Protein AF-A0A1B7TIF6-F1 (afdb_monomer_lite)

Structure (mmCIF, N/CA/C/O backbone):
data_AF-A0A1B7TIF6-F1
#
_entry.id   AF-A0A1B7TIF6-F1
#
loop_
_atom_site.group_PDB
_atom_site.id
_atom_site.type_symbol
_atom_site.label_atom_id
_atom_site.label_alt_id
_atom_site.label_comp_id
_atom_site.label_asym_id
_atom_site.label_entity_id
_atom_site.label_seq_id
_atom_site.pdbx_PDB_ins_code
_atom_site.Cartn_x
_atom_site.Cartn_y
_atom_site.Cartn_z
_atom_site.occupancy
_atom_site.B_iso_or_equiv
_atom_site.auth_seq_id
_atom_site.auth_comp_id
_atom_site.auth_asym_id
_atom_site.auth_atom_id
_atom_site.pdbx_PDB_model_num
ATOM 1 N N . MET A 1 1 ? 22.368 -17.080 -23.556 1.00 58.56 1 MET A N 1
ATOM 2 C CA . MET A 1 1 ? 21.216 -16.485 -24.271 1.00 58.56 1 MET A CA 1
ATOM 3 C C . MET A 1 1 ? 21.665 -15.863 -25.589 1.00 58.56 1 MET A C 1
ATOM 5 O O . MET A 1 1 ? 21.620 -16.592 -26.568 1.00 58.56 1 MET A O 1
ATOM 9 N N . GLY A 1 2 ? 22.179 -14.622 -25.626 1.00 70.06 2 GLY A N 1
ATOM 10 C CA . GLY A 1 2 ? 22.511 -13.892 -26.870 1.00 70.06 2 GLY A CA 1
ATOM 11 C C . GLY A 1 2 ? 23.266 -14.700 -27.936 1.00 70.06 2 GLY A C 1
ATOM 12 O O . GLY A 1 2 ? 22.730 -14.923 -29.016 1.00 70.06 2 GLY A O 1
ATOM 13 N N . THR A 1 3 ? 24.446 -15.241 -27.612 1.00 73.94 3 THR A N 1
ATOM 14 C CA . THR A 1 3 ? 25.251 -16.058 -28.545 1.00 73.94 3 THR A CA 1
ATOM 15 C C . THR A 1 3 ? 24.499 -17.283 -29.075 1.00 73.94 3 THR A C 1
ATOM 17 O O . THR A 1 3 ? 24.550 -17.571 -30.264 1.00 73.94 3 THR A O 1
ATOM 20 N N . GLY A 1 4 ? 23.763 -17.994 -28.213 1.00 78.44 4 GLY A N 1
ATOM 21 C CA . GLY A 1 4 ? 22.977 -19.164 -28.619 1.00 78.44 4 GLY A CA 1
ATOM 22 C C . GLY A 1 4 ? 21.823 -18.785 -29.548 1.00 78.44 4 GLY A C 1
ATOM 23 O O . GLY A 1 4 ? 21.647 -19.403 -30.591 1.00 78.44 4 GLY A O 1
ATOM 24 N N . ALA A 1 5 ? 21.089 -17.723 -29.210 1.00 81.19 5 ALA A N 1
ATOM 25 C CA . ALA A 1 5 ? 20.003 -17.198 -30.030 1.00 81.19 5 ALA A CA 1
ATOM 26 C C . ALA A 1 5 ? 20.489 -16.722 -31.410 1.00 81.19 5 ALA A C 1
ATOM 28 O O . ALA A 1 5 ? 19.873 -17.061 -32.417 1.00 81.19 5 ALA A O 1
ATOM 29 N N . GLY A 1 6 ? 21.611 -15.996 -31.460 1.00 83.88 6 GLY A N 1
ATOM 30 C CA . GLY A 1 6 ? 22.227 -15.532 -32.705 1.00 83.88 6 GLY A CA 1
ATOM 31 C C . GLY A 1 6 ? 22.710 -16.677 -33.595 1.00 83.88 6 GLY A C 1
ATOM 32 O O . GLY A 1 6 ? 22.390 -16.699 -34.780 1.00 83.88 6 GLY A O 1
ATOM 33 N N . LEU A 1 7 ? 23.400 -17.673 -33.025 1.00 84.12 7 LEU A N 1
ATOM 34 C CA . LEU A 1 7 ? 23.853 -18.855 -33.768 1.00 84.12 7 LEU A CA 1
ATOM 35 C C . LEU A 1 7 ? 22.682 -19.685 -34.315 1.00 84.12 7 LEU A C 1
ATOM 37 O O . LEU A 1 7 ? 22.737 -20.127 -35.460 1.00 84.12 7 LEU A O 1
ATOM 41 N N . ILE A 1 8 ? 21.612 -19.867 -33.532 1.00 84.88 8 ILE A N 1
ATOM 42 C CA . ILE A 1 8 ? 20.402 -20.565 -33.992 1.00 84.88 8 ILE A CA 1
ATOM 43 C C . ILE A 1 8 ? 19.709 -19.758 -35.097 1.00 84.88 8 ILE A C 1
ATOM 45 O O . ILE A 1 8 ? 19.348 -20.335 -36.117 1.00 84.88 8 ILE A O 1
ATOM 49 N N . CYS A 1 9 ? 19.569 -18.436 -34.947 1.00 87.38 9 CYS A N 1
ATOM 50 C CA . CYS A 1 9 ? 18.993 -17.580 -35.988 1.00 87.38 9 CYS A CA 1
ATOM 51 C C . CYS A 1 9 ? 19.786 -17.682 -37.302 1.00 87.38 9 CYS A C 1
ATOM 53 O O . CYS A 1 9 ? 19.205 -17.951 -38.350 1.00 87.38 9 CYS A O 1
ATOM 55 N N . LYS A 1 10 ? 21.122 -17.584 -37.234 1.00 85.12 10 LYS A N 1
ATOM 56 C CA . LYS A 1 10 ? 21.999 -17.676 -38.411 1.00 85.12 10 LYS A CA 1
ATOM 57 C C . LYS A 1 10 ? 21.962 -19.056 -39.076 1.00 85.12 10 LYS A C 1
ATOM 59 O O . LYS A 1 10 ? 22.028 -19.147 -40.295 1.00 85.12 10 LYS A O 1
ATOM 64 N N . ALA A 1 11 ? 21.807 -20.130 -38.300 1.00 85.44 11 ALA A N 1
ATOM 65 C CA . ALA A 1 11 ? 21.615 -21.478 -38.838 1.00 85.44 11 ALA A CA 1
ATOM 66 C C . ALA A 1 11 ? 20.237 -21.677 -39.503 1.00 85.44 11 ALA A C 1
ATOM 68 O O . ALA A 1 11 ? 20.097 -22.529 -40.379 1.00 85.44 11 ALA A O 1
ATOM 69 N N . LEU A 1 12 ? 19.223 -20.910 -39.091 1.00 88.06 12 LEU A N 1
ATOM 70 C CA . LEU A 1 12 ? 17.855 -20.978 -39.613 1.00 88.06 12 LEU A CA 1
ATOM 71 C C . LEU A 1 12 ? 17.596 -20.047 -40.805 1.00 88.06 12 LEU A C 1
ATOM 73 O O . LEU A 1 12 ? 16.597 -20.246 -41.487 1.00 88.06 12 LEU A O 1
ATOM 77 N N . GLU A 1 13 ? 18.473 -19.083 -41.080 1.00 86.19 13 GLU A N 1
ATOM 78 C CA . GLU A 1 13 ? 18.340 -18.094 -42.166 1.00 86.19 13 GLU A CA 1
ATOM 79 C C . GLU A 1 13 ? 18.183 -18.741 -43.559 1.00 86.19 13 GLU A C 1
ATOM 81 O O . GLU A 1 13 ? 17.439 -18.251 -44.401 1.00 86.19 13 GLU A O 1
ATOM 86 N N . LEU A 1 14 ? 18.800 -19.910 -43.774 1.00 84.69 14 LEU A N 1
ATOM 87 C CA . LEU A 1 14 ? 18.690 -20.703 -45.010 1.00 84.69 14 LEU A CA 1
ATOM 88 C C . LEU A 1 14 ? 17.392 -21.536 -45.112 1.00 84.69 14 LEU A C 1
ATOM 90 O O . LEU A 1 14 ? 17.211 -22.286 -46.072 1.00 84.69 14 LEU A O 1
ATOM 94 N N . SER A 1 15 ? 16.504 -21.466 -44.118 1.00 85.75 15 SER A N 1
ATOM 95 C CA . SER A 1 15 ? 15.250 -22.224 -44.086 1.00 85.75 15 SER A CA 1
ATOM 96 C C . SER A 1 15 ? 14.148 -21.519 -44.884 1.00 85.75 15 SER A C 1
ATOM 98 O O . SER A 1 15 ? 13.875 -20.353 -44.607 1.00 85.75 15 SER A O 1
ATOM 100 N N . PRO A 1 16 ? 13.373 -22.224 -45.732 1.00 86.25 16 PRO A N 1
ATOM 101 C CA . PRO A 1 16 ? 12.181 -21.662 -46.383 1.00 86.25 16 PRO A CA 1
ATOM 102 C C . PRO A 1 16 ? 11.078 -21.175 -45.424 1.00 86.25 16 PRO A C 1
ATOM 104 O O . PRO A 1 16 ? 10.087 -20.600 -45.862 1.00 86.25 16 PRO A O 1
ATOM 107 N N . LYS A 1 17 ? 11.205 -21.447 -44.115 1.00 85.56 17 LYS A N 1
ATOM 108 C CA . LYS A 1 17 ? 10.308 -20.940 -43.061 1.00 85.56 17 LYS A CA 1
ATOM 109 C C . LYS A 1 17 ? 10.802 -19.639 -42.411 1.00 85.56 17 LYS A C 1
ATOM 111 O O . LYS A 1 17 ? 10.124 -19.134 -41.516 1.00 85.56 17 LYS A O 1
ATOM 116 N N . PHE A 1 18 ? 11.981 -19.146 -42.788 1.00 89.75 18 PHE A N 1
ATOM 117 C CA . PHE A 1 18 ? 12.581 -17.952 -42.202 1.00 89.75 18 PHE A CA 1
ATOM 118 C C . PHE A 1 18 ? 11.888 -16.677 -42.725 1.00 89.75 18 PHE A C 1
ATOM 120 O O . PHE A 1 18 ? 11.559 -16.632 -43.911 1.00 89.75 18 PHE A O 1
ATOM 127 N N . PRO A 1 19 ? 11.647 -15.637 -41.896 1.00 85.19 19 PRO A N 1
ATOM 128 C CA . PRO A 1 19 ? 10.779 -14.515 -42.276 1.00 85.19 19 PRO A CA 1
ATOM 129 C C . PRO A 1 19 ? 11.227 -13.700 -43.495 1.00 85.19 19 PRO A C 1
ATOM 131 O O . PRO A 1 19 ? 10.376 -13.105 -44.149 1.00 85.19 19 PRO A O 1
ATOM 134 N N . THR A 1 20 ? 12.530 -13.661 -43.786 1.00 86.12 20 THR A N 1
ATOM 135 C CA . THR A 1 20 ? 13.114 -12.907 -44.910 1.00 86.12 20 THR A CA 1
ATOM 136 C C . THR A 1 20 ? 13.558 -13.791 -46.079 1.00 86.12 20 THR A C 1
ATOM 138 O O . THR A 1 20 ? 14.074 -13.261 -47.053 1.00 86.12 20 THR A O 1
ATOM 141 N N . TYR A 1 21 ? 13.371 -15.117 -46.014 1.00 84.94 21 TYR A N 1
ATOM 142 C CA . TYR A 1 21 ? 13.895 -16.049 -47.021 1.00 84.94 21 TYR A CA 1
ATOM 143 C C . TYR A 1 21 ? 13.431 -15.684 -48.451 1.00 84.94 21 TYR A C 1
ATOM 145 O O . TYR A 1 21 ? 12.226 -15.508 -48.656 1.00 84.94 21 TYR A O 1
ATOM 153 N N . PRO A 1 22 ? 14.332 -15.633 -49.455 1.00 81.50 22 PRO A N 1
ATOM 154 C CA . PRO A 1 22 ? 15.725 -16.104 -49.441 1.00 81.50 22 PRO A CA 1
ATOM 155 C C . PRO A 1 22 ? 16.765 -15.081 -48.951 1.00 81.50 22 PRO A C 1
ATOM 157 O O . PRO A 1 22 ? 17.945 -15.423 -48.873 1.00 81.50 22 PRO A O 1
ATOM 160 N N . ASP A 1 23 ? 16.359 -13.852 -48.639 1.00 85.06 23 ASP A N 1
ATOM 161 C CA . ASP A 1 23 ? 17.272 -12.761 -48.311 1.00 85.06 23 ASP A CA 1
ATOM 162 C C . ASP A 1 23 ? 17.782 -12.842 -46.857 1.00 85.06 23 ASP A C 1
ATOM 164 O O . ASP A 1 23 ? 17.019 -13.168 -45.934 1.00 85.06 23 ASP A O 1
ATOM 168 N N . PRO A 1 24 ? 19.071 -12.536 -46.611 1.00 83.25 24 PRO A N 1
ATOM 169 C CA . PRO A 1 24 ? 19.623 -12.472 -45.262 1.00 83.25 24 PRO A CA 1
ATOM 170 C C . PRO A 1 24 ? 19.057 -11.281 -44.476 1.00 83.25 24 PRO A C 1
ATOM 172 O O . PRO A 1 24 ? 18.583 -10.300 -45.051 1.00 83.25 24 PRO A O 1
ATOM 175 N N . MET A 1 25 ? 19.151 -11.334 -43.144 1.00 85.38 25 MET A N 1
ATOM 176 C CA . MET A 1 25 ? 18.743 -10.203 -42.299 1.00 85.38 25 MET A CA 1
ATOM 177 C C . MET A 1 25 ? 19.566 -8.945 -42.610 1.00 85.38 25 MET A C 1
ATOM 179 O O . MET A 1 25 ? 20.796 -9.000 -42.670 1.00 85.38 25 MET A O 1
ATOM 183 N N . THR A 1 26 ? 18.900 -7.792 -42.732 1.00 86.19 26 THR A N 1
ATOM 184 C CA . THR A 1 26 ? 19.595 -6.508 -42.919 1.00 86.19 26 THR A CA 1
ATOM 185 C C . THR A 1 26 ? 20.261 -6.041 -41.622 1.00 86.19 26 THR A C 1
ATOM 187 O O . THR A 1 26 ? 19.816 -6.379 -40.520 1.00 86.19 26 THR A O 1
ATOM 190 N N . SER A 1 27 ? 21.306 -5.215 -41.737 1.00 78.19 27 SER A N 1
ATOM 191 C CA . SER A 1 27 ? 22.000 -4.619 -40.585 1.00 78.19 27 SER A CA 1
ATOM 192 C C . SER A 1 27 ? 21.036 -3.897 -39.636 1.00 78.19 27 SER A C 1
ATOM 194 O O . SER A 1 27 ? 21.139 -4.053 -38.422 1.00 78.19 27 SER A O 1
ATOM 196 N N . ASP A 1 28 ? 20.036 -3.197 -40.177 1.00 79.06 28 ASP A N 1
ATOM 197 C CA . ASP A 1 28 ? 19.024 -2.485 -39.389 1.00 79.06 28 ASP A CA 1
ATOM 198 C C . ASP A 1 28 ? 18.146 -3.446 -38.573 1.00 79.06 28 ASP A C 1
ATOM 200 O O . ASP A 1 28 ? 17.879 -3.202 -37.398 1.00 79.06 28 ASP A O 1
ATOM 204 N N . GLN A 1 29 ? 17.739 -4.582 -39.155 1.00 82.69 29 GLN A N 1
ATOM 205 C CA . GLN A 1 29 ? 16.954 -5.612 -38.459 1.00 82.69 29 GLN A CA 1
ATOM 206 C C . GLN A 1 29 ? 17.761 -6.303 -37.349 1.00 82.69 29 GLN A C 1
ATOM 208 O O . GLN A 1 29 ? 17.206 -6.675 -36.310 1.00 82.69 29 GLN A O 1
ATOM 213 N N . ILE A 1 30 ? 19.073 -6.468 -37.551 1.00 81.62 30 ILE A N 1
ATOM 214 C CA . ILE A 1 30 ? 19.997 -6.978 -36.531 1.00 81.62 30 ILE A CA 1
ATOM 215 C C . ILE A 1 30 ? 20.104 -5.964 -35.381 1.00 81.62 30 ILE A C 1
ATOM 217 O O . ILE A 1 30 ? 19.861 -6.328 -34.229 1.00 81.62 30 ILE A O 1
ATOM 221 N N . SER A 1 31 ? 20.370 -4.691 -35.690 1.00 74.69 31 SER A N 1
ATOM 222 C CA . SER A 1 31 ? 20.500 -3.590 -34.719 1.00 74.69 31 SER A CA 1
ATOM 223 C C . SER A 1 31 ? 19.202 -3.268 -33.963 1.00 74.69 31 SER A C 1
ATOM 225 O O . SER A 1 31 ? 19.248 -2.858 -32.801 1.00 74.69 31 SER A O 1
ATOM 227 N N . ALA A 1 32 ? 18.042 -3.513 -34.582 1.00 76.56 32 ALA A N 1
ATOM 228 C CA . ALA A 1 32 ? 16.718 -3.447 -33.957 1.00 76.56 32 ALA A CA 1
ATOM 229 C C . ALA A 1 32 ? 16.392 -4.663 -33.059 1.00 76.56 32 ALA A C 1
ATOM 231 O O . ALA A 1 32 ? 15.355 -4.685 -32.395 1.00 76.56 32 ALA A O 1
ATOM 232 N N . GLY A 1 33 ? 17.255 -5.686 -33.018 1.00 80.31 33 GLY A N 1
ATOM 233 C CA . GLY A 1 33 ? 17.106 -6.851 -32.143 1.00 80.31 33 GLY A CA 1
ATOM 234 C C . GLY A 1 33 ? 16.151 -7.939 -32.652 1.00 80.31 33 GLY A C 1
ATOM 235 O O . GLY A 1 33 ? 15.754 -8.813 -31.876 1.00 80.31 33 GLY A O 1
ATOM 236 N N . TYR A 1 34 ? 15.793 -7.952 -33.942 1.00 85.25 34 TYR A N 1
ATOM 237 C CA . TYR A 1 34 ? 14.812 -8.903 -34.501 1.00 85.25 34 TYR A CA 1
ATOM 238 C C . TYR A 1 34 ? 15.301 -10.362 -34.565 1.00 85.25 34 TYR A C 1
ATOM 240 O O . TYR A 1 34 ? 14.506 -11.272 -34.803 1.00 85.25 34 TYR A O 1
ATOM 248 N N . VAL A 1 35 ? 16.577 -10.605 -34.251 1.00 86.69 35 VAL A N 1
ATOM 249 C CA . VAL A 1 35 ? 17.221 -11.929 -34.178 1.00 86.69 35 VAL A CA 1
ATOM 250 C C . VAL A 1 35 ? 16.418 -12.928 -33.329 1.00 86.69 35 VAL A C 1
ATOM 252 O O . VAL A 1 35 ? 16.209 -14.067 -33.744 1.00 86.69 35 VAL A O 1
ATOM 255 N N . VAL A 1 36 ? 15.941 -12.524 -32.144 1.00 87.81 36 VAL A N 1
ATOM 256 C CA . VAL A 1 36 ? 15.177 -13.421 -31.252 1.00 87.81 36 VAL A CA 1
ATOM 257 C C . VAL A 1 36 ? 13.745 -13.662 -31.766 1.00 87.81 36 VAL A C 1
ATOM 259 O O . VAL A 1 36 ? 13.365 -14.832 -31.868 1.00 87.81 36 VAL A O 1
ATOM 262 N N . PRO A 1 37 ? 12.958 -12.629 -32.146 1.00 88.88 37 PRO A N 1
ATOM 263 C CA . PRO A 1 37 ? 11.673 -12.810 -32.825 1.00 88.88 37 PRO A CA 1
ATOM 264 C C . PRO A 1 37 ? 11.720 -13.715 -34.065 1.00 88.88 37 PRO A C 1
ATOM 266 O O . PRO A 1 37 ? 10.903 -14.629 -34.165 1.00 88.88 37 PRO A O 1
ATOM 269 N N . PHE A 1 38 ? 12.668 -13.512 -34.989 1.00 89.25 38 PHE A N 1
ATOM 270 C CA . PHE A 1 38 ? 12.741 -14.277 -36.244 1.00 89.25 38 PHE A CA 1
ATOM 271 C C . PHE A 1 38 ? 13.121 -15.744 -36.004 1.00 89.25 38 PHE A C 1
ATOM 273 O O . PHE A 1 38 ? 12.524 -16.654 -36.587 1.00 89.25 38 PHE A O 1
ATOM 280 N N . MET A 1 39 ? 14.045 -15.999 -35.075 1.00 89.88 39 MET A N 1
ATOM 281 C CA . MET A 1 39 ? 14.389 -17.350 -34.626 1.00 89.88 39 MET A CA 1
ATOM 282 C C . MET A 1 39 ? 13.186 -18.066 -33.990 1.00 89.88 39 MET A C 1
ATOM 284 O O . MET A 1 39 ? 12.868 -19.195 -34.370 1.00 89.88 39 MET A O 1
ATOM 288 N N . ALA A 1 40 ? 12.455 -17.398 -33.090 1.00 90.62 40 ALA A N 1
ATOM 289 C CA . ALA A 1 40 ? 11.258 -17.960 -32.464 1.00 90.62 40 ALA A CA 1
ATOM 290 C C . ALA A 1 40 ? 10.124 -18.212 -33.475 1.00 90.62 40 ALA A C 1
ATOM 292 O O . ALA A 1 40 ? 9.465 -19.250 -33.403 1.00 90.62 40 ALA A O 1
ATOM 293 N N . GLN A 1 41 ? 9.930 -17.311 -34.443 1.00 90.06 41 GLN A N 1
ATOM 294 C CA . GLN A 1 41 ? 8.970 -17.477 -35.538 1.00 90.06 41 GLN A CA 1
ATOM 295 C C . GLN A 1 41 ? 9.300 -18.695 -36.408 1.00 90.06 41 GLN A C 1
ATOM 297 O O . GLN A 1 41 ? 8.406 -19.464 -36.758 1.00 90.06 41 GLN A O 1
ATOM 302 N N . THR A 1 42 ? 10.578 -18.902 -36.726 1.00 90.00 42 THR A N 1
ATOM 303 C CA . THR A 1 42 ? 11.016 -20.008 -37.591 1.00 90.00 42 THR A CA 1
ATOM 304 C C . THR A 1 42 ? 10.893 -21.369 -36.894 1.00 90.00 42 THR A C 1
ATOM 306 O O . THR A 1 42 ? 10.569 -22.366 -37.541 1.00 90.00 42 THR A O 1
ATOM 309 N N . LEU A 1 43 ? 11.111 -21.419 -35.573 1.00 89.69 43 LEU A N 1
ATOM 310 C CA . LEU A 1 43 ? 11.028 -22.646 -34.768 1.00 89.69 43 LEU A CA 1
ATOM 311 C C . LEU A 1 43 ? 9.602 -23.007 -34.324 1.00 89.69 43 LEU A C 1
ATOM 313 O O . LEU A 1 43 ? 9.221 -24.174 -34.379 1.00 89.69 43 LEU A O 1
ATOM 317 N N . LEU A 1 44 ? 8.827 -22.026 -33.854 1.00 90.12 44 LEU A N 1
ATOM 318 C CA . LEU A 1 44 ? 7.541 -22.230 -33.167 1.00 90.12 44 LEU A CA 1
ATOM 319 C C . LEU A 1 44 ? 6.351 -21.590 -33.908 1.00 90.12 44 LEU A C 1
ATOM 321 O O . LEU A 1 44 ? 5.228 -21.570 -33.395 1.00 90.12 44 LEU A O 1
ATOM 325 N N . GLY A 1 45 ? 6.573 -21.044 -35.107 1.00 89.06 45 GLY A N 1
ATOM 326 C CA . GLY A 1 45 ? 5.555 -20.333 -35.877 1.00 89.06 45 GLY A CA 1
ATOM 327 C C . GLY A 1 45 ? 5.052 -19.075 -35.164 1.00 89.06 45 GLY A C 1
ATOM 328 O O . GLY A 1 45 ? 5.731 -18.488 -34.321 1.00 89.06 45 GLY A O 1
ATOM 329 N N . LYS A 1 46 ? 3.805 -18.684 -35.458 1.00 88.62 46 LYS A N 1
ATOM 330 C CA . LYS A 1 46 ? 3.145 -17.513 -34.843 1.00 88.62 46 LYS A CA 1
ATOM 331 C C . LYS A 1 46 ? 3.119 -17.578 -33.307 1.00 88.62 46 LYS A C 1
ATOM 333 O O . LYS A 1 46 ? 3.230 -16.549 -32.648 1.00 88.62 46 LYS A O 1
ATOM 338 N N . ASN A 1 47 ? 3.044 -18.782 -32.736 1.00 89.44 47 ASN A N 1
ATOM 339 C CA . ASN A 1 47 ? 3.062 -18.993 -31.286 1.00 89.44 47 ASN A CA 1
ATOM 340 C C . ASN A 1 47 ? 4.407 -18.587 -30.660 1.00 89.44 47 ASN A C 1
ATOM 342 O O . ASN A 1 47 ? 4.423 -18.060 -29.550 1.00 89.44 47 ASN A O 1
ATOM 346 N N . GLY A 1 48 ? 5.518 -18.750 -31.389 1.00 88.88 48 GLY A N 1
ATOM 347 C CA . GLY A 1 48 ? 6.830 -18.234 -30.991 1.00 88.88 48 GLY A CA 1
ATOM 348 C C . GLY A 1 48 ? 6.859 -16.711 -30.901 1.00 88.88 48 GLY A C 1
ATOM 349 O O . GLY A 1 48 ? 7.355 -16.168 -29.917 1.00 88.88 48 GLY A O 1
ATOM 350 N N . CYS A 1 49 ? 6.260 -16.019 -31.875 1.00 87.12 49 CYS A N 1
ATOM 351 C CA . CYS A 1 49 ? 6.137 -14.558 -31.864 1.00 87.12 49 CYS A CA 1
ATOM 352 C C . CYS A 1 49 ? 5.345 -14.072 -30.641 1.00 87.12 49 CYS A C 1
ATOM 354 O O . CYS A 1 49 ? 5.801 -13.176 -29.933 1.00 87.12 49 CYS A O 1
ATOM 356 N N . TYR A 1 50 ? 4.193 -14.692 -30.349 1.00 90.44 50 TYR A N 1
ATOM 357 C CA . TYR A 1 50 ? 3.393 -14.351 -29.168 1.00 90.44 50 TYR A CA 1
ATOM 358 C C . TYR A 1 50 ? 4.141 -14.633 -27.857 1.00 90.44 50 TYR A C 1
ATOM 360 O O . TYR A 1 50 ? 4.097 -13.807 -26.948 1.00 90.44 50 TYR A O 1
ATOM 368 N N . ALA A 1 51 ? 4.877 -15.746 -27.764 1.00 89.56 51 ALA A N 1
ATOM 369 C CA . ALA A 1 51 ? 5.690 -16.065 -26.591 1.00 89.56 51 ALA A CA 1
ATOM 370 C C . ALA A 1 51 ? 6.821 -15.045 -26.367 1.00 89.56 51 ALA A C 1
ATOM 372 O O . ALA A 1 51 ? 7.008 -14.585 -25.241 1.00 89.56 51 ALA A O 1
ATOM 373 N N . VAL A 1 52 ? 7.530 -14.632 -27.426 1.00 89.56 52 VAL A N 1
ATOM 374 C CA . VAL A 1 52 ? 8.554 -13.573 -27.350 1.00 89.56 52 VAL A CA 1
ATOM 375 C C . VAL A 1 52 ? 7.930 -12.226 -26.976 1.00 89.56 52 VAL A C 1
ATOM 377 O O . VAL A 1 52 ? 8.492 -11.515 -26.148 1.00 89.56 52 VAL A O 1
ATOM 380 N N . MET A 1 53 ? 6.751 -11.888 -27.507 1.00 88.94 53 MET A N 1
ATOM 381 C CA . MET A 1 53 ? 6.041 -10.655 -27.149 1.00 88.94 53 MET A CA 1
ATOM 382 C C . MET A 1 53 ? 5.643 -10.631 -25.665 1.00 88.94 53 MET A C 1
ATOM 384 O O . MET A 1 53 ? 5.886 -9.637 -24.986 1.00 88.94 53 MET A O 1
ATOM 388 N N . ILE A 1 54 ? 5.090 -11.731 -25.139 1.00 90.44 54 ILE A N 1
ATOM 389 C CA . ILE A 1 54 ? 4.755 -11.865 -23.712 1.00 90.44 54 ILE A CA 1
ATOM 390 C C . ILE A 1 54 ? 6.024 -11.776 -22.855 1.00 90.44 54 ILE A C 1
ATOM 392 O O . ILE A 1 54 ? 6.054 -11.007 -21.899 1.00 90.44 54 ILE A O 1
ATOM 396 N N . MET A 1 55 ? 7.088 -12.497 -23.226 1.00 88.00 55 MET A N 1
ATOM 397 C CA . MET A 1 55 ? 8.383 -12.452 -22.539 1.00 88.00 55 MET A CA 1
ATOM 398 C C . MET A 1 55 ? 8.940 -11.023 -22.467 1.00 88.00 55 MET A C 1
ATOM 400 O O . MET A 1 55 ? 9.385 -10.605 -21.400 1.00 88.00 55 MET A O 1
ATOM 404 N N . LEU A 1 56 ? 8.887 -10.263 -23.567 1.00 85.81 56 LEU A N 1
ATOM 405 C CA . LEU A 1 56 ? 9.322 -8.865 -23.602 1.00 85.81 56 LEU A CA 1
ATOM 406 C C . LEU A 1 56 ? 8.453 -7.984 -22.696 1.00 85.81 56 LEU A C 1
ATOM 408 O O . LEU A 1 56 ? 8.999 -7.278 -21.856 1.00 85.81 56 LEU A O 1
ATOM 412 N N . ILE A 1 57 ? 7.121 -8.064 -22.794 1.00 88.81 57 ILE A N 1
ATOM 413 C CA . ILE A 1 57 ? 6.202 -7.278 -21.948 1.00 88.81 57 ILE A CA 1
ATOM 414 C C . ILE A 1 57 ? 6.430 -7.577 -20.458 1.00 88.81 57 ILE A C 1
ATOM 416 O O . ILE A 1 57 ? 6.538 -6.650 -19.654 1.00 88.81 57 ILE A O 1
ATOM 420 N N . SER A 1 58 ? 6.554 -8.851 -20.077 1.00 87.38 58 SER A N 1
ATOM 421 C CA . SER A 1 58 ? 6.844 -9.251 -18.696 1.00 87.38 58 SER A CA 1
ATOM 422 C C . SER A 1 58 ? 8.226 -8.784 -18.232 1.00 87.38 58 SER A C 1
ATOM 424 O O . SER A 1 58 ? 8.355 -8.314 -17.103 1.00 87.38 58 SER A O 1
ATOM 426 N N . CYS A 1 59 ? 9.246 -8.860 -19.093 1.00 84.94 59 CYS A N 1
ATOM 427 C CA . CYS A 1 59 ? 10.597 -8.391 -18.789 1.00 84.94 59 CYS A CA 1
ATOM 428 C C . CYS A 1 59 ? 10.632 -6.871 -18.570 1.00 84.94 59 CYS A C 1
ATOM 430 O O . CYS A 1 59 ? 11.102 -6.426 -17.524 1.00 84.94 59 CYS A O 1
ATOM 432 N N . PHE A 1 60 ? 10.064 -6.083 -19.490 1.00 85.50 60 PHE A N 1
ATOM 433 C CA . PHE A 1 60 ? 9.997 -4.625 -19.365 1.00 85.50 60 PHE A CA 1
ATOM 434 C C . PHE A 1 60 ? 9.161 -4.182 -18.163 1.00 85.50 60 PHE A C 1
ATOM 436 O O . PHE A 1 60 ? 9.600 -3.311 -17.420 1.00 85.50 60 PHE A O 1
ATOM 443 N N . SER A 1 61 ? 7.999 -4.800 -17.925 1.00 86.69 61 SER A N 1
ATOM 444 C CA . SER A 1 61 ? 7.159 -4.489 -16.760 1.00 86.69 61 SER A CA 1
ATOM 445 C C . SER A 1 61 ? 7.890 -4.779 -15.443 1.00 86.69 61 SER A C 1
ATOM 447 O O . SER A 1 61 ? 7.906 -3.940 -14.541 1.00 86.69 61 SER A O 1
ATOM 449 N N . SER A 1 62 ? 8.582 -5.922 -15.353 1.00 88.94 62 SER A N 1
ATOM 450 C CA . SER A 1 62 ? 9.374 -6.270 -14.171 1.00 88.94 62 SER A CA 1
ATOM 451 C C . SER A 1 62 ? 10.550 -5.313 -13.966 1.00 88.94 62 SER A C 1
ATOM 453 O O . SER A 1 62 ? 10.732 -4.827 -12.851 1.00 88.94 62 SER A O 1
ATOM 455 N N . ALA A 1 63 ? 11.322 -5.010 -15.014 1.00 86.56 63 ALA A N 1
ATOM 456 C CA . ALA A 1 63 ? 12.467 -4.104 -14.931 1.00 86.56 63 ALA A CA 1
ATOM 457 C C . ALA A 1 63 ? 12.037 -2.680 -14.546 1.00 86.56 63 ALA A C 1
ATOM 459 O O . ALA A 1 63 ? 12.558 -2.121 -13.585 1.00 86.56 63 ALA A O 1
ATOM 460 N N . LEU A 1 64 ? 11.018 -2.133 -15.220 1.00 86.62 64 LEU A N 1
ATOM 461 C CA . LEU A 1 64 ? 10.469 -0.808 -14.925 1.00 86.62 64 LEU A CA 1
ATOM 462 C C . LEU A 1 64 ? 9.937 -0.719 -13.488 1.00 86.62 64 LEU A C 1
ATOM 464 O O . LEU A 1 64 ? 10.163 0.286 -12.822 1.00 86.62 64 LEU A O 1
ATOM 468 N N . SER A 1 65 ? 9.274 -1.769 -12.986 1.00 86.19 65 SER A N 1
ATOM 469 C CA . SER A 1 65 ? 8.811 -1.800 -11.592 1.00 86.19 65 SER A CA 1
ATOM 470 C C . SER A 1 65 ? 9.968 -1.794 -10.584 1.00 86.19 65 SER A C 1
ATOM 472 O O . SER A 1 65 ? 9.887 -1.088 -9.580 1.00 86.19 65 SER A O 1
ATOM 474 N N . GLY A 1 66 ? 11.061 -2.512 -10.870 1.00 87.31 66 GLY A N 1
ATOM 475 C CA . GLY A 1 66 ? 12.259 -2.536 -10.029 1.00 87.31 66 GLY A CA 1
ATOM 476 C C . GLY A 1 66 ? 12.960 -1.180 -9.979 1.00 87.31 66 GLY A C 1
ATOM 477 O O . GLY A 1 66 ? 13.213 -0.666 -8.892 1.00 87.31 66 GLY A O 1
ATOM 478 N N . GLU A 1 67 ? 13.198 -0.567 -11.141 1.00 88.19 67 GLU A N 1
ATOM 479 C CA . GLU A 1 67 ? 13.830 0.755 -11.245 1.00 88.19 67 GLU A CA 1
ATOM 480 C C . GLU A 1 67 ? 12.974 1.861 -10.609 1.00 88.19 67 GLU A C 1
ATOM 482 O O . GLU A 1 67 ? 13.495 2.704 -9.882 1.00 88.19 67 GLU A O 1
ATOM 487 N N . LEU A 1 68 ? 11.647 1.841 -10.798 1.00 88.19 68 LEU A N 1
ATOM 488 C CA . LEU A 1 68 ? 10.749 2.804 -10.150 1.00 88.19 68 LEU A CA 1
ATOM 489 C C . LEU A 1 68 ? 10.784 2.691 -8.624 1.00 88.19 68 LEU A C 1
ATOM 491 O O . LEU A 1 68 ? 10.851 3.716 -7.944 1.00 88.19 68 LEU A O 1
ATOM 495 N N . VAL A 1 69 ? 10.767 1.474 -8.072 1.00 86.38 69 VAL A N 1
ATOM 496 C CA . VAL A 1 69 ? 10.891 1.254 -6.621 1.00 86.38 69 VAL A CA 1
ATOM 497 C C . VAL A 1 69 ? 12.270 1.697 -6.124 1.00 86.38 69 VAL A C 1
ATOM 499 O O . VAL A 1 69 ? 12.349 2.390 -5.112 1.00 86.38 69 VAL A O 1
ATOM 502 N N . ALA A 1 70 ? 13.345 1.383 -6.852 1.00 88.12 70 ALA A N 1
ATOM 503 C CA . ALA A 1 70 ? 14.698 1.803 -6.497 1.00 88.12 70 ALA A CA 1
ATOM 504 C C . ALA A 1 70 ? 14.829 3.335 -6.470 1.00 88.12 70 ALA A C 1
ATOM 506 O O . ALA A 1 70 ? 15.098 3.903 -5.412 1.00 88.12 70 ALA A O 1
ATOM 507 N N . VAL A 1 71 ? 14.556 4.023 -7.583 1.00 91.06 71 VAL A N 1
ATOM 508 C CA . VAL A 1 71 ? 14.697 5.486 -7.690 1.00 91.06 71 VAL A CA 1
ATOM 509 C C . VAL A 1 71 ? 13.791 6.224 -6.706 1.00 91.06 71 VAL A C 1
ATOM 511 O O . VAL A 1 71 ? 14.234 7.167 -6.052 1.00 91.06 71 VAL A O 1
ATOM 514 N N . SER A 1 72 ? 12.537 5.792 -6.543 1.00 90.62 72 SER A N 1
ATOM 515 C CA . SER A 1 72 ? 11.623 6.441 -5.598 1.00 90.62 72 SER A CA 1
ATOM 516 C C . SER A 1 72 ? 12.035 6.231 -4.138 1.00 90.62 72 SER A C 1
ATOM 518 O O . SER A 1 72 ? 11.925 7.170 -3.348 1.00 90.62 72 SER A O 1
ATOM 520 N N . SER A 1 73 ? 12.587 5.060 -3.792 1.00 86.19 73 SER A N 1
ATOM 521 C CA . SER A 1 73 ? 13.149 4.805 -2.460 1.00 86.19 73 SER A CA 1
ATOM 522 C C . SER A 1 73 ? 14.389 5.666 -2.180 1.00 86.19 73 SER A C 1
ATOM 524 O O . SER A 1 73 ? 14.429 6.329 -1.148 1.00 86.19 73 SER A O 1
ATOM 526 N N . VAL A 1 74 ? 15.329 5.788 -3.125 1.00 89.38 74 VAL A N 1
ATOM 527 C CA . VAL A 1 74 ? 16.494 6.686 -3.001 1.00 89.38 74 VAL A CA 1
ATOM 528 C C . VAL A 1 74 ? 16.049 8.144 -2.847 1.00 89.38 74 VAL A C 1
ATOM 530 O O . VAL A 1 74 ? 16.497 8.845 -1.940 1.00 89.38 74 VAL A O 1
ATOM 533 N N . CYS A 1 75 ? 15.114 8.625 -3.672 1.00 90.62 75 CYS A N 1
ATOM 534 C CA . CYS A 1 75 ? 14.618 9.995 -3.547 1.00 90.62 75 CYS A CA 1
ATOM 535 C C . CYS A 1 75 ? 13.904 10.262 -2.213 1.00 90.62 75 CYS A C 1
ATOM 537 O O . CYS A 1 75 ? 14.084 11.337 -1.641 1.00 90.62 75 CYS A O 1
ATOM 539 N N . ALA A 1 76 ? 13.100 9.322 -1.712 1.00 87.56 76 ALA A N 1
ATOM 540 C CA . ALA A 1 76 ? 12.342 9.504 -0.479 1.00 87.56 76 ALA A CA 1
ATOM 541 C C . ALA A 1 76 ? 13.206 9.301 0.780 1.00 87.56 76 ALA A C 1
ATOM 543 O O . ALA A 1 76 ? 13.275 10.189 1.630 1.00 87.56 76 ALA A O 1
ATOM 544 N N . TYR A 1 77 ? 13.880 8.159 0.902 1.00 81.94 77 TYR A N 1
ATOM 545 C CA . TYR A 1 77 ? 14.597 7.752 2.111 1.00 81.94 77 TYR A CA 1
ATOM 546 C C . TYR A 1 77 ? 16.028 8.302 2.142 1.00 81.94 77 TYR A C 1
ATOM 548 O O . TYR A 1 77 ? 16.409 8.893 3.149 1.00 81.94 77 TYR A O 1
ATOM 556 N N . ASP A 1 78 ? 16.792 8.204 1.051 1.00 85.94 78 ASP A N 1
ATOM 557 C CA . ASP A 1 78 ? 18.211 8.599 1.060 1.00 85.94 78 ASP A CA 1
ATOM 558 C C . ASP A 1 78 ? 18.415 10.101 0.817 1.00 85.94 78 ASP A C 1
ATOM 560 O O . ASP A 1 78 ? 19.329 10.698 1.379 1.00 85.94 78 ASP A O 1
ATOM 564 N N . ILE A 1 79 ? 17.562 10.739 0.005 1.00 88.50 79 ILE A N 1
ATOM 565 C CA . ILE A 1 79 ? 17.660 12.175 -0.304 1.00 88.50 79 ILE A CA 1
ATOM 566 C C . ILE A 1 79 ? 16.719 12.994 0.586 1.00 88.50 79 ILE A C 1
ATOM 568 O O . ILE A 1 79 ? 17.174 13.817 1.384 1.00 88.50 79 ILE A O 1
ATOM 572 N N . TYR A 1 80 ? 15.402 12.795 0.467 1.00 88.06 80 TYR A N 1
ATOM 573 C CA . TYR A 1 80 ? 14.424 13.665 1.120 1.00 88.06 80 TYR A CA 1
ATOM 574 C C . TYR A 1 80 ? 14.450 13.528 2.646 1.00 88.06 80 TYR A C 1
ATOM 576 O O . TYR A 1 80 ? 14.536 14.540 3.341 1.00 88.06 80 TYR A O 1
ATOM 584 N N . LYS A 1 81 ? 14.440 12.306 3.190 1.00 83.06 81 LYS A N 1
ATOM 585 C CA . LYS A 1 81 ? 14.484 12.090 4.643 1.00 83.06 81 LYS A CA 1
ATOM 586 C C . LYS A 1 81 ? 15.827 12.513 5.247 1.00 83.06 81 LYS A C 1
ATOM 588 O O . LYS A 1 81 ? 15.821 13.199 6.259 1.00 83.06 81 LYS A O 1
ATOM 593 N N . VAL A 1 82 ? 16.969 12.169 4.644 1.00 82.62 82 VAL A N 1
ATOM 594 C CA . VAL A 1 82 ? 18.288 12.510 5.222 1.00 82.62 82 VAL A CA 1
ATOM 595 C C . VAL A 1 82 ? 18.610 14.004 5.115 1.00 82.62 82 VAL A C 1
ATOM 597 O O . VAL A 1 82 ? 19.048 14.595 6.102 1.00 82.62 82 VAL A O 1
ATOM 600 N N . TYR A 1 83 ? 18.401 14.626 3.948 1.00 85.62 83 TYR A N 1
ATOM 601 C CA . TYR A 1 83 ? 18.929 15.969 3.662 1.00 85.62 83 TYR A CA 1
ATOM 602 C C . TYR A 1 83 ? 17.874 17.083 3.620 1.00 85.62 83 TYR A C 1
ATOM 604 O O . TYR A 1 83 ? 18.220 18.235 3.873 1.00 85.62 83 TYR A O 1
ATOM 612 N N . VAL A 1 84 ? 16.605 16.780 3.315 1.00 90.12 84 VAL A N 1
ATOM 613 C CA . VAL A 1 84 ? 15.550 17.805 3.150 1.00 90.12 84 VAL A CA 1
ATOM 614 C C . VAL A 1 84 ? 14.671 17.930 4.396 1.00 90.12 84 VAL A C 1
ATOM 616 O O . VAL A 1 84 ? 14.408 19.038 4.860 1.00 90.12 84 VAL A O 1
ATOM 619 N N . ASN A 1 85 ? 14.213 16.810 4.961 1.00 85.00 85 ASN A N 1
ATOM 620 C CA . ASN A 1 85 ? 13.379 16.781 6.160 1.00 85.00 85 ASN A CA 1
ATOM 621 C C . ASN A 1 85 ? 13.636 15.523 7.027 1.00 85.00 85 ASN A C 1
ATOM 623 O O . ASN A 1 85 ? 12.896 14.540 6.925 1.00 85.00 85 ASN A O 1
ATOM 627 N N . PRO A 1 86 ? 14.595 15.586 7.974 1.00 82.69 86 PRO A N 1
ATOM 628 C CA . PRO A 1 86 ? 14.888 14.513 8.939 1.00 82.69 86 PRO A CA 1
ATOM 629 C C . PRO A 1 86 ? 13.741 14.100 9.869 1.00 82.69 86 PRO A C 1
ATOM 631 O O . PRO A 1 86 ? 13.868 13.117 10.596 1.00 82.69 86 PRO A O 1
ATOM 634 N N . LYS A 1 87 ? 12.626 14.841 9.878 1.00 79.69 87 LYS A N 1
ATOM 635 C CA . LYS A 1 87 ? 11.413 14.534 10.653 1.00 79.69 87 LYS A CA 1
ATOM 636 C C . LYS A 1 87 ? 10.218 14.192 9.752 1.00 79.69 87 LYS A C 1
ATOM 638 O O . LYS A 1 87 ? 9.074 14.306 10.189 1.00 79.69 87 LYS A O 1
ATOM 643 N N . ALA A 1 88 ? 10.465 13.807 8.497 1.00 74.69 88 ALA A N 1
ATOM 644 C CA . ALA A 1 88 ? 9.419 13.406 7.564 1.00 74.69 88 ALA A CA 1
ATOM 645 C C . ALA A 1 88 ? 8.596 12.229 8.114 1.00 74.69 88 ALA A C 1
ATOM 647 O O . ALA A 1 88 ? 9.130 11.184 8.485 1.00 74.69 88 ALA A O 1
ATOM 648 N N . THR A 1 89 ? 7.278 12.406 8.139 1.00 77.56 89 THR A N 1
ATOM 649 C CA . THR A 1 89 ? 6.318 11.355 8.509 1.00 77.56 89 THR A CA 1
ATOM 650 C C . THR A 1 89 ? 6.146 10.351 7.366 1.00 77.56 89 THR A C 1
ATOM 652 O O . THR A 1 89 ? 6.289 10.719 6.199 1.00 77.56 89 THR A O 1
ATOM 655 N N . GLY A 1 90 ? 5.764 9.102 7.662 1.00 71.00 90 GLY A N 1
ATOM 656 C CA . GLY A 1 90 ? 5.578 8.060 6.636 1.00 71.00 90 GLY A CA 1
ATOM 657 C C . GLY A 1 90 ? 4.650 8.482 5.485 1.00 71.00 90 GLY A C 1
ATOM 658 O O . GLY A 1 90 ? 4.952 8.241 4.321 1.00 71.00 90 GLY A O 1
ATOM 659 N N . LYS A 1 91 ? 3.584 9.242 5.778 1.00 76.00 91 LYS A N 1
ATOM 660 C CA . LYS A 1 91 ? 2.673 9.798 4.760 1.00 76.00 91 LYS A CA 1
ATOM 661 C C . LYS A 1 91 ? 3.345 10.823 3.833 1.00 76.00 91 LYS A C 1
ATOM 663 O O . LYS A 1 91 ? 3.045 10.857 2.644 1.00 76.00 91 LYS A O 1
ATOM 668 N N . GLN A 1 92 ? 4.252 11.656 4.349 1.00 75.38 92 GLN A N 1
ATOM 669 C CA . GLN A 1 92 ? 5.048 12.569 3.516 1.00 75.38 92 GLN A CA 1
ATOM 670 C C . GLN A 1 92 ? 6.055 11.793 2.665 1.00 75.38 92 GLN A C 1
ATOM 672 O O . GLN A 1 92 ? 6.241 12.119 1.497 1.00 75.38 92 GLN A O 1
ATOM 677 N N . LEU A 1 93 ? 6.649 10.745 3.235 1.00 80.81 93 LEU A N 1
ATOM 678 C CA . LEU A 1 93 ? 7.618 9.884 2.568 1.00 80.81 93 LEU A CA 1
ATOM 679 C C . LEU A 1 93 ? 6.981 9.160 1.370 1.00 80.81 93 LEU A C 1
ATOM 681 O O . LEU A 1 93 ? 7.491 9.269 0.263 1.00 80.81 93 LEU A O 1
ATOM 685 N N . ILE A 1 94 ? 5.796 8.566 1.556 1.00 82.94 94 ILE A N 1
ATOM 686 C CA . ILE A 1 94 ? 4.981 7.956 0.488 1.00 82.94 94 ILE A CA 1
ATOM 687 C C . ILE A 1 94 ? 4.620 8.973 -0.609 1.00 82.94 94 ILE A C 1
ATOM 689 O O . ILE A 1 94 ? 4.716 8.662 -1.797 1.00 82.94 94 ILE A O 1
ATOM 693 N N . ASN A 1 95 ? 4.248 10.206 -0.245 1.00 84.06 95 ASN A N 1
ATOM 694 C CA . ASN A 1 95 ? 3.954 11.252 -1.231 1.00 84.06 95 ASN A CA 1
ATOM 695 C C . ASN A 1 95 ? 5.185 11.614 -2.082 1.00 84.06 95 ASN A C 1
ATOM 697 O O . ASN A 1 95 ? 5.050 11.811 -3.290 1.00 84.06 95 ASN A O 1
ATOM 701 N N . VAL A 1 96 ? 6.376 11.681 -1.475 1.00 90.12 96 VAL A N 1
ATOM 702 C CA . VAL A 1 96 ? 7.638 11.906 -2.201 1.00 90.12 96 VAL A CA 1
ATOM 703 C C . VAL A 1 96 ? 7.968 10.710 -3.092 1.00 90.12 96 VAL A C 1
ATOM 705 O O . VAL A 1 96 ? 8.269 10.917 -4.263 1.00 90.12 96 VAL A O 1
ATOM 708 N N . THR A 1 97 ? 7.811 9.475 -2.604 1.00 88.50 97 THR A N 1
ATOM 709 C CA . THR A 1 97 ? 7.964 8.244 -3.399 1.00 88.50 97 THR A CA 1
ATOM 710 C C . THR A 1 97 ? 7.101 8.292 -4.667 1.00 88.50 97 THR A C 1
ATOM 712 O O . THR A 1 97 ? 7.608 8.103 -5.773 1.00 88.50 97 THR A O 1
ATOM 715 N N . HIS A 1 98 ? 5.810 8.623 -4.544 1.00 89.31 98 HIS A N 1
ATOM 716 C CA . HIS A 1 98 ? 4.912 8.751 -5.697 1.00 89.31 98 HIS A CA 1
ATOM 717 C C . HIS A 1 98 ? 5.315 9.880 -6.656 1.00 89.31 98 HIS A C 1
ATOM 719 O O . HIS A 1 98 ? 5.291 9.677 -7.871 1.00 89.31 98 HIS A O 1
ATOM 725 N N . LEU A 1 99 ? 5.709 11.049 -6.139 1.00 92.56 99 LEU A N 1
ATOM 726 C CA . LEU A 1 99 ? 6.166 12.168 -6.967 1.00 92.56 99 LEU A CA 1
ATOM 727 C C . LEU A 1 99 ? 7.436 11.804 -7.755 1.00 92.56 99 LEU A C 1
ATOM 729 O O . LEU A 1 99 ? 7.510 12.070 -8.955 1.00 92.56 99 LEU A O 1
ATOM 733 N N . SER A 1 100 ? 8.395 11.135 -7.114 1.00 91.69 100 SER A N 1
ATOM 734 C CA . SER A 1 100 ? 9.619 10.647 -7.752 1.00 91.69 100 SER A CA 1
ATOM 735 C C . SER A 1 100 ? 9.343 9.603 -8.832 1.00 91.69 100 SER A C 1
ATOM 737 O O . SER A 1 100 ? 9.935 9.700 -9.905 1.00 91.69 100 SER A O 1
ATOM 739 N N . CYS A 1 101 ? 8.404 8.672 -8.620 1.00 91.75 101 CYS A N 1
ATOM 740 C CA . CYS A 1 101 ? 7.957 7.752 -9.673 1.00 91.75 101 CYS A CA 1
ATOM 741 C C . CYS A 1 101 ? 7.425 8.500 -10.905 1.00 91.75 101 CYS A C 1
ATOM 743 O O . CYS A 1 101 ? 7.786 8.165 -12.031 1.00 91.75 101 CYS A O 1
ATOM 745 N N . VAL A 1 102 ? 6.584 9.523 -10.708 1.00 92.81 102 VAL A N 1
ATOM 746 C CA . VAL A 1 102 ? 6.014 10.311 -11.815 1.00 92.81 102 VAL A CA 1
ATOM 747 C C . VAL A 1 102 ? 7.110 11.058 -12.577 1.00 92.81 102 VAL A C 1
ATOM 749 O O . VAL A 1 102 ? 7.167 10.961 -13.802 1.00 92.81 102 VAL A O 1
ATOM 752 N N . ILE A 1 103 ? 8.004 11.756 -11.869 1.00 93.25 103 ILE A N 1
ATOM 753 C CA . ILE A 1 103 ? 9.116 12.498 -12.481 1.00 93.25 103 ILE A CA 1
ATOM 754 C C . ILE A 1 103 ? 10.028 11.546 -13.266 1.00 93.25 103 ILE A C 1
ATOM 756 O O . ILE A 1 103 ? 10.322 11.815 -14.429 1.00 93.25 103 ILE A O 1
ATOM 760 N N . PHE A 1 104 ? 10.411 10.407 -12.681 1.00 92.38 104 PHE A N 1
ATOM 761 C CA . PHE A 1 104 ? 11.288 9.435 -13.334 1.00 92.38 104 PHE A CA 1
ATOM 762 C C . PHE A 1 104 ? 10.644 8.803 -14.578 1.00 92.38 104 PHE A C 1
ATOM 764 O O . PHE A 1 104 ? 11.300 8.708 -15.614 1.00 92.38 104 PHE A O 1
ATOM 771 N N . CYS A 1 105 ? 9.347 8.467 -14.536 1.00 90.62 105 CYS A N 1
ATOM 772 C CA . CYS A 1 105 ? 8.598 8.033 -15.721 1.00 90.62 105 CYS A CA 1
ATOM 773 C C . CYS A 1 105 ? 8.648 9.070 -16.853 1.00 90.62 105 CYS A C 1
ATOM 775 O O . CYS A 1 105 ? 8.942 8.711 -17.993 1.00 90.62 105 CYS A O 1
ATOM 777 N N . PHE A 1 106 ? 8.405 10.354 -16.559 1.00 93.06 106 PHE A N 1
ATOM 778 C CA . PHE A 1 106 ? 8.515 11.411 -17.571 1.00 93.06 106 PHE A CA 1
ATOM 779 C C . PHE A 1 106 ? 9.944 11.544 -18.111 1.00 93.06 106 PHE A C 1
ATOM 781 O O . PHE A 1 106 ? 10.121 11.660 -19.322 1.00 93.06 106 PHE A O 1
ATOM 788 N N . THR A 1 107 ? 10.967 11.467 -17.253 1.00 90.94 107 THR A N 1
ATOM 789 C CA . THR A 1 107 ? 12.374 11.502 -17.679 1.00 90.94 107 THR A CA 1
ATOM 790 C C . THR A 1 107 ? 12.719 10.338 -18.610 1.00 90.94 107 THR A C 1
ATOM 792 O O . THR A 1 107 ? 13.307 10.575 -19.664 1.00 90.94 107 THR A O 1
ATOM 795 N N . LEU A 1 108 ? 12.310 9.107 -18.280 1.00 89.88 108 LEU A N 1
ATOM 796 C CA . LEU A 1 108 ? 12.522 7.926 -19.125 1.00 89.88 108 LEU A CA 1
ATOM 797 C C . LEU A 1 108 ? 11.831 8.056 -20.489 1.00 89.88 108 LEU A C 1
ATOM 799 O O . LEU A 1 108 ? 12.443 7.748 -21.511 1.00 89.88 108 LEU A O 1
ATOM 803 N N . ILE A 1 109 ? 10.586 8.545 -20.523 1.00 90.12 109 ILE A N 1
ATOM 804 C CA . ILE A 1 109 ? 9.839 8.758 -21.773 1.00 90.12 109 ILE A CA 1
ATOM 805 C C . ILE A 1 109 ? 10.541 9.808 -22.645 1.00 90.12 109 ILE A C 1
ATOM 807 O O . ILE A 1 109 ? 10.805 9.551 -23.818 1.00 90.12 109 ILE A O 1
ATOM 811 N N . CYS A 1 110 ? 10.901 10.963 -22.078 1.00 92.38 110 CYS A N 1
ATOM 812 C CA . CYS A 1 110 ? 11.602 12.022 -22.806 1.00 92.38 110 CYS A CA 1
ATOM 813 C C . CYS A 1 110 ? 12.970 11.559 -23.334 1.00 92.38 110 CYS A C 1
ATOM 815 O O . CYS A 1 110 ? 13.313 11.843 -24.482 1.00 92.38 110 CYS A O 1
ATOM 817 N N . PHE A 1 111 ? 13.735 10.815 -22.529 1.00 89.12 111 PHE A N 1
ATOM 818 C CA . PHE A 1 111 ? 15.039 10.284 -22.925 1.00 89.12 111 PHE A CA 1
ATOM 819 C C . PHE A 1 111 ? 14.920 9.227 -24.036 1.00 89.12 111 PHE A C 1
ATOM 821 O O . PHE A 1 111 ? 15.639 9.300 -25.031 1.00 89.12 111 PHE A O 1
ATOM 828 N N . GLY A 1 112 ? 13.960 8.301 -23.924 1.00 87.38 112 GLY A N 1
ATOM 829 C CA . GLY A 1 112 ? 13.687 7.291 -24.952 1.00 87.38 112 GLY A CA 1
ATOM 830 C C . GLY A 1 112 ? 13.248 7.895 -26.291 1.00 87.38 112 GLY A C 1
ATOM 831 O O . GLY A 1 112 ? 13.730 7.473 -27.341 1.00 87.38 112 GLY A O 1
ATOM 832 N N . ILE A 1 113 ? 12.402 8.934 -26.266 1.00 89.44 113 ILE A N 1
ATOM 833 C CA . ILE A 1 113 ? 12.025 9.693 -27.471 1.00 89.44 113 ILE A CA 1
ATOM 834 C C . ILE A 1 113 ? 13.258 10.371 -28.090 1.00 89.44 113 ILE A C 1
ATOM 836 O O . ILE A 1 113 ? 13.438 10.312 -29.306 1.00 89.44 113 ILE A O 1
ATOM 840 N N . GLY A 1 114 ? 14.130 10.970 -27.272 1.00 87.75 114 GLY A N 1
ATOM 841 C CA . GLY A 1 114 ? 15.375 11.588 -27.736 1.00 87.75 114 GLY A CA 1
ATOM 842 C C . GLY A 1 114 ? 16.302 10.605 -28.459 1.00 87.75 114 GLY A C 1
ATOM 843 O O . GLY A 1 114 ? 16.775 10.903 -29.554 1.00 87.75 114 GLY A O 1
ATOM 844 N N . LEU A 1 115 ? 16.506 9.408 -27.896 1.00 84.69 115 LEU A N 1
ATOM 845 C CA . LEU A 1 115 ? 17.313 8.353 -28.523 1.00 84.69 115 LEU A CA 1
ATOM 846 C C . LEU A 1 115 ? 16.698 7.832 -29.832 1.00 84.69 115 LEU A C 1
ATOM 848 O O . LEU A 1 115 ? 17.427 7.610 -30.798 1.00 84.69 115 LEU A O 1
ATOM 852 N N . HIS A 1 116 ? 15.368 7.699 -29.892 1.00 82.88 116 HIS A N 1
ATOM 853 C CA . HIS A 1 116 ? 14.660 7.289 -31.107 1.00 82.88 116 HIS A CA 1
ATOM 854 C C . HIS A 1 116 ? 14.860 8.293 -32.255 1.00 82.88 116 HIS A C 1
ATOM 856 O O . HIS A 1 116 ? 15.201 7.894 -33.364 1.00 82.88 116 HIS A O 1
ATOM 862 N N . TYR A 1 117 ? 14.708 9.599 -32.001 1.00 85.88 117 TYR A N 1
ATOM 863 C CA . TYR A 1 117 ? 14.987 10.632 -33.013 1.00 85.88 117 TYR A CA 1
ATOM 864 C C . TYR A 1 117 ? 16.476 10.743 -33.382 1.00 85.88 117 TYR A C 1
ATOM 866 O O . TYR A 1 117 ? 16.796 11.224 -34.466 1.00 85.88 117 TYR A O 1
ATOM 874 N N . GLY A 1 118 ? 17.380 10.277 -32.517 1.00 81.00 118 GLY A N 1
ATOM 875 C CA . GLY A 1 118 ? 18.809 10.161 -32.808 1.00 81.00 118 GLY A CA 1
ATOM 876 C C . GLY A 1 118 ? 19.200 8.955 -33.674 1.00 81.00 118 GLY A C 1
ATOM 877 O O . GLY A 1 118 ? 20.391 8.772 -33.906 1.00 81.00 118 GLY A O 1
ATOM 878 N N . ASN A 1 119 ? 18.242 8.126 -34.120 1.00 77.31 119 ASN A N 1
ATOM 879 C CA . ASN A 1 119 ? 18.478 6.847 -34.811 1.00 77.31 119 ASN A CA 1
ATOM 880 C C . ASN A 1 119 ? 19.423 5.894 -34.046 1.00 77.31 119 ASN A C 1
ATOM 882 O O . ASN A 1 119 ? 20.146 5.096 -34.643 1.00 77.31 119 ASN A O 1
ATOM 886 N N . VAL A 1 120 ? 19.426 5.961 -32.711 1.00 79.81 120 VAL A N 1
ATOM 887 C CA . VAL A 1 120 ? 20.328 5.162 -31.877 1.00 79.81 120 VAL A CA 1
ATOM 888 C C . VAL A 1 120 ? 19.761 3.751 -31.686 1.00 79.81 120 VAL A C 1
ATOM 890 O O . VAL A 1 120 ? 18.742 3.560 -31.021 1.00 79.81 120 VAL A O 1
ATOM 893 N N . GLY A 1 121 ? 20.430 2.747 -32.260 1.00 77.00 121 GLY A N 1
ATOM 894 C CA . GLY A 1 121 ? 20.043 1.337 -32.139 1.00 77.00 121 GLY A CA 1
ATOM 895 C C . GLY A 1 121 ? 20.290 0.738 -30.746 1.00 77.00 121 GLY A C 1
ATOM 896 O O . GLY A 1 121 ? 21.108 1.230 -29.969 1.00 77.00 121 GLY A O 1
ATOM 897 N N . MET A 1 122 ? 19.632 -0.387 -30.441 1.00 76.56 122 MET A N 1
ATOM 898 C CA . MET A 1 122 ? 19.751 -1.049 -29.130 1.00 76.56 122 MET A CA 1
ATOM 899 C C . MET A 1 122 ? 21.187 -1.492 -28.815 1.00 76.56 122 MET A C 1
ATOM 901 O O . MET A 1 122 ? 21.630 -1.352 -27.678 1.00 76.56 122 MET A O 1
ATOM 905 N N . GLY A 1 123 ? 21.928 -1.992 -29.814 1.00 77.19 123 GLY A N 1
ATOM 906 C CA . GLY A 1 123 ? 23.336 -2.385 -29.653 1.00 77.19 123 GLY A CA 1
ATOM 907 C C . GLY A 1 123 ? 24.224 -1.222 -29.198 1.00 77.19 123 GLY A C 1
ATOM 908 O O . GLY A 1 123 ? 24.968 -1.359 -28.229 1.00 77.19 123 GLY A O 1
ATOM 909 N N . TRP A 1 124 ? 24.049 -0.051 -29.816 1.00 84.62 124 TRP A N 1
ATOM 910 C CA . TRP A 1 124 ? 24.771 1.175 -29.468 1.00 84.62 124 TRP A CA 1
ATOM 911 C C . TRP A 1 124 ? 24.562 1.569 -28.004 1.00 84.62 124 TRP A C 1
ATOM 913 O O . TRP A 1 124 ? 25.519 1.865 -27.294 1.00 84.62 124 TRP A O 1
ATOM 923 N N . ILE A 1 125 ? 23.312 1.516 -27.526 1.00 84.75 125 ILE A N 1
ATOM 924 C CA . ILE A 1 125 ? 22.958 1.855 -26.138 1.00 84.75 125 ILE A CA 1
ATOM 925 C C . ILE A 1 125 ? 23.638 0.898 -25.150 1.00 84.75 125 ILE A C 1
ATOM 927 O O . ILE A 1 125 ? 24.157 1.350 -24.128 1.00 84.75 125 ILE A O 1
ATOM 931 N N . TYR A 1 126 ? 23.664 -0.407 -25.446 1.00 81.50 126 TYR A N 1
ATOM 932 C CA . TYR A 1 126 ? 24.291 -1.399 -24.568 1.00 81.50 126 TYR A CA 1
ATOM 933 C C . TYR A 1 126 ? 25.802 -1.193 -24.412 1.00 81.50 126 TYR A C 1
ATOM 935 O O . TYR A 1 126 ? 26.317 -1.362 -23.306 1.00 81.50 126 TYR A O 1
ATOM 943 N N . GLU A 1 127 ? 26.508 -0.801 -25.473 1.00 83.31 127 GLU A N 1
ATOM 944 C CA . GLU A 1 127 ? 27.951 -0.540 -25.406 1.00 83.31 127 GLU A CA 1
ATOM 945 C C . GLU A 1 127 ? 28.271 0.829 -24.797 1.00 83.31 127 GLU A C 1
ATOM 947 O O . GLU A 1 127 ? 29.139 0.931 -23.926 1.00 83.31 127 GLU A O 1
ATOM 952 N N . PHE A 1 128 ? 27.508 1.865 -25.160 1.00 88.25 128 PHE A N 1
ATOM 953 C CA . PHE A 1 128 ? 27.636 3.206 -24.586 1.00 88.25 128 PHE A CA 1
ATOM 954 C C . PHE A 1 128 ? 27.388 3.230 -23.067 1.00 88.25 128 PHE A C 1
ATOM 956 O O . PHE A 1 128 ? 28.049 3.974 -22.339 1.00 88.25 128 PHE A O 1
ATOM 963 N N . MET A 1 129 ? 26.492 2.374 -22.557 1.00 89.94 129 MET A N 1
ATOM 964 C CA . MET A 1 129 ? 26.245 2.221 -21.118 1.00 89.94 129 MET A CA 1
ATOM 965 C C . MET A 1 129 ? 27.540 1.942 -20.335 1.00 89.94 129 MET A C 1
ATOM 967 O O . MET A 1 129 ? 27.731 2.483 -19.243 1.00 89.94 129 MET A O 1
ATOM 971 N N . GLY A 1 130 ? 28.450 1.133 -20.885 1.00 87.69 130 GLY A N 1
ATOM 972 C CA . GLY A 1 130 ? 29.726 0.839 -20.236 1.00 87.69 130 GLY A CA 1
ATOM 973 C C . GLY A 1 130 ? 30.655 2.059 -20.171 1.00 87.69 130 GLY A C 1
ATOM 974 O O . GLY A 1 130 ? 31.281 2.287 -19.131 1.00 87.69 130 GLY A O 1
ATOM 975 N N . VAL A 1 131 ? 30.671 2.896 -21.217 1.00 90.94 131 VAL A N 1
ATOM 976 C CA . VAL A 1 131 ? 31.484 4.125 -21.301 1.00 90.94 131 VAL A CA 1
ATOM 977 C C . VAL A 1 131 ? 31.052 5.145 -20.242 1.00 90.94 131 VAL A C 1
ATOM 979 O O . VAL A 1 131 ? 31.888 5.877 -19.715 1.00 90.94 131 VAL A O 1
ATOM 982 N N . VAL A 1 132 ? 29.766 5.167 -19.879 1.00 90.94 132 VAL A N 1
ATOM 983 C CA . VAL A 1 132 ? 29.216 6.110 -18.890 1.00 90.94 132 VAL A CA 1
ATOM 984 C C . VAL A 1 132 ? 29.278 5.574 -17.452 1.00 90.94 132 VAL A C 1
ATOM 986 O O . VAL A 1 132 ? 29.637 6.325 -16.543 1.00 90.94 132 VAL A O 1
ATOM 989 N N . ILE A 1 133 ? 28.928 4.301 -17.224 1.00 90.06 133 ILE A N 1
ATOM 990 C CA . ILE A 1 133 ? 28.568 3.792 -15.881 1.00 90.06 133 ILE A CA 1
ATOM 991 C C . ILE A 1 133 ? 29.669 2.935 -15.225 1.00 90.06 133 ILE A C 1
ATOM 993 O O . ILE A 1 133 ? 29.721 2.831 -13.996 1.00 90.06 133 ILE A O 1
ATOM 997 N N . SER A 1 134 ? 30.566 2.310 -15.999 1.00 89.94 134 SER A N 1
ATOM 998 C CA . SER A 1 134 ? 31.465 1.267 -15.461 1.00 89.94 134 SER A CA 1
ATOM 999 C C . SER A 1 134 ? 32.471 1.757 -14.408 1.00 89.94 134 SER A C 1
ATOM 1001 O O . SER A 1 134 ? 32.902 0.968 -13.562 1.00 89.94 134 SER A O 1
ATOM 1003 N N . SER A 1 135 ? 32.769 3.057 -14.368 1.00 92.44 135 SER A N 1
ATOM 1004 C CA . SER A 1 135 ? 33.658 3.667 -13.370 1.00 92.44 135 SER A CA 1
ATOM 1005 C C . SER A 1 135 ? 33.158 3.557 -11.921 1.00 92.44 135 SER A C 1
ATOM 1007 O O . SER A 1 135 ? 33.963 3.581 -10.991 1.00 92.44 135 SER A O 1
ATOM 1009 N N . CYS A 1 136 ? 31.853 3.388 -11.694 1.00 89.75 136 CYS A N 1
ATOM 1010 C CA . CYS A 1 136 ? 31.282 3.239 -10.352 1.00 89.75 136 CYS A CA 1
ATOM 1011 C C . CYS A 1 136 ? 31.542 1.856 -9.730 1.00 89.75 136 CYS A C 1
ATOM 1013 O O . CYS A 1 136 ? 31.528 1.719 -8.506 1.00 89.75 136 CYS A O 1
ATOM 1015 N N . VAL A 1 137 ? 31.825 0.830 -10.544 1.00 87.56 137 VAL A N 1
ATOM 1016 C CA . VAL A 1 137 ? 31.900 -0.573 -10.096 1.00 87.56 137 VAL A CA 1
ATOM 1017 C C . VAL A 1 137 ? 32.989 -0.777 -9.037 1.00 87.56 137 VAL A C 1
ATOM 1019 O O . VAL A 1 137 ? 32.719 -1.323 -7.965 1.00 87.56 137 VAL A O 1
ATOM 1022 N N . LEU A 1 138 ? 34.216 -0.317 -9.304 1.00 86.50 138 LEU A N 1
ATOM 1023 C CA . LEU A 1 138 ? 35.339 -0.498 -8.380 1.00 86.50 138 LEU A CA 1
ATOM 1024 C C . LEU A 1 138 ? 35.185 0.325 -7.076 1.00 86.50 138 LEU A C 1
ATOM 1026 O O . LEU A 1 138 ? 35.351 -0.268 -6.006 1.00 86.50 138 LEU A O 1
ATOM 1030 N N . PRO A 1 139 ? 34.817 1.627 -7.102 1.00 89.81 139 PRO A N 1
ATOM 1031 C CA . PRO A 1 139 ? 34.457 2.385 -5.903 1.00 89.81 139 PRO A CA 1
ATOM 1032 C C . PRO A 1 139 ? 33.383 1.708 -5.043 1.00 89.81 139 PRO A C 1
ATOM 1034 O O . PRO A 1 139 ? 33.600 1.548 -3.844 1.00 89.81 139 PRO A O 1
ATOM 1037 N N . CYS A 1 140 ? 32.265 1.258 -5.629 1.00 87.25 140 CYS A N 1
ATOM 1038 C CA . CYS A 1 140 ? 31.171 0.627 -4.881 1.00 87.25 140 CYS A CA 1
ATOM 1039 C C . CYS A 1 140 ? 31.616 -0.652 -4.156 1.00 87.25 140 CYS A C 1
ATOM 1041 O O . CYS A 1 140 ? 31.308 -0.834 -2.978 1.00 87.25 140 CYS A O 1
ATOM 1043 N N . VAL A 1 141 ? 32.391 -1.518 -4.820 1.00 84.19 141 VAL A N 1
ATOM 1044 C CA . VAL A 1 141 ? 32.952 -2.726 -4.191 1.00 84.19 141 VAL A CA 1
ATOM 1045 C C . VAL A 1 141 ? 33.923 -2.354 -3.064 1.00 84.19 141 VAL A C 1
ATOM 1047 O O . VAL A 1 141 ? 33.863 -2.926 -1.975 1.00 84.19 141 VAL A O 1
ATOM 1050 N N . LEU A 1 142 ? 34.806 -1.378 -3.284 1.00 85.38 142 LEU A N 1
ATOM 1051 C CA . LEU A 1 142 ? 35.808 -0.995 -2.289 1.00 85.38 142 LEU A CA 1
ATOM 1052 C C . LEU A 1 142 ? 35.206 -0.293 -1.065 1.00 85.38 142 LEU A C 1
ATOM 1054 O O . LEU A 1 142 ? 35.661 -0.566 0.041 1.00 85.38 142 LEU A O 1
ATOM 1058 N N . VAL A 1 143 ? 34.155 0.519 -1.206 1.00 85.62 143 VAL A N 1
ATOM 1059 C CA . VAL A 1 143 ? 33.445 1.117 -0.055 1.00 85.62 143 VAL A CA 1
ATOM 1060 C C . VAL A 1 143 ? 32.850 0.042 0.870 1.00 85.62 143 VAL A C 1
ATOM 1062 O O . VAL A 1 143 ? 32.852 0.213 2.087 1.00 85.62 143 VAL A O 1
ATOM 1065 N N . LEU A 1 144 ? 32.400 -1.094 0.325 1.00 79.50 144 LEU A N 1
ATOM 1066 C CA . LEU A 1 144 ? 31.824 -2.191 1.114 1.00 79.50 144 LEU A CA 1
ATOM 1067 C C . LEU A 1 144 ? 32.870 -3.085 1.800 1.00 79.50 144 LEU A C 1
ATOM 1069 O O . LEU A 1 144 ? 32.591 -3.638 2.864 1.00 79.50 144 LEU A O 1
ATOM 1073 N N . PHE A 1 145 ? 34.062 -3.250 1.213 1.00 78.69 145 PHE A N 1
ATOM 1074 C CA . PHE A 1 145 ? 35.066 -4.212 1.698 1.00 78.69 145 PHE A CA 1
ATOM 1075 C C . PHE A 1 145 ? 36.362 -3.590 2.244 1.00 78.69 145 PHE A C 1
ATOM 1077 O O . PHE A 1 145 ? 37.125 -4.287 2.919 1.00 78.69 145 PHE A O 1
ATOM 1084 N N . TRP A 1 146 ? 36.638 -2.305 1.997 1.00 82.88 146 TRP A N 1
ATOM 1085 C CA . TRP A 1 146 ? 37.911 -1.665 2.340 1.00 82.88 146 TRP A CA 1
ATOM 1086 C C . TRP A 1 146 ? 37.747 -0.480 3.299 1.00 82.88 146 TRP A C 1
ATOM 1088 O O . TRP A 1 146 ? 37.468 0.648 2.906 1.00 82.88 146 TRP A O 1
ATOM 1098 N N . LYS A 1 147 ? 38.036 -0.728 4.581 1.00 82.06 147 LYS A N 1
ATOM 1099 C CA . LYS A 1 147 ? 37.950 0.273 5.663 1.00 82.06 147 LYS A CA 1
ATOM 1100 C C . LYS A 1 147 ? 38.779 1.547 5.451 1.00 82.06 147 LYS A C 1
ATOM 1102 O O . LYS A 1 147 ? 38.482 2.565 6.060 1.00 82.06 147 LYS A O 1
ATOM 1107 N N . ASP A 1 148 ? 39.856 1.518 4.667 1.00 84.12 148 ASP A N 1
ATOM 1108 C CA . ASP A 1 148 ? 40.729 2.693 4.561 1.00 84.12 148 ASP A CA 1
ATOM 1109 C C . ASP A 1 148 ? 40.157 3.746 3.588 1.00 84.12 148 ASP A C 1
ATOM 1111 O O . ASP A 1 148 ? 40.585 4.900 3.662 1.00 84.12 148 ASP A O 1
ATOM 1115 N N . MET A 1 149 ? 39.221 3.358 2.707 1.00 86.56 149 MET A N 1
ATOM 1116 C CA . MET A 1 149 ? 38.669 4.145 1.593 1.00 86.56 149 MET A CA 1
ATOM 1117 C C . MET A 1 149 ? 38.211 5.549 2.021 1.00 86.56 149 MET A C 1
ATOM 1119 O O . MET A 1 149 ? 37.458 5.701 2.980 1.00 86.56 149 MET A O 1
ATOM 1123 N N . ASN A 1 150 ? 38.666 6.576 1.301 1.00 88.06 150 ASN A N 1
ATOM 1124 C CA . ASN A 1 150 ? 38.330 7.976 1.563 1.00 88.06 150 ASN A CA 1
ATOM 1125 C C . ASN A 1 150 ? 37.081 8.418 0.770 1.00 88.06 150 ASN A C 1
ATOM 1127 O O . ASN A 1 150 ? 36.946 8.059 -0.400 1.00 88.06 150 ASN A O 1
ATOM 1131 N N . VAL A 1 151 ? 36.200 9.240 1.357 1.00 87.50 151 VAL A N 1
ATOM 1132 C CA . VAL A 1 151 ? 35.021 9.827 0.678 1.00 87.50 151 VAL A CA 1
ATOM 1133 C C . VAL A 1 151 ? 35.400 10.541 -0.626 1.00 87.50 151 VAL A C 1
ATOM 1135 O O . VAL A 1 151 ? 34.710 10.371 -1.632 1.00 87.50 151 VAL A O 1
ATOM 1138 N N . TYR A 1 152 ? 36.508 11.292 -0.656 1.00 89.00 152 TYR A N 1
ATOM 1139 C CA . TYR A 1 152 ? 36.964 11.965 -1.881 1.00 89.00 152 TYR A CA 1
ATOM 1140 C C . TYR A 1 152 ? 37.380 10.960 -2.964 1.00 89.00 152 TYR A C 1
ATOM 1142 O O . TYR A 1 152 ? 37.048 11.134 -4.134 1.00 89.00 152 TYR A O 1
ATOM 1150 N N . ALA A 1 153 ? 38.048 9.869 -2.573 1.00 90.19 153 ALA A N 1
ATOM 1151 C CA . ALA A 1 153 ? 38.433 8.799 -3.490 1.00 90.19 153 ALA A CA 1
ATOM 1152 C C . ALA A 1 153 ? 37.214 8.009 -3.998 1.00 90.19 153 ALA A C 1
ATOM 1154 O O . ALA A 1 153 ? 37.196 7.601 -5.155 1.00 90.19 153 ALA A O 1
ATOM 1155 N N . ALA A 1 154 ? 36.186 7.824 -3.167 1.00 89.00 154 ALA A N 1
ATOM 1156 C CA . ALA A 1 154 ? 34.953 7.137 -3.542 1.00 89.00 154 ALA A CA 1
ATOM 1157 C C . ALA A 1 154 ? 34.055 7.963 -4.483 1.00 89.00 154 ALA A C 1
ATOM 1159 O O . ALA A 1 154 ? 33.394 7.381 -5.338 1.00 89.00 154 ALA A O 1
ATOM 1160 N N . THR A 1 155 ? 34.036 9.296 -4.349 1.00 90.12 155 THR A N 1
ATOM 1161 C CA . THR A 1 155 ? 33.129 10.180 -5.110 1.00 90.12 155 THR A CA 1
ATOM 1162 C C . THR A 1 155 ? 33.765 10.804 -6.354 1.00 90.12 155 THR A C 1
ATOM 1164 O O . THR A 1 155 ? 33.164 10.766 -7.424 1.00 90.12 155 THR A O 1
ATOM 1167 N N . LEU A 1 156 ? 34.986 11.345 -6.264 1.00 92.56 156 LEU A N 1
ATOM 1168 C CA . LEU A 1 156 ? 35.623 12.053 -7.387 1.00 92.56 156 LEU A CA 1
ATOM 1169 C C . LEU A 1 156 ? 36.198 11.101 -8.442 1.00 92.56 156 LEU A C 1
ATOM 1171 O O . LEU A 1 156 ? 36.222 11.433 -9.626 1.00 92.56 156 LEU A O 1
ATOM 1175 N N . SER A 1 157 ? 36.643 9.913 -8.024 1.00 93.31 157 SER A N 1
ATOM 1176 C CA . SER A 1 157 ? 37.215 8.897 -8.913 1.00 93.31 157 SER A CA 1
ATOM 1177 C C . SER A 1 157 ? 36.274 8.466 -10.050 1.00 93.31 157 SER A C 1
ATOM 1179 O O . SER A 1 157 ? 36.696 8.576 -11.206 1.00 93.31 157 SER A O 1
ATOM 1181 N N . PRO A 1 158 ? 35.016 8.036 -9.798 1.00 93.69 158 PRO A N 1
ATOM 1182 C CA . PRO A 1 158 ? 34.106 7.678 -10.883 1.00 93.69 158 PRO A CA 1
ATOM 1183 C C . PRO A 1 158 ? 33.788 8.866 -11.801 1.00 93.69 158 PRO A C 1
ATOM 1185 O O . PRO A 1 158 ? 33.866 8.715 -13.016 1.00 93.69 158 PRO A O 1
ATOM 1188 N N . ILE A 1 159 ? 33.550 10.066 -11.253 1.00 94.31 159 ILE A N 1
ATOM 1189 C CA . ILE A 1 159 ? 33.257 11.275 -12.047 1.00 94.31 159 ILE A CA 1
ATOM 1190 C C . ILE A 1 159 ? 34.401 11.580 -13.026 1.00 94.31 159 ILE A C 1
ATOM 1192 O O . ILE A 1 159 ? 34.179 11.728 -14.227 1.00 94.31 159 ILE A O 1
ATOM 1196 N N . ILE A 1 160 ? 35.640 11.638 -12.529 1.00 94.50 160 ILE A N 1
ATOM 1197 C CA . ILE A 1 160 ? 36.818 11.963 -13.347 1.00 94.50 160 ILE A CA 1
ATOM 1198 C C . ILE A 1 160 ? 37.103 10.853 -14.365 1.00 94.50 160 ILE A C 1
ATOM 1200 O O . ILE A 1 160 ? 37.411 11.152 -15.519 1.00 94.50 160 ILE A O 1
ATOM 1204 N N . SER A 1 161 ? 36.934 9.586 -13.977 1.00 95.31 161 SER A N 1
ATOM 1205 C CA . SER A 1 161 ? 37.099 8.439 -14.879 1.00 95.31 161 SER A CA 1
ATOM 1206 C C . SER A 1 161 ? 36.074 8.449 -16.016 1.00 95.31 161 SER A C 1
ATOM 1208 O O . SER A 1 161 ? 36.455 8.233 -17.162 1.00 95.31 161 SER A O 1
ATOM 1210 N N . THR A 1 162 ? 34.805 8.766 -15.738 1.00 94.56 162 THR A N 1
ATOM 1211 C CA . THR A 1 162 ? 33.757 8.884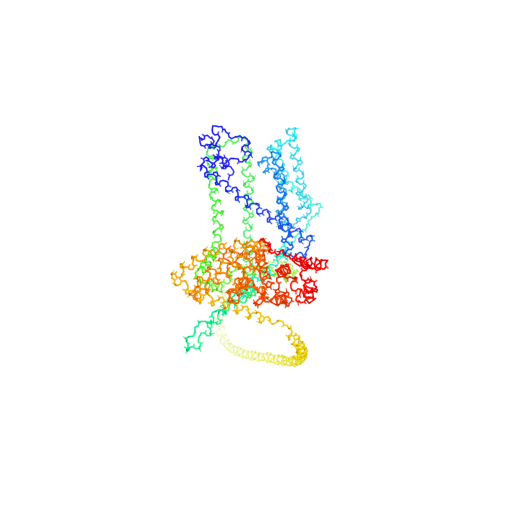 -16.766 1.00 94.56 162 THR A CA 1
ATOM 1212 C C . THR A 1 162 ? 34.016 10.065 -17.706 1.00 94.56 162 THR A C 1
ATOM 1214 O O . THR A 1 162 ? 33.906 9.914 -18.922 1.00 94.56 162 THR A O 1
ATOM 1217 N N . CYS A 1 163 ? 34.436 11.228 -17.193 1.00 95.62 163 CYS A N 1
ATOM 1218 C CA . CYS A 1 163 ? 34.821 12.362 -18.044 1.00 95.62 163 CYS A CA 1
ATOM 1219 C C . CYS A 1 163 ? 36.003 12.017 -18.967 1.00 95.62 163 CYS A C 1
ATOM 1221 O O . CYS A 1 163 ? 35.989 12.360 -20.150 1.00 95.62 163 CYS A O 1
ATOM 1223 N N . LEU A 1 164 ? 37.014 11.310 -18.450 1.00 95.25 164 LEU A N 1
ATOM 1224 C CA . LEU A 1 164 ? 38.151 10.833 -19.242 1.00 95.25 164 LEU A CA 1
ATOM 1225 C C . LEU A 1 164 ? 37.754 9.749 -20.246 1.00 95.25 164 LEU A C 1
ATOM 1227 O O . LEU A 1 164 ? 38.278 9.753 -21.355 1.00 95.25 164 LEU A O 1
ATOM 1231 N N . ALA A 1 165 ? 36.810 8.872 -19.905 1.00 95.56 165 ALA A N 1
ATOM 1232 C CA . ALA A 1 165 ? 36.273 7.867 -20.815 1.00 95.56 165 ALA A CA 1
ATOM 1233 C C . ALA A 1 165 ? 35.533 8.496 -21.999 1.00 95.56 165 ALA A C 1
ATOM 1235 O O . ALA A 1 165 ? 35.818 8.146 -23.141 1.00 95.56 165 ALA A O 1
ATOM 1236 N N . LEU A 1 166 ? 34.653 9.471 -21.747 1.00 95.06 166 LEU A N 1
ATOM 1237 C CA . LEU A 1 166 ? 33.956 10.218 -22.799 1.00 95.06 166 LEU A CA 1
ATOM 1238 C C . LEU A 1 166 ? 34.942 10.974 -23.701 1.00 95.06 166 LEU A C 1
ATOM 1240 O O . LEU A 1 166 ? 34.830 10.907 -24.925 1.00 95.06 166 LEU A O 1
ATOM 1244 N N . MET A 1 167 ? 35.955 11.628 -23.117 1.00 94.62 167 MET A N 1
ATOM 1245 C CA . MET A 1 167 ? 37.016 12.277 -23.893 1.00 94.62 167 MET A CA 1
ATOM 1246 C C . MET A 1 167 ? 37.829 11.272 -24.721 1.00 94.62 167 MET A C 1
ATOM 1248 O O . MET A 1 167 ? 38.072 11.528 -25.896 1.00 94.62 167 MET A O 1
ATOM 1252 N N . ALA A 1 168 ? 38.223 10.128 -24.156 1.00 93.88 168 ALA A N 1
ATOM 1253 C CA . ALA A 1 168 ? 38.998 9.101 -24.855 1.00 93.88 168 ALA A CA 1
ATOM 1254 C C . ALA A 1 168 ? 38.193 8.410 -25.970 1.00 93.88 168 ALA A C 1
ATOM 1256 O O . ALA A 1 168 ? 38.732 8.157 -27.046 1.00 93.88 168 ALA A O 1
ATOM 1257 N N . TRP A 1 169 ? 36.902 8.158 -25.753 1.00 94.62 169 TRP A N 1
ATOM 1258 C CA . TRP A 1 169 ? 35.966 7.617 -26.742 1.00 94.62 169 TRP A CA 1
ATOM 1259 C C . TRP A 1 169 ? 35.794 8.571 -27.934 1.00 94.62 169 TRP A C 1
ATOM 1261 O O . TRP A 1 169 ? 36.062 8.197 -29.074 1.00 94.62 169 TRP A O 1
ATOM 1271 N N . MET A 1 170 ? 35.481 9.847 -27.682 1.00 92.88 170 MET A N 1
ATOM 1272 C CA . MET A 1 170 ? 35.353 10.848 -28.751 1.00 92.88 170 MET A CA 1
ATOM 1273 C C . MET A 1 170 ? 36.687 11.136 -29.461 1.00 92.88 170 MET A C 1
ATOM 1275 O O . MET A 1 170 ? 36.717 11.318 -30.680 1.00 92.88 170 MET A O 1
ATOM 1279 N N . ALA A 1 171 ? 37.803 11.171 -28.723 1.00 93.38 171 ALA A N 1
ATOM 1280 C CA . ALA A 1 171 ? 39.128 11.404 -29.294 1.00 93.38 171 ALA A CA 1
ATOM 1281 C C . ALA A 1 171 ? 39.627 10.216 -30.128 1.00 93.38 171 ALA A C 1
ATOM 1283 O O . ALA A 1 171 ? 40.265 10.436 -31.156 1.00 93.38 171 ALA A O 1
ATOM 1284 N N . SER A 1 172 ? 39.325 8.975 -29.732 1.00 92.06 172 SER A N 1
ATOM 1285 C CA . SER A 1 172 ? 39.682 7.780 -30.507 1.00 92.06 172 SER A CA 1
ATOM 1286 C C . SER A 1 172 ? 38.829 7.631 -31.766 1.00 92.06 172 SER A C 1
ATOM 1288 O O . SER A 1 172 ? 39.399 7.361 -32.819 1.00 92.06 172 SER A O 1
ATOM 1290 N N . ALA A 1 173 ? 37.522 7.920 -31.716 1.00 92.12 173 ALA A N 1
ATOM 1291 C CA . ALA A 1 173 ? 36.686 8.011 -32.919 1.00 92.12 173 ALA A CA 1
ATOM 1292 C C . ALA A 1 173 ? 37.258 9.036 -33.918 1.00 92.12 173 ALA A C 1
ATOM 1294 O O . ALA A 1 173 ? 37.555 8.697 -35.065 1.00 92.12 173 ALA A O 1
ATOM 1295 N N . LYS A 1 174 ? 37.555 10.259 -33.452 1.00 91.38 174 LYS A N 1
ATOM 1296 C CA . LYS A 1 174 ? 38.179 11.297 -34.287 1.00 91.38 174 LYS A CA 1
ATOM 1297 C C . LYS A 1 174 ? 39.576 10.912 -34.792 1.00 91.38 174 LYS A C 1
ATOM 1299 O O . LYS A 1 174 ? 39.924 11.250 -35.917 1.00 91.38 174 LYS A O 1
ATOM 1304 N N . GLY A 1 175 ? 40.387 10.247 -33.970 1.00 90.62 175 GLY A N 1
ATOM 1305 C CA . GLY A 1 175 ? 41.769 9.885 -34.297 1.00 90.62 175 GLY A CA 1
ATOM 1306 C C . GLY A 1 175 ? 41.899 8.707 -35.265 1.00 90.62 175 GLY A C 1
ATOM 1307 O O . GLY A 1 175 ? 42.820 8.695 -36.074 1.00 90.62 175 GLY A O 1
ATOM 1308 N N . LEU A 1 176 ? 40.981 7.738 -35.200 1.00 89.19 176 LEU A N 1
ATOM 1309 C CA . LEU A 1 176 ? 40.984 6.541 -36.047 1.00 89.19 176 LEU A CA 1
ATOM 1310 C C . LEU A 1 176 ? 40.155 6.723 -37.330 1.00 89.19 176 LEU A C 1
ATOM 1312 O O . LEU A 1 176 ? 40.554 6.227 -38.379 1.00 89.19 176 LEU A O 1
ATOM 1316 N N . TYR A 1 177 ? 39.041 7.465 -37.268 1.00 88.69 177 TYR A N 1
ATOM 1317 C CA . TYR A 1 177 ? 38.059 7.581 -38.359 1.00 88.69 177 TYR A CA 1
ATOM 1318 C C . TYR A 1 177 ? 37.852 9.025 -38.857 1.00 88.69 177 TYR A C 1
ATOM 1320 O O . TYR A 1 177 ? 36.958 9.291 -39.659 1.00 88.69 177 TYR A O 1
ATOM 1328 N N . SER A 1 178 ? 38.684 9.977 -38.409 1.00 85.00 178 SER A N 1
ATOM 1329 C CA . SER A 1 178 ? 38.742 11.388 -38.856 1.00 85.00 178 SER A CA 1
ATOM 1330 C C . SER A 1 178 ? 37.476 12.245 -38.656 1.00 85.00 178 SER A C 1
ATOM 1332 O O . SER A 1 178 ? 37.520 13.460 -38.854 1.00 85.00 178 SER A O 1
ATOM 1334 N N . SER A 1 179 ? 36.363 11.664 -38.210 1.00 87.75 179 SER A N 1
ATOM 1335 C CA . SER A 1 179 ? 35.091 12.340 -37.933 1.00 87.75 179 SER A CA 1
ATOM 1336 C C . SER A 1 179 ? 34.458 11.802 -36.645 1.00 87.75 179 SER A C 1
ATOM 1338 O O . SER A 1 179 ? 34.922 10.809 -36.089 1.00 87.75 179 SER A O 1
ATOM 1340 N N . VAL A 1 180 ? 33.448 12.507 -36.126 1.00 86.81 180 VAL A N 1
ATOM 1341 C CA . VAL A 1 180 ? 32.687 12.096 -34.936 1.00 86.81 180 VAL A CA 1
ATOM 1342 C C . VAL A 1 180 ? 31.208 12.077 -35.310 1.00 86.81 180 VAL A C 1
ATOM 1344 O O . VAL A 1 180 ? 30.531 13.104 -35.299 1.00 86.81 180 VAL A O 1
ATOM 1347 N N . THR A 1 181 ? 30.739 10.895 -35.687 1.00 87.44 181 THR A N 1
ATOM 1348 C CA . THR A 1 181 ? 29.354 10.546 -36.036 1.00 87.44 181 THR A CA 1
ATOM 1349 C C . THR A 1 181 ? 28.899 9.340 -35.210 1.00 87.44 181 THR A C 1
ATOM 1351 O O . THR A 1 181 ? 29.735 8.646 -34.628 1.00 87.44 181 THR A O 1
ATOM 1354 N N . VAL A 1 182 ? 27.590 9.063 -35.173 1.00 83.88 182 VAL A N 1
ATOM 1355 C CA . VAL A 1 182 ? 27.020 7.911 -34.441 1.00 83.88 182 VAL A CA 1
ATOM 1356 C C . VAL A 1 182 ? 27.697 6.597 -34.849 1.00 83.88 182 VAL A C 1
ATOM 1358 O O . VAL A 1 182 ? 28.059 5.819 -33.968 1.00 83.88 182 VAL A O 1
ATOM 1361 N N . ASP A 1 183 ? 27.953 6.410 -36.147 1.00 82.69 183 ASP A N 1
ATOM 1362 C CA . ASP A 1 183 ? 28.593 5.213 -36.704 1.00 82.69 183 ASP A CA 1
ATOM 1363 C C . ASP A 1 183 ? 30.060 5.092 -36.261 1.00 82.69 183 ASP A C 1
ATOM 1365 O O . ASP A 1 183 ? 30.451 4.091 -35.673 1.00 82.69 183 ASP A O 1
ATOM 1369 N N . THR A 1 184 ? 30.868 6.149 -36.432 1.00 88.25 184 THR A N 1
ATOM 1370 C CA . THR A 1 184 ? 32.286 6.144 -35.997 1.00 88.25 184 THR A CA 1
ATOM 1371 C C . THR A 1 184 ? 32.468 6.009 -34.483 1.00 88.25 184 THR A C 1
ATOM 1373 O O . THR A 1 184 ? 33.535 5.612 -34.024 1.00 88.25 184 THR A O 1
ATOM 1376 N N . LEU A 1 185 ? 31.443 6.356 -33.699 1.00 88.19 185 LEU A N 1
ATOM 1377 C CA . LEU A 1 185 ? 31.416 6.173 -32.250 1.00 88.19 185 LEU A CA 1
ATOM 1378 C C . LEU A 1 185 ? 30.991 4.753 -31.842 1.00 88.19 185 LEU A C 1
ATOM 1380 O O . LEU A 1 185 ? 31.267 4.364 -30.709 1.00 88.19 185 LEU A O 1
ATOM 1384 N N . PHE A 1 186 ? 30.333 4.008 -32.738 1.00 87.56 186 PHE A N 1
ATOM 1385 C CA . PHE A 1 186 ? 29.894 2.622 -32.542 1.00 87.56 186 PHE A CA 1
ATOM 1386 C C . PHE A 1 186 ? 30.949 1.580 -32.927 1.00 87.56 186 PHE A C 1
ATOM 1388 O O . PHE A 1 186 ? 30.813 0.413 -32.586 1.00 87.56 186 PHE A O 1
ATOM 1395 N N . GLU A 1 187 ? 32.001 1.993 -33.627 1.00 88.06 187 GLU A N 1
ATOM 1396 C CA . GLU A 1 187 ? 33.119 1.127 -33.991 1.00 88.06 187 GLU A CA 1
ATOM 1397 C C . GLU A 1 187 ? 33.791 0.476 -32.764 1.00 88.06 187 GLU A C 1
ATOM 1399 O O . GLU A 1 187 ? 34.027 1.128 -31.737 1.00 88.06 187 GLU A O 1
ATOM 1404 N N . ASP A 1 188 ? 34.184 -0.797 -32.916 1.00 85.12 188 ASP A N 1
ATOM 1405 C CA . ASP A 1 188 ? 34.759 -1.640 -31.856 1.00 85.12 188 ASP A CA 1
ATOM 1406 C C . ASP A 1 188 ? 35.913 -0.954 -31.105 1.00 85.12 188 ASP A C 1
ATOM 1408 O O . ASP A 1 188 ? 36.023 -1.047 -29.882 1.00 85.12 188 ASP A O 1
ATOM 1412 N N . ASN A 1 189 ? 36.807 -0.266 -31.829 1.00 87.75 189 ASN A N 1
ATOM 1413 C CA . ASN A 1 189 ? 38.022 0.310 -31.248 1.00 87.75 189 ASN A CA 1
ATOM 1414 C C . ASN A 1 189 ? 37.720 1.517 -30.328 1.00 87.75 189 ASN A C 1
ATOM 1416 O O . ASN A 1 189 ? 38.162 1.490 -29.175 1.00 87.75 189 ASN A O 1
ATOM 1420 N N . PRO A 1 190 ? 36.966 2.552 -30.759 1.00 91.12 190 PRO A N 1
ATOM 1421 C CA . PRO A 1 190 ? 36.480 3.604 -29.871 1.00 91.12 190 PRO A CA 1
ATOM 1422 C C . PRO A 1 190 ? 35.694 3.071 -28.675 1.00 91.12 190 PRO A C 1
ATOM 1424 O O . PRO A 1 190 ? 36.009 3.449 -27.542 1.00 91.12 190 PRO A O 1
ATOM 1427 N N . MET A 1 191 ? 34.717 2.181 -28.894 1.00 89.81 191 MET A N 1
ATOM 1428 C CA . MET A 1 191 ? 33.911 1.613 -27.806 1.00 89.81 191 MET A CA 1
ATOM 1429 C C . MET A 1 191 ? 34.785 0.863 -26.792 1.00 89.81 191 MET A C 1
ATOM 1431 O O . MET A 1 191 ? 34.652 1.085 -25.586 1.00 89.81 191 MET A O 1
ATOM 1435 N N . LEU A 1 192 ? 35.742 0.048 -27.247 1.00 87.94 192 LEU A N 1
ATOM 1436 C CA . LEU A 1 192 ? 36.703 -0.638 -26.381 1.00 87.94 192 LEU A CA 1
ATOM 1437 C C . LEU A 1 192 ? 37.558 0.347 -25.570 1.00 87.94 192 LEU A C 1
ATOM 1439 O O . LEU A 1 192 ? 37.723 0.156 -24.365 1.00 87.94 192 LEU A O 1
ATOM 1443 N N . ILE A 1 193 ? 38.082 1.406 -26.197 1.00 90.69 193 ILE A N 1
ATOM 1444 C CA . ILE A 1 193 ? 38.916 2.417 -25.526 1.00 90.69 193 ILE A CA 1
ATOM 1445 C C . ILE A 1 193 ? 38.110 3.162 -24.454 1.00 90.69 193 ILE A C 1
ATOM 1447 O O . ILE A 1 193 ? 38.571 3.271 -23.317 1.00 90.69 193 ILE A O 1
ATOM 1451 N N . GLY A 1 194 ? 36.901 3.629 -24.781 1.00 92.81 194 GLY A N 1
ATOM 1452 C CA . GLY A 1 194 ? 36.014 4.308 -23.833 1.00 92.81 194 GLY A CA 1
ATOM 1453 C C . GLY A 1 194 ? 35.665 3.426 -22.633 1.00 92.81 194 GLY A C 1
ATOM 1454 O O . GLY A 1 194 ? 35.841 3.833 -21.483 1.00 92.81 194 GLY A O 1
ATOM 1455 N N . ASN A 1 195 ? 35.251 2.184 -22.896 1.00 90.50 195 ASN A N 1
ATOM 1456 C CA . ASN A 1 195 ? 34.917 1.200 -21.867 1.00 90.50 195 ASN A CA 1
ATOM 1457 C C . ASN A 1 195 ? 36.114 0.863 -20.964 1.00 90.50 195 ASN A C 1
ATOM 1459 O O . ASN A 1 195 ? 35.977 0.823 -19.740 1.00 90.50 195 ASN A O 1
ATOM 1463 N N . LEU A 1 196 ? 37.301 0.664 -21.545 1.00 89.38 196 LEU A N 1
ATOM 1464 C CA . LEU A 1 196 ? 38.515 0.329 -20.799 1.00 89.38 196 LEU A CA 1
ATOM 1465 C C . LEU A 1 196 ? 38.977 1.486 -19.902 1.00 89.38 196 LEU A C 1
ATOM 1467 O O . LEU A 1 196 ? 39.330 1.258 -18.744 1.00 89.38 196 LEU A O 1
ATOM 1471 N N . VAL A 1 197 ? 38.941 2.726 -20.406 1.00 93.12 197 VAL A N 1
ATOM 1472 C CA . VAL A 1 197 ? 39.288 3.928 -19.628 1.00 93.12 197 VAL A CA 1
ATOM 1473 C C . VAL A 1 197 ? 38.286 4.157 -18.494 1.00 93.12 197 VAL A C 1
ATOM 1475 O O . VAL A 1 197 ? 38.704 4.469 -17.379 1.00 93.12 197 VAL A O 1
ATOM 1478 N N . CYS A 1 198 ? 36.988 3.946 -18.733 1.00 93.88 198 CYS A N 1
ATOM 1479 C CA . CYS A 1 198 ? 35.958 4.092 -17.701 1.00 93.88 198 CYS A CA 1
ATOM 1480 C C . CYS A 1 198 ? 36.124 3.056 -16.577 1.00 93.88 198 CYS A C 1
ATOM 1482 O O . CYS A 1 198 ? 36.173 3.419 -15.401 1.00 93.88 198 CYS A O 1
ATOM 1484 N N . LEU A 1 199 ? 36.297 1.780 -16.937 1.00 89.62 199 LEU A N 1
ATOM 1485 C CA . LEU A 1 199 ? 36.416 0.669 -15.991 1.00 89.62 199 LEU A CA 1
ATOM 1486 C C . LEU A 1 199 ? 37.728 0.696 -15.188 1.00 89.62 199 LEU A C 1
ATOM 1488 O O . LEU A 1 199 ? 37.725 0.391 -13.994 1.00 89.62 199 LEU A O 1
ATOM 1492 N N . LEU A 1 200 ? 38.856 1.029 -15.830 1.00 90.44 200 LEU A N 1
ATOM 1493 C CA . LEU A 1 200 ? 40.181 1.005 -15.194 1.00 90.44 200 LEU A CA 1
ATOM 1494 C C . LEU A 1 200 ? 40.612 2.349 -14.598 1.00 90.44 200 LEU A C 1
ATOM 1496 O O . LEU A 1 200 ? 41.476 2.355 -13.722 1.00 90.44 200 LEU A O 1
ATOM 1500 N N . GLY A 1 201 ? 40.009 3.472 -14.998 1.00 92.00 201 GLY A N 1
ATOM 1501 C CA . GLY A 1 201 ? 40.284 4.795 -14.425 1.00 92.00 201 GLY A CA 1
ATOM 1502 C C . GLY A 1 201 ? 40.291 4.806 -12.887 1.00 92.00 201 GLY A C 1
ATOM 1503 O O . GLY A 1 201 ? 41.280 5.251 -12.292 1.00 92.00 201 GLY A O 1
ATOM 1504 N N . PRO A 1 202 ? 39.287 4.218 -12.206 1.00 92.81 202 PRO A N 1
ATOM 1505 C CA . PRO A 1 202 ? 39.252 4.191 -10.751 1.00 92.81 202 PRO A CA 1
ATOM 1506 C C . PRO A 1 202 ? 40.412 3.431 -10.103 1.00 92.81 202 PRO A C 1
ATOM 1508 O O . PRO A 1 202 ? 40.815 3.786 -8.995 1.00 92.81 202 PRO A O 1
ATOM 1511 N N . LEU A 1 203 ? 40.994 2.435 -10.784 1.00 90.69 203 LEU A N 1
ATOM 1512 C CA . LEU A 1 203 ? 42.165 1.695 -10.297 1.00 90.69 203 LEU A CA 1
ATOM 1513 C C . LEU A 1 203 ? 43.394 2.608 -10.142 1.00 90.69 203 LEU A C 1
ATOM 1515 O O . LEU A 1 203 ? 44.252 2.342 -9.304 1.00 90.69 203 LEU A O 1
ATOM 1519 N N . ILE A 1 204 ? 43.454 3.692 -10.921 1.00 92.62 204 ILE A N 1
ATOM 1520 C CA . ILE A 1 204 ? 44.511 4.708 -10.889 1.00 92.62 204 ILE A CA 1
ATOM 1521 C C . ILE A 1 204 ? 44.125 5.850 -9.936 1.00 92.62 204 ILE A C 1
ATOM 1523 O O . ILE A 1 204 ? 44.910 6.229 -9.064 1.00 92.62 204 ILE A O 1
ATOM 1527 N N . PHE A 1 205 ? 42.904 6.382 -10.054 1.00 92.69 205 PHE A N 1
ATOM 1528 C CA . PHE A 1 205 ? 42.478 7.554 -9.281 1.00 92.69 205 PHE A CA 1
ATOM 1529 C C . PHE A 1 205 ? 42.245 7.275 -7.795 1.00 92.69 205 PHE A C 1
ATOM 1531 O O . PHE A 1 205 ? 42.533 8.148 -6.977 1.00 92.69 205 PHE A O 1
ATOM 1538 N N . ILE A 1 206 ? 41.790 6.076 -7.410 1.00 92.19 206 ILE A N 1
ATOM 1539 C CA . ILE A 1 206 ? 41.596 5.741 -5.990 1.00 92.19 206 ILE A CA 1
ATOM 1540 C C . ILE A 1 206 ? 42.934 5.798 -5.225 1.00 92.19 206 ILE A C 1
ATOM 1542 O O . ILE A 1 206 ? 42.995 6.549 -4.252 1.00 92.19 206 ILE A O 1
ATOM 1546 N N . PRO A 1 207 ? 44.026 5.118 -5.644 1.00 90.56 207 PRO A N 1
ATOM 1547 C CA . PRO A 1 207 ? 45.341 5.285 -5.020 1.00 90.56 207 PRO A CA 1
ATOM 1548 C C . PRO A 1 207 ? 45.846 6.732 -4.988 1.00 90.56 207 PRO A C 1
ATOM 1550 O O . PRO A 1 207 ? 46.366 7.161 -3.960 1.00 90.56 207 PRO A O 1
ATOM 1553 N N . ILE A 1 208 ? 45.668 7.501 -6.070 1.00 92.06 208 ILE A N 1
ATOM 1554 C CA . ILE A 1 208 ? 46.107 8.905 -6.139 1.00 92.06 208 ILE A CA 1
ATOM 1555 C C . ILE A 1 208 ? 45.377 9.759 -5.094 1.00 92.06 208 ILE A C 1
ATOM 1557 O O . ILE A 1 208 ? 46.021 10.441 -4.297 1.00 92.06 208 ILE A O 1
ATOM 1561 N N . PHE A 1 209 ? 44.046 9.687 -5.026 1.00 91.75 209 PHE A N 1
ATOM 1562 C CA . PHE A 1 209 ? 43.279 10.435 -4.028 1.00 91.75 209 PHE A CA 1
ATOM 1563 C C . PHE A 1 209 ? 43.530 9.942 -2.601 1.00 91.75 209 PHE A C 1
ATOM 1565 O O . PHE A 1 209 ? 43.538 10.750 -1.675 1.00 91.75 209 PHE A O 1
ATOM 1572 N N . GLN A 1 210 ? 43.833 8.657 -2.416 1.00 87.94 210 GLN A N 1
ATOM 1573 C CA . GLN A 1 210 ? 44.238 8.109 -1.123 1.00 87.94 210 GLN A CA 1
ATOM 1574 C C . GLN A 1 210 ? 45.605 8.642 -0.649 1.00 87.94 210 GLN A C 1
ATOM 1576 O O . GLN A 1 210 ? 45.815 8.798 0.555 1.00 87.94 210 GLN A O 1
ATOM 1581 N N . LEU A 1 211 ? 46.530 8.926 -1.575 1.00 88.88 211 LEU A N 1
ATOM 1582 C CA . LEU A 1 211 ? 47.825 9.553 -1.283 1.00 88.88 211 LEU A CA 1
ATOM 1583 C C . LEU A 1 211 ? 47.690 11.056 -0.995 1.00 88.88 211 LEU A C 1
ATOM 1585 O O . LEU A 1 211 ? 48.360 11.554 -0.096 1.00 88.88 211 LEU A O 1
ATOM 1589 N N . ILE A 1 212 ? 46.817 11.763 -1.722 1.00 91.81 212 ILE A N 1
ATOM 1590 C CA . ILE A 1 212 ? 46.610 13.216 -1.574 1.00 91.81 212 ILE A CA 1
ATOM 1591 C C . ILE A 1 212 ? 45.789 13.554 -0.319 1.00 91.81 212 ILE A C 1
ATOM 1593 O O . ILE A 1 212 ? 46.170 14.434 0.448 1.00 91.81 212 ILE A O 1
ATOM 1597 N N . PHE A 1 213 ? 44.666 12.863 -0.098 1.00 88.81 213 PHE A N 1
ATOM 1598 C CA . PHE A 1 213 ? 43.698 13.184 0.961 1.00 88.81 213 PHE A CA 1
ATOM 1599 C C . PHE A 1 213 ? 43.785 12.259 2.188 1.00 88.81 213 PHE A C 1
ATOM 1601 O O . PHE A 1 213 ? 43.034 12.432 3.148 1.00 88.81 213 PHE A O 1
ATOM 1608 N N . GLY A 1 214 ? 44.692 11.278 2.178 1.00 84.88 214 GLY A N 1
ATOM 1609 C CA . GLY A 1 214 ? 44.924 10.356 3.290 1.00 84.88 214 GLY A CA 1
ATOM 1610 C C . GLY A 1 214 ? 43.875 9.244 3.443 1.00 84.88 214 GLY A C 1
ATOM 1611 O O . GLY A 1 214 ? 42.926 9.119 2.667 1.00 84.88 214 GLY A O 1
ATOM 1612 N N . LYS A 1 215 ? 44.070 8.402 4.468 1.00 86.56 215 LYS A N 1
ATOM 1613 C CA . LYS A 1 215 ? 43.218 7.241 4.787 1.00 86.56 215 LYS A CA 1
ATOM 1614 C C . LYS A 1 215 ? 42.172 7.578 5.847 1.00 86.56 215 LYS A C 1
ATOM 1616 O O . LYS A 1 215 ? 42.525 8.150 6.875 1.00 86.56 215 LYS A O 1
ATOM 1621 N N . GLN A 1 216 ? 40.933 7.122 5.664 1.00 79.25 216 GLN A N 1
ATOM 1622 C CA . GLN A 1 216 ? 39.818 7.497 6.545 1.00 79.25 216 GLN A CA 1
ATOM 1623 C C . GLN A 1 216 ? 39.531 6.499 7.688 1.00 79.25 216 GLN A C 1
ATOM 1625 O O . GLN A 1 216 ? 38.914 6.889 8.672 1.00 79.25 216 GLN A O 1
ATOM 1630 N N . ASN A 1 217 ? 40.017 5.248 7.608 1.00 80.69 217 ASN A N 1
ATOM 1631 C CA . ASN A 1 217 ? 39.821 4.190 8.625 1.00 80.69 217 ASN A CA 1
ATOM 1632 C C . ASN A 1 217 ? 38.358 4.073 9.119 1.00 80.69 217 ASN A C 1
ATOM 1634 O O . ASN A 1 217 ? 38.087 4.116 10.319 1.00 80.69 217 ASN A O 1
ATOM 1638 N N . PHE A 1 218 ? 37.421 3.920 8.185 1.00 78.06 218 PHE A N 1
ATOM 1639 C CA . PHE A 1 218 ? 35.995 3.768 8.448 1.00 78.06 218 PHE A CA 1
ATOM 1640 C C . PHE A 1 218 ? 35.696 2.578 9.373 1.00 78.06 218 PHE A C 1
ATOM 1642 O O . PHE A 1 218 ? 36.153 1.454 9.134 1.00 78.06 218 PHE A O 1
ATOM 1649 N N . ASP A 1 219 ? 34.893 2.816 10.413 1.00 77.56 219 ASP A N 1
ATOM 1650 C CA . ASP A 1 219 ? 34.439 1.757 11.308 1.00 77.56 219 ASP A CA 1
ATOM 1651 C C . ASP A 1 219 ? 33.142 1.113 10.793 1.00 77.56 219 ASP A C 1
ATOM 1653 O O . ASP A 1 219 ? 32.034 1.599 11.022 1.00 77.56 219 ASP A O 1
ATOM 1657 N N . PHE A 1 220 ? 33.280 -0.056 10.165 1.00 71.19 220 PHE A N 1
ATOM 1658 C CA . PHE A 1 220 ? 32.161 -0.903 9.738 1.00 71.19 220 PHE A CA 1
ATOM 1659 C C . PHE A 1 220 ? 31.194 -1.298 10.871 1.00 71.19 220 PHE A C 1
ATOM 1661 O O . PHE A 1 220 ? 30.101 -1.797 10.598 1.00 71.19 220 PHE A O 1
ATOM 1668 N N . ASN A 1 221 ? 31.539 -1.069 12.144 1.00 68.31 221 ASN A N 1
ATOM 1669 C CA . ASN A 1 221 ? 30.594 -1.218 13.244 1.00 68.31 221 ASN A CA 1
ATOM 1670 C C . ASN A 1 221 ? 29.369 -0.299 13.133 1.00 68.31 221 ASN A C 1
ATOM 1672 O O . ASN A 1 221 ? 28.331 -0.704 13.664 1.00 68.31 221 ASN A O 1
ATOM 1676 N N . ILE A 1 222 ? 29.485 0.852 12.453 1.00 67.31 222 ILE A N 1
ATOM 1677 C CA . ILE A 1 222 ? 28.422 1.855 12.255 1.00 67.31 222 ILE A CA 1
ATOM 1678 C C . ILE A 1 222 ? 27.212 1.250 11.531 1.00 67.31 222 ILE A C 1
ATOM 1680 O O . ILE A 1 222 ? 26.072 1.452 11.944 1.00 67.31 222 ILE A O 1
ATOM 1684 N N . PHE A 1 223 ? 27.441 0.389 10.531 1.00 63.16 223 PHE A N 1
ATOM 1685 C CA . PHE A 1 223 ? 26.369 -0.329 9.825 1.00 63.16 223 PHE A CA 1
ATOM 1686 C C . PHE A 1 223 ? 25.564 -1.292 10.720 1.00 63.16 223 PHE A C 1
ATOM 1688 O O . PHE A 1 223 ? 24.527 -1.796 10.307 1.00 63.16 223 PHE A O 1
ATOM 1695 N N . VAL A 1 224 ? 26.021 -1.549 11.952 1.00 58.34 224 VAL A N 1
ATOM 1696 C CA . VAL A 1 224 ? 25.320 -2.367 12.957 1.00 58.34 224 VAL A CA 1
ATOM 1697 C C . VAL A 1 224 ? 24.716 -1.508 14.083 1.00 58.34 224 VAL A C 1
ATOM 1699 O O . VAL A 1 224 ? 23.951 -2.032 14.888 1.00 58.34 224 VAL A O 1
ATOM 1702 N N . THR A 1 225 ? 25.072 -0.222 14.197 1.00 52.94 225 THR A N 1
ATOM 1703 C CA . THR A 1 225 ? 24.568 0.675 15.259 1.00 52.94 225 THR A CA 1
ATOM 1704 C C . THR A 1 225 ? 23.556 1.698 14.759 1.00 52.94 225 THR A C 1
ATOM 1706 O O . THR A 1 225 ? 22.602 1.985 15.484 1.00 52.94 225 THR A O 1
ATOM 1709 N N . ASP A 1 226 ? 23.751 2.219 13.544 1.00 53.97 226 ASP A N 1
ATOM 1710 C CA . ASP A 1 226 ? 23.059 3.425 13.073 1.00 53.97 226 ASP A CA 1
ATOM 1711 C C . ASP A 1 226 ? 22.065 3.141 11.938 1.00 53.97 226 ASP A C 1
ATOM 1713 O O . ASP A 1 226 ? 21.105 3.895 11.774 1.00 53.97 226 ASP A O 1
ATOM 1717 N N . ILE A 1 227 ? 22.220 2.020 11.216 1.00 57.72 227 ILE A N 1
ATOM 1718 C CA . ILE A 1 227 ? 21.172 1.505 10.321 1.00 57.72 227 ILE A CA 1
ATOM 1719 C C . ILE A 1 227 ? 20.039 0.956 11.190 1.00 57.72 227 ILE A C 1
ATOM 1721 O O . ILE A 1 227 ? 20.027 -0.208 11.594 1.00 57.72 227 ILE A O 1
ATOM 1725 N N . LYS A 1 228 ? 19.071 1.821 11.482 1.00 50.38 228 LYS A N 1
ATOM 1726 C CA . LYS A 1 228 ? 17.764 1.407 11.977 1.00 50.38 228 LYS A CA 1
ATOM 1727 C C . LYS A 1 228 ? 16.924 0.977 10.784 1.00 50.38 228 LYS A C 1
ATOM 1729 O O . LYS A 1 228 ? 16.895 1.665 9.767 1.00 50.38 228 LYS A O 1
ATOM 1734 N N . ARG A 1 229 ? 16.213 -0.139 10.927 1.00 50.78 229 ARG A N 1
ATOM 1735 C CA . ARG A 1 229 ? 15.023 -0.373 10.109 1.00 50.78 229 ARG A CA 1
ATOM 1736 C C . ARG A 1 229 ? 14.021 0.721 10.477 1.00 50.78 229 ARG A C 1
ATOM 1738 O O . ARG A 1 229 ? 13.913 1.030 11.662 1.00 50.78 229 ARG A O 1
ATOM 1745 N N . ASP A 1 230 ? 13.349 1.313 9.495 1.00 52.84 230 ASP A N 1
ATOM 1746 C CA . ASP A 1 230 ? 12.295 2.284 9.792 1.00 52.84 230 ASP A CA 1
ATOM 1747 C C . ASP A 1 230 ? 11.229 1.634 10.686 1.00 52.84 230 ASP A C 1
ATOM 1749 O O . ASP A 1 230 ? 10.949 0.438 10.566 1.00 52.84 230 ASP A O 1
ATOM 1753 N N . ASP A 1 231 ? 10.724 2.406 11.651 1.00 48.16 231 ASP A N 1
ATOM 1754 C CA . ASP A 1 231 ? 9.936 1.885 12.767 1.00 48.16 231 ASP A CA 1
ATOM 1755 C C . ASP A 1 231 ? 8.502 1.527 12.323 1.00 48.16 231 ASP A C 1
ATOM 1757 O O . ASP A 1 231 ? 7.530 2.204 12.658 1.00 48.16 231 ASP A O 1
ATOM 1761 N N . ASP A 1 232 ? 8.375 0.393 11.624 1.00 49.56 232 ASP A N 1
ATOM 1762 C CA . ASP A 1 232 ? 7.114 -0.288 11.287 1.00 49.56 232 ASP A CA 1
ATOM 1763 C C . ASP A 1 232 ? 6.298 -0.663 12.556 1.00 49.56 232 ASP A C 1
ATOM 1765 O O . ASP A 1 232 ? 5.172 -1.146 12.450 1.00 49.56 232 ASP A O 1
ATOM 1769 N N . GLU A 1 233 ? 6.844 -0.471 13.770 1.00 47.97 233 GLU A N 1
ATOM 1770 C CA . GLU A 1 233 ? 6.210 -0.814 15.053 1.00 47.97 233 GLU A CA 1
ATOM 1771 C C . GLU A 1 233 ? 4.810 -0.209 15.201 1.00 47.97 233 GLU A C 1
ATOM 1773 O O . GLU A 1 233 ? 3.913 -0.898 15.675 1.00 47.97 233 GLU A O 1
ATOM 1778 N N . GLU A 1 234 ? 4.575 1.030 14.756 1.00 46.44 234 GLU A N 1
ATOM 1779 C CA . GLU A 1 234 ? 3.231 1.620 14.808 1.00 46.44 234 GLU A CA 1
ATOM 1780 C C . GLU A 1 234 ? 2.224 0.942 13.867 1.00 46.44 234 GLU A C 1
ATOM 1782 O O . GLU A 1 234 ? 1.036 0.903 14.187 1.00 46.44 234 GLU A O 1
ATOM 1787 N N . GLU A 1 235 ? 2.652 0.439 12.707 1.00 49.44 235 GLU A N 1
ATOM 1788 C CA . GLU A 1 235 ? 1.769 -0.268 11.769 1.00 49.44 235 GLU A CA 1
ATOM 1789 C C . GLU A 1 235 ? 1.546 -1.720 12.205 1.00 49.44 235 GLU A C 1
ATOM 1791 O O . GLU A 1 235 ? 0.414 -2.203 12.173 1.00 49.44 235 GLU A O 1
ATOM 1796 N N . ILE A 1 236 ? 2.590 -2.382 12.715 1.00 49.19 236 ILE A N 1
ATOM 1797 C CA . ILE A 1 236 ? 2.510 -3.732 13.284 1.00 49.19 236 ILE A CA 1
ATOM 1798 C C . ILE A 1 236 ? 1.625 -3.731 14.537 1.00 49.19 236 ILE A C 1
ATOM 1800 O O . ILE A 1 236 ? 0.729 -4.563 14.633 1.00 49.19 236 ILE A O 1
ATOM 1804 N N . LEU A 1 237 ? 1.785 -2.767 15.453 1.00 48.06 237 LEU A N 1
ATOM 1805 C CA . LEU A 1 237 ? 0.918 -2.632 16.631 1.00 48.06 237 LEU A CA 1
ATOM 1806 C C . LEU A 1 237 ? -0.538 -2.343 16.247 1.00 48.06 237 LEU A C 1
ATOM 1808 O O . LEU A 1 237 ? -1.442 -2.861 16.899 1.00 48.06 237 LEU A O 1
ATOM 1812 N N . LYS A 1 238 ? -0.794 -1.556 15.191 1.00 46.12 238 LYS A N 1
ATOM 1813 C CA . LYS A 1 238 ? -2.158 -1.351 14.664 1.00 46.12 238 LYS A CA 1
ATOM 1814 C C . LYS A 1 238 ? -2.737 -2.662 14.119 1.00 46.12 238 LYS A C 1
ATOM 1816 O O . LYS A 1 238 ? -3.852 -3.016 14.493 1.00 46.12 238 LYS A O 1
ATOM 1821 N N . ALA A 1 239 ? -1.968 -3.421 13.336 1.00 48.28 239 ALA A N 1
ATOM 1822 C CA . ALA A 1 239 ? -2.385 -4.726 12.823 1.00 48.28 239 ALA A CA 1
ATOM 1823 C C . ALA A 1 239 ? -2.633 -5.760 13.944 1.00 48.28 239 ALA A C 1
ATOM 1825 O O . ALA A 1 239 ? -3.660 -6.437 13.933 1.00 48.28 239 ALA A O 1
ATOM 1826 N N . GLU A 1 240 ? -1.754 -5.847 14.951 1.00 44.41 240 GLU A N 1
ATOM 1827 C CA . GLU A 1 240 ? -1.943 -6.699 16.136 1.00 44.41 240 GLU A CA 1
ATOM 1828 C C . GLU A 1 240 ? -3.195 -6.285 16.933 1.00 44.41 240 GLU A C 1
ATOM 1830 O O . GLU A 1 240 ? -4.009 -7.137 17.298 1.00 44.41 240 GLU A O 1
ATOM 1835 N N . LEU A 1 241 ? -3.404 -4.981 17.159 1.00 45.44 241 LEU A N 1
ATOM 1836 C CA . LEU A 1 241 ? -4.597 -4.453 17.834 1.00 45.44 241 LEU A CA 1
ATOM 1837 C C . LEU A 1 241 ? -5.891 -4.783 17.080 1.00 45.44 241 LEU A C 1
ATOM 1839 O O . LEU A 1 241 ? -6.917 -5.015 17.720 1.00 45.44 241 LEU A O 1
ATOM 1843 N N . ASP A 1 242 ? -5.865 -4.806 15.750 1.00 43.88 242 ASP A N 1
ATOM 1844 C CA . ASP A 1 242 ? -7.034 -5.129 14.931 1.00 43.88 242 ASP A CA 1
ATOM 1845 C C . ASP A 1 242 ? -7.321 -6.642 14.889 1.00 43.88 242 ASP A C 1
ATOM 1847 O O . ASP A 1 242 ? -8.486 -7.041 14.968 1.00 43.88 242 ASP A O 1
ATOM 1851 N N . ILE A 1 243 ? -6.292 -7.498 14.921 1.00 45.19 243 ILE A N 1
ATOM 1852 C CA . ILE A 1 243 ? -6.448 -8.956 15.104 1.00 45.19 243 ILE A CA 1
ATOM 1853 C C . ILE A 1 243 ? -7.037 -9.277 16.489 1.00 45.19 243 ILE A C 1
ATOM 1855 O O . ILE A 1 243 ? -7.984 -10.059 16.598 1.00 45.19 243 ILE A O 1
ATOM 1859 N N . VAL A 1 244 ? -6.546 -8.632 17.555 1.00 44.44 244 VAL A N 1
ATOM 1860 C CA . VAL A 1 244 ? -7.072 -8.820 18.921 1.00 44.44 244 VAL A CA 1
ATOM 1861 C C . VAL A 1 244 ? -8.536 -8.375 19.027 1.00 44.44 244 VAL A C 1
ATOM 1863 O O . VAL A 1 244 ? -9.331 -9.053 19.682 1.00 44.44 244 VAL A O 1
ATOM 1866 N N . LYS A 1 245 ? -8.934 -7.285 18.353 1.00 41.31 245 LYS A N 1
ATOM 1867 C CA . LYS A 1 245 ? -10.350 -6.880 18.252 1.00 41.31 245 LYS A CA 1
ATOM 1868 C C . LYS A 1 245 ? -11.189 -7.925 17.509 1.00 41.31 245 LYS A C 1
ATOM 1870 O O . LYS A 1 245 ? -12.304 -8.205 17.945 1.00 41.31 245 LYS A O 1
ATOM 1875 N N . SER A 1 246 ? -10.659 -8.530 16.442 1.00 35.41 246 SER A N 1
ATOM 1876 C CA . SER A 1 246 ? -11.362 -9.566 15.673 1.00 35.41 246 SER A CA 1
ATOM 1877 C C . SER A 1 246 ? -11.648 -10.806 16.529 1.00 35.41 246 SER A C 1
ATOM 1879 O O . SER A 1 246 ? -12.808 -11.172 16.712 1.00 35.41 246 SER A O 1
ATOM 1881 N N . ASN A 1 247 ? -10.623 -11.386 17.163 1.00 35.97 247 ASN A N 1
ATOM 1882 C CA . ASN A 1 247 ? -10.777 -12.612 17.962 1.00 35.97 247 ASN A CA 1
ATOM 1883 C C . ASN A 1 247 ? -11.682 -12.410 19.189 1.00 35.97 247 ASN A C 1
ATOM 1885 O O . ASN A 1 247 ? -12.476 -13.282 19.538 1.00 35.97 247 ASN A O 1
ATOM 1889 N N . LYS A 1 248 ? -11.624 -11.231 19.824 1.00 35.28 248 LYS A N 1
ATOM 1890 C CA . LYS A 1 248 ? -12.514 -10.891 20.946 1.00 35.28 248 LYS A CA 1
ATOM 1891 C C . LYS A 1 248 ? -13.981 -10.755 20.519 1.00 35.28 248 LYS A C 1
ATOM 1893 O O . LYS A 1 248 ? -14.862 -10.868 21.364 1.00 35.28 248 LYS A O 1
ATOM 1898 N N . THR A 1 249 ? -14.242 -10.541 19.229 1.00 33.34 249 THR A N 1
ATOM 1899 C CA . THR A 1 249 ? -15.597 -10.484 18.668 1.00 33.34 249 THR A CA 1
ATOM 1900 C C . THR A 1 249 ? -16.158 -11.887 18.404 1.00 33.34 249 THR A C 1
ATOM 1902 O O . THR A 1 249 ? -17.332 -12.115 18.675 1.00 33.34 249 THR A O 1
ATOM 1905 N N . GLU A 1 250 ? -15.341 -12.854 17.971 1.00 30.88 250 GLU A N 1
ATOM 1906 C CA . GLU A 1 250 ? -15.794 -14.244 17.761 1.00 30.88 250 GLU A CA 1
ATOM 1907 C C . GLU A 1 250 ? -16.138 -14.974 19.069 1.00 30.88 250 GLU A C 1
ATOM 1909 O O . GLU A 1 250 ? -17.140 -15.684 19.129 1.00 30.88 250 GLU A O 1
ATOM 1914 N N . ILE A 1 251 ? -15.375 -14.748 20.146 1.00 34.69 251 ILE A N 1
ATOM 1915 C CA . ILE A 1 251 ? -15.643 -15.358 21.465 1.00 34.69 251 ILE A CA 1
ATOM 1916 C C . ILE A 1 251 ? -17.008 -14.921 22.029 1.00 34.69 251 ILE A C 1
ATOM 1918 O O . ILE A 1 251 ? -17.661 -15.690 22.728 1.00 34.69 251 ILE A O 1
ATOM 1922 N N . ILE A 1 252 ? -17.468 -13.707 21.705 1.00 37.62 252 ILE A N 1
ATOM 1923 C CA . ILE A 1 252 ? -18.764 -13.180 22.164 1.00 37.62 252 ILE A CA 1
ATOM 1924 C C . ILE A 1 252 ? -19.935 -13.753 21.342 1.00 37.62 252 ILE A C 1
ATOM 1926 O O . ILE A 1 252 ? -21.048 -13.822 21.849 1.00 37.62 252 ILE A O 1
ATOM 1930 N N . VAL A 1 253 ? -19.700 -14.202 20.104 1.00 34.28 253 VAL A N 1
ATOM 1931 C CA . VAL A 1 253 ? -20.748 -14.722 19.200 1.00 34.28 253 VAL A CA 1
ATOM 1932 C C . VAL A 1 253 ? -21.108 -16.191 19.474 1.00 34.28 253 VAL A C 1
ATOM 1934 O O . VAL A 1 253 ? -22.208 -16.615 19.135 1.00 34.28 253 VAL A O 1
ATOM 1937 N N . ASN A 1 254 ? -20.229 -16.967 20.115 1.00 28.48 254 ASN A N 1
ATOM 1938 C CA . ASN A 1 254 ? -20.424 -18.411 20.323 1.00 28.48 254 ASN A CA 1
ATOM 1939 C C . ASN A 1 254 ? -21.171 -18.794 21.622 1.00 28.48 254 ASN A C 1
ATOM 1941 O O . ASN A 1 254 ? -21.227 -19.976 21.946 1.00 28.48 254 ASN A O 1
ATOM 1945 N N . ASN A 1 255 ? -21.728 -17.834 22.370 1.00 30.30 255 ASN A N 1
ATOM 1946 C CA . ASN A 1 255 ? -22.394 -18.083 23.662 1.00 30.30 255 ASN A CA 1
ATOM 1947 C C . ASN A 1 255 ? -23.939 -18.07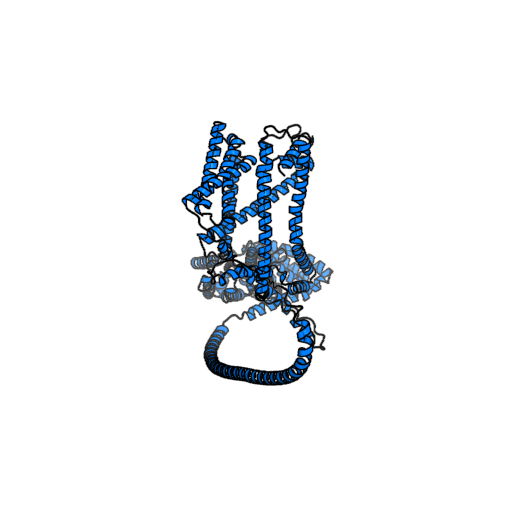0 23.615 1.00 30.30 255 ASN A C 1
ATOM 1949 O O . ASN A 1 255 ? -24.559 -18.199 24.668 1.00 30.30 255 ASN A O 1
ATOM 1953 N N . ASP A 1 256 ? -24.560 -17.915 22.439 1.00 32.75 256 ASP A N 1
ATOM 1954 C CA . ASP A 1 256 ? -26.001 -17.611 22.325 1.00 32.75 256 ASP A CA 1
ATOM 1955 C C . ASP A 1 256 ? -26.923 -18.796 21.935 1.00 32.75 256 ASP A C 1
ATOM 1957 O O . ASP A 1 256 ? -28.136 -18.606 21.906 1.00 32.75 256 ASP A O 1
ATOM 1961 N N . ASP A 1 257 ? -26.412 -20.012 21.683 1.00 32.47 257 ASP A N 1
ATOM 1962 C CA . ASP A 1 257 ? -27.236 -21.187 21.314 1.00 32.47 257 ASP A CA 1
ATOM 1963 C C . ASP A 1 257 ? -26.717 -22.505 21.955 1.00 32.47 257 ASP A C 1
ATOM 1965 O O . ASP A 1 257 ? -25.870 -23.170 21.366 1.00 32.47 257 ASP A O 1
ATOM 1969 N N . ASP A 1 258 ? -27.216 -22.881 23.150 1.00 30.31 258 ASP A N 1
ATOM 1970 C CA . ASP A 1 258 ? -27.550 -24.279 23.547 1.00 30.31 258 ASP A CA 1
ATOM 1971 C C . ASP A 1 258 ? -28.053 -24.387 25.016 1.00 30.31 258 ASP A C 1
ATOM 1973 O O . ASP A 1 258 ? -27.316 -24.705 25.955 1.00 30.31 258 ASP A O 1
ATOM 1977 N N . GLU A 1 259 ? -29.361 -24.203 25.239 1.00 31.52 259 GLU A N 1
ATOM 1978 C CA . GLU A 1 259 ? -30.021 -24.689 26.464 1.00 31.52 259 GLU A CA 1
ATOM 1979 C C . GLU A 1 259 ? -30.353 -26.187 26.327 1.00 31.52 259 GLU A C 1
ATOM 1981 O O . GLU A 1 259 ? -31.428 -26.521 25.833 1.00 31.52 259 GLU A O 1
ATOM 1986 N N . ASN A 1 260 ? -29.454 -27.089 26.764 1.00 32.88 260 ASN A N 1
ATOM 1987 C CA . ASN A 1 260 ? -29.792 -28.394 27.389 1.00 32.88 260 ASN A CA 1
ATOM 1988 C C . ASN A 1 260 ? -28.554 -29.257 27.755 1.00 32.88 260 ASN A C 1
ATOM 1990 O O . ASN A 1 260 ? -28.273 -30.268 27.116 1.00 32.88 260 ASN A O 1
ATOM 1994 N N . SER A 1 261 ? -27.839 -28.932 28.842 1.00 25.17 261 SER A N 1
ATOM 1995 C CA . SER A 1 261 ? -27.033 -29.935 29.582 1.00 25.17 261 SER A CA 1
ATOM 1996 C C . SER A 1 261 ? -26.690 -29.509 31.019 1.00 25.17 261 SER A C 1
ATOM 1998 O O . SER A 1 261 ? -25.544 -29.264 31.389 1.00 25.17 261 SER A O 1
ATOM 2000 N N . PHE A 1 262 ? -27.699 -29.457 31.890 1.00 32.97 262 PHE A N 1
ATOM 2001 C CA . PHE A 1 262 ? -27.498 -29.159 33.312 1.00 32.97 262 PHE A CA 1
ATOM 2002 C C . PHE A 1 262 ? -27.044 -30.409 34.098 1.00 32.97 262 PHE A C 1
ATOM 2004 O O . PHE A 1 262 ? -27.848 -30.978 34.827 1.00 32.97 262 PHE A O 1
ATOM 2011 N N . GLN A 1 263 ? -25.783 -30.851 33.936 1.00 31.53 263 GLN A N 1
ATOM 2012 C CA . GLN A 1 263 ? -25.025 -31.713 34.883 1.00 31.53 263 GLN A CA 1
ATOM 2013 C C . GLN A 1 263 ? -23.633 -32.110 34.334 1.00 31.53 263 GLN A C 1
ATOM 2015 O O . GLN A 1 263 ? -23.514 -33.105 33.624 1.00 31.53 263 GLN A O 1
ATOM 2020 N N . ASN A 1 264 ? -22.584 -31.343 34.679 1.00 27.67 264 ASN A N 1
ATOM 2021 C CA . ASN A 1 264 ? -21.206 -31.799 35.004 1.00 27.67 264 ASN A CA 1
ATOM 2022 C C . ASN A 1 264 ? -20.226 -30.608 35.070 1.00 27.67 264 ASN A C 1
ATOM 2024 O O . ASN A 1 264 ? -19.282 -30.477 34.288 1.00 27.67 264 ASN A O 1
ATOM 2028 N N . SER A 1 265 ? -20.449 -29.718 36.037 1.00 32.06 265 SER A N 1
ATOM 2029 C CA . SER A 1 265 ? -19.630 -28.518 36.244 1.00 32.06 265 SER A CA 1
ATOM 2030 C C . SER A 1 265 ? -18.404 -28.822 37.114 1.00 32.06 265 SER A C 1
ATOM 2032 O O . SER A 1 265 ? -18.413 -28.575 38.317 1.00 32.06 265 SER A O 1
ATOM 2034 N N . GLY A 1 266 ? -17.356 -29.368 36.491 1.00 30.39 266 GLY A N 1
ATOM 2035 C CA . GLY A 1 266 ? -16.047 -29.620 37.110 1.00 30.39 266 GLY A CA 1
ATOM 2036 C C . GLY A 1 266 ? -14.911 -29.496 36.091 1.00 30.39 266 GLY A C 1
ATOM 2037 O O . GLY A 1 266 ? -14.238 -28.470 36.027 1.00 30.39 266 GLY A O 1
ATOM 2038 N N . ASP A 1 267 ? -14.765 -30.497 35.221 1.00 30.95 267 ASP A N 1
ATOM 2039 C CA . ASP A 1 267 ? -13.570 -30.664 34.372 1.00 30.95 267 ASP A CA 1
ATOM 2040 C C . ASP A 1 267 ? -13.510 -29.770 33.114 1.00 30.95 267 ASP A C 1
ATOM 2042 O O . ASP A 1 267 ? -12.459 -29.642 32.481 1.00 30.95 267 ASP A O 1
ATOM 2046 N N . GLN A 1 268 ? -14.616 -29.138 32.702 1.00 29.45 268 GLN A N 1
ATOM 2047 C CA . GLN A 1 268 ? -14.626 -28.273 31.506 1.00 29.45 268 GLN A CA 1
ATOM 2048 C C . GLN A 1 268 ? -14.076 -26.858 31.765 1.00 29.45 268 GLN A C 1
ATOM 2050 O O . GLN A 1 268 ? -13.598 -26.204 30.835 1.00 29.45 268 GLN A O 1
ATOM 2055 N N . LEU A 1 269 ? -14.081 -26.397 33.021 1.00 34.25 269 LEU A N 1
ATOM 2056 C CA . LEU A 1 269 ? -13.590 -25.065 33.402 1.00 34.25 269 LEU A CA 1
ATOM 2057 C C . LEU A 1 269 ? -12.059 -24.934 33.334 1.00 34.25 269 LEU A C 1
ATOM 2059 O O . LEU A 1 269 ? -11.558 -23.817 33.195 1.00 34.25 269 LEU A O 1
ATOM 2063 N N . GLU A 1 270 ? -11.317 -26.045 33.372 1.00 32.09 270 GLU A N 1
ATOM 2064 C CA . GLU A 1 270 ? -9.863 -26.034 33.158 1.00 32.09 270 GLU A CA 1
ATOM 2065 C C . GLU A 1 270 ? -9.489 -26.031 31.667 1.00 32.09 270 GLU A C 1
ATOM 2067 O O . GLU A 1 270 ? -8.585 -25.299 31.266 1.00 32.09 270 GLU A O 1
ATOM 2072 N N . LYS A 1 271 ? -10.219 -26.764 30.811 1.00 34.00 271 LYS A N 1
ATOM 2073 C CA . LYS A 1 271 ? -9.933 -26.812 29.362 1.00 34.00 271 LYS A CA 1
ATOM 2074 C C . LYS A 1 271 ? -10.208 -25.490 28.646 1.00 34.00 271 LYS A C 1
ATOM 2076 O O . LYS A 1 271 ? -9.412 -25.083 27.804 1.00 34.00 271 LYS A O 1
ATOM 2081 N N . ASN A 1 272 ? -11.273 -24.779 29.013 1.00 33.28 272 ASN A N 1
ATOM 2082 C CA . ASN A 1 272 ? -11.622 -23.509 28.365 1.00 33.28 272 ASN A CA 1
ATOM 2083 C C . ASN A 1 272 ? -10.737 -22.322 28.797 1.00 33.28 272 ASN A C 1
ATOM 2085 O O . ASN A 1 272 ? -10.827 -21.252 28.201 1.00 33.28 272 ASN A O 1
ATOM 2089 N N . ARG A 1 273 ? -9.836 -22.503 29.777 1.00 30.50 273 ARG A N 1
ATOM 2090 C CA . ARG A 1 273 ? -8.800 -21.512 30.125 1.00 30.50 273 ARG A CA 1
ATOM 2091 C C . ARG A 1 273 ? -7.546 -21.617 29.237 1.00 30.50 273 ARG A C 1
ATOM 2093 O O . ARG A 1 273 ? -6.690 -20.744 29.293 1.00 30.50 273 ARG A O 1
ATOM 2100 N N . ALA A 1 274 ? -7.431 -22.657 28.406 1.00 32.84 274 ALA A N 1
ATOM 2101 C CA . ALA A 1 274 ? -6.249 -22.921 27.579 1.00 32.84 274 ALA A CA 1
ATOM 2102 C C . ALA A 1 274 ? -6.283 -22.286 26.169 1.00 32.84 274 ALA A C 1
ATOM 2104 O O . ALA A 1 274 ? -5.378 -22.530 25.377 1.00 32.84 274 ALA A O 1
ATOM 2105 N N . LEU A 1 275 ? -7.314 -21.495 25.839 1.00 36.25 275 LEU A N 1
ATOM 2106 C CA . LEU A 1 275 ? -7.544 -20.931 24.497 1.00 36.25 275 LEU A CA 1
ATOM 2107 C C . LEU A 1 275 ? -7.601 -19.391 24.480 1.00 36.25 275 LEU A C 1
ATOM 2109 O O . LEU A 1 275 ? -8.344 -18.790 23.704 1.00 36.25 275 LEU A O 1
ATOM 2113 N N . GLU A 1 276 ? -6.787 -18.731 25.307 1.00 27.44 276 GLU A N 1
ATOM 2114 C CA . GLU A 1 276 ? -6.462 -17.320 25.075 1.00 27.44 276 GLU A CA 1
ATOM 2115 C C . GLU A 1 276 ? -5.444 -17.215 23.921 1.00 27.44 276 GLU A C 1
ATOM 2117 O O . GLU A 1 276 ? -4.348 -17.773 24.030 1.00 27.44 276 GLU A O 1
ATOM 2122 N N . PRO A 1 277 ? -5.743 -16.509 22.810 1.00 34.59 277 PRO A N 1
ATOM 2123 C CA . PRO A 1 277 ? -4.731 -16.222 21.801 1.00 34.59 277 PRO A CA 1
ATOM 2124 C C . PRO A 1 277 ? -3.644 -15.343 22.430 1.00 34.59 277 PRO A C 1
ATOM 2126 O O . PRO A 1 277 ? -3.953 -14.293 22.998 1.00 34.59 277 PRO A O 1
ATOM 2129 N N . ILE A 1 278 ? -2.386 -15.792 22.329 1.00 36.03 278 ILE A N 1
ATOM 2130 C CA . ILE A 1 278 ? -1.228 -15.234 23.046 1.00 36.03 278 ILE A CA 1
ATOM 2131 C C . ILE A 1 278 ? -1.233 -13.705 23.029 1.00 36.03 278 ILE A C 1
ATOM 2133 O O . ILE A 1 278 ? -1.194 -13.064 21.974 1.00 36.03 278 ILE A O 1
ATOM 2137 N N . THR A 1 279 ? -1.183 -13.122 24.227 1.00 39.28 279 THR A N 1
ATOM 2138 C CA . THR A 1 279 ? -0.853 -11.714 24.426 1.00 39.28 279 THR A CA 1
ATOM 2139 C C . THR A 1 279 ? 0.574 -11.454 23.942 1.00 39.28 279 THR A C 1
ATOM 2141 O O . THR A 1 279 ? 1.556 -11.587 24.666 1.00 39.28 279 THR A O 1
ATOM 2144 N N . SER A 1 280 ? 0.648 -11.028 22.682 1.00 45.72 280 SER A N 1
ATOM 2145 C CA . SER A 1 280 ? 1.824 -10.664 21.893 1.00 45.72 280 SER A CA 1
ATOM 2146 C C . SER A 1 280 ? 2.778 -11.801 21.496 1.00 45.72 280 SER A C 1
ATOM 2148 O O . SER A 1 280 ? 3.616 -12.278 22.248 1.00 45.72 280 SER A O 1
ATOM 2150 N N . VAL A 1 281 ? 2.790 -12.078 20.195 1.00 47.59 281 VAL A N 1
ATOM 2151 C CA . VAL A 1 281 ? 3.914 -12.682 19.457 1.00 47.59 281 VAL A CA 1
ATOM 2152 C C . VAL A 1 281 ? 5.244 -11.958 19.791 1.00 47.59 281 VAL A C 1
ATOM 2154 O O . VAL A 1 281 ? 6.318 -12.555 19.883 1.00 47.59 281 VAL A O 1
ATOM 2157 N N . THR A 1 282 ? 5.135 -10.661 20.089 1.00 45.34 282 THR A N 1
ATOM 2158 C CA . THR A 1 282 ? 6.190 -9.754 20.554 1.00 45.34 282 THR A CA 1
ATOM 2159 C C . THR A 1 282 ? 6.620 -9.945 22.033 1.00 45.34 282 THR A C 1
ATOM 2161 O O . THR A 1 282 ? 7.691 -9.451 22.399 1.00 45.34 282 THR A O 1
ATOM 2164 N N . SER A 1 283 ? 5.871 -10.650 22.903 1.00 49.50 283 SER A N 1
ATOM 2165 C CA . SER A 1 283 ? 6.344 -11.077 24.244 1.00 49.50 283 SER A CA 1
ATOM 2166 C C . SER A 1 283 ? 7.104 -12.392 24.197 1.00 49.50 283 SER A C 1
ATOM 2168 O O . SER A 1 283 ? 8.139 -12.477 24.841 1.00 49.50 283 SER A O 1
ATOM 2170 N N . TYR A 1 284 ? 6.737 -13.342 23.333 1.00 52.72 284 TYR A N 1
ATOM 2171 C CA . TYR A 1 284 ? 7.556 -14.544 23.141 1.00 52.72 284 TYR A CA 1
ATOM 2172 C C . TYR A 1 284 ? 9.008 -14.172 22.774 1.00 52.72 284 TYR A C 1
ATOM 2174 O O . TYR A 1 284 ? 9.963 -14.662 23.370 1.00 52.72 284 TYR A O 1
ATOM 2182 N N . ALA A 1 285 ? 9.201 -13.171 21.905 1.00 51.88 285 ALA A N 1
ATOM 2183 C CA . ALA A 1 285 ? 10.526 -12.605 21.624 1.00 51.88 285 ALA A CA 1
ATOM 2184 C C . ALA A 1 285 ? 11.173 -11.837 22.812 1.00 51.88 285 ALA A C 1
ATOM 2186 O O . ALA A 1 285 ? 12.393 -11.643 22.831 1.00 51.88 285 ALA A O 1
ATOM 2187 N N . LYS A 1 286 ? 10.393 -11.374 23.802 1.00 54.66 286 LYS A N 1
ATOM 2188 C CA . LYS A 1 286 ? 10.872 -10.827 25.095 1.00 54.66 286 LYS A CA 1
ATOM 2189 C C . LYS A 1 286 ? 11.324 -11.912 26.066 1.00 54.66 286 LYS A C 1
ATOM 2191 O O . LYS A 1 286 ? 12.275 -11.650 26.802 1.00 54.66 286 LYS A O 1
ATOM 2196 N N . ASP A 1 287 ? 10.719 -13.090 25.996 1.00 57.06 287 ASP A N 1
ATOM 2197 C CA . ASP A 1 287 ? 10.873 -14.146 26.995 1.00 57.06 287 ASP A CA 1
ATOM 2198 C C . ASP A 1 287 ? 11.971 -15.171 26.639 1.00 57.06 287 ASP A C 1
ATOM 2200 O O . ASP A 1 287 ? 12.452 -15.884 27.521 1.00 57.06 287 ASP A O 1
ATOM 2204 N N . ILE A 1 288 ? 12.451 -15.197 25.385 1.00 63.06 288 ILE A N 1
ATOM 2205 C CA . ILE A 1 288 ? 13.603 -16.025 24.971 1.00 63.06 288 ILE A CA 1
ATOM 2206 C C . ILE A 1 288 ? 14.858 -15.684 25.812 1.00 63.06 288 ILE A C 1
ATOM 2208 O O . ILE A 1 288 ? 15.293 -14.522 25.837 1.00 63.06 288 ILE A O 1
ATOM 2212 N N . PRO A 1 289 ? 15.513 -16.680 26.446 1.00 67.62 289 PRO A N 1
ATOM 2213 C CA . PRO A 1 289 ? 16.719 -16.472 27.242 1.00 67.62 289 PRO A CA 1
ATOM 2214 C C . PRO A 1 289 ? 17.873 -15.820 26.467 1.00 67.62 289 PRO A C 1
ATOM 2216 O O . PRO A 1 289 ? 18.160 -16.129 25.309 1.00 67.62 289 PRO A O 1
ATOM 2219 N N . ARG A 1 290 ? 18.618 -14.941 27.151 1.00 59.03 290 ARG A N 1
ATOM 2220 C CA . ARG A 1 290 ? 19.723 -14.166 26.550 1.00 59.03 290 ARG A CA 1
ATOM 2221 C C . ARG A 1 290 ? 20.832 -15.043 25.954 1.00 59.03 290 ARG A C 1
ATOM 2223 O O . ARG A 1 290 ? 21.412 -14.664 24.940 1.00 59.03 290 ARG A O 1
ATOM 2230 N N . GLU A 1 291 ? 21.101 -16.194 26.566 1.00 69.19 291 GLU A N 1
ATOM 2231 C CA . GLU A 1 291 ? 22.122 -17.151 26.119 1.00 69.19 291 GLU A CA 1
ATOM 2232 C C . GLU A 1 291 ? 21.753 -17.806 24.779 1.00 69.19 291 GLU A C 1
ATOM 2234 O O . GLU A 1 291 ? 22.611 -17.990 23.915 1.00 69.19 291 GLU A O 1
ATOM 2239 N N . GLU A 1 292 ? 20.466 -18.086 24.557 1.00 68.94 292 GLU A N 1
ATOM 2240 C CA . GLU A 1 292 ? 19.978 -18.679 23.311 1.00 68.94 292 GLU A CA 1
ATOM 2241 C C . GLU A 1 292 ? 20.093 -17.695 22.137 1.00 68.94 292 GLU A C 1
ATOM 2243 O O . GLU A 1 292 ? 20.543 -18.066 21.048 1.00 68.94 292 GLU A O 1
ATOM 2248 N N . LEU A 1 293 ? 19.779 -16.415 22.373 1.00 64.31 293 LEU A N 1
ATOM 2249 C CA . LEU A 1 293 ? 19.958 -15.337 21.394 1.00 64.31 293 LEU A CA 1
ATOM 2250 C C . LEU A 1 293 ? 21.431 -15.164 20.989 1.00 64.31 293 LEU A C 1
ATOM 2252 O O . LEU A 1 293 ? 21.729 -15.027 19.799 1.00 64.31 293 LEU A O 1
ATOM 2256 N N . ASP A 1 294 ? 22.360 -15.200 21.949 1.00 68.69 294 ASP A N 1
ATOM 2257 C CA . ASP A 1 294 ? 23.799 -15.102 21.672 1.00 68.69 294 ASP A CA 1
ATOM 2258 C C . ASP A 1 294 ? 24.314 -16.322 20.884 1.00 68.69 294 ASP A C 1
ATOM 2260 O O . ASP A 1 294 ? 25.053 -16.167 19.908 1.00 68.69 294 ASP A O 1
ATOM 2264 N N . LEU A 1 295 ? 23.864 -17.531 21.231 1.00 74.25 295 LEU A N 1
ATOM 2265 C CA . LEU A 1 295 ? 24.252 -18.771 20.551 1.00 74.25 295 LEU A CA 1
ATOM 2266 C C . LEU A 1 295 ? 23.675 -18.860 19.123 1.00 74.25 295 LEU A C 1
ATOM 2268 O O . LEU A 1 295 ? 24.352 -19.318 18.195 1.00 74.25 295 LEU A O 1
ATOM 2272 N N . LYS A 1 296 ? 22.448 -18.364 18.905 1.00 71.06 296 LYS A N 1
ATOM 2273 C CA . LYS A 1 296 ? 21.833 -18.214 17.572 1.00 71.06 296 LYS A CA 1
ATOM 2274 C C . LYS A 1 296 ? 22.593 -17.179 16.730 1.00 71.06 296 LYS A C 1
ATOM 2276 O O . LYS A 1 296 ? 22.893 -17.437 15.561 1.00 71.06 296 LYS A O 1
ATOM 2281 N N . LYS A 1 297 ? 23.004 -16.058 17.336 1.00 69.62 297 LYS A N 1
ATOM 2282 C CA . LYS A 1 297 ? 23.840 -15.020 16.707 1.00 69.62 297 LYS A CA 1
ATOM 2283 C C . LYS A 1 297 ? 25.210 -15.546 16.277 1.00 69.62 297 LYS A C 1
ATOM 2285 O O . LYS A 1 297 ? 25.638 -15.263 15.157 1.00 69.62 297 LYS A O 1
ATOM 2290 N N . GLU A 1 298 ? 25.892 -16.317 17.123 1.00 73.75 298 GLU A N 1
ATOM 2291 C CA . GLU A 1 298 ? 27.201 -16.890 16.792 1.00 73.75 298 GLU A CA 1
ATOM 2292 C C . GLU A 1 298 ? 27.105 -17.872 15.615 1.00 73.75 298 GLU A C 1
ATOM 2294 O O . GLU A 1 298 ? 27.852 -17.738 14.640 1.00 73.75 298 GLU A O 1
ATOM 2299 N N . LYS A 1 299 ? 26.122 -18.786 15.638 1.00 76.19 299 LYS A N 1
ATOM 2300 C CA . LYS A 1 299 ? 25.833 -19.704 14.521 1.00 76.19 299 LYS A CA 1
ATOM 2301 C C . LYS A 1 299 ? 25.549 -18.951 13.216 1.00 76.19 299 LYS A C 1
ATOM 2303 O O . LYS A 1 299 ? 26.119 -19.295 12.176 1.00 76.19 299 LYS A O 1
ATOM 2308 N N . ASN A 1 300 ? 24.727 -17.900 13.265 1.00 73.38 300 ASN A N 1
ATOM 2309 C CA . ASN A 1 300 ? 24.411 -17.074 12.098 1.00 73.38 300 ASN A CA 1
ATOM 2310 C C . ASN A 1 300 ? 25.663 -16.365 11.551 1.00 73.38 300 ASN A C 1
ATOM 2312 O O . ASN A 1 300 ? 25.948 -16.465 10.356 1.00 73.38 300 ASN A O 1
ATOM 2316 N N . MET A 1 301 ? 26.477 -15.735 12.406 1.00 72.50 301 MET A N 1
ATOM 2317 C CA . MET A 1 301 ? 27.730 -15.098 11.977 1.00 72.50 301 MET A CA 1
ATOM 2318 C C . MET A 1 301 ? 28.758 -16.096 11.425 1.00 72.50 301 MET A C 1
ATOM 2320 O O . MET A 1 301 ? 29.450 -15.782 10.455 1.00 72.50 301 MET A O 1
ATOM 2324 N N . ALA A 1 302 ? 28.858 -17.302 11.990 1.00 79.81 302 ALA A N 1
ATOM 2325 C CA . ALA A 1 302 ? 29.732 -18.354 11.471 1.00 79.81 302 ALA A CA 1
ATOM 2326 C C . ALA A 1 302 ? 29.296 -18.816 10.067 1.00 79.81 302 ALA A C 1
ATOM 2328 O O . ALA A 1 302 ? 30.131 -18.928 9.163 1.00 79.81 302 ALA A O 1
ATOM 2329 N N . LYS A 1 303 ? 27.984 -19.006 9.852 1.00 77.31 303 LYS A N 1
ATOM 2330 C CA . LYS A 1 303 ? 27.407 -19.343 8.540 1.00 77.31 303 LYS A CA 1
ATOM 2331 C C . LYS A 1 303 ? 27.662 -18.233 7.514 1.00 77.31 303 LYS A C 1
ATOM 2333 O O . LYS A 1 303 ? 28.162 -18.527 6.430 1.00 77.31 303 LYS A O 1
ATOM 2338 N N . LEU A 1 304 ? 27.408 -16.971 7.871 1.00 73.00 304 LEU A N 1
ATOM 2339 C CA . LEU A 1 304 ? 27.653 -15.810 7.005 1.00 73.00 304 LEU A CA 1
ATOM 2340 C C . LEU A 1 304 ? 29.134 -15.677 6.618 1.00 73.00 304 LEU A C 1
ATOM 2342 O O . LEU A 1 304 ? 29.441 -15.506 5.441 1.00 73.00 304 LEU A O 1
ATOM 2346 N N . LYS A 1 305 ? 30.071 -15.851 7.562 1.00 78.50 305 LYS A N 1
ATOM 2347 C CA . LYS A 1 305 ? 31.518 -15.847 7.267 1.00 78.50 305 LYS A CA 1
ATOM 2348 C C . LYS A 1 305 ? 31.933 -16.975 6.315 1.00 78.50 305 LYS A C 1
ATOM 2350 O O . LYS A 1 305 ? 32.806 -16.763 5.474 1.00 78.50 305 LYS A O 1
ATOM 2355 N N . LYS A 1 306 ? 31.327 -18.165 6.421 1.00 83.31 306 LYS A N 1
ATOM 2356 C CA . LYS A 1 306 ? 31.575 -19.278 5.486 1.00 83.31 306 LYS A CA 1
ATOM 2357 C C . LYS A 1 306 ? 31.043 -18.956 4.086 1.00 83.31 306 LYS A C 1
ATOM 2359 O O . LYS A 1 306 ? 31.775 -19.131 3.117 1.00 83.31 306 LYS A O 1
ATOM 2364 N N . LEU A 1 307 ? 29.813 -18.450 3.989 1.00 78.12 307 LEU A N 1
ATOM 2365 C CA . LEU A 1 307 ? 29.183 -18.081 2.717 1.00 78.12 307 LEU A CA 1
ATOM 2366 C C . LEU A 1 307 ? 29.910 -16.921 2.026 1.00 78.12 307 LEU A C 1
ATOM 2368 O O . LEU A 1 307 ? 30.195 -17.024 0.840 1.00 78.12 307 LEU A O 1
ATOM 2372 N N . SER A 1 308 ? 30.307 -15.878 2.761 1.00 77.00 308 SER A N 1
ATOM 2373 C CA . SER A 1 308 ? 31.091 -14.755 2.223 1.00 77.00 308 SER A CA 1
ATOM 2374 C C . SER A 1 308 ? 32.431 -15.206 1.628 1.00 77.00 308 SER A C 1
ATOM 2376 O O . SER A 1 308 ? 32.791 -14.768 0.540 1.00 77.00 308 SER A O 1
ATOM 2378 N N . LYS A 1 309 ? 33.148 -16.144 2.268 1.00 81.50 309 LYS A N 1
ATOM 2379 C CA . LYS A 1 309 ? 34.379 -16.715 1.689 1.00 81.50 309 LYS A CA 1
ATOM 2380 C C . LYS A 1 309 ? 34.125 -17.460 0.376 1.00 81.50 309 LYS A C 1
ATOM 2382 O O . LYS A 1 309 ? 34.934 -17.339 -0.538 1.00 81.50 309 LYS A O 1
ATOM 2387 N N . ILE A 1 310 ? 33.029 -18.219 0.294 1.00 86.31 310 ILE A N 1
ATOM 2388 C CA . ILE A 1 310 ? 32.633 -18.944 -0.924 1.00 86.31 310 ILE A CA 1
ATOM 2389 C C . ILE A 1 310 ? 32.253 -17.947 -2.024 1.00 86.31 310 ILE A C 1
ATOM 2391 O O . ILE A 1 310 ? 32.752 -18.071 -3.136 1.00 86.31 310 ILE A O 1
ATOM 2395 N N . ALA A 1 311 ? 31.443 -16.934 -1.704 1.00 78.25 311 ALA A N 1
ATOM 2396 C CA . ALA A 1 311 ? 31.040 -15.887 -2.637 1.00 78.25 311 ALA A CA 1
ATOM 2397 C C . ALA A 1 311 ? 32.251 -15.118 -3.186 1.00 78.25 311 ALA A C 1
ATOM 2399 O O . ALA A 1 311 ? 32.381 -14.989 -4.395 1.00 78.25 311 ALA A O 1
ATOM 2400 N N . ASN A 1 312 ? 33.188 -14.694 -2.332 1.00 78.06 312 ASN A N 1
ATOM 2401 C CA . ASN A 1 312 ? 34.387 -13.976 -2.771 1.00 78.06 312 ASN A CA 1
ATOM 2402 C C . ASN A 1 312 ? 35.263 -14.829 -3.707 1.00 78.06 312 ASN A C 1
ATOM 2404 O O . ASN A 1 312 ? 35.740 -14.323 -4.721 1.00 78.06 312 ASN A O 1
ATOM 2408 N N . TRP A 1 313 ? 35.449 -16.120 -3.404 1.00 85.31 313 TRP A N 1
ATOM 2409 C CA . TRP A 1 313 ? 36.184 -17.037 -4.284 1.00 85.31 313 TRP A CA 1
ATOM 2410 C C . TRP A 1 313 ? 35.449 -17.315 -5.597 1.00 85.31 313 TRP A C 1
ATOM 2412 O O . TRP A 1 313 ? 36.090 -17.347 -6.644 1.00 85.31 313 TRP A O 1
ATOM 2422 N N . ALA A 1 314 ? 34.125 -17.480 -5.562 1.00 85.31 314 ALA A N 1
ATOM 2423 C CA . ALA A 1 314 ? 33.309 -17.678 -6.754 1.00 85.31 314 ALA A CA 1
ATOM 2424 C C . ALA A 1 314 ? 33.326 -16.434 -7.656 1.00 85.31 314 ALA A C 1
ATOM 2426 O O . ALA A 1 314 ? 33.580 -16.560 -8.848 1.00 85.31 314 ALA A O 1
ATOM 2427 N N . SER A 1 315 ? 33.139 -15.236 -7.097 1.00 79.62 315 SER A N 1
ATOM 2428 C CA . SER A 1 315 ? 33.206 -13.973 -7.840 1.00 79.62 315 SER A CA 1
ATOM 2429 C C . SER A 1 315 ? 34.589 -13.734 -8.443 1.00 79.62 315 SER A C 1
ATOM 2431 O O . SER A 1 315 ? 34.676 -13.352 -9.606 1.00 79.62 315 SER A O 1
ATOM 2433 N N . LEU A 1 316 ? 35.672 -14.009 -7.703 1.00 82.81 316 LEU A N 1
ATOM 2434 C CA . LEU A 1 316 ? 37.032 -13.919 -8.241 1.00 82.81 316 LEU A CA 1
ATOM 2435 C C . LEU A 1 316 ? 37.262 -14.943 -9.362 1.00 82.81 316 LEU A C 1
ATOM 2437 O O . LEU A 1 316 ? 37.799 -14.589 -10.407 1.00 82.81 316 LEU A O 1
ATOM 2441 N N . PHE A 1 317 ? 36.820 -16.190 -9.174 1.00 88.69 317 PHE A N 1
ATOM 2442 C CA . PHE A 1 317 ? 36.900 -17.228 -10.200 1.00 88.69 317 PHE A CA 1
ATOM 2443 C C . PHE A 1 317 ? 36.130 -16.833 -11.463 1.00 88.69 317 PHE A C 1
ATOM 2445 O O . PHE A 1 317 ? 36.701 -16.891 -12.545 1.00 88.69 317 PHE A O 1
ATOM 2452 N N . PHE A 1 318 ? 34.875 -16.387 -11.351 1.00 83.31 318 PHE A N 1
ATOM 2453 C CA . PHE A 1 318 ? 34.076 -15.982 -12.507 1.00 83.31 318 PHE A CA 1
ATOM 2454 C C . PHE A 1 318 ? 34.610 -14.714 -13.176 1.00 83.31 318 PHE A C 1
ATOM 2456 O O . PHE A 1 318 ? 34.628 -14.668 -14.401 1.00 83.31 318 PHE A O 1
ATOM 2463 N N . ALA A 1 319 ? 35.109 -13.727 -12.427 1.00 81.56 319 ALA A N 1
ATOM 2464 C CA . ALA A 1 319 ? 35.746 -12.546 -13.009 1.00 81.56 319 ALA A CA 1
ATOM 2465 C C . ALA A 1 319 ? 37.010 -12.920 -13.802 1.00 81.56 319 ALA A C 1
ATOM 2467 O O . ALA A 1 319 ? 37.161 -12.526 -14.956 1.00 81.56 319 ALA A O 1
ATOM 2468 N N . LEU A 1 320 ? 37.896 -13.742 -13.229 1.00 83.94 320 LEU A N 1
ATOM 2469 C CA . LEU A 1 320 ? 39.089 -14.219 -13.932 1.00 83.94 320 LEU A CA 1
ATOM 2470 C C . LEU A 1 320 ? 38.725 -15.120 -15.121 1.00 83.94 320 LEU A C 1
ATOM 2472 O O . LEU A 1 320 ? 39.302 -14.969 -16.193 1.00 83.94 320 LEU A O 1
ATOM 2476 N N . ALA A 1 321 ? 37.760 -16.027 -14.967 1.00 84.44 321 ALA A N 1
ATOM 2477 C CA . ALA A 1 321 ? 37.361 -16.957 -16.017 1.00 84.44 321 ALA A CA 1
ATOM 2478 C C . ALA A 1 321 ? 36.670 -16.249 -17.194 1.00 84.44 321 ALA A C 1
ATOM 2480 O O . ALA A 1 321 ? 37.051 -16.455 -18.343 1.00 84.44 321 ALA A O 1
ATOM 2481 N N . LEU A 1 322 ? 35.670 -15.409 -16.913 1.00 80.00 322 LEU A N 1
ATOM 2482 C CA . LEU A 1 322 ? 34.789 -14.820 -17.924 1.00 80.00 322 LEU A CA 1
ATOM 2483 C C . LEU A 1 322 ? 35.307 -13.499 -18.497 1.00 80.00 322 LEU A C 1
ATOM 2485 O O . LEU A 1 322 ? 34.978 -13.206 -19.640 1.00 80.00 322 LEU A O 1
ATOM 2489 N N . CYS A 1 323 ? 36.118 -12.727 -17.763 1.00 72.56 323 CYS A N 1
ATOM 2490 C CA . CYS A 1 323 ? 36.684 -11.470 -18.273 1.00 72.56 323 CYS A CA 1
ATOM 2491 C C . CYS A 1 323 ? 38.112 -11.627 -18.817 1.00 72.56 323 CYS A C 1
ATOM 2493 O O . CYS A 1 323 ? 38.517 -10.839 -19.665 1.00 72.56 323 CYS A O 1
ATOM 2495 N N . ILE A 1 324 ? 38.882 -12.624 -18.352 1.00 77.19 324 ILE A N 1
ATOM 2496 C CA . ILE A 1 324 ? 40.289 -12.805 -18.752 1.00 77.19 324 ILE A CA 1
ATOM 2497 C C . ILE A 1 324 ? 40.503 -14.133 -19.487 1.00 77.19 324 ILE A C 1
ATOM 2499 O O . ILE A 1 324 ? 40.862 -14.125 -20.662 1.00 77.19 324 ILE A O 1
ATOM 2503 N N . LEU A 1 325 ? 40.278 -15.269 -18.823 1.00 80.06 325 LEU A N 1
ATOM 2504 C CA . LEU A 1 325 ? 40.666 -16.596 -19.316 1.00 80.06 325 LEU A CA 1
ATOM 2505 C C . LEU A 1 325 ? 39.940 -17.005 -20.604 1.00 80.06 325 LEU A C 1
ATOM 2507 O O . LEU A 1 325 ? 40.530 -17.705 -21.418 1.00 80.06 325 LEU A O 1
ATOM 2511 N N . TRP A 1 326 ? 38.684 -16.592 -20.790 1.00 75.81 326 TRP A N 1
ATOM 2512 C CA . TRP A 1 326 ? 37.926 -16.865 -22.015 1.00 75.81 326 TRP A CA 1
ATOM 2513 C C . TRP A 1 326 ? 38.123 -15.797 -23.105 1.00 75.81 326 TRP A C 1
ATOM 2515 O O . TRP A 1 326 ? 38.446 -16.170 -24.235 1.00 75.81 326 TRP A O 1
ATOM 2525 N N . PRO A 1 327 ? 37.985 -14.484 -22.814 1.00 73.94 327 PRO A N 1
ATOM 2526 C CA . PRO A 1 327 ? 38.093 -13.457 -23.847 1.00 73.94 327 PRO A CA 1
ATOM 2527 C C . PRO A 1 327 ? 39.516 -13.251 -24.366 1.00 73.94 327 PRO A C 1
ATOM 2529 O O . PRO A 1 327 ? 39.679 -13.089 -25.571 1.00 73.94 327 PRO A O 1
ATOM 2532 N N . MET A 1 328 ? 40.559 -13.291 -23.519 1.00 73.25 328 MET A N 1
ATOM 2533 C CA . MET A 1 328 ? 41.927 -13.035 -24.001 1.00 73.25 328 MET A CA 1
ATOM 2534 C C . MET A 1 328 ? 42.415 -14.072 -25.023 1.00 73.25 328 MET A C 1
ATOM 2536 O O . MET A 1 328 ? 42.969 -13.646 -26.032 1.00 73.25 328 MET A O 1
ATOM 2540 N N . PRO A 1 329 ? 42.202 -15.393 -24.864 1.00 73.56 329 PRO A N 1
ATOM 2541 C CA . PRO A 1 329 ? 42.541 -16.351 -25.916 1.00 73.56 329 PRO A CA 1
ATOM 2542 C C . PRO A 1 329 ? 41.670 -16.212 -27.170 1.00 73.56 329 PRO A C 1
ATOM 2544 O O . PRO A 1 329 ? 42.182 -16.365 -28.275 1.00 73.56 329 PRO A O 1
ATOM 2547 N N . MET A 1 330 ? 40.378 -15.887 -27.027 1.00 71.25 330 MET A N 1
ATOM 2548 C CA . MET A 1 330 ? 39.484 -15.692 -28.179 1.00 71.25 330 MET A CA 1
ATOM 2549 C C . MET A 1 330 ? 39.802 -14.425 -28.987 1.00 71.25 330 MET A C 1
ATOM 2551 O O . MET A 1 330 ? 39.644 -14.437 -30.203 1.00 71.25 330 MET A O 1
ATOM 2555 N N . TYR A 1 331 ? 40.265 -13.356 -28.335 1.00 66.44 331 TYR A N 1
ATOM 2556 C CA . TYR A 1 331 ? 40.632 -12.088 -28.976 1.00 66.44 331 TYR A CA 1
ATOM 2557 C C . TYR A 1 331 ? 42.105 -12.048 -29.419 1.00 66.44 331 TYR A C 1
ATOM 2559 O O . TYR A 1 331 ? 42.433 -11.565 -30.501 1.00 66.44 331 TYR A O 1
ATOM 2567 N N . GLY A 1 332 ? 43.009 -12.576 -28.589 1.00 62.66 332 GLY A N 1
ATOM 2568 C CA . GLY A 1 332 ? 44.457 -12.533 -28.800 1.00 62.66 332 GLY A CA 1
ATOM 2569 C C . GLY A 1 332 ? 44.951 -13.426 -29.939 1.00 62.66 332 GLY A C 1
ATOM 2570 O O . GLY A 1 332 ? 45.968 -13.115 -30.558 1.00 62.66 332 GLY A O 1
ATOM 2571 N N . ILE A 1 333 ? 44.224 -14.498 -30.273 1.00 64.38 333 ILE A N 1
ATOM 2572 C CA . ILE A 1 333 ? 44.503 -15.313 -31.461 1.00 64.38 333 ILE A CA 1
ATOM 2573 C C . ILE A 1 333 ? 43.741 -14.713 -32.653 1.00 64.38 333 ILE A C 1
ATOM 2575 O O . ILE A 1 333 ? 42.673 -15.192 -33.042 1.00 64.38 333 ILE A O 1
ATOM 2579 N N . LYS A 1 334 ? 44.301 -13.642 -33.239 1.00 53.50 334 LYS A N 1
ATOM 2580 C CA . LYS A 1 334 ? 43.761 -13.001 -34.452 1.00 53.50 334 LYS A CA 1
ATOM 2581 C C . LYS A 1 334 ? 43.449 -14.049 -35.527 1.00 53.50 334 LYS A C 1
ATOM 2583 O O . LYS A 1 334 ? 44.341 -14.757 -35.985 1.00 53.50 334 LYS A O 1
ATOM 2588 N N . GLY A 1 335 ? 42.187 -14.105 -35.955 1.00 62.16 335 GLY A N 1
ATOM 2589 C CA . GLY A 1 335 ? 41.741 -14.993 -37.031 1.00 62.16 335 GLY A CA 1
ATOM 2590 C C . GLY A 1 335 ? 41.517 -16.457 -36.634 1.00 62.16 335 GLY A C 1
ATOM 2591 O O . GLY A 1 335 ? 41.468 -17.304 -37.524 1.00 62.16 335 GLY A O 1
ATOM 2592 N N . TYR A 1 336 ? 41.366 -16.790 -35.343 1.00 69.00 336 TYR A N 1
ATOM 2593 C CA . TYR A 1 336 ? 41.009 -18.155 -34.935 1.00 69.00 336 TYR A CA 1
ATOM 2594 C C . TYR A 1 336 ? 39.595 -18.549 -35.399 1.00 69.00 336 TYR A C 1
ATOM 2596 O O . TYR A 1 336 ? 38.596 -18.311 -34.719 1.00 69.00 336 TYR A O 1
ATOM 2604 N N . ILE A 1 337 ? 39.516 -19.201 -36.560 1.00 73.06 337 ILE A N 1
ATOM 2605 C CA . ILE A 1 337 ? 38.302 -19.864 -37.039 1.00 73.06 337 ILE A CA 1
ATOM 2606 C C . ILE A 1 337 ? 38.084 -21.117 -36.189 1.00 73.06 337 ILE A C 1
ATOM 2608 O O . ILE A 1 337 ? 38.937 -22.004 -36.122 1.00 73.06 337 ILE A O 1
ATOM 2612 N N . TRP A 1 338 ? 36.930 -21.199 -35.530 1.00 78.38 338 TRP A N 1
ATOM 2613 C CA . TRP A 1 338 ? 36.630 -22.301 -34.623 1.00 78.38 338 TRP A CA 1
ATOM 2614 C C . TRP A 1 338 ? 36.523 -23.624 -35.384 1.00 78.38 338 TRP A C 1
ATOM 2616 O O . TRP A 1 338 ? 35.741 -23.757 -36.327 1.00 78.38 338 TRP A O 1
ATOM 2626 N N . SER A 1 339 ? 37.268 -24.637 -34.939 1.00 84.62 339 SER A N 1
ATOM 2627 C CA . SER A 1 339 ? 37.133 -25.983 -35.496 1.00 84.62 339 SER A CA 1
ATOM 2628 C C . SER A 1 339 ? 35.728 -26.536 -35.227 1.00 84.62 339 SER A C 1
ATOM 2630 O O . SER A 1 339 ? 35.113 -26.229 -34.202 1.00 84.62 339 SER A O 1
ATOM 2632 N N . LYS A 1 340 ? 35.224 -27.407 -36.115 1.00 83.38 340 LYS A N 1
ATOM 2633 C CA . LYS A 1 340 ? 33.894 -28.027 -35.960 1.00 83.38 340 LYS A CA 1
ATOM 2634 C C . LYS A 1 340 ? 33.718 -28.670 -34.577 1.00 83.38 340 LYS A C 1
ATOM 2636 O O . LYS A 1 340 ? 32.679 -28.487 -33.958 1.00 83.38 340 LYS A O 1
ATOM 2641 N N . GLY A 1 341 ? 34.745 -29.359 -34.070 1.00 86.31 341 GLY A N 1
ATOM 2642 C CA . GLY A 1 341 ? 34.727 -29.963 -32.733 1.00 86.31 341 GLY A CA 1
ATOM 2643 C C . GLY A 1 341 ? 34.633 -28.933 -31.602 1.00 86.31 341 GLY A C 1
ATOM 2644 O O . GLY A 1 341 ? 33.811 -29.097 -30.703 1.00 86.31 341 GLY A O 1
ATOM 2645 N N . PHE A 1 342 ? 35.413 -27.848 -31.671 1.00 83.31 342 PHE A N 1
ATOM 2646 C CA . PHE A 1 342 ? 35.367 -26.765 -30.682 1.00 83.31 342 PHE A CA 1
ATOM 2647 C C . PHE A 1 342 ? 34.005 -26.054 -30.683 1.00 83.31 342 PHE A C 1
ATOM 2649 O O . PHE A 1 342 ? 33.398 -25.880 -29.628 1.00 83.31 342 PHE A O 1
ATOM 2656 N N . PHE A 1 343 ? 33.473 -25.732 -31.867 1.00 83.25 343 PHE A N 1
ATOM 2657 C CA . PHE A 1 343 ? 32.144 -25.135 -32.023 1.00 83.25 343 PHE A CA 1
ATOM 2658 C C . PHE A 1 343 ? 31.027 -26.052 -31.499 1.00 83.25 343 PHE A C 1
ATOM 2660 O O . PHE A 1 343 ? 30.164 -25.599 -30.749 1.00 83.25 343 PHE A O 1
ATOM 2667 N N . THR A 1 344 ? 31.055 -27.352 -31.820 1.00 85.19 344 THR A N 1
ATOM 2668 C CA . THR A 1 344 ? 30.084 -28.321 -31.286 1.00 85.19 344 THR A CA 1
ATOM 2669 C C . THR A 1 344 ? 30.157 -28.409 -29.758 1.00 85.19 344 THR A C 1
ATOM 2671 O O . THR A 1 344 ? 29.117 -28.358 -29.103 1.00 85.19 344 THR A O 1
ATOM 2674 N N . GLY A 1 345 ? 31.361 -28.470 -29.178 1.00 86.62 345 GLY A N 1
ATOM 2675 C CA . GLY A 1 345 ? 31.549 -28.454 -27.724 1.00 86.62 345 GLY A CA 1
ATOM 2676 C C . GLY A 1 345 ? 30.995 -27.184 -27.069 1.00 86.62 345 GLY A C 1
ATOM 2677 O O . GLY A 1 345 ? 30.276 -27.265 -26.074 1.00 86.62 345 GLY A O 1
ATOM 2678 N N . TRP A 1 346 ? 31.249 -26.017 -27.664 1.00 82.81 346 TRP A N 1
ATOM 2679 C CA . TRP A 1 346 ? 30.729 -24.732 -27.191 1.00 82.81 346 TRP A CA 1
ATOM 2680 C C . TRP A 1 346 ? 29.197 -24.666 -27.198 1.00 82.81 346 TRP A C 1
ATOM 2682 O O . TRP A 1 346 ? 28.590 -24.257 -26.208 1.00 82.81 346 TRP A O 1
ATOM 2692 N N . VAL A 1 347 ? 28.555 -25.121 -28.280 1.00 83.00 347 VAL A N 1
ATOM 2693 C CA . VAL A 1 347 ? 27.087 -25.170 -28.378 1.00 83.00 347 VAL A CA 1
ATOM 2694 C C . VAL A 1 347 ? 26.495 -26.114 -27.326 1.00 83.00 347 VAL A C 1
ATOM 2696 O O . VAL A 1 347 ? 25.520 -25.749 -26.669 1.00 83.00 347 VAL A O 1
ATOM 2699 N N . ILE A 1 348 ? 27.105 -27.284 -27.097 1.00 87.44 348 ILE A N 1
ATOM 2700 C CA . ILE A 1 348 ? 26.682 -28.222 -26.042 1.00 87.44 348 ILE A CA 1
ATOM 2701 C C . ILE A 1 348 ? 26.783 -27.568 -24.655 1.00 87.44 348 ILE A C 1
ATOM 2703 O O . ILE A 1 348 ? 25.824 -27.629 -23.886 1.00 87.44 348 ILE A O 1
ATOM 2707 N N . ILE A 1 349 ? 27.897 -26.893 -24.349 1.00 86.19 349 ILE A N 1
ATOM 2708 C CA . ILE A 1 349 ? 28.090 -26.178 -23.076 1.00 86.19 349 ILE A CA 1
ATOM 2709 C C . ILE A 1 349 ? 27.031 -25.081 -22.899 1.00 86.19 349 ILE A C 1
ATOM 2711 O O . ILE A 1 349 ? 26.427 -24.994 -21.830 1.00 86.19 349 ILE A O 1
ATOM 2715 N N . ILE A 1 350 ? 26.743 -24.289 -23.939 1.00 83.75 350 ILE A N 1
ATOM 2716 C CA . ILE A 1 350 ? 25.683 -23.268 -23.898 1.00 83.75 350 ILE A CA 1
ATOM 2717 C C . ILE A 1 350 ? 24.316 -23.900 -23.610 1.00 83.75 350 ILE A C 1
ATOM 2719 O O . ILE A 1 350 ? 23.586 -23.385 -22.765 1.00 83.75 350 ILE A O 1
ATOM 2723 N N . ILE A 1 351 ? 23.959 -25.006 -24.270 1.00 84.06 351 ILE A N 1
ATOM 2724 C CA . ILE A 1 351 ? 22.669 -25.683 -24.060 1.00 84.06 351 ILE A CA 1
ATOM 2725 C C . ILE A 1 351 ? 22.560 -26.214 -22.625 1.00 84.06 351 ILE A C 1
ATOM 2727 O O . ILE A 1 351 ? 21.576 -25.923 -21.945 1.00 84.06 351 ILE A O 1
ATOM 2731 N N . ILE A 1 352 ? 23.585 -26.918 -22.134 1.00 89.00 352 ILE A N 1
ATOM 2732 C CA . ILE A 1 352 ? 23.637 -27.421 -20.753 1.00 89.00 352 ILE A CA 1
ATOM 2733 C C . ILE A 1 352 ? 23.492 -26.263 -19.757 1.00 89.00 352 ILE A C 1
ATOM 2735 O O . ILE A 1 352 ? 22.684 -26.342 -18.832 1.00 89.00 352 ILE A O 1
ATOM 2739 N N . TRP A 1 353 ? 24.217 -25.162 -19.964 1.00 85.81 353 TRP A N 1
ATOM 2740 C CA . TRP A 1 353 ? 24.169 -24.010 -19.066 1.00 85.81 353 TRP A CA 1
ATOM 2741 C C . TRP A 1 353 ? 22.812 -23.291 -19.111 1.00 85.81 353 TRP A C 1
ATOM 2743 O O . TRP A 1 353 ? 22.323 -22.870 -18.065 1.00 85.81 353 TRP A O 1
ATOM 2753 N N . MET A 1 354 ? 22.151 -23.210 -20.272 1.00 82.88 354 MET A N 1
ATOM 2754 C CA . MET A 1 354 ? 20.783 -22.681 -20.368 1.00 82.88 354 MET A CA 1
ATOM 2755 C C . MET A 1 354 ? 19.786 -23.531 -19.573 1.00 82.88 354 MET A C 1
ATOM 2757 O O . MET A 1 354 ? 19.003 -22.963 -18.816 1.00 82.88 354 MET A O 1
ATOM 2761 N N . PHE A 1 355 ? 19.845 -24.865 -19.669 1.00 86.56 355 PHE A N 1
ATOM 2762 C CA . PHE A 1 355 ? 18.981 -25.742 -18.869 1.00 86.56 355 PHE A CA 1
ATOM 2763 C C . PHE A 1 355 ? 19.282 -25.652 -17.369 1.00 86.56 355 PHE A C 1
ATOM 2765 O O . PHE A 1 355 ? 18.358 -25.475 -16.580 1.00 86.56 355 PHE A O 1
ATOM 2772 N N . ILE A 1 356 ? 20.555 -25.713 -16.962 1.00 89.81 356 ILE A N 1
ATOM 2773 C CA . ILE A 1 356 ? 20.951 -25.580 -15.549 1.00 89.81 356 ILE A CA 1
ATOM 2774 C C . ILE A 1 356 ? 20.503 -24.225 -14.987 1.00 89.81 356 ILE A C 1
ATOM 2776 O O . ILE A 1 356 ? 19.923 -24.176 -13.905 1.00 89.81 356 ILE A O 1
ATOM 2780 N N . SER A 1 357 ? 20.715 -23.134 -15.729 1.00 85.38 357 SER A N 1
ATOM 2781 C CA . SER A 1 357 ? 20.281 -21.792 -15.330 1.00 85.38 357 SER A CA 1
ATOM 2782 C C . SER A 1 357 ? 18.758 -21.706 -15.208 1.00 85.38 357 SER A C 1
ATOM 2784 O O . SER A 1 357 ? 18.258 -21.250 -14.183 1.00 85.38 357 SER A O 1
ATOM 2786 N N . ALA A 1 358 ? 18.007 -22.232 -16.183 1.00 84.00 358 ALA A N 1
ATOM 2787 C CA . ALA A 1 358 ? 16.548 -22.276 -16.122 1.00 84.00 358 ALA A CA 1
ATOM 2788 C C . ALA A 1 358 ? 16.043 -23.076 -14.908 1.00 84.00 358 ALA A C 1
ATOM 2790 O O . ALA A 1 358 ? 15.168 -22.599 -14.189 1.00 84.00 358 ALA A O 1
ATOM 2791 N N . PHE A 1 359 ? 16.619 -24.247 -14.618 1.00 88.56 359 PHE A N 1
ATOM 2792 C CA . PHE A 1 359 ? 16.245 -25.026 -13.435 1.00 88.56 359 PHE A CA 1
ATOM 2793 C C . PHE A 1 359 ? 16.594 -24.312 -12.124 1.00 88.56 359 PHE A C 1
ATOM 2795 O O . PHE A 1 359 ? 15.764 -24.289 -11.219 1.00 88.56 359 PHE A O 1
ATOM 2802 N N . ILE A 1 360 ? 17.772 -23.691 -12.011 1.00 89.12 360 ILE A N 1
ATOM 2803 C CA . ILE A 1 360 ? 18.161 -22.948 -10.802 1.00 89.12 360 ILE A CA 1
ATOM 2804 C C . ILE A 1 360 ? 17.264 -21.719 -10.601 1.00 89.12 360 ILE A C 1
ATOM 2806 O O . ILE A 1 360 ? 16.798 -21.495 -9.490 1.00 89.12 360 ILE A O 1
ATOM 2810 N N . VAL A 1 361 ? 16.973 -20.948 -11.651 1.00 84.50 361 VAL A N 1
ATOM 2811 C CA . VAL A 1 361 ? 16.173 -19.713 -11.548 1.00 84.50 361 VAL A CA 1
ATOM 2812 C C . VAL A 1 361 ? 14.680 -20.000 -11.353 1.00 84.50 361 VAL A C 1
ATOM 2814 O O . VAL A 1 361 ? 14.026 -19.282 -10.604 1.00 84.50 361 VAL A O 1
ATOM 2817 N N . VAL A 1 362 ? 14.129 -21.047 -11.980 1.00 84.31 362 VAL A N 1
ATOM 2818 C CA . VAL A 1 362 ? 12.696 -21.381 -11.872 1.00 84.31 362 VAL A CA 1
ATOM 2819 C C . VAL A 1 362 ? 12.405 -22.278 -10.667 1.00 84.31 362 VAL A C 1
ATOM 2821 O O . VAL A 1 362 ? 11.479 -21.998 -9.910 1.00 84.31 362 VAL A O 1
ATOM 2824 N N . LEU A 1 363 ? 13.175 -23.353 -10.456 1.00 89.06 363 LEU A N 1
ATOM 2825 C CA . LEU A 1 363 ? 12.921 -24.305 -9.365 1.00 89.06 363 LEU A CA 1
ATOM 2826 C C . LEU A 1 363 ? 13.654 -23.952 -8.068 1.00 89.06 363 LEU A C 1
ATOM 2828 O O . LEU A 1 363 ? 13.170 -24.331 -7.005 1.00 89.06 363 LEU A O 1
ATOM 2832 N N . GLY A 1 364 ? 14.780 -23.234 -8.118 1.00 88.81 364 GLY A N 1
ATOM 2833 C CA . GLY A 1 364 ? 15.543 -22.847 -6.924 1.00 88.81 364 GLY A CA 1
ATOM 2834 C C . GLY A 1 364 ? 14.706 -22.053 -5.915 1.00 88.81 364 GLY A C 1
ATOM 2835 O O . GLY A 1 364 ? 14.531 -22.535 -4.795 1.00 88.81 364 GLY A O 1
ATOM 2836 N N . PRO A 1 365 ? 14.094 -20.914 -6.299 1.00 87.69 365 PRO A N 1
ATOM 2837 C CA . PRO A 1 365 ? 13.231 -20.136 -5.407 1.00 87.69 365 PRO A CA 1
ATOM 2838 C C . PRO A 1 365 ? 12.029 -20.932 -4.878 1.00 87.69 365 PRO A C 1
ATOM 2840 O O . PRO A 1 365 ? 11.679 -20.817 -3.704 1.00 87.69 365 PRO A O 1
ATOM 2843 N N . LEU A 1 366 ? 11.424 -21.791 -5.709 1.00 86.38 366 LEU A N 1
ATOM 2844 C CA . LEU A 1 366 ? 10.319 -22.668 -5.298 1.00 86.38 366 LEU A CA 1
ATOM 2845 C C . LEU A 1 366 ? 10.769 -23.725 -4.276 1.00 86.38 366 LEU A C 1
ATOM 2847 O O . LEU A 1 366 ? 10.035 -24.038 -3.339 1.00 86.38 366 LEU A O 1
ATOM 2851 N N . TRP A 1 367 ? 11.978 -24.267 -4.432 1.00 89.06 367 TRP A N 1
ATOM 2852 C CA . TRP A 1 367 ? 12.556 -25.267 -3.536 1.00 89.06 367 TRP A CA 1
ATOM 2853 C C . TRP A 1 367 ? 13.018 -24.666 -2.207 1.00 89.06 367 TRP A C 1
ATOM 2855 O O . TRP A 1 367 ? 12.778 -25.260 -1.156 1.00 89.06 367 TRP A O 1
ATOM 2865 N N . GLU A 1 368 ? 13.638 -23.485 -2.225 1.00 84.12 368 GLU A N 1
ATOM 2866 C CA . GLU A 1 368 ? 14.006 -22.751 -1.010 1.00 84.12 368 GLU A CA 1
ATOM 2867 C C . GLU A 1 368 ? 12.755 -22.290 -0.248 1.00 84.12 368 GLU A C 1
ATOM 2869 O O . GLU A 1 368 ? 12.633 -22.532 0.955 1.00 84.12 368 GLU A O 1
ATOM 2874 N N . GLY A 1 369 ? 11.771 -21.733 -0.961 1.00 81.38 369 GLY A N 1
ATOM 2875 C CA . GLY A 1 369 ? 10.496 -21.280 -0.405 1.00 81.38 369 GLY A CA 1
ATOM 2876 C C . GLY A 1 369 ? 9.526 -22.394 0.003 1.00 81.38 369 GLY A C 1
ATOM 2877 O O . GLY A 1 369 ? 8.513 -22.099 0.636 1.00 81.38 369 GLY A O 1
ATOM 2878 N N . ARG A 1 370 ? 9.803 -23.671 -0.307 1.00 89.00 370 ARG A N 1
ATOM 2879 C CA . ARG A 1 370 ? 8.835 -24.785 -0.182 1.00 89.00 370 ARG A CA 1
ATOM 2880 C C . ARG A 1 370 ? 8.169 -24.912 1.190 1.00 89.00 370 ARG A C 1
ATOM 2882 O O . ARG A 1 370 ? 7.001 -25.276 1.258 1.00 89.00 370 ARG A O 1
ATOM 2889 N N . LYS A 1 371 ? 8.897 -24.621 2.278 1.00 81.75 371 LYS A N 1
ATOM 2890 C CA . LYS A 1 371 ? 8.356 -24.678 3.646 1.00 81.75 371 LYS A CA 1
ATOM 2891 C C . LYS A 1 371 ? 7.329 -23.571 3.876 1.00 81.75 371 LYS A C 1
ATOM 2893 O O . LYS A 1 371 ? 6.226 -23.857 4.324 1.00 81.75 371 LYS A O 1
ATOM 2898 N N . SER A 1 372 ? 7.670 -22.339 3.504 1.00 74.62 372 SER A N 1
ATOM 2899 C CA . SER A 1 372 ? 6.785 -21.175 3.601 1.00 74.62 372 SER A CA 1
ATOM 2900 C C . SER A 1 372 ? 5.571 -21.314 2.679 1.00 74.62 372 SER A C 1
ATOM 2902 O O . SER A 1 372 ? 4.451 -21.051 3.100 1.00 74.62 372 SER A O 1
ATOM 2904 N N . ILE A 1 373 ? 5.773 -21.807 1.451 1.00 83.06 373 ILE A N 1
ATOM 2905 C CA . ILE A 1 373 ? 4.691 -22.113 0.503 1.00 83.06 373 ILE A CA 1
ATOM 2906 C C . ILE A 1 373 ? 3.748 -23.165 1.098 1.00 83.06 373 ILE A C 1
ATOM 2908 O O . ILE A 1 373 ? 2.536 -22.969 1.090 1.00 83.06 373 ILE A O 1
ATOM 2912 N N . TRP A 1 374 ? 4.278 -24.256 1.663 1.00 84.62 374 TRP A N 1
ATOM 2913 C CA . TRP A 1 374 ? 3.457 -25.289 2.296 1.00 84.62 374 TRP A CA 1
ATOM 2914 C C . TRP A 1 374 ? 2.706 -24.772 3.528 1.00 84.62 374 TRP A C 1
ATOM 2916 O O . TRP A 1 374 ? 1.521 -25.054 3.660 1.00 84.62 374 TRP A O 1
ATOM 2926 N N . PHE A 1 375 ? 3.346 -23.970 4.385 1.00 78.75 375 PHE A N 1
ATOM 2927 C CA . PHE A 1 375 ? 2.700 -23.322 5.533 1.00 78.75 375 PHE A CA 1
ATOM 2928 C C . PHE A 1 375 ? 1.520 -22.437 5.098 1.00 78.75 375 PHE A C 1
ATOM 2930 O O . PHE A 1 375 ? 0.417 -22.585 5.621 1.00 78.75 375 PHE A O 1
ATOM 2937 N N . VAL A 1 376 ? 1.715 -21.584 4.085 1.00 80.38 376 VAL A N 1
ATOM 2938 C CA . VAL A 1 376 ? 0.655 -20.717 3.542 1.00 80.38 376 VAL A CA 1
ATOM 2939 C C . VAL A 1 376 ? -0.467 -21.536 2.896 1.00 80.38 376 VAL A C 1
ATOM 2941 O O . VAL A 1 376 ? -1.635 -21.292 3.183 1.00 80.38 376 VAL A O 1
ATOM 2944 N N . LEU A 1 377 ? -0.148 -22.550 2.083 1.00 83.44 377 LEU A N 1
ATOM 2945 C CA . LEU A 1 377 ? -1.153 -23.430 1.469 1.00 83.44 377 LEU A CA 1
ATOM 2946 C C . LEU A 1 377 ? -1.956 -24.222 2.513 1.00 83.44 377 LEU A C 1
ATOM 2948 O O . LEU A 1 377 ? -3.161 -24.399 2.349 1.00 83.44 377 LEU A O 1
ATOM 2952 N N . LYS A 1 378 ? -1.310 -24.671 3.593 1.00 82.81 378 LYS A N 1
ATOM 2953 C CA . LYS A 1 378 ? -1.943 -25.363 4.725 1.00 82.81 378 LYS A CA 1
ATOM 2954 C C . LYS A 1 378 ? -2.885 -24.432 5.497 1.00 82.81 378 LYS A C 1
ATOM 2956 O O . LYS A 1 378 ? -3.987 -24.851 5.835 1.00 82.81 378 LYS A O 1
ATOM 2961 N N . GLY A 1 379 ? -2.485 -23.174 5.710 1.00 77.50 379 GLY A N 1
ATOM 2962 C CA . GLY A 1 379 ? -3.341 -22.131 6.284 1.00 77.50 379 GLY A CA 1
ATOM 2963 C C . GLY A 1 379 ? -4.569 -21.852 5.418 1.00 77.50 379 GLY A C 1
ATOM 2964 O O . GLY A 1 379 ? -5.690 -22.025 5.883 1.00 77.50 379 GLY A O 1
ATOM 2965 N N . ILE A 1 380 ? -4.364 -21.567 4.126 1.00 80.31 380 ILE A N 1
ATOM 2966 C CA . ILE A 1 380 ? -5.446 -21.357 3.147 1.00 80.31 380 ILE A CA 1
ATOM 2967 C C . ILE A 1 380 ? -6.397 -22.564 3.101 1.00 80.31 380 ILE A C 1
ATOM 2969 O O . ILE A 1 380 ? -7.611 -22.389 3.049 1.00 80.31 380 ILE A O 1
ATOM 2973 N N . TYR A 1 381 ? -5.874 -23.793 3.145 1.00 85.31 381 TYR A N 1
ATOM 2974 C CA . TYR A 1 381 ? -6.694 -25.004 3.199 1.00 85.31 381 TYR A CA 1
ATOM 2975 C C . TYR A 1 381 ? -7.552 -25.074 4.472 1.00 85.31 381 TYR A C 1
ATOM 2977 O O . TYR A 1 381 ? -8.737 -25.405 4.393 1.00 85.31 381 TYR A O 1
ATOM 2985 N N . TRP A 1 382 ? -6.991 -24.755 5.640 1.00 81.69 382 TRP A N 1
ATOM 2986 C CA . TRP A 1 382 ? -7.739 -24.745 6.897 1.00 81.69 382 TRP A CA 1
ATOM 2987 C C . TRP A 1 382 ? -8.787 -23.629 6.957 1.00 81.69 382 TRP A C 1
ATOM 2989 O O . TRP A 1 382 ? -9.894 -23.896 7.417 1.00 81.69 382 TRP A O 1
ATOM 2999 N N . ASP A 1 383 ? -8.518 -22.450 6.398 1.00 75.62 383 ASP A N 1
ATOM 3000 C CA . ASP A 1 383 ? -9.513 -21.375 6.305 1.00 75.62 383 ASP A CA 1
ATOM 3001 C C . ASP A 1 383 ? -10.640 -21.714 5.313 1.00 75.62 383 ASP A C 1
ATOM 3003 O O . ASP A 1 383 ? -11.820 -21.567 5.630 1.00 75.62 383 ASP A O 1
ATOM 3007 N N . LEU A 1 384 ? -10.311 -22.267 4.137 1.00 74.25 384 LEU A N 1
ATOM 3008 C CA . LEU A 1 384 ? -11.308 -22.704 3.146 1.00 74.25 384 LEU A CA 1
ATOM 3009 C C . LEU A 1 384 ? -12.171 -23.884 3.623 1.00 74.25 384 LEU A C 1
ATOM 3011 O O . LEU A 1 384 ? -13.290 -24.052 3.139 1.00 74.25 384 LEU A O 1
ATOM 3015 N N . THR A 1 385 ? -11.671 -24.701 4.555 1.00 79.00 385 THR A N 1
ATOM 3016 C CA . THR A 1 385 ? -12.416 -25.825 5.152 1.00 79.00 385 THR A CA 1
ATOM 3017 C C . THR A 1 385 ? -13.112 -25.470 6.470 1.00 79.00 385 THR A C 1
ATOM 3019 O O . THR A 1 385 ? -13.723 -26.347 7.080 1.00 79.00 385 THR A O 1
ATOM 3022 N N . GLY A 1 386 ? -13.049 -24.209 6.918 1.00 69.50 386 GLY A N 1
ATOM 3023 C CA . GLY A 1 386 ? -13.649 -23.760 8.180 1.00 69.50 386 GLY A CA 1
ATOM 3024 C C . GLY A 1 386 ? -12.969 -24.326 9.435 1.00 69.50 386 GLY A C 1
ATOM 3025 O O . GLY A 1 386 ? -13.565 -24.343 10.507 1.00 69.50 386 GLY A O 1
ATOM 3026 N N . GLN A 1 387 ? -11.729 -24.808 9.314 1.00 75.38 387 GLN A N 1
ATOM 3027 C CA . GLN A 1 387 ? -10.925 -25.387 10.394 1.00 75.38 387 GLN A CA 1
ATOM 3028 C C . GLN A 1 387 ? -9.894 -24.396 10.962 1.00 75.38 387 GLN A C 1
ATOM 3030 O O . GLN A 1 387 ? -8.857 -24.825 11.469 1.00 75.38 387 GLN A O 1
ATOM 3035 N N . SER A 1 388 ? -10.153 -23.085 10.918 1.00 64.81 388 SER A N 1
ATOM 3036 C CA . SER A 1 388 ? -9.209 -22.042 11.362 1.00 64.81 388 SER A CA 1
ATOM 3037 C C . SER A 1 388 ? -8.736 -22.207 12.820 1.00 64.81 388 SER A C 1
ATOM 3039 O O . SER A 1 388 ? -7.612 -21.835 13.142 1.00 64.81 388 SER A O 1
ATOM 3041 N N . GLN A 1 389 ? -9.497 -22.891 13.685 1.00 62.09 389 GLN A N 1
ATOM 3042 C CA . GLN A 1 389 ? -9.033 -23.299 15.024 1.00 62.09 389 GLN A CA 1
ATOM 3043 C C . GLN A 1 389 ? -7.753 -24.162 14.995 1.00 62.09 389 GLN A C 1
ATOM 3045 O O . GLN A 1 389 ? -6.896 -24.023 15.863 1.00 62.09 389 GLN A O 1
ATOM 3050 N N . ARG A 1 390 ? -7.572 -25.024 13.981 1.00 67.62 390 ARG A N 1
ATOM 3051 C CA . ARG A 1 390 ? -6.344 -25.826 13.799 1.00 67.62 390 ARG A CA 1
ATOM 3052 C C . ARG A 1 390 ? -5.162 -24.993 13.312 1.00 67.62 390 ARG A C 1
ATOM 3054 O O . ARG A 1 390 ? -4.026 -25.329 13.636 1.00 67.62 390 ARG A O 1
ATOM 3061 N N . LEU A 1 391 ? -5.423 -23.920 12.561 1.00 67.12 391 LEU A N 1
ATOM 3062 C CA . LEU A 1 391 ? -4.399 -22.947 12.190 1.00 67.12 391 LEU A CA 1
ATOM 3063 C C . LEU A 1 391 ? -3.908 -22.201 13.435 1.00 67.12 391 LEU A C 1
ATOM 3065 O O . LEU A 1 391 ? -2.702 -22.161 13.661 1.00 67.12 391 LEU A O 1
ATOM 3069 N N . VAL A 1 392 ? -4.829 -21.712 14.272 1.00 62.31 392 VAL A N 1
ATOM 3070 C CA . VAL A 1 392 ? -4.499 -21.078 15.559 1.00 62.31 392 VAL A CA 1
ATOM 3071 C C . VAL A 1 392 ? -3.707 -22.041 16.446 1.00 62.31 392 VAL A C 1
ATOM 3073 O O . VAL A 1 392 ? -2.616 -21.686 16.875 1.00 62.31 392 VAL A O 1
ATOM 3076 N N . GLN A 1 393 ? -4.169 -23.283 16.641 1.00 67.19 393 GLN A N 1
ATOM 3077 C CA . GLN A 1 393 ? -3.428 -24.274 17.432 1.00 67.19 393 GLN A CA 1
ATOM 3078 C C . GLN A 1 393 ? -2.011 -24.512 16.883 1.00 67.19 393 GLN A C 1
ATOM 3080 O O . GLN A 1 393 ? -1.051 -24.462 17.640 1.00 67.19 393 GLN A O 1
ATOM 3085 N N . TYR A 1 394 ? -1.843 -24.679 15.566 1.00 69.25 394 TYR A N 1
ATOM 3086 C CA . TYR A 1 394 ? -0.513 -24.863 14.970 1.00 69.25 394 TYR A CA 1
ATOM 3087 C C . TYR A 1 394 ? 0.412 -23.651 15.194 1.00 69.25 394 TYR A C 1
ATOM 3089 O O . TYR A 1 394 ? 1.608 -23.835 15.412 1.00 69.25 394 TYR A O 1
ATOM 3097 N N . GLN A 1 395 ? -0.127 -22.427 15.156 1.00 64.81 395 GLN A N 1
ATOM 3098 C CA . GLN A 1 395 ? 0.616 -21.190 15.436 1.00 64.81 395 GLN A CA 1
ATOM 3099 C C . GLN A 1 395 ? 0.991 -21.044 16.921 1.00 64.81 395 GLN A C 1
ATOM 3101 O O . GLN A 1 395 ? 2.046 -20.488 17.218 1.00 64.81 395 GLN A O 1
ATOM 3106 N N . LEU A 1 396 ? 0.150 -21.545 17.834 1.00 59.22 396 LEU A N 1
ATOM 3107 C CA . LEU A 1 396 ? 0.430 -21.621 19.274 1.00 59.22 396 LEU A CA 1
ATOM 3108 C C . LEU A 1 396 ? 1.480 -22.696 19.600 1.00 59.22 396 LEU A C 1
ATOM 3110 O O . LEU A 1 396 ? 2.317 -22.479 20.471 1.00 59.22 396 LEU A O 1
ATOM 3114 N N . ASP A 1 397 ? 1.451 -23.826 18.887 1.00 67.50 397 ASP A N 1
ATOM 3115 C CA . ASP A 1 397 ? 2.370 -24.954 19.077 1.00 67.50 397 ASP A CA 1
ATOM 3116 C C . ASP A 1 397 ? 3.775 -24.695 18.486 1.00 67.50 397 ASP A C 1
ATOM 3118 O O . ASP A 1 397 ? 4.743 -25.293 18.948 1.00 67.50 397 ASP A O 1
ATOM 3122 N N . HIS A 1 398 ? 3.890 -23.837 17.457 1.00 63.47 398 HIS A N 1
ATOM 3123 C CA . HIS A 1 398 ? 5.141 -23.549 16.723 1.00 63.47 398 HIS A CA 1
ATOM 3124 C C . HIS A 1 398 ? 5.402 -22.030 16.558 1.00 63.47 398 HIS A C 1
ATOM 3126 O O . HIS A 1 398 ? 5.558 -21.540 15.429 1.00 63.47 398 HIS A O 1
ATOM 3132 N N . PRO A 1 399 ? 5.441 -21.234 17.646 1.00 61.03 399 PRO A N 1
ATOM 3133 C CA . PRO A 1 399 ? 5.584 -19.779 17.563 1.00 61.03 399 PRO A CA 1
ATOM 3134 C C . PRO A 1 399 ? 6.907 -19.350 16.907 1.00 61.03 399 PRO A C 1
ATOM 3136 O O . PRO A 1 399 ? 6.964 -18.326 16.228 1.00 61.03 399 PRO A O 1
ATOM 3139 N N . GLU A 1 400 ? 7.977 -20.136 17.032 1.00 62.16 400 GLU A N 1
ATOM 3140 C CA . GLU A 1 400 ? 9.272 -19.879 16.396 1.00 62.16 400 GLU A CA 1
ATOM 3141 C C . GLU A 1 400 ? 9.279 -20.017 14.863 1.00 62.16 400 GLU A C 1
ATOM 3143 O O . GLU A 1 400 ? 10.201 -19.503 14.218 1.00 62.16 400 GLU A O 1
ATOM 3148 N N . GLU A 1 401 ? 8.272 -20.661 14.258 1.00 66.38 401 GLU A N 1
ATOM 3149 C CA . GLU A 1 401 ? 8.099 -20.702 12.797 1.00 66.38 401 GLU A CA 1
ATOM 3150 C C . GLU A 1 401 ? 7.447 -19.419 12.240 1.00 66.38 401 GLU A C 1
ATOM 3152 O O . GLU A 1 401 ? 7.541 -19.158 11.038 1.00 66.38 401 GLU A O 1
ATOM 3157 N N . LEU A 1 402 ? 6.843 -18.577 13.091 1.00 64.50 402 LEU A N 1
ATOM 3158 C CA . LEU A 1 402 ? 6.203 -17.326 12.679 1.00 64.50 402 LEU A CA 1
ATOM 3159 C C . LEU A 1 402 ? 7.238 -16.285 12.227 1.00 64.50 402 LEU A C 1
ATOM 3161 O O . LEU A 1 402 ? 8.147 -15.902 12.967 1.00 64.50 402 LEU A O 1
ATOM 3165 N N . THR A 1 403 ? 7.041 -15.738 11.027 1.00 62.84 403 THR A N 1
ATOM 3166 C CA . THR A 1 403 ? 7.903 -14.697 10.437 1.00 62.84 403 THR A CA 1
ATOM 3167 C C . THR A 1 403 ? 8.003 -13.442 11.307 1.00 62.84 403 THR A C 1
ATOM 3169 O O . THR A 1 403 ? 9.071 -12.835 11.382 1.00 62.84 403 THR A O 1
ATOM 3172 N N . VAL A 1 404 ? 6.927 -13.082 12.015 1.00 58.88 404 VAL A N 1
ATOM 3173 C CA . VAL A 1 404 ? 6.902 -11.953 12.958 1.00 58.88 404 VAL A CA 1
ATOM 3174 C C . VAL A 1 404 ? 7.845 -12.208 14.142 1.00 58.88 404 VAL A C 1
ATOM 3176 O O . VAL A 1 404 ? 8.720 -11.377 14.391 1.00 58.88 404 VAL A O 1
ATOM 3179 N N . VAL A 1 405 ? 7.772 -13.382 14.795 1.00 63.84 405 VAL A N 1
ATOM 3180 C CA . VAL A 1 405 ? 8.711 -13.772 15.873 1.00 63.84 405 VAL A CA 1
ATOM 3181 C C . VAL A 1 405 ? 10.146 -13.751 15.374 1.00 63.84 405 VAL A C 1
ATOM 3183 O O . VAL A 1 405 ? 11.017 -13.187 16.032 1.00 63.84 405 VAL A O 1
ATOM 3186 N N . GLN A 1 406 ? 10.404 -14.342 14.205 1.00 64.44 406 GLN A N 1
ATOM 3187 C CA . GLN A 1 406 ? 11.745 -14.379 13.622 1.00 64.44 406 GLN A CA 1
ATOM 3188 C C . GLN A 1 406 ? 12.291 -12.961 13.399 1.00 64.44 406 GLN A C 1
ATOM 3190 O O . GLN A 1 406 ? 13.424 -12.683 13.791 1.00 64.44 406 GLN A O 1
ATOM 3195 N N . SER A 1 407 ? 11.466 -12.041 12.886 1.00 62.84 407 SER A N 1
ATOM 3196 C CA . SER A 1 407 ? 11.858 -10.642 12.685 1.00 62.84 407 SER A CA 1
ATOM 3197 C C . SER A 1 407 ? 12.154 -9.898 13.997 1.00 62.84 407 SER A C 1
ATOM 3199 O O . SER A 1 407 ? 13.151 -9.180 14.078 1.00 62.84 407 SER A O 1
ATOM 3201 N N . GLU A 1 408 ? 11.362 -10.114 15.053 1.00 64.38 408 GLU A N 1
ATOM 3202 C CA . GLU A 1 408 ? 11.587 -9.522 16.380 1.00 64.38 408 GLU A CA 1
ATOM 3203 C C . GLU A 1 408 ? 12.830 -10.091 17.077 1.00 64.38 408 GLU A C 1
ATOM 3205 O O . GLU A 1 408 ? 13.607 -9.360 17.700 1.00 64.38 408 GLU A O 1
ATOM 3210 N N . VAL A 1 409 ? 13.067 -11.395 16.937 1.00 66.31 409 VAL A N 1
ATOM 3211 C CA . VAL A 1 409 ? 14.283 -12.064 17.413 1.00 66.31 409 VAL A CA 1
ATOM 3212 C C . VAL A 1 409 ? 15.523 -11.501 16.714 1.00 66.31 409 VAL A C 1
ATOM 3214 O O . VAL A 1 409 ? 16.504 -11.171 17.386 1.00 66.31 409 VAL A O 1
ATOM 3217 N N . ASP A 1 410 ? 15.474 -11.306 15.396 1.00 65.06 410 ASP A N 1
ATOM 3218 C CA . ASP A 1 410 ? 16.585 -10.728 14.638 1.00 65.06 410 ASP A CA 1
ATOM 3219 C C . ASP A 1 410 ? 16.830 -9.248 14.998 1.00 65.06 410 ASP A C 1
ATOM 3221 O O . ASP A 1 410 ? 17.985 -8.860 15.208 1.00 65.06 410 ASP A O 1
ATOM 3225 N N . LYS A 1 411 ? 15.776 -8.435 15.207 1.00 64.12 411 LYS A N 1
ATOM 3226 C CA . LYS A 1 411 ? 15.903 -7.069 15.767 1.00 64.12 411 LYS A CA 1
ATOM 3227 C C . LYS A 1 411 ? 16.673 -7.080 17.097 1.00 64.12 411 LYS A C 1
ATOM 3229 O O . LYS A 1 411 ? 17.627 -6.321 17.279 1.00 64.12 411 LYS A O 1
ATOM 3234 N N . ARG A 1 412 ? 16.321 -7.972 18.031 1.00 62.97 412 ARG A N 1
ATOM 3235 C CA . ARG A 1 412 ? 16.964 -8.084 19.363 1.00 62.97 412 ARG A CA 1
ATOM 3236 C C . ARG A 1 412 ? 18.430 -8.486 19.288 1.00 62.97 412 ARG A C 1
ATOM 3238 O O . ARG A 1 412 ? 19.264 -7.938 20.017 1.00 62.97 412 ARG A O 1
ATOM 3245 N N . ILE A 1 413 ? 18.748 -9.411 18.384 1.00 64.00 413 ILE A N 1
ATOM 3246 C CA . ILE A 1 413 ? 20.115 -9.851 18.087 1.00 64.00 413 ILE A CA 1
ATOM 3247 C C . ILE A 1 413 ? 20.993 -8.665 17.646 1.00 64.00 413 ILE A C 1
ATOM 3249 O O . ILE A 1 413 ? 22.186 -8.636 17.977 1.00 64.00 413 ILE A O 1
ATOM 3253 N N . ILE A 1 414 ? 20.423 -7.663 16.968 1.00 57.72 414 ILE A N 1
ATOM 3254 C CA . ILE A 1 414 ? 21.112 -6.436 16.537 1.00 57.72 414 ILE A CA 1
ATOM 3255 C C . ILE A 1 414 ? 21.237 -5.425 17.698 1.00 57.72 414 ILE A C 1
ATOM 3257 O O . ILE A 1 414 ? 22.355 -5.024 18.042 1.00 57.72 414 ILE A O 1
ATOM 3261 N N . THR A 1 415 ? 20.133 -5.083 18.376 1.00 52.44 415 THR A N 1
ATOM 3262 C CA . THR A 1 415 ? 20.053 -3.990 19.377 1.00 52.44 415 THR A CA 1
ATOM 3263 C C . THR A 1 415 ? 21.043 -4.103 20.549 1.00 52.44 415 THR A C 1
ATOM 3265 O O . THR A 1 415 ? 21.487 -3.085 21.087 1.00 52.44 415 THR A O 1
ATOM 3268 N N . LYS A 1 416 ? 21.470 -5.318 20.934 1.00 48.22 416 LYS A N 1
ATOM 3269 C CA . LYS A 1 416 ? 22.397 -5.554 22.067 1.00 48.22 416 LYS A CA 1
ATOM 3270 C C . LYS A 1 416 ? 23.734 -4.793 21.974 1.00 48.22 416 LYS A C 1
ATOM 3272 O O . LYS A 1 416 ? 24.373 -4.566 23.003 1.00 48.22 416 LYS A O 1
ATOM 3277 N N . LYS A 1 417 ? 24.161 -4.351 20.783 1.00 45.09 417 LYS A N 1
ATOM 3278 C CA . LYS A 1 417 ? 25.425 -3.605 20.612 1.00 45.09 417 LYS A CA 1
ATOM 3279 C C . LYS A 1 417 ? 25.443 -2.259 21.361 1.00 45.09 417 LYS A C 1
ATOM 3281 O O . LYS A 1 417 ? 26.512 -1.809 21.753 1.00 45.09 417 LYS A O 1
ATOM 3286 N N . LYS A 1 418 ? 24.276 -1.667 21.650 1.00 38.09 418 LYS A N 1
ATOM 3287 C CA . LYS A 1 418 ? 24.157 -0.347 22.299 1.00 38.09 418 LYS A CA 1
ATOM 3288 C C . LYS A 1 418 ? 24.628 -0.296 23.762 1.00 38.09 418 LYS A C 1
ATOM 3290 O O . LYS A 1 418 ? 25.081 0.752 24.204 1.00 38.09 418 LYS A O 1
ATOM 3295 N N . ASN A 1 419 ? 24.565 -1.415 24.494 1.00 34.28 419 ASN A N 1
ATOM 3296 C CA . ASN A 1 419 ? 24.852 -1.452 25.940 1.00 34.28 419 ASN A CA 1
ATOM 3297 C C . ASN A 1 419 ? 26.168 -2.160 26.312 1.00 34.28 419 ASN A C 1
ATOM 3299 O O . ASN A 1 419 ? 26.533 -2.169 27.482 1.00 34.28 419 ASN A O 1
ATOM 3303 N N . SER A 1 420 ? 26.883 -2.756 25.350 1.00 35.00 420 SER A N 1
ATOM 3304 C CA . SER A 1 420 ? 28.098 -3.549 25.621 1.00 35.00 420 SER A CA 1
ATOM 3305 C C . SER A 1 420 ? 29.398 -2.907 25.116 1.00 35.00 420 SER A C 1
ATOM 3307 O O . SER A 1 420 ? 30.449 -3.536 25.202 1.00 35.00 420 SER A O 1
ATOM 3309 N N . SER A 1 421 ? 29.341 -1.679 24.588 1.00 31.03 421 SER A N 1
ATOM 3310 C CA . SER A 1 421 ? 30.501 -0.971 24.014 1.00 31.03 421 SER A CA 1
ATOM 3311 C C . SER A 1 421 ? 31.160 0.054 24.949 1.00 31.03 421 SER A C 1
ATOM 3313 O O . SER A 1 421 ? 32.184 0.619 24.581 1.00 31.03 421 SER A O 1
ATOM 3315 N N . ASN A 1 422 ? 30.648 0.240 26.171 1.00 32.78 422 ASN A N 1
ATOM 3316 C CA . ASN A 1 422 ? 31.308 1.017 27.228 1.00 32.78 422 ASN A CA 1
ATOM 3317 C C . ASN A 1 422 ? 31.904 0.083 28.290 1.00 32.78 422 ASN A C 1
ATOM 3319 O O . ASN A 1 422 ? 31.398 -0.029 29.405 1.00 32.78 422 ASN A O 1
ATOM 3323 N N . GLY A 1 423 ? 32.992 -0.602 27.935 1.00 34.00 423 GLY A N 1
ATOM 3324 C CA . GLY A 1 423 ? 33.741 -1.433 28.874 1.00 34.00 423 GLY A CA 1
ATOM 3325 C C . GLY A 1 423 ? 34.872 -2.219 28.214 1.00 34.00 423 GLY A C 1
ATOM 3326 O O . GLY A 1 423 ? 34.636 -2.984 27.290 1.00 34.00 423 GLY A O 1
ATOM 3327 N N . ILE A 1 424 ? 36.079 -2.083 28.776 1.00 30.81 424 ILE A N 1
ATOM 3328 C CA . ILE A 1 424 ? 37.284 -2.890 28.500 1.00 30.81 424 ILE A CA 1
ATOM 3329 C C . ILE A 1 424 ? 38.017 -2.560 27.181 1.00 30.81 424 ILE A C 1
ATOM 3331 O O . ILE A 1 424 ? 37.864 -3.209 26.149 1.00 30.81 424 ILE A O 1
ATOM 3335 N N . VAL A 1 425 ? 38.968 -1.623 27.286 1.00 27.25 425 VAL A N 1
ATOM 3336 C CA . VAL A 1 425 ? 40.174 -1.562 26.437 1.00 27.25 425 VAL A CA 1
ATOM 3337 C C . VAL A 1 425 ? 41.405 -1.531 27.357 1.00 27.25 425 VAL A C 1
ATOM 3339 O O . VAL A 1 425 ? 41.382 -0.843 28.376 1.00 27.25 425 VAL A O 1
ATOM 3342 N N . LYS A 1 426 ? 42.493 -2.215 26.947 1.00 27.08 426 LYS A N 1
ATOM 3343 C CA . LYS A 1 426 ? 43.750 -2.518 27.691 1.00 27.08 426 LYS A CA 1
ATOM 3344 C C . LYS A 1 426 ? 43.577 -3.690 28.685 1.00 27.08 426 LYS A C 1
ATOM 3346 O O . LYS A 1 426 ? 42.631 -3.708 29.455 1.00 27.08 426 LYS A O 1
ATOM 3351 N N . LYS A 1 427 ? 44.447 -4.713 28.724 1.00 26.70 427 LYS A N 1
ATOM 3352 C CA . LYS A 1 427 ? 45.890 -4.790 28.388 1.00 26.70 427 LYS A CA 1
ATOM 3353 C C . LYS A 1 427 ? 46.266 -5.944 27.435 1.00 26.70 427 LYS A C 1
ATOM 3355 O O . LYS A 1 427 ? 45.558 -6.934 27.319 1.00 26.70 427 LYS A O 1
ATOM 3360 N N . SER A 1 428 ? 47.431 -5.813 26.798 1.00 24.81 428 SER A N 1
ATOM 3361 C CA . SER A 1 428 ? 47.989 -6.720 25.783 1.00 24.81 428 SER A CA 1
ATOM 3362 C C . SER A 1 428 ? 49.039 -7.725 26.302 1.00 24.81 428 SER A C 1
ATOM 3364 O O . SER A 1 428 ? 49.947 -7.331 27.027 1.00 24.81 428 SER A O 1
ATOM 3366 N N . LEU A 1 429 ? 48.958 -8.968 25.806 1.00 26.86 429 LEU A N 1
ATOM 3367 C CA . LEU A 1 429 ? 50.033 -9.877 25.332 1.00 26.86 429 LEU A CA 1
ATOM 3368 C C . LEU A 1 429 ? 51.477 -9.796 25.906 1.00 26.86 429 LEU A C 1
ATOM 3370 O O . LEU A 1 429 ? 52.170 -8.805 25.669 1.00 26.86 429 LEU A O 1
ATOM 3374 N N . LYS A 1 430 ? 51.973 -10.933 26.455 1.00 26.08 430 LYS A N 1
ATOM 3375 C CA . LYS A 1 430 ? 53.304 -11.598 26.241 1.00 26.08 430 LYS A CA 1
ATOM 3376 C C . LYS A 1 430 ? 53.443 -12.883 27.121 1.00 26.08 430 LYS A C 1
ATOM 3378 O O . LYS A 1 430 ? 52.658 -13.010 28.051 1.00 26.08 430 LYS A O 1
ATOM 3383 N N . THR A 1 431 ? 54.427 -13.805 27.014 1.00 23.17 431 THR A N 1
ATOM 3384 C CA . THR A 1 431 ? 54.964 -14.612 25.872 1.00 23.17 431 THR A CA 1
ATOM 3385 C C . THR A 1 431 ? 56.013 -15.657 26.370 1.00 23.17 431 THR A C 1
ATOM 3387 O O . THR A 1 431 ? 57.020 -15.219 26.912 1.00 23.17 431 THR A O 1
ATOM 3390 N N . LYS A 1 432 ? 55.858 -16.975 26.059 1.00 23.36 432 LYS A N 1
ATOM 3391 C CA . LYS A 1 432 ? 56.873 -18.098 26.155 1.00 23.36 432 LYS A CA 1
ATOM 3392 C C . LYS A 1 432 ? 57.399 -18.476 27.580 1.00 23.36 432 LYS A C 1
ATOM 3394 O O . LYS A 1 432 ? 57.235 -17.675 28.483 1.00 23.36 432 LYS A O 1
ATOM 3399 N N . GLN A 1 433 ? 58.044 -19.625 27.905 1.00 24.06 433 GLN A N 1
ATOM 3400 C CA . GLN A 1 433 ? 58.246 -21.006 27.357 1.00 24.06 433 GLN A CA 1
ATOM 3401 C C . GLN A 1 433 ? 58.838 -21.929 28.478 1.00 24.06 433 GLN A C 1
ATOM 3403 O O . GLN A 1 433 ? 59.570 -21.388 29.288 1.00 24.06 433 GLN A O 1
ATOM 3408 N N . GLN A 1 434 ? 58.593 -23.265 28.448 1.00 24.14 434 GLN A N 1
ATOM 3409 C CA . GLN A 1 434 ? 59.453 -24.450 28.830 1.00 24.14 434 GLN A CA 1
ATOM 3410 C C . GLN A 1 434 ? 60.348 -24.436 30.132 1.00 24.14 434 GLN A C 1
ATOM 3412 O O . GLN A 1 434 ? 60.764 -23.392 30.590 1.00 24.14 434 GLN A O 1
ATOM 3417 N N . ASN A 1 435 ? 60.751 -25.538 30.809 1.00 23.88 435 ASN A N 1
ATOM 3418 C CA . ASN A 1 435 ? 61.128 -26.899 30.361 1.00 23.88 435 ASN A CA 1
ATOM 3419 C C . ASN A 1 435 ? 61.201 -27.981 31.506 1.00 23.88 435 ASN A C 1
ATOM 3421 O O . ASN A 1 435 ? 60.860 -27.703 32.650 1.00 23.88 435 ASN A O 1
ATOM 3425 N N . LYS A 1 436 ? 61.643 -29.214 31.166 1.00 28.25 436 LYS A N 1
ATOM 3426 C CA . LYS A 1 436 ? 61.676 -30.500 31.940 1.00 28.25 436 LYS A CA 1
ATOM 3427 C C . LYS A 1 436 ? 62.747 -30.669 33.056 1.00 28.25 436 LYS A C 1
ATOM 3429 O O . LYS A 1 436 ? 63.755 -29.973 33.044 1.00 28.25 436 LYS A O 1
ATOM 3434 N N . THR A 1 437 ? 62.633 -31.749 33.857 1.00 24.94 437 THR A N 1
ATOM 3435 C CA . THR A 1 437 ? 63.741 -32.443 34.579 1.00 24.94 437 THR A CA 1
ATOM 3436 C C . THR A 1 437 ? 63.594 -33.987 34.579 1.00 24.94 437 THR A C 1
ATOM 3438 O O . THR A 1 437 ? 62.474 -34.492 34.521 1.00 24.94 437 THR A O 1
ATOM 3441 N N . THR A 1 438 ? 64.712 -34.737 34.675 1.00 27.48 438 THR A N 1
ATOM 3442 C CA . THR A 1 438 ? 64.763 -36.216 34.868 1.00 27.48 438 THR A CA 1
ATOM 3443 C C . THR A 1 438 ? 66.035 -36.634 35.653 1.00 27.48 438 THR A C 1
ATOM 3445 O O . THR A 1 438 ? 67.017 -35.898 35.654 1.00 27.48 438 THR A O 1
ATOM 3448 N N . LYS A 1 439 ? 66.012 -37.792 36.343 1.00 36.62 439 LYS A N 1
ATOM 3449 C CA . LYS A 1 439 ? 67.033 -38.313 37.297 1.00 36.62 439 LYS A CA 1
ATOM 3450 C C . LYS A 1 439 ? 68.233 -39.055 36.665 1.00 36.62 439 LYS A C 1
ATOM 3452 O O . LYS A 1 439 ? 68.089 -39.618 35.586 1.00 36.62 439 LYS A O 1
ATOM 3457 N N . SER A 1 440 ? 69.310 -39.243 37.448 1.00 25.53 440 SER A N 1
ATOM 3458 C CA . SER A 1 440 ? 70.080 -40.511 37.531 1.00 25.53 440 SER A CA 1
ATOM 3459 C C . SER A 1 440 ? 70.878 -40.628 38.855 1.00 25.53 440 SER A C 1
ATOM 3461 O O . SER A 1 440 ? 71.174 -39.606 39.469 1.00 25.53 440 SER A O 1
ATOM 3463 N N . TYR A 1 441 ? 71.206 -41.852 39.298 1.00 30.89 441 TYR A N 1
ATOM 3464 C CA . TYR A 1 441 ? 72.073 -42.196 40.449 1.00 30.89 441 TYR A CA 1
ATOM 3465 C C . TYR A 1 441 ? 72.826 -43.513 40.154 1.00 30.89 441 TYR A C 1
ATOM 3467 O O . TYR A 1 441 ? 72.277 -44.383 39.481 1.00 30.89 441 TYR A O 1
ATOM 3475 N N . ASN A 1 442 ? 74.051 -43.675 40.675 1.00 32.16 442 ASN A N 1
ATOM 3476 C CA . ASN A 1 442 ? 74.933 -44.825 40.395 1.00 32.16 442 ASN A CA 1
ATOM 3477 C C . ASN A 1 442 ? 74.932 -45.915 41.486 1.00 32.16 442 ASN A C 1
ATOM 3479 O O . ASN A 1 442 ? 74.567 -45.673 42.635 1.00 32.16 442 ASN A O 1
ATOM 3483 N N . HIS A 1 443 ? 75.356 -47.126 41.105 1.00 38.28 443 HIS A N 1
ATOM 3484 C CA . HIS A 1 443 ? 75.076 -48.378 41.816 1.00 38.28 443 HIS A CA 1
ATOM 3485 C C . HIS A 1 443 ? 76.355 -49.210 42.058 1.00 38.28 443 HIS A C 1
ATOM 3487 O O . HIS A 1 443 ? 76.770 -49.970 41.189 1.00 38.28 443 HIS A O 1
ATOM 3493 N N . SER A 1 444 ? 76.994 -49.070 43.229 1.00 40.81 444 SER A N 1
ATOM 3494 C CA . SER A 1 444 ? 78.179 -49.882 43.603 1.00 40.81 444 SER A CA 1
ATOM 3495 C C . SER A 1 444 ? 78.409 -50.096 45.113 1.00 40.81 444 SER A C 1
ATOM 3497 O O . SER A 1 444 ? 79.379 -50.742 45.493 1.00 40.81 444 SER A O 1
ATOM 3499 N N . LEU A 1 445 ? 77.513 -49.622 45.990 1.00 46.22 445 LEU A N 1
ATOM 3500 C CA . LEU A 1 445 ? 77.614 -49.793 47.456 1.00 46.22 445 LEU A CA 1
ATOM 3501 C C . LEU A 1 445 ? 76.712 -50.923 48.006 1.00 46.22 445 LEU A C 1
ATOM 3503 O O . LEU A 1 445 ? 76.485 -51.015 49.212 1.00 46.22 445 LEU A O 1
ATOM 3507 N N . LEU A 1 446 ? 76.117 -51.739 47.128 1.00 44.88 446 LEU A N 1
ATOM 3508 C CA . LEU A 1 446 ? 74.977 -52.589 47.494 1.00 44.88 446 LEU A CA 1
ATOM 3509 C C . LEU A 1 446 ? 75.371 -53.917 48.162 1.00 44.88 446 LEU A C 1
ATOM 3511 O O . LEU A 1 446 ? 74.657 -54.371 49.048 1.00 44.88 446 LEU A O 1
ATOM 3515 N N . LEU A 1 447 ? 76.479 -54.540 47.750 1.00 50.09 447 LEU A N 1
ATOM 3516 C CA . LEU A 1 447 ? 76.763 -55.943 48.090 1.00 50.09 447 LEU A CA 1
ATOM 3517 C C . LEU A 1 447 ? 77.387 -56.124 49.486 1.00 50.09 447 LEU A C 1
ATOM 3519 O O . LEU A 1 447 ? 76.894 -56.932 50.267 1.00 50.09 447 LEU A O 1
ATOM 3523 N N . ASN A 1 448 ? 78.367 -55.301 49.872 1.00 53.22 448 ASN A N 1
ATOM 3524 C CA . ASN A 1 448 ? 79.081 -55.472 51.152 1.00 53.22 448 ASN A CA 1
ATOM 3525 C C . ASN A 1 448 ? 78.285 -55.022 52.397 1.00 53.22 448 ASN A C 1
ATOM 3527 O O . ASN A 1 448 ? 78.760 -55.175 53.518 1.00 53.22 448 ASN A O 1
ATOM 3531 N N . GLN A 1 449 ? 77.085 -54.449 52.236 1.00 50.94 449 GLN A N 1
ATOM 3532 C CA . GLN A 1 449 ? 76.225 -54.069 53.367 1.00 50.94 449 GLN A CA 1
ATOM 3533 C C . GLN A 1 449 ? 75.155 -55.113 53.714 1.00 50.94 449 GLN A C 1
ATOM 3535 O O . GLN A 1 449 ? 74.483 -54.955 54.733 1.00 50.94 449 GLN A O 1
ATOM 3540 N N . ILE A 1 450 ? 74.940 -56.136 52.881 1.00 52.62 450 ILE A N 1
ATOM 3541 C CA . ILE A 1 450 ? 73.819 -57.074 53.057 1.00 52.62 450 ILE A CA 1
ATOM 3542 C C . ILE A 1 450 ? 74.095 -58.053 54.208 1.00 52.62 450 ILE A C 1
ATOM 3544 O O . ILE A 1 450 ? 73.226 -58.255 55.055 1.00 52.62 450 ILE A O 1
ATOM 3548 N N . GLU A 1 451 ? 75.317 -58.577 54.313 1.00 50.03 451 GLU A N 1
ATOM 3549 C CA . GLU A 1 451 ? 75.670 -59.591 55.319 1.00 50.03 451 GLU A CA 1
ATOM 3550 C C . GLU A 1 451 ? 75.704 -59.027 56.753 1.00 50.03 451 GLU A C 1
ATOM 3552 O O . GLU A 1 451 ? 75.173 -59.644 57.675 1.00 50.03 451 GLU A O 1
ATOM 3557 N N . ALA A 1 452 ? 76.202 -57.799 56.949 1.00 53.28 452 ALA A N 1
ATOM 3558 C CA . ALA A 1 452 ? 76.196 -57.137 58.262 1.00 53.28 452 ALA A CA 1
ATOM 3559 C C . ALA A 1 452 ? 74.792 -56.674 58.721 1.00 53.28 452 ALA A C 1
ATOM 3561 O O . ALA A 1 452 ? 74.541 -56.486 59.917 1.00 53.28 452 ALA A O 1
ATOM 3562 N N . LYS A 1 453 ? 73.849 -56.481 57.786 1.00 50.34 453 LYS A N 1
ATOM 3563 C CA . LYS A 1 453 ? 72.493 -56.008 58.110 1.00 50.34 453 LYS A CA 1
ATOM 3564 C C . LYS A 1 453 ? 71.593 -57.099 58.678 1.00 50.34 453 LYS A C 1
ATOM 3566 O O . LYS A 1 453 ? 70.729 -56.762 59.481 1.00 50.34 453 LYS A O 1
ATOM 3571 N N . LEU A 1 454 ? 71.780 -58.372 58.319 1.00 50.03 454 LEU A N 1
ATOM 3572 C CA . LEU A 1 454 ? 70.817 -59.418 58.687 1.00 50.03 454 LEU A CA 1
ATOM 3573 C C . LEU A 1 454 ? 70.747 -59.649 60.207 1.00 50.03 454 LEU A C 1
ATOM 3575 O O . LEU A 1 454 ? 69.663 -59.586 60.784 1.00 50.03 454 LEU A O 1
ATOM 3579 N N . ILE A 1 455 ? 71.896 -59.820 60.868 1.00 54.06 455 ILE A N 1
ATOM 3580 C CA . ILE A 1 455 ? 71.968 -60.078 62.320 1.00 54.06 455 ILE A CA 1
ATOM 3581 C C . ILE A 1 455 ? 71.471 -58.858 63.116 1.00 54.06 455 ILE A C 1
ATOM 3583 O O . ILE A 1 455 ? 70.655 -58.995 64.025 1.00 54.06 455 ILE A O 1
ATOM 3587 N N . THR A 1 456 ? 71.873 -57.652 62.705 1.00 53.66 456 THR A N 1
ATOM 3588 C CA . THR A 1 456 ? 71.429 -56.390 63.321 1.00 53.66 456 THR A CA 1
ATOM 3589 C C . THR A 1 456 ? 69.923 -56.142 63.134 1.00 53.66 456 THR A C 1
ATOM 3591 O O . THR A 1 456 ? 69.269 -55.564 64.003 1.00 53.66 456 THR A O 1
ATOM 3594 N N . SER A 1 457 ? 69.341 -56.588 62.012 1.00 49.84 457 SER A N 1
ATOM 3595 C CA . SER A 1 457 ? 67.935 -56.325 61.682 1.00 49.84 457 SER A CA 1
ATOM 3596 C C . SER A 1 457 ? 66.942 -57.007 62.624 1.00 49.84 457 SER A C 1
ATOM 3598 O O . SER A 1 457 ? 65.924 -56.403 62.945 1.00 49.84 457 SER A O 1
ATOM 3600 N N . LEU A 1 458 ? 67.237 -58.208 63.132 1.00 53.44 458 LEU A N 1
ATOM 3601 C CA . LEU A 1 458 ? 66.298 -58.955 63.981 1.00 53.44 458 LEU A CA 1
ATOM 3602 C C . LEU A 1 458 ? 66.105 -58.314 65.365 1.00 53.44 458 LEU A C 1
ATOM 3604 O O . LEU A 1 458 ? 64.976 -58.243 65.849 1.00 53.44 458 LEU A O 1
ATOM 3608 N N . GLN A 1 459 ? 67.166 -57.770 65.971 1.00 53.00 459 GLN A N 1
ATOM 3609 C CA . GLN A 1 459 ? 67.043 -56.966 67.198 1.00 53.00 459 GLN A CA 1
ATOM 3610 C C . GLN A 1 459 ? 66.394 -55.602 66.926 1.00 53.00 459 GLN A C 1
ATOM 3612 O O . GLN A 1 459 ? 65.625 -55.102 67.742 1.00 53.00 459 GLN A O 1
ATOM 3617 N N . LEU A 1 460 ? 66.661 -54.999 65.764 1.00 56.19 460 LEU A N 1
ATOM 3618 C CA . LEU A 1 460 ? 66.074 -53.709 65.408 1.00 56.19 460 LEU A CA 1
ATOM 3619 C C . LEU A 1 460 ? 64.564 -53.819 65.114 1.00 56.19 460 LEU A C 1
ATOM 3621 O O . LEU A 1 460 ? 63.828 -52.878 65.401 1.00 56.19 460 LEU A O 1
ATOM 3625 N N . ILE A 1 461 ? 64.080 -54.965 64.618 1.00 55.59 461 ILE A N 1
ATOM 3626 C CA . ILE A 1 461 ? 62.651 -55.248 64.385 1.00 55.59 461 ILE A CA 1
ATOM 3627 C C . ILE A 1 461 ? 61.843 -55.257 65.693 1.00 55.59 461 ILE A C 1
ATOM 3629 O O . ILE A 1 461 ? 60.754 -54.683 65.720 1.00 55.59 461 ILE A O 1
ATOM 3633 N N . SER A 1 462 ? 62.355 -55.830 66.791 1.00 54.78 462 SER A N 1
ATOM 3634 C CA . SER A 1 462 ? 61.618 -55.819 68.067 1.00 54.78 462 SER A CA 1
ATOM 3635 C C . SER A 1 462 ? 61.456 -54.391 68.602 1.00 54.78 462 SER A C 1
ATOM 3637 O O . SER A 1 462 ? 60.331 -53.944 68.830 1.00 54.78 462 SER A O 1
ATOM 3639 N N . ILE A 1 463 ? 62.553 -53.632 68.672 1.00 60.09 463 ILE A N 1
ATOM 3640 C CA . ILE A 1 463 ? 62.572 -52.241 69.157 1.00 60.09 463 ILE A CA 1
ATOM 3641 C C . ILE A 1 463 ? 61.763 -51.307 68.239 1.00 60.09 463 ILE A C 1
ATOM 3643 O O . ILE A 1 463 ? 61.060 -50.413 68.715 1.00 60.09 463 ILE A O 1
ATOM 3647 N N . THR A 1 464 ? 61.815 -51.496 66.915 1.00 54.16 464 THR A N 1
ATOM 3648 C CA . THR A 1 464 ? 60.985 -50.695 65.999 1.00 54.16 464 THR A CA 1
ATOM 3649 C C . THR A 1 464 ? 59.504 -51.039 66.092 1.00 54.16 464 THR A C 1
ATOM 3651 O O . THR A 1 464 ? 58.704 -50.125 65.925 1.00 54.16 464 THR A O 1
ATOM 3654 N N . SER A 1 465 ? 59.117 -52.279 66.420 1.00 57.91 465 SER A N 1
ATOM 3655 C CA . SER A 1 465 ? 57.704 -52.651 66.596 1.00 57.91 465 SER A CA 1
ATOM 3656 C C . SER A 1 465 ? 57.037 -51.937 67.784 1.00 57.91 465 SER A C 1
ATOM 3658 O O . SER A 1 465 ? 55.939 -51.398 67.628 1.00 57.91 465 SER A O 1
ATOM 3660 N N . GLU A 1 466 ? 57.720 -51.822 68.931 1.00 61.53 466 GLU A N 1
ATOM 3661 C CA . GLU A 1 466 ? 57.232 -51.048 70.086 1.00 61.53 466 GLU A CA 1
ATOM 3662 C C . GLU A 1 466 ? 57.175 -49.545 69.792 1.00 61.53 466 GLU A C 1
ATOM 3664 O O . GLU A 1 466 ? 56.183 -48.881 70.107 1.00 61.53 466 GLU A O 1
ATOM 3669 N N . ASN A 1 467 ? 58.204 -49.000 69.137 1.00 63.75 467 ASN A N 1
ATOM 3670 C CA . ASN A 1 467 ? 58.212 -47.589 68.753 1.00 63.75 467 ASN A CA 1
ATOM 3671 C C . ASN A 1 467 ? 57.093 -47.266 67.746 1.00 63.75 467 ASN A C 1
ATOM 3673 O O . ASN A 1 467 ? 56.384 -46.278 67.931 1.00 63.75 467 ASN A O 1
ATOM 3677 N N . TYR A 1 468 ? 56.837 -48.136 66.760 1.00 55.09 468 TYR A N 1
ATOM 3678 C CA . TYR A 1 468 ? 55.713 -47.976 65.829 1.00 55.09 468 TYR A CA 1
ATOM 3679 C C . TYR A 1 468 ? 54.356 -48.005 66.539 1.00 55.09 468 TYR A C 1
ATOM 3681 O O . TYR A 1 468 ? 53.476 -47.213 66.205 1.00 55.09 468 TYR A O 1
ATOM 3689 N N . ALA A 1 469 ? 54.174 -48.884 67.530 1.00 62.69 469 ALA A N 1
ATOM 3690 C CA . ALA A 1 469 ? 52.944 -48.944 68.317 1.00 62.69 469 ALA A CA 1
ATOM 3691 C C . ALA A 1 469 ? 52.719 -47.654 69.132 1.00 62.69 469 ALA A C 1
ATOM 3693 O O . ALA A 1 469 ? 51.596 -47.143 69.195 1.00 62.69 469 ALA A O 1
ATOM 3694 N N . ASN A 1 470 ? 53.785 -47.091 69.708 1.00 68.19 470 ASN A N 1
ATOM 3695 C CA . ASN A 1 470 ? 53.735 -45.833 70.453 1.00 68.19 470 ASN A CA 1
ATOM 3696 C C . ASN A 1 470 ? 53.487 -44.614 69.548 1.00 68.19 470 ASN A C 1
ATOM 3698 O O . ASN A 1 470 ? 52.670 -43.753 69.894 1.00 68.19 470 ASN A O 1
ATOM 3702 N N . ASP A 1 471 ? 54.112 -44.556 68.372 1.00 63.09 471 ASP A N 1
ATOM 3703 C CA . ASP A 1 471 ? 53.901 -43.469 67.411 1.00 63.09 471 ASP A CA 1
ATOM 3704 C C . ASP A 1 471 ? 52.525 -43.547 66.735 1.00 63.09 471 ASP A C 1
ATOM 3706 O O . ASP A 1 471 ? 51.880 -42.513 66.556 1.00 63.09 471 ASP A O 1
ATOM 3710 N N . LEU A 1 472 ? 51.993 -44.748 66.471 1.00 61.84 472 LEU A N 1
ATOM 3711 C CA . LEU A 1 472 ? 50.594 -44.933 66.060 1.00 61.84 472 LEU A CA 1
ATOM 3712 C C . LEU A 1 472 ? 49.616 -44.393 67.115 1.00 61.84 472 LEU A C 1
ATOM 3714 O O . LEU A 1 472 ? 48.643 -43.729 66.754 1.00 61.84 472 LEU A O 1
ATOM 3718 N N . LYS A 1 473 ? 49.896 -44.608 68.408 1.00 68.75 473 LYS A N 1
ATOM 3719 C CA . LYS A 1 473 ? 49.107 -44.059 69.527 1.00 68.75 473 LYS A CA 1
ATOM 3720 C C . LYS A 1 473 ? 49.178 -42.529 69.590 1.00 68.75 473 LYS A C 1
ATOM 3722 O O . LYS A 1 473 ? 48.147 -41.865 69.713 1.00 68.75 473 LYS A O 1
ATOM 3727 N N . LYS A 1 474 ? 50.374 -41.942 69.461 1.00 70.19 474 LYS A N 1
ATOM 3728 C CA . LYS A 1 474 ? 50.540 -40.477 69.368 1.00 70.19 474 LYS A CA 1
ATOM 3729 C C . LYS A 1 474 ? 49.790 -39.906 68.166 1.00 70.19 474 LYS A C 1
ATOM 3731 O O . LYS A 1 474 ? 49.065 -38.925 68.314 1.00 70.19 474 LYS A O 1
ATOM 3736 N N . TYR A 1 475 ? 49.913 -40.538 67.001 1.00 62.81 475 TYR A N 1
ATOM 3737 C CA . TYR A 1 475 ? 49.246 -40.107 65.777 1.00 62.81 475 TYR A CA 1
ATOM 3738 C C . TYR A 1 475 ? 47.718 -40.214 65.885 1.00 62.81 475 TYR A C 1
ATOM 3740 O O . TYR A 1 475 ? 47.016 -39.294 65.464 1.00 62.81 475 TYR A O 1
ATOM 3748 N N . SER A 1 476 ? 47.175 -41.274 66.502 1.00 57.66 476 SER A N 1
ATOM 3749 C CA . SER A 1 476 ? 45.728 -41.387 66.735 1.00 57.66 476 SER A CA 1
ATOM 3750 C C . SER A 1 476 ? 45.206 -40.291 67.663 1.00 57.66 476 SER A C 1
ATOM 3752 O O . SER A 1 476 ? 44.156 -39.713 67.382 1.00 57.66 476 SER A O 1
ATOM 3754 N N . ASN A 1 477 ? 45.953 -39.959 68.719 1.00 71.81 477 ASN A N 1
ATOM 3755 C CA . ASN A 1 477 ? 45.577 -38.910 69.667 1.00 71.81 477 ASN A CA 1
ATOM 3756 C C . ASN A 1 477 ? 45.627 -37.523 69.008 1.00 71.81 477 ASN A C 1
ATOM 3758 O O . ASN A 1 477 ? 44.626 -36.809 69.022 1.00 71.81 477 ASN A O 1
ATOM 3762 N N . ALA A 1 478 ? 46.727 -37.188 68.324 1.00 69.81 478 ALA A N 1
ATOM 3763 C CA . ALA A 1 478 ? 46.861 -35.931 67.586 1.00 69.81 478 ALA A CA 1
ATOM 3764 C C . ALA A 1 478 ? 45.786 -35.781 66.491 1.00 69.81 478 ALA A C 1
ATOM 3766 O O . ALA A 1 478 ? 45.234 -34.698 66.291 1.00 69.81 478 ALA A O 1
ATOM 3767 N N . LYS A 1 479 ? 45.417 -36.878 65.813 1.00 63.38 479 LYS A N 1
ATOM 3768 C CA . LYS A 1 479 ? 44.322 -36.897 64.831 1.00 63.38 479 LYS A CA 1
ATOM 3769 C C . LYS A 1 479 ? 42.954 -36.656 65.479 1.00 63.38 479 LYS A C 1
ATOM 3771 O O . LYS A 1 479 ? 42.137 -35.949 64.891 1.00 63.38 479 LYS A O 1
ATOM 3776 N N . GLN A 1 480 ? 42.695 -37.195 66.674 1.00 64.75 480 GLN A N 1
ATOM 3777 C CA . GLN A 1 480 ? 41.462 -36.918 67.422 1.00 64.75 480 GLN A CA 1
ATOM 3778 C C . GLN A 1 480 ? 41.402 -35.474 67.939 1.00 64.75 480 GLN A C 1
ATOM 3780 O O . GLN A 1 480 ? 40.344 -34.850 67.859 1.00 64.75 480 GLN A O 1
ATOM 3785 N N . GLU A 1 481 ? 42.513 -34.916 68.422 1.00 72.50 481 GLU A N 1
ATOM 3786 C CA . GLU A 1 481 ? 42.593 -33.507 68.828 1.00 72.50 481 GLU A CA 1
ATOM 3787 C C . GLU A 1 481 ? 42.393 -32.563 67.641 1.00 72.50 481 GLU A C 1
ATOM 3789 O O . GLU A 1 481 ? 41.599 -31.629 67.736 1.00 72.50 481 GLU A O 1
ATOM 3794 N N . TYR A 1 482 ? 43.012 -32.856 66.493 1.00 66.69 482 TYR A N 1
ATOM 3795 C CA . TYR A 1 482 ? 42.795 -32.113 65.253 1.00 66.69 482 TYR A CA 1
ATOM 3796 C C . TYR A 1 482 ? 41.340 -32.209 64.766 1.00 66.69 482 TYR A C 1
ATOM 3798 O O . TYR A 1 482 ? 40.744 -31.207 64.384 1.00 66.69 482 TYR A O 1
ATOM 3806 N N . GLN A 1 483 ? 40.707 -33.385 64.834 1.00 59.34 483 GLN A N 1
ATOM 3807 C CA . GLN A 1 483 ? 39.285 -33.524 64.491 1.00 59.34 483 GLN A CA 1
ATOM 3808 C C . GLN A 1 483 ? 38.357 -32.788 65.472 1.00 59.34 483 GLN A C 1
ATOM 3810 O O . GLN A 1 483 ? 37.333 -32.246 65.046 1.00 59.34 483 GLN A O 1
ATOM 3815 N N . LYS A 1 484 ? 38.704 -32.729 66.766 1.00 71.69 484 LYS A N 1
ATOM 3816 C CA . LYS A 1 484 ? 37.988 -31.909 67.754 1.00 71.69 484 LYS A CA 1
ATOM 3817 C C . LYS A 1 484 ? 38.156 -30.419 67.463 1.00 71.69 484 LYS A C 1
ATOM 3819 O O . LYS A 1 484 ? 37.150 -29.720 67.398 1.00 71.69 484 LYS A O 1
ATOM 3824 N N . SER A 1 485 ? 39.377 -29.932 67.236 1.00 68.75 485 SER A N 1
ATOM 3825 C CA . SER A 1 485 ? 39.618 -28.512 66.953 1.00 68.75 485 SER A CA 1
ATOM 3826 C C . SER A 1 485 ? 38.965 -28.068 65.642 1.00 68.75 485 SER A C 1
ATOM 3828 O O . SER A 1 485 ? 38.350 -27.003 65.616 1.00 68.75 485 SER A O 1
ATOM 3830 N N . LEU A 1 486 ? 38.971 -28.913 64.602 1.00 68.06 486 LEU A N 1
ATOM 3831 C CA . LEU A 1 486 ? 38.257 -28.658 63.347 1.00 68.06 486 LEU A CA 1
ATOM 3832 C C . LEU A 1 486 ? 36.735 -28.576 63.557 1.00 68.06 486 LEU A C 1
ATOM 3834 O O . LEU A 1 486 ? 36.093 -27.683 63.008 1.00 68.06 486 LEU A O 1
ATOM 3838 N N . LYS A 1 487 ? 36.144 -29.456 64.384 1.00 69.25 487 LYS A N 1
ATOM 3839 C CA . LYS A 1 487 ? 34.720 -29.363 64.760 1.00 69.25 487 LYS A CA 1
ATOM 3840 C C . LYS A 1 487 ? 34.412 -28.067 65.510 1.00 69.25 487 LYS A C 1
ATOM 3842 O O . LYS A 1 487 ? 33.476 -27.373 65.126 1.00 69.25 487 LYS A O 1
ATOM 3847 N N . THR A 1 488 ? 35.207 -27.713 66.520 1.00 69.81 488 THR A N 1
ATOM 3848 C CA . THR A 1 488 ? 35.016 -26.484 67.308 1.00 69.81 488 THR A CA 1
ATOM 3849 C C . THR A 1 488 ? 35.179 -25.223 66.452 1.00 69.81 488 THR A C 1
ATOM 3851 O O . THR A 1 488 ? 34.425 -24.268 66.614 1.00 69.81 488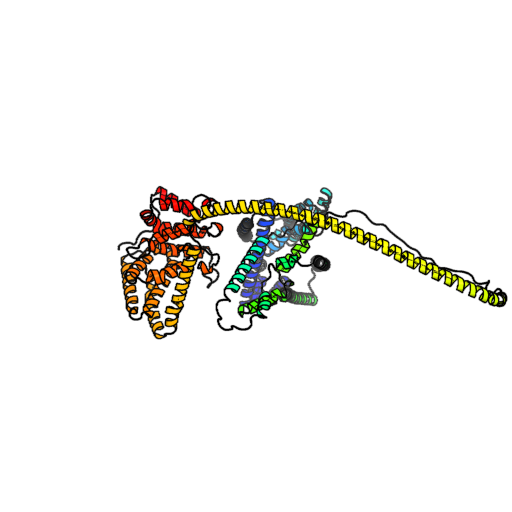 THR A O 1
ATOM 3854 N N . TYR A 1 489 ? 36.130 -25.215 65.514 1.00 70.88 489 TYR A N 1
ATOM 3855 C CA . TYR A 1 489 ? 36.330 -24.119 64.562 1.00 70.88 489 TYR A CA 1
ATOM 3856 C C . TYR A 1 489 ? 35.149 -23.987 63.590 1.00 70.88 489 TYR A C 1
ATOM 3858 O O . TYR A 1 489 ? 34.597 -22.899 63.433 1.00 70.88 489 TYR A O 1
ATOM 3866 N N . ASN A 1 490 ? 34.692 -25.104 63.017 1.00 63.19 490 ASN A N 1
ATOM 3867 C CA . ASN A 1 490 ? 33.530 -25.119 62.131 1.00 63.19 490 ASN A CA 1
ATOM 3868 C C . ASN A 1 490 ? 32.240 -24.705 62.859 1.00 63.19 490 ASN A C 1
ATOM 3870 O O . ASN A 1 490 ? 31.440 -23.980 62.278 1.00 63.19 490 ASN A O 1
ATOM 3874 N N . GLN A 1 491 ? 32.048 -25.094 64.127 1.00 70.69 491 GLN A N 1
ATOM 3875 C CA . GLN A 1 491 ? 30.933 -24.601 64.948 1.00 70.69 491 GLN A CA 1
ATOM 3876 C C . GLN A 1 491 ? 31.005 -23.087 65.164 1.00 70.69 491 GLN A C 1
ATOM 3878 O O . GLN A 1 491 ? 30.004 -22.415 64.956 1.00 70.69 491 GLN A O 1
ATOM 3883 N N . LYS A 1 492 ? 32.178 -22.528 65.494 1.00 75.25 492 LYS A N 1
ATOM 3884 C CA . LYS A 1 492 ? 32.336 -21.070 65.645 1.00 75.25 492 LYS A CA 1
ATOM 3885 C C . LYS A 1 492 ? 32.012 -20.305 64.360 1.00 75.25 492 LYS A C 1
ATOM 3887 O O . LYS A 1 492 ? 31.303 -19.308 64.425 1.00 75.25 492 LYS A O 1
ATOM 3892 N N . ILE A 1 493 ? 32.457 -20.795 63.200 1.00 72.62 493 ILE A N 1
ATOM 3893 C CA . ILE A 1 493 ? 32.116 -20.182 61.905 1.00 72.62 493 ILE A CA 1
ATOM 3894 C C . ILE A 1 493 ? 30.614 -20.288 61.610 1.00 72.62 493 ILE A C 1
ATOM 3896 O O . ILE A 1 493 ? 30.023 -19.320 61.137 1.00 72.62 493 ILE A O 1
ATOM 3900 N N . GLN A 1 494 ? 29.971 -21.425 61.899 1.00 60.38 494 GLN A N 1
ATOM 3901 C CA . GLN A 1 494 ? 28.518 -21.550 61.736 1.00 60.38 494 GLN A CA 1
ATOM 3902 C C . GLN A 1 494 ? 27.765 -20.590 62.669 1.00 60.38 494 GLN A C 1
ATOM 3904 O O . GLN A 1 494 ? 26.868 -19.898 62.200 1.00 60.38 494 GLN A O 1
ATOM 3909 N N . ASP A 1 495 ? 28.174 -20.461 63.934 1.00 72.12 495 ASP A N 1
ATOM 3910 C CA . ASP A 1 495 ? 27.588 -19.517 64.894 1.00 72.12 495 ASP A CA 1
ATOM 3911 C C . ASP A 1 495 ? 27.775 -18.048 64.476 1.00 72.12 495 ASP A C 1
ATOM 3913 O O . ASP A 1 495 ? 26.860 -17.242 64.646 1.00 72.12 495 ASP A O 1
ATOM 3917 N N . GLU A 1 496 ? 28.931 -17.670 63.924 1.00 71.88 496 GLU A N 1
ATOM 3918 C CA . GLU A 1 496 ? 29.168 -16.317 63.396 1.00 71.88 496 GLU A CA 1
ATOM 3919 C C . GLU A 1 496 ? 28.318 -16.037 62.149 1.00 71.88 496 GLU A C 1
ATOM 3921 O O . GLU A 1 496 ? 27.709 -14.970 62.041 1.00 71.88 496 GLU A O 1
ATOM 3926 N N . ILE A 1 497 ? 28.194 -17.010 61.239 1.00 66.38 497 ILE A N 1
ATOM 3927 C CA . ILE A 1 497 ? 27.295 -16.924 60.079 1.00 66.38 497 ILE A CA 1
ATOM 3928 C C . ILE A 1 497 ? 25.830 -16.832 60.532 1.00 66.38 497 ILE A C 1
ATOM 3930 O O . ILE A 1 497 ? 25.067 -16.055 59.957 1.00 66.38 497 ILE A O 1
ATOM 3934 N N . GLN A 1 498 ? 25.431 -17.585 61.560 1.00 64.88 498 GLN A N 1
ATOM 3935 C CA . GLN A 1 498 ? 24.084 -17.568 62.134 1.00 64.88 498 GLN A CA 1
ATOM 3936 C C . GLN A 1 498 ? 23.768 -16.190 62.733 1.00 64.88 498 GLN A C 1
ATOM 3938 O O . GLN A 1 498 ? 22.784 -15.566 62.343 1.00 64.88 498 GLN A O 1
ATOM 3943 N N . ARG A 1 499 ? 24.649 -15.651 63.590 1.00 71.69 499 ARG A N 1
ATOM 3944 C CA . ARG A 1 499 ? 24.497 -14.309 64.187 1.00 71.69 499 ARG A CA 1
ATOM 3945 C C . ARG A 1 499 ? 24.492 -13.205 63.132 1.00 71.69 499 ARG A C 1
ATOM 3947 O O . ARG A 1 499 ? 23.668 -12.299 63.209 1.00 71.69 499 ARG A O 1
ATOM 3954 N N . GLY A 1 500 ? 25.356 -13.300 62.120 1.00 69.00 500 GLY A N 1
ATOM 3955 C CA . GLY A 1 500 ? 25.390 -12.357 61.001 1.00 69.00 500 GLY A CA 1
ATOM 3956 C C . GLY A 1 500 ? 24.119 -12.397 60.144 1.00 69.00 500 GLY A C 1
ATOM 3957 O O . GLY A 1 500 ? 23.649 -11.351 59.699 1.00 69.00 500 GLY A O 1
ATOM 3958 N N . LYS A 1 501 ? 23.521 -13.581 59.947 1.00 65.75 501 LYS A N 1
ATOM 3959 C CA . LYS A 1 501 ? 22.202 -13.731 59.308 1.00 65.75 501 LYS A CA 1
ATOM 3960 C C . LYS A 1 501 ? 21.086 -13.162 60.178 1.00 65.75 501 LYS A C 1
ATOM 3962 O O . LYS A 1 501 ? 20.253 -12.437 59.657 1.00 65.75 501 LYS A O 1
ATOM 3967 N N . GLU A 1 502 ? 21.076 -13.434 61.481 1.00 67.56 502 GLU A N 1
ATOM 3968 C CA . GLU A 1 502 ? 20.058 -12.915 62.403 1.00 67.56 502 GLU A CA 1
ATOM 3969 C C . GLU A 1 502 ? 20.113 -11.390 62.552 1.00 67.56 502 GLU A C 1
ATOM 3971 O O . GLU A 1 502 ? 19.066 -10.749 62.599 1.00 67.56 502 GLU A O 1
ATOM 3976 N N . GLN A 1 503 ? 21.307 -10.789 62.589 1.00 68.06 503 GLN A N 1
ATOM 3977 C CA . GLN A 1 503 ? 21.459 -9.331 62.588 1.00 68.06 503 GLN A CA 1
ATOM 3978 C C . GLN A 1 503 ? 20.992 -8.717 61.268 1.00 68.06 503 GLN A C 1
ATOM 3980 O O . GLN A 1 503 ? 20.216 -7.766 61.296 1.00 68.06 503 GLN A O 1
ATOM 3985 N N . LYS A 1 504 ? 21.377 -9.289 60.117 1.00 68.25 504 LYS A N 1
ATOM 3986 C CA . LYS A 1 504 ? 20.885 -8.819 58.812 1.00 68.25 504 LYS A CA 1
ATOM 3987 C C . LYS A 1 504 ? 19.376 -8.976 58.672 1.00 68.25 504 LYS A C 1
ATOM 3989 O O . LYS A 1 504 ? 18.735 -8.031 58.245 1.00 68.25 504 LYS A O 1
ATOM 3994 N N . LEU A 1 505 ? 18.803 -10.096 59.109 1.00 70.94 505 LEU A N 1
ATOM 3995 C CA . LEU A 1 505 ? 17.359 -10.328 59.089 1.00 70.94 505 LEU A CA 1
ATOM 3996 C C . LEU A 1 505 ? 16.611 -9.355 60.014 1.00 70.94 505 LEU A C 1
ATOM 3998 O O . LEU A 1 505 ? 15.537 -8.881 59.656 1.00 70.94 505 LEU A O 1
ATOM 4002 N N . LYS A 1 506 ? 17.174 -9.008 61.180 1.00 72.75 506 LYS A N 1
ATOM 4003 C CA . LYS A 1 506 ? 16.621 -7.968 62.065 1.00 72.75 506 LYS A CA 1
ATOM 4004 C C . LYS A 1 506 ? 16.713 -6.581 61.429 1.00 72.75 506 LYS A C 1
ATOM 4006 O O . LYS A 1 506 ? 15.714 -5.876 61.400 1.00 72.75 506 LYS A O 1
ATOM 4011 N N . GLU A 1 507 ? 17.851 -6.210 60.848 1.00 69.25 507 GLU A N 1
ATOM 4012 C CA . GLU A 1 507 ? 17.979 -4.936 60.132 1.00 69.25 507 GLU A CA 1
ATOM 4013 C C . GLU A 1 507 ? 17.076 -4.852 58.894 1.00 69.25 507 GLU A C 1
ATOM 4015 O O . GLU A 1 507 ? 16.518 -3.794 58.620 1.00 69.25 507 GLU A O 1
ATOM 4020 N N . GLU A 1 508 ? 16.944 -5.937 58.130 1.00 66.06 508 GLU A N 1
ATOM 4021 C CA . GLU A 1 508 ? 16.071 -6.017 56.960 1.00 66.06 508 GLU A CA 1
ATOM 4022 C C . GLU A 1 508 ? 14.608 -5.946 57.379 1.00 66.06 508 GLU A C 1
ATOM 4024 O O . GLU A 1 508 ? 13.901 -5.100 56.850 1.00 66.06 508 GLU A O 1
ATOM 4029 N N . THR A 1 509 ? 14.158 -6.713 58.377 1.00 63.88 509 THR A N 1
ATOM 4030 C CA . THR A 1 509 ? 12.774 -6.614 58.882 1.00 63.88 509 THR A CA 1
ATOM 4031 C C . THR A 1 509 ? 12.475 -5.256 59.517 1.00 63.88 509 THR A C 1
ATOM 4033 O O . THR A 1 509 ? 11.377 -4.740 59.342 1.00 63.88 509 THR A O 1
ATOM 4036 N N . GLU A 1 510 ? 13.430 -4.608 60.191 1.00 71.69 510 GLU A N 1
ATOM 4037 C CA . GLU A 1 510 ? 13.226 -3.265 60.746 1.00 71.69 510 GLU A CA 1
ATOM 4038 C C . GLU A 1 510 ? 13.197 -2.179 59.651 1.00 71.69 510 GLU A C 1
ATOM 4040 O O . GLU A 1 510 ? 12.371 -1.265 59.712 1.00 71.69 510 GLU A O 1
ATOM 4045 N N . LYS A 1 511 ? 14.035 -2.294 58.609 1.00 70.31 511 LYS A N 1
ATOM 4046 C CA . LYS A 1 511 ? 13.978 -1.439 57.406 1.00 70.31 511 LYS A CA 1
ATOM 4047 C C . LYS A 1 511 ? 12.700 -1.683 56.608 1.00 70.31 511 LYS A C 1
ATOM 4049 O O . LYS A 1 511 ? 12.087 -0.724 56.156 1.00 70.31 511 LYS A O 1
ATOM 4054 N N . GLU A 1 512 ? 12.272 -2.933 56.464 1.00 64.81 512 GLU A N 1
ATOM 4055 C CA . GLU A 1 512 ? 11.060 -3.315 55.743 1.00 64.81 512 GLU A CA 1
ATOM 4056 C C . GLU A 1 512 ? 9.804 -2.875 56.504 1.00 64.81 512 GLU A C 1
ATOM 4058 O O . GLU A 1 512 ? 8.867 -2.392 55.882 1.00 64.81 512 GLU A O 1
ATOM 4063 N N . ASN A 1 513 ? 9.794 -2.938 57.839 1.00 71.69 513 ASN A N 1
ATOM 4064 C CA . ASN A 1 513 ? 8.708 -2.405 58.663 1.00 71.69 513 ASN A CA 1
ATOM 4065 C C . ASN A 1 513 ? 8.653 -0.872 58.613 1.00 71.69 513 ASN A C 1
ATOM 4067 O O . ASN A 1 513 ? 7.573 -0.321 58.423 1.00 71.69 513 ASN A O 1
ATOM 4071 N N . LYS A 1 514 ? 9.795 -0.172 58.681 1.00 73.56 514 LYS A N 1
ATOM 4072 C CA . LYS A 1 514 ? 9.843 1.292 58.487 1.00 73.56 514 LYS A CA 1
ATOM 4073 C C . LYS A 1 514 ? 9.404 1.690 57.076 1.00 73.56 514 LYS A C 1
ATOM 4075 O O . LYS A 1 514 ? 8.622 2.624 56.927 1.00 73.56 514 LYS A O 1
ATOM 4080 N N . LEU A 1 515 ? 9.821 0.943 56.052 1.00 68.81 515 LEU A N 1
ATOM 4081 C CA . LEU A 1 515 ? 9.383 1.133 54.669 1.00 68.81 515 LEU A CA 1
ATOM 4082 C C . LEU A 1 515 ? 7.889 0.822 54.497 1.00 68.81 515 LEU A C 1
ATOM 4084 O O . LEU A 1 515 ? 7.213 1.544 53.776 1.00 68.81 515 LEU A O 1
ATOM 4088 N N . LYS A 1 516 ? 7.347 -0.198 55.176 1.00 67.94 516 LYS A N 1
ATOM 4089 C CA . LYS A 1 516 ? 5.908 -0.513 55.203 1.00 67.94 516 LYS A CA 1
ATOM 4090 C C . LYS A 1 516 ? 5.110 0.575 55.916 1.00 67.94 516 LYS A C 1
ATOM 4092 O O . LYS A 1 516 ? 4.082 0.970 55.389 1.00 67.94 516 LYS A O 1
ATOM 4097 N N . GLU A 1 517 ? 5.571 1.122 57.040 1.00 70.88 517 GLU A N 1
ATOM 4098 C CA . GLU A 1 517 ? 4.915 2.264 57.694 1.00 70.88 517 GLU A CA 1
ATOM 4099 C C . GLU A 1 517 ? 4.972 3.540 56.847 1.00 70.88 517 GLU A C 1
ATOM 4101 O O . GLU A 1 517 ? 3.984 4.269 56.758 1.00 70.88 517 GLU A O 1
ATOM 4106 N N . GLU A 1 518 ? 6.110 3.827 56.212 1.00 70.81 518 GLU A N 1
ATOM 4107 C CA . GLU A 1 518 ? 6.266 4.997 55.349 1.00 70.81 518 GLU A CA 1
ATOM 4108 C C . GLU A 1 518 ? 5.453 4.846 54.055 1.00 70.81 518 GLU A C 1
ATOM 4110 O O . GLU A 1 518 ? 4.807 5.800 53.621 1.00 70.81 518 GLU A O 1
ATOM 4115 N N . ASN A 1 519 ? 5.405 3.642 53.477 1.00 67.81 519 ASN A N 1
ATOM 4116 C CA . ASN A 1 519 ? 4.539 3.319 52.348 1.00 67.81 519 ASN A CA 1
ATOM 4117 C C . ASN A 1 519 ? 3.066 3.360 52.747 1.00 67.81 519 ASN A C 1
ATOM 4119 O O . ASN A 1 519 ? 2.301 3.952 52.006 1.00 67.81 519 ASN A O 1
ATOM 4123 N N . LEU A 1 520 ? 2.668 2.865 53.922 1.00 71.19 520 LEU A N 1
ATOM 4124 C CA . LEU A 1 520 ? 1.288 2.944 54.415 1.00 71.19 520 LEU A CA 1
ATOM 4125 C C . LEU A 1 520 ? 0.874 4.394 54.716 1.00 71.19 520 LEU A C 1
ATOM 4127 O O . LEU A 1 520 ? -0.278 4.763 54.506 1.00 71.19 520 LEU A O 1
ATOM 4131 N N . LYS A 1 521 ? 1.797 5.251 55.176 1.00 75.12 521 LYS A N 1
ATOM 4132 C CA . LYS A 1 521 ? 1.562 6.702 55.297 1.00 75.12 521 LYS A CA 1
ATOM 4133 C C . LYS A 1 521 ? 1.441 7.364 53.924 1.00 75.12 521 LYS A C 1
ATOM 4135 O O . LYS A 1 521 ? 0.517 8.143 53.721 1.00 75.12 521 LYS A O 1
ATOM 4140 N N . LYS A 1 522 ? 2.310 7.022 52.967 1.00 69.62 522 LYS A N 1
ATOM 4141 C CA . LYS A 1 522 ? 2.235 7.507 51.576 1.00 69.62 522 LYS A CA 1
ATOM 4142 C C . LYS A 1 522 ? 1.010 6.973 50.835 1.00 69.62 522 LYS A C 1
ATOM 4144 O O . LYS A 1 522 ? 0.483 7.689 49.997 1.00 69.62 522 LYS A O 1
ATOM 4149 N N . GLU A 1 523 ? 0.545 5.764 51.130 1.00 63.03 523 GLU A N 1
ATOM 4150 C CA . GLU A 1 523 ? -0.700 5.192 50.619 1.00 63.03 523 GLU A CA 1
ATOM 4151 C C . GLU A 1 523 ? -1.889 5.882 51.255 1.00 63.03 523 GLU A C 1
ATOM 4153 O O . GLU A 1 523 ? -2.702 6.384 50.506 1.00 63.03 523 GLU A O 1
ATOM 4158 N N . LYS A 1 524 ? -1.948 6.071 52.576 1.00 69.44 524 LYS A N 1
ATOM 4159 C CA . LYS A 1 524 ? -3.027 6.853 53.206 1.00 69.44 524 LYS A CA 1
ATOM 4160 C C . LYS A 1 524 ? -3.058 8.307 52.732 1.00 69.44 524 LYS A C 1
ATOM 4162 O O . LYS A 1 524 ? -4.135 8.852 52.523 1.00 69.44 524 LYS A O 1
ATOM 4167 N N . GLU A 1 525 ? -1.909 8.941 52.500 1.00 71.50 525 GLU A N 1
ATOM 4168 C CA . GLU A 1 525 ? -1.857 10.256 51.852 1.00 71.50 525 GLU A CA 1
ATOM 4169 C C . GLU A 1 525 ? -2.285 10.208 50.384 1.00 71.50 525 GLU A C 1
ATOM 4171 O O . GLU A 1 525 ? -2.961 11.129 49.929 1.00 71.50 525 GLU A O 1
ATOM 4176 N N . LYS A 1 526 ? -1.890 9.177 49.627 1.00 65.31 526 LYS A N 1
ATOM 4177 C CA . LYS A 1 526 ? -2.335 8.979 48.243 1.00 65.31 526 LYS A CA 1
ATOM 4178 C C . LYS A 1 526 ? -3.827 8.717 48.198 1.00 65.31 526 LYS A C 1
ATOM 4180 O O . LYS A 1 526 ? -4.469 9.372 47.410 1.00 65.31 526 LYS A O 1
ATOM 4185 N N . GLU A 1 527 ? -4.386 7.870 49.051 1.00 67.00 527 GLU A N 1
ATOM 4186 C CA . GLU A 1 527 ? -5.814 7.600 49.205 1.00 67.00 527 GLU A CA 1
ATOM 4187 C C . GLU A 1 527 ? -6.565 8.852 49.640 1.00 67.00 527 GLU A C 1
ATOM 4189 O O . GLU A 1 527 ? -7.616 9.132 49.087 1.00 67.00 527 GLU A O 1
ATOM 4194 N N . GLN A 1 528 ? -6.037 9.666 50.559 1.00 68.56 528 GLN A N 1
ATOM 4195 C CA . GLN A 1 528 ? -6.654 10.948 50.912 1.00 68.56 528 GLN A CA 1
ATOM 4196 C C . GLN A 1 528 ? -6.607 11.938 49.744 1.00 68.56 528 GLN A C 1
ATOM 4198 O O . GLN A 1 528 ? -7.631 12.527 49.409 1.00 68.56 528 GLN A O 1
ATOM 4203 N N . LYS A 1 529 ? -5.463 12.091 49.066 1.00 71.38 529 LYS A N 1
ATOM 4204 C CA . LYS A 1 529 ? -5.326 12.935 47.864 1.00 71.38 529 LYS A CA 1
ATOM 4205 C C . LYS A 1 529 ? -6.191 12.411 46.717 1.00 71.38 529 LYS A C 1
ATOM 4207 O O . LYS A 1 529 ? -6.837 13.202 46.047 1.00 71.38 529 LYS A O 1
ATOM 4212 N N . GLN A 1 530 ? -6.274 11.100 46.538 1.00 61.12 530 GLN A N 1
ATOM 4213 C CA . GLN A 1 530 ? -7.040 10.403 45.511 1.00 61.12 530 GLN A CA 1
ATOM 4214 C C . GLN A 1 530 ? -8.527 10.374 45.845 1.00 61.12 530 GLN A C 1
ATOM 4216 O O . GLN A 1 530 ? -9.305 10.399 44.913 1.00 61.12 530 GLN A O 1
ATOM 4221 N N . ALA A 1 531 ? -8.936 10.422 47.117 1.00 71.94 531 ALA A N 1
ATOM 4222 C CA . ALA A 1 531 ? -10.316 10.616 47.569 1.00 71.94 531 ALA A CA 1
ATOM 4223 C C . ALA A 1 531 ? -10.740 12.090 47.522 1.00 71.94 531 ALA A C 1
ATOM 4225 O O . ALA A 1 531 ? -11.910 12.378 47.288 1.00 71.94 531 ALA A O 1
ATOM 4226 N N . ILE A 1 532 ? -9.814 13.037 47.701 1.00 75.75 532 ILE A N 1
ATOM 4227 C CA . ILE A 1 532 ? -10.041 14.463 47.424 1.00 75.75 532 ILE A CA 1
ATOM 4228 C C . ILE A 1 532 ? -10.175 14.675 45.915 1.00 75.75 532 ILE A C 1
ATOM 4230 O O . ILE A 1 532 ? -11.122 15.333 45.493 1.00 75.75 532 ILE A O 1
ATOM 4234 N N . ILE A 1 533 ? -9.310 14.056 45.105 1.00 70.81 533 ILE A N 1
ATOM 4235 C CA . ILE A 1 533 ? -9.438 14.013 43.645 1.00 70.81 533 ILE A CA 1
ATOM 4236 C C . ILE A 1 533 ? -10.730 13.291 43.265 1.00 70.81 533 ILE A C 1
ATOM 4238 O O . ILE A 1 533 ? -11.490 13.873 42.519 1.00 70.81 533 ILE A O 1
ATOM 4242 N N . LEU A 1 534 ? -11.085 12.138 43.844 1.00 71.00 534 LEU A N 1
ATOM 4243 C CA . LEU A 1 534 ? -12.360 11.453 43.582 1.00 71.00 534 LEU A CA 1
ATOM 4244 C C . LEU A 1 534 ? -13.568 12.264 44.042 1.00 71.00 534 LEU A C 1
ATOM 4246 O O . LEU A 1 534 ? -14.616 12.136 43.434 1.00 71.00 534 LEU A O 1
ATOM 4250 N N . LYS A 1 535 ? -13.466 13.109 45.075 1.00 72.44 535 LYS A N 1
ATOM 4251 C CA . LYS A 1 535 ? -14.535 14.046 45.460 1.00 72.44 535 LYS A CA 1
ATOM 4252 C C . LYS A 1 535 ? -14.611 15.244 44.519 1.00 72.44 535 LYS A C 1
ATOM 4254 O O . LYS A 1 535 ? -15.711 15.665 44.183 1.00 72.44 535 LYS A O 1
ATOM 4259 N N . GLN A 1 536 ? -13.481 15.777 44.059 1.00 65.31 536 GLN A N 1
ATOM 4260 C CA . GLN A 1 536 ? -13.440 16.829 43.040 1.00 65.31 536 GLN A CA 1
ATOM 4261 C C . GLN A 1 536 ? -13.890 16.305 41.674 1.00 65.31 536 GLN A C 1
ATOM 4263 O O . GLN A 1 536 ? -14.603 17.004 40.966 1.00 65.31 536 GLN A O 1
ATOM 4268 N N . GLU A 1 537 ? -13.546 15.069 41.327 1.00 54.97 537 GLU A N 1
ATOM 4269 C CA . GLU A 1 537 ? -13.985 14.337 40.147 1.00 54.97 537 GLU A CA 1
ATOM 4270 C C . GLU A 1 537 ? -15.421 13.862 40.292 1.00 54.97 537 GLU A C 1
ATOM 4272 O O . GLU A 1 537 ? -16.120 13.908 39.300 1.00 54.97 537 GLU A O 1
ATOM 4277 N N . ALA A 1 538 ? -15.911 13.498 41.480 1.00 63.00 538 ALA A N 1
ATOM 4278 C CA . ALA A 1 538 ? -17.325 13.210 41.719 1.00 63.00 538 ALA A CA 1
ATOM 4279 C C . ALA A 1 538 ? -18.164 14.485 41.625 1.00 63.00 538 ALA A C 1
ATOM 4281 O O . ALA A 1 538 ? -19.192 14.465 40.969 1.00 63.00 538 ALA A O 1
ATOM 4282 N N . ALA A 1 539 ? -17.703 15.614 42.171 1.00 64.19 539 ALA A N 1
ATOM 4283 C CA . ALA A 1 539 ? -18.356 16.915 42.017 1.00 64.19 539 ALA A CA 1
ATOM 4284 C C . ALA A 1 539 ? -18.250 17.451 40.575 1.00 64.19 539 ALA A C 1
ATOM 4286 O O . ALA A 1 539 ? -19.186 18.059 40.059 1.00 64.19 539 ALA A O 1
ATOM 4287 N N . ARG A 1 540 ? -17.135 17.192 39.878 1.00 58.31 540 ARG A N 1
ATOM 4288 C CA . ARG A 1 540 ? -16.980 17.451 38.437 1.00 58.31 540 ARG A CA 1
ATOM 4289 C C . ARG A 1 540 ? -17.833 16.492 37.614 1.00 58.31 540 ARG A C 1
ATOM 4291 O O . ARG A 1 540 ? -18.356 16.924 36.600 1.00 58.31 540 ARG A O 1
ATOM 4298 N N . GLN A 1 541 ? -18.019 15.247 38.052 1.00 44.09 541 GLN A N 1
ATOM 4299 C CA . GLN A 1 541 ? -18.921 14.252 37.473 1.00 44.09 541 GLN A CA 1
ATOM 4300 C C . GLN A 1 541 ? -20.377 14.590 37.762 1.00 44.09 541 GLN A C 1
ATOM 4302 O O . GLN A 1 541 ? -21.205 14.283 36.930 1.00 44.09 541 GLN A O 1
ATOM 4307 N N . GLU A 1 542 ? -20.721 15.219 38.883 1.00 52.75 542 GLU A N 1
ATOM 4308 C CA . GLU A 1 542 ? -22.070 15.720 39.152 1.00 52.75 542 GLU A CA 1
ATOM 4309 C C . GLU A 1 542 ? -22.357 16.954 38.310 1.00 52.75 542 GLU A C 1
ATOM 4311 O O . GLU A 1 542 ? -23.370 16.969 37.625 1.00 52.75 542 GLU A O 1
ATOM 4316 N N . LYS A 1 543 ? -21.416 17.897 38.194 1.00 51.66 543 LYS A N 1
ATOM 4317 C CA . LYS A 1 543 ? -21.505 18.989 37.209 1.00 51.66 543 LYS A CA 1
ATOM 4318 C C . LYS A 1 543 ? -21.519 18.476 35.760 1.00 51.66 543 LYS A C 1
ATOM 4320 O O . LYS A 1 543 ? -22.221 19.037 34.924 1.00 51.66 543 LYS A O 1
ATOM 4325 N N . LEU A 1 544 ? -20.811 17.382 35.461 1.00 47.47 544 LEU A N 1
ATOM 4326 C CA . LEU A 1 544 ? -20.884 16.666 34.179 1.00 47.47 544 LEU A CA 1
ATOM 4327 C C . LEU A 1 544 ? -22.156 15.823 34.036 1.00 47.47 544 LEU A C 1
ATOM 4329 O O . LEU A 1 544 ? -22.531 15.545 32.913 1.00 47.47 544 LEU A O 1
ATOM 4333 N N . LYS A 1 545 ? -22.836 15.413 35.113 1.00 44.41 545 LYS A N 1
ATOM 4334 C CA . LYS A 1 545 ? -24.146 14.735 35.082 1.00 44.41 545 LYS A CA 1
ATOM 4335 C C . LYS A 1 545 ? -25.264 15.762 34.920 1.00 44.41 545 LYS A C 1
ATOM 4337 O O . LYS A 1 545 ? -26.235 15.489 34.227 1.00 44.41 545 LYS A O 1
ATOM 4342 N N . GLU A 1 546 ? -25.109 16.958 35.484 1.00 41.84 546 GLU A N 1
ATOM 4343 C CA . GLU A 1 546 ? -25.958 18.115 35.203 1.00 41.84 546 GLU A CA 1
ATOM 4344 C C . GLU A 1 546 ? -25.793 18.593 33.760 1.00 41.84 546 GLU A C 1
ATOM 4346 O O . GLU A 1 546 ? -26.803 18.812 33.096 1.00 41.84 546 GLU A O 1
ATOM 4351 N N . SER A 1 547 ? -24.570 18.654 33.216 1.00 40.75 547 SER A N 1
ATOM 4352 C CA . SER A 1 547 ? -24.397 18.906 31.779 1.00 40.75 547 SER A CA 1
ATOM 4353 C C . SER A 1 547 ? -24.798 17.700 30.914 1.00 40.75 547 SER A C 1
ATOM 4355 O O . SER A 1 547 ? -25.384 17.893 29.852 1.00 40.75 547 SER A O 1
ATOM 4357 N N . ALA A 1 548 ? -24.613 16.456 31.377 1.00 41.31 548 ALA A N 1
ATOM 4358 C CA . ALA A 1 548 ? -25.033 15.247 30.659 1.00 41.31 548 ALA A CA 1
ATOM 4359 C C . ALA A 1 548 ? -26.539 14.958 30.710 1.00 41.31 548 ALA A C 1
ATOM 4361 O O . ALA A 1 548 ? -27.016 14.192 29.875 1.00 41.31 548 ALA A O 1
ATOM 4362 N N . LYS A 1 549 ? -27.328 15.652 31.547 1.00 42.50 549 LYS A N 1
ATOM 4363 C CA . LYS A 1 549 ? -28.784 15.779 31.323 1.00 42.50 549 LYS A CA 1
ATOM 4364 C C . LYS A 1 549 ? -29.103 16.397 29.951 1.00 42.50 549 LYS A C 1
ATOM 4366 O O . LYS A 1 549 ? -30.232 16.268 29.487 1.00 42.50 549 LYS A O 1
ATOM 4371 N N . PHE A 1 550 ? -28.124 17.030 29.297 1.00 43.41 550 PHE A N 1
ATOM 4372 C CA . PHE A 1 550 ? -28.232 17.637 27.972 1.00 43.41 550 PHE A CA 1
ATOM 4373 C C . PHE A 1 550 ? -27.371 16.961 26.881 1.00 43.41 550 PHE A C 1
ATOM 4375 O O . PHE A 1 550 ? -27.369 17.428 25.743 1.00 43.41 550 PHE A O 1
ATOM 4382 N N . ILE A 1 551 ? -26.647 15.871 27.185 1.00 41.00 551 ILE A N 1
ATOM 4383 C CA . ILE A 1 551 ? -25.717 15.222 26.238 1.00 41.00 551 ILE A CA 1
ATOM 4384 C C . ILE A 1 551 ? -26.339 13.969 25.609 1.00 41.00 551 ILE A C 1
ATOM 4386 O O . ILE A 1 551 ? -27.019 13.167 26.250 1.00 41.00 551 ILE A O 1
ATOM 4390 N N . TYR A 1 552 ? -26.078 13.800 24.314 1.00 54.44 552 TYR A N 1
ATOM 4391 C CA . TYR A 1 552 ? -26.518 12.667 23.510 1.00 54.44 552 TYR A CA 1
ATOM 4392 C C . TYR A 1 552 ? -25.983 11.345 24.068 1.00 54.44 552 TYR A C 1
ATOM 4394 O O . TYR A 1 552 ? -24.788 11.067 24.018 1.00 54.44 552 TYR A O 1
ATOM 4402 N N . SER A 1 553 ? -26.885 10.479 24.530 1.00 60.84 553 SER A N 1
ATOM 4403 C CA . SER A 1 553 ? -26.536 9.095 24.849 1.00 60.84 553 SER A CA 1
ATOM 4404 C C . SER A 1 553 ? -26.178 8.340 23.563 1.00 60.84 553 SER A C 1
ATOM 4406 O O . SER A 1 553 ? -27.064 7.966 22.790 1.00 60.84 553 SER A O 1
ATOM 4408 N N . PHE A 1 554 ? -24.881 8.094 23.352 1.00 67.56 554 PHE A N 1
ATOM 4409 C CA . PHE A 1 554 ? -24.362 7.177 22.328 1.00 67.56 554 PHE A CA 1
ATOM 4410 C C . PHE A 1 554 ? -25.062 5.809 22.405 1.00 67.56 554 PHE A C 1
ATOM 4412 O O . PHE A 1 554 ? -25.497 5.277 21.386 1.00 67.56 554 PHE A O 1
ATOM 4419 N N . VAL A 1 555 ? -25.311 5.315 23.626 1.00 71.06 555 VAL A N 1
ATOM 4420 C CA . VAL A 1 555 ? -26.067 4.079 23.891 1.00 71.06 555 VAL A CA 1
ATOM 4421 C C . VAL A 1 555 ? -27.466 4.124 23.263 1.00 71.06 555 VAL A C 1
ATOM 4423 O O . VAL A 1 555 ? -27.895 3.145 22.662 1.00 71.06 555 VAL A O 1
ATOM 4426 N N . ARG A 1 556 ? -28.169 5.265 23.301 1.00 77.75 556 ARG A N 1
ATOM 4427 C CA . ARG A 1 556 ? -29.477 5.416 22.636 1.00 77.75 556 ARG A CA 1
ATOM 4428 C C . ARG A 1 556 ? -29.367 5.397 21.106 1.00 77.75 556 ARG A C 1
ATOM 4430 O O . ARG A 1 556 ? -30.276 4.904 20.445 1.00 77.75 556 ARG A O 1
ATOM 4437 N N . VAL A 1 557 ? -28.286 5.926 20.527 1.00 82.12 557 VAL A N 1
ATOM 4438 C CA . VAL A 1 557 ? -28.026 5.825 19.075 1.00 82.12 557 VAL A CA 1
ATOM 4439 C C . VAL A 1 557 ? -27.771 4.363 18.696 1.00 82.12 557 VAL A C 1
ATOM 4441 O O . VAL A 1 557 ? -28.362 3.869 17.740 1.00 82.12 557 VAL A O 1
ATOM 4444 N N . GLN A 1 558 ? -26.963 3.653 19.486 1.00 82.44 558 GLN A N 1
ATOM 4445 C CA . GLN A 1 558 ? -26.661 2.234 19.302 1.00 82.44 558 GLN A CA 1
ATOM 4446 C C . GLN A 1 558 ? -27.915 1.350 19.442 1.00 82.44 558 GLN A C 1
ATOM 4448 O O . GLN A 1 558 ? -28.150 0.493 18.594 1.00 82.44 558 GLN A O 1
ATOM 4453 N N . GLN A 1 559 ? -28.778 1.613 20.429 1.00 83.69 559 GLN A N 1
ATOM 4454 C CA . GLN A 1 559 ? -30.082 0.952 20.586 1.00 83.69 559 GLN A CA 1
ATOM 4455 C C . GLN A 1 559 ? -31.019 1.224 19.397 1.00 83.69 559 GLN A C 1
ATOM 4457 O O . GLN A 1 559 ? -31.619 0.294 18.857 1.00 83.69 559 GLN A O 1
ATOM 4462 N N . GLU A 1 560 ? -31.127 2.482 18.943 1.00 85.50 560 GLU A N 1
ATOM 4463 C CA . GLU A 1 560 ? -31.904 2.827 17.743 1.00 85.50 560 GLU A CA 1
ATOM 4464 C C . GLU A 1 560 ? -31.342 2.105 16.490 1.00 85.50 560 GLU A C 1
ATOM 4466 O O . GLU A 1 560 ? -32.118 1.664 15.640 1.00 85.50 560 GLU A O 1
ATOM 4471 N N . PHE A 1 561 ? -30.020 1.916 16.376 1.00 88.44 561 PHE A N 1
ATOM 4472 C CA . PHE A 1 561 ? -29.381 1.185 15.270 1.00 88.44 561 PHE A CA 1
ATOM 4473 C C . PHE A 1 561 ? -29.670 -0.322 15.326 1.00 88.44 561 PHE A C 1
ATOM 4475 O O . PHE A 1 561 ? -30.126 -0.902 14.337 1.00 88.44 561 PHE A O 1
ATOM 4482 N N . GLN A 1 562 ? -29.473 -0.944 16.491 1.00 85.69 562 GLN A N 1
ATOM 4483 C CA . GLN A 1 562 ? -29.742 -2.364 16.727 1.00 85.69 562 GLN A CA 1
ATOM 4484 C C . GLN A 1 562 ? -31.213 -2.709 16.464 1.00 85.69 562 GLN A C 1
ATOM 4486 O O . GLN A 1 562 ? -31.486 -3.652 15.725 1.00 85.69 562 GLN A O 1
ATOM 4491 N N . GLY A 1 563 ? -32.164 -1.897 16.940 1.00 86.31 563 GLY A N 1
ATOM 4492 C CA . GLY A 1 563 ? -33.591 -2.094 16.654 1.00 86.31 563 GLY A CA 1
ATOM 4493 C C . GLY A 1 563 ? -33.918 -2.092 15.152 1.00 86.31 563 GLY A C 1
ATOM 4494 O O . GLY A 1 563 ? -34.687 -2.929 14.674 1.00 86.31 563 GLY A O 1
ATOM 4495 N N . ASN A 1 564 ? -33.270 -1.222 14.367 1.00 87.12 564 ASN A N 1
ATOM 4496 C CA . ASN A 1 564 ? -33.407 -1.223 12.906 1.00 87.12 564 ASN A CA 1
ATOM 4497 C C . ASN A 1 564 ? -32.761 -2.461 12.249 1.00 87.12 564 ASN A C 1
ATOM 4499 O O . ASN A 1 564 ? -33.296 -2.978 11.263 1.00 87.12 564 ASN A O 1
ATOM 4503 N N . GLN A 1 565 ? -31.650 -2.981 12.786 1.00 86.38 565 GLN A N 1
ATOM 4504 C CA . GLN A 1 565 ? -31.073 -4.249 12.323 1.00 86.38 565 GLN A CA 1
ATOM 4505 C C . GLN A 1 565 ? -31.999 -5.441 12.604 1.00 86.38 565 GLN A C 1
ATOM 4507 O O . GLN A 1 565 ? -32.243 -6.239 11.691 1.00 86.38 565 GLN A O 1
ATOM 4512 N N . THR A 1 566 ? -32.558 -5.531 13.815 1.00 88.56 566 THR A N 1
ATOM 4513 C CA . THR A 1 566 ? -33.541 -6.555 14.203 1.00 88.56 566 THR A CA 1
ATOM 4514 C C . THR A 1 566 ? -34.744 -6.518 13.269 1.00 88.56 566 THR A C 1
ATOM 4516 O O . THR A 1 566 ? -35.060 -7.539 12.656 1.00 88.56 566 THR A O 1
ATOM 4519 N N . ARG A 1 567 ? -35.307 -5.330 12.999 1.00 88.12 567 ARG A N 1
ATOM 4520 C CA . ARG A 1 567 ? -36.417 -5.169 12.046 1.00 88.12 567 ARG A CA 1
ATOM 4521 C C . ARG A 1 567 ? -36.080 -5.657 10.632 1.00 88.12 567 ARG A C 1
ATOM 4523 O O . ARG A 1 567 ? -36.903 -6.289 9.974 1.00 88.12 567 ARG A O 1
ATOM 4530 N N . ILE A 1 568 ? -34.858 -5.427 10.145 1.00 88.88 568 ILE A N 1
ATOM 4531 C CA . ILE A 1 568 ? -34.419 -5.975 8.849 1.00 88.88 568 ILE A CA 1
ATOM 4532 C C . ILE A 1 568 ? -34.288 -7.506 8.881 1.00 88.88 568 ILE A C 1
ATOM 4534 O O . ILE A 1 568 ? -34.480 -8.150 7.846 1.00 88.88 568 ILE A O 1
ATOM 4538 N N . ASN A 1 569 ? -33.949 -8.103 10.024 1.00 87.50 569 ASN A N 1
ATOM 4539 C CA . ASN A 1 569 ? -33.868 -9.554 10.178 1.00 87.50 569 ASN A CA 1
ATOM 4540 C C . ASN A 1 569 ? -35.262 -10.197 10.288 1.00 87.50 569 ASN A C 1
ATOM 4542 O O . ASN A 1 569 ? -35.498 -11.192 9.605 1.00 87.50 569 ASN A O 1
ATOM 4546 N N . GLU A 1 570 ? -36.205 -9.580 11.006 1.00 88.88 570 GLU A N 1
ATOM 4547 C CA . GLU A 1 570 ? -37.636 -9.932 10.978 1.00 88.88 570 GLU A CA 1
ATOM 4548 C C . GLU A 1 570 ? -38.172 -9.941 9.541 1.00 88.88 570 GLU A C 1
ATOM 4550 O O . GLU A 1 570 ? -38.707 -10.940 9.079 1.00 88.88 570 GLU A O 1
ATOM 4555 N N . ILE A 1 571 ? -37.933 -8.876 8.765 1.00 88.31 571 ILE A N 1
ATOM 4556 C CA . ILE A 1 571 ? -38.373 -8.784 7.361 1.00 88.31 571 ILE A CA 1
ATOM 4557 C C . ILE A 1 571 ? -37.807 -9.926 6.486 1.00 88.31 571 ILE A C 1
ATOM 4559 O O . ILE A 1 571 ? -38.432 -10.312 5.493 1.00 88.31 571 ILE A O 1
ATOM 4563 N N . LYS A 1 572 ? -36.641 -10.504 6.817 1.00 87.12 572 LYS A N 1
ATOM 4564 C CA . LYS A 1 572 ? -36.153 -11.714 6.127 1.00 87.12 572 LYS A CA 1
ATOM 4565 C C . LYS A 1 572 ? -36.974 -12.941 6.533 1.00 87.12 572 LYS A C 1
ATOM 4567 O O . LYS A 1 572 ? -37.542 -13.574 5.643 1.00 87.12 572 LYS A O 1
ATOM 4572 N N . LYS A 1 573 ? -37.063 -13.211 7.841 1.00 86.75 573 LYS A N 1
ATOM 4573 C CA . LYS A 1 573 ? -37.723 -14.395 8.413 1.00 86.75 573 LYS A CA 1
ATOM 4574 C C . LYS A 1 573 ? -39.226 -14.426 8.111 1.00 86.75 573 LYS A C 1
ATOM 4576 O O . LYS A 1 573 ? -39.740 -15.430 7.642 1.00 86.75 573 LYS A O 1
ATOM 4581 N N . THR A 1 574 ? -39.926 -13.312 8.308 1.00 86.69 574 THR A N 1
ATOM 4582 C CA . THR A 1 574 ? -41.393 -13.226 8.208 1.00 86.69 574 THR A CA 1
ATOM 4583 C C . THR A 1 574 ? -41.902 -13.030 6.777 1.00 86.69 574 THR A C 1
ATOM 4585 O O . THR A 1 574 ? -42.995 -13.481 6.461 1.00 86.69 574 THR A O 1
ATOM 4588 N N . ILE A 1 575 ? -41.145 -12.358 5.895 1.00 86.00 575 ILE A N 1
ATOM 4589 C CA . ILE A 1 575 ? -41.642 -11.977 4.552 1.00 86.00 575 ILE A CA 1
ATOM 4590 C C . ILE A 1 575 ? -40.848 -12.644 3.425 1.00 86.00 575 ILE A C 1
ATOM 4592 O O . ILE A 1 575 ? -41.423 -13.134 2.455 1.00 86.00 575 ILE A O 1
ATOM 4596 N N . LYS A 1 576 ? -39.512 -12.650 3.493 1.00 81.44 576 LYS A N 1
ATOM 4597 C CA . LYS A 1 576 ? -38.685 -13.127 2.371 1.00 81.44 576 LYS A CA 1
ATOM 4598 C C . LYS A 1 576 ? -38.635 -14.656 2.291 1.00 81.44 576 LYS A C 1
ATOM 4600 O O . LYS A 1 576 ? -38.657 -15.192 1.185 1.00 81.44 576 LYS A O 1
AT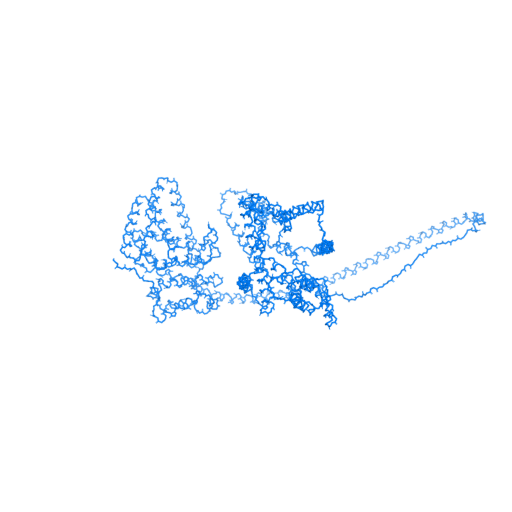OM 4605 N N . GLU A 1 577 ? -38.511 -15.335 3.426 1.00 85.75 577 GLU A N 1
ATOM 4606 C CA . GLU A 1 577 ? -38.365 -16.795 3.504 1.00 85.75 577 GLU A CA 1
ATOM 4607 C C . GLU A 1 577 ? -39.664 -17.556 3.161 1.00 85.75 577 GLU A C 1
ATOM 4609 O O . GLU A 1 577 ? -39.596 -18.422 2.287 1.00 85.75 577 GLU A O 1
ATOM 4614 N N . PRO A 1 578 ? -40.860 -17.175 3.658 1.00 85.00 578 PRO A N 1
ATOM 4615 C CA . PRO A 1 578 ? -42.120 -17.808 3.248 1.00 85.00 578 PRO A CA 1
ATOM 4616 C C . PRO A 1 578 ? -42.425 -17.638 1.749 1.00 85.00 578 PRO A C 1
ATOM 4618 O O . PRO A 1 578 ? -42.829 -18.582 1.071 1.00 85.00 578 PRO A O 1
ATOM 4621 N N . VAL A 1 579 ? -42.121 -16.466 1.173 1.00 84.25 579 VAL A N 1
ATOM 4622 C CA . VAL A 1 579 ? -42.227 -16.231 -0.284 1.00 84.25 579 VAL A CA 1
ATOM 4623 C C . VAL A 1 579 ? -41.202 -17.045 -1.088 1.00 84.25 579 VAL A C 1
ATOM 4625 O O . VAL A 1 579 ? -41.408 -17.308 -2.270 1.00 84.25 579 VAL A O 1
ATOM 4628 N N . LEU A 1 580 ? -40.080 -17.460 -0.493 1.00 80.00 580 LEU A N 1
ATOM 4629 C CA . LEU A 1 580 ? -39.125 -18.350 -1.162 1.00 80.00 580 LEU A CA 1
ATOM 4630 C C . LEU A 1 580 ? -39.614 -19.803 -1.216 1.00 80.00 580 LEU A C 1
ATOM 4632 O O . LEU A 1 580 ? -39.260 -20.486 -2.182 1.00 80.00 580 LEU A O 1
ATOM 4636 N N . GLN A 1 581 ? -40.404 -20.225 -0.222 1.00 84.38 581 GLN A N 1
ATOM 4637 C CA . GLN A 1 581 ? -41.000 -21.559 -0.101 1.00 84.38 581 GLN A CA 1
ATOM 4638 C C . GLN A 1 581 ? -42.215 -21.738 -1.029 1.00 84.38 581 GLN A C 1
ATOM 4640 O O . GLN A 1 581 ? -42.311 -22.758 -1.708 1.00 84.38 581 GLN A O 1
ATOM 4645 N N . ASN A 1 582 ? -43.104 -20.741 -1.137 1.00 87.38 582 ASN A N 1
ATOM 4646 C CA . ASN A 1 582 ? -44.250 -20.800 -2.053 1.00 87.38 582 ASN A CA 1
ATOM 4647 C C . ASN A 1 582 ? -43.831 -20.483 -3.506 1.00 87.38 582 ASN A C 1
ATOM 4649 O O . ASN A 1 582 ? -43.555 -19.336 -3.869 1.00 87.38 582 ASN A O 1
ATOM 4653 N N . THR A 1 583 ? -43.793 -21.509 -4.359 1.00 83.50 583 THR A N 1
ATOM 4654 C CA . THR A 1 583 ? -43.328 -21.423 -5.753 1.00 83.50 583 THR A CA 1
ATOM 4655 C C . THR A 1 583 ? -44.212 -20.566 -6.656 1.00 83.50 583 THR A C 1
ATOM 4657 O O . THR A 1 583 ? -43.678 -19.894 -7.542 1.00 83.50 583 THR A O 1
ATOM 4660 N N . ASP A 1 584 ? -45.527 -20.542 -6.449 1.00 84.31 584 ASP A N 1
ATOM 4661 C CA . ASP A 1 584 ? -46.461 -19.831 -7.328 1.00 84.31 584 ASP A CA 1
ATOM 4662 C C . ASP A 1 584 ? -46.601 -18.358 -6.946 1.00 84.31 584 ASP A C 1
ATOM 4664 O O . ASP A 1 584 ? -46.504 -17.483 -7.815 1.00 84.31 584 ASP A O 1
ATOM 4668 N N . LEU A 1 585 ? -46.643 -18.058 -5.645 1.00 84.88 585 LEU A N 1
ATOM 4669 C CA . LEU A 1 585 ? -46.528 -16.690 -5.135 1.00 84.88 585 LEU A CA 1
ATOM 4670 C C . LEU A 1 585 ? -45.211 -16.036 -5.594 1.00 84.88 585 LEU A C 1
ATOM 4672 O O . LEU A 1 585 ? -45.186 -14.890 -6.047 1.00 84.88 585 LEU A O 1
ATOM 4676 N N . LYS A 1 586 ? -44.110 -16.796 -5.584 1.00 86.69 586 LYS A N 1
ATOM 4677 C CA . LYS A 1 586 ? -42.806 -16.371 -6.113 1.00 86.69 586 LYS A CA 1
ATOM 4678 C C . LYS A 1 586 ? -42.829 -16.092 -7.619 1.00 86.69 586 LYS A C 1
ATOM 4680 O O . LYS A 1 586 ? -42.155 -15.156 -8.055 1.00 86.69 586 LYS A O 1
ATOM 4685 N N . LYS A 1 587 ? -43.567 -16.858 -8.434 1.00 86.75 587 LYS A N 1
ATOM 4686 C CA . LYS A 1 587 ? -43.734 -16.572 -9.876 1.00 86.75 587 LYS A CA 1
ATOM 4687 C C . LYS A 1 587 ? -44.501 -15.262 -10.078 1.00 86.75 587 LYS A C 1
ATOM 4689 O O . LYS A 1 587 ? -44.019 -14.392 -10.807 1.00 86.75 587 LYS A O 1
ATOM 4694 N N . LEU A 1 588 ? -45.629 -15.095 -9.382 1.00 86.81 588 LEU A N 1
ATOM 4695 C CA . LEU A 1 588 ? -46.460 -13.889 -9.425 1.00 86.81 588 LEU A CA 1
ATOM 4696 C C . LEU A 1 588 ? -45.651 -12.642 -9.037 1.00 86.81 588 LEU A C 1
ATOM 4698 O O . LEU A 1 588 ? -45.509 -11.715 -9.834 1.00 86.81 588 LEU A O 1
ATOM 4702 N N . LEU A 1 589 ? -45.018 -12.645 -7.864 1.00 87.81 589 LEU A N 1
ATOM 4703 C CA . LEU A 1 589 ? -44.234 -11.507 -7.373 1.00 87.81 589 LEU A CA 1
ATOM 4704 C C . LEU A 1 589 ? -43.030 -11.175 -8.267 1.00 87.81 589 LEU A C 1
ATOM 4706 O O . LEU A 1 589 ? -42.692 -10.002 -8.430 1.00 87.81 589 LEU A O 1
ATOM 4710 N N . ASN A 1 590 ? -42.410 -12.166 -8.921 1.00 87.88 590 ASN A N 1
ATOM 4711 C CA . ASN A 1 590 ? -41.372 -11.896 -9.920 1.00 87.88 590 ASN A CA 1
ATOM 4712 C C . ASN A 1 590 ? -41.921 -11.232 -11.199 1.00 87.88 590 ASN A C 1
ATOM 4714 O O . ASN A 1 590 ? -41.195 -10.441 -11.805 1.00 87.88 590 ASN A O 1
ATOM 4718 N N . LYS A 1 591 ? -43.181 -11.480 -11.590 1.00 89.06 591 LYS A N 1
ATOM 4719 C CA . LYS A 1 591 ? -43.859 -10.746 -12.677 1.00 89.06 591 LYS A CA 1
ATOM 4720 C C . LYS A 1 591 ? -44.055 -9.274 -12.293 1.00 89.06 591 LYS A C 1
ATOM 4722 O O . LYS A 1 591 ? -43.568 -8.406 -13.014 1.00 89.06 591 LYS A O 1
ATOM 4727 N N . HIS A 1 592 ? -44.648 -8.984 -11.129 1.00 87.88 592 HIS A N 1
ATOM 4728 C CA . HIS A 1 592 ? -44.823 -7.601 -10.645 1.00 87.88 592 HIS A CA 1
ATOM 4729 C C . HIS A 1 592 ? -43.479 -6.873 -10.478 1.00 87.88 592 HIS A C 1
ATOM 4731 O O . HIS A 1 592 ? -43.317 -5.748 -10.946 1.00 87.88 592 HIS A O 1
ATOM 4737 N N . LYS A 1 593 ? -42.463 -7.540 -9.916 1.00 90.69 593 LYS A N 1
ATOM 4738 C CA . LYS A 1 593 ? -41.092 -7.013 -9.814 1.00 90.69 593 LYS A CA 1
ATOM 4739 C C . LYS A 1 593 ? -40.494 -6.615 -11.170 1.00 90.69 593 LYS A C 1
ATOM 4741 O O . LYS A 1 593 ? -39.841 -5.578 -11.249 1.00 90.69 593 LYS A O 1
ATOM 4746 N N . ARG A 1 594 ? -40.685 -7.421 -12.224 1.00 89.69 594 ARG A N 1
ATOM 4747 C CA . ARG A 1 594 ? -40.192 -7.106 -13.582 1.00 89.69 594 ARG A CA 1
ATOM 4748 C C . ARG A 1 594 ? -40.875 -5.870 -14.173 1.00 89.69 594 ARG A C 1
ATOM 4750 O O . ARG A 1 594 ? -40.209 -5.116 -14.868 1.00 89.69 594 ARG A O 1
ATOM 4757 N N . LEU A 1 595 ? -42.155 -5.649 -13.869 1.00 89.88 595 LEU A N 1
ATOM 4758 C CA . LEU A 1 595 ? -42.916 -4.474 -14.318 1.00 89.88 595 LEU A CA 1
ATOM 4759 C C . LEU A 1 595 ? -42.565 -3.201 -13.529 1.00 89.88 595 LEU A C 1
ATOM 4761 O O . LEU A 1 595 ? -42.509 -2.118 -14.106 1.00 89.88 595 LEU A O 1
ATOM 4765 N N . LEU A 1 596 ? -42.293 -3.331 -12.227 1.00 90.81 596 LEU A N 1
ATOM 4766 C CA . LEU A 1 596 ? -41.935 -2.216 -11.344 1.00 90.81 596 LEU A CA 1
ATOM 4767 C C . LEU A 1 596 ? -40.478 -1.753 -11.501 1.00 90.81 596 LEU A C 1
ATOM 4769 O O . LEU A 1 596 ? -40.221 -0.558 -11.428 1.00 90.81 596 LEU A O 1
ATOM 4773 N N . ASN A 1 597 ? -39.516 -2.661 -11.715 1.00 89.56 597 ASN A N 1
ATOM 4774 C CA . ASN A 1 597 ? -38.085 -2.316 -11.780 1.00 89.56 597 ASN A CA 1
ATOM 4775 C C . ASN A 1 597 ? -37.765 -1.158 -12.759 1.00 89.56 597 ASN A C 1
ATOM 4777 O O . ASN A 1 597 ? -37.087 -0.221 -12.343 1.00 89.56 597 ASN A O 1
ATOM 4781 N N . PRO A 1 598 ? -38.256 -1.160 -14.018 1.00 89.44 598 PRO A N 1
ATOM 4782 C CA . PRO A 1 598 ? -37.985 -0.077 -14.967 1.00 89.44 598 PRO A CA 1
ATOM 4783 C C . PRO A 1 598 ? -38.600 1.272 -14.578 1.00 89.44 598 PRO A C 1
ATOM 4785 O O . PRO A 1 598 ? -38.169 2.295 -15.095 1.00 89.44 598 PRO A O 1
ATOM 4788 N N . LYS A 1 599 ? -39.605 1.302 -13.690 1.00 90.44 599 LYS A N 1
ATOM 4789 C CA . LYS A 1 599 ? -40.331 2.534 -13.344 1.00 90.44 599 LYS A CA 1
ATOM 4790 C C . LYS A 1 599 ? -39.486 3.522 -12.548 1.00 90.44 599 LYS A C 1
ATOM 4792 O O . LYS A 1 599 ? -39.657 4.721 -12.728 1.00 90.44 599 LYS A O 1
ATOM 4797 N N . PHE A 1 600 ? -38.540 3.033 -11.748 1.00 87.38 600 PHE A N 1
ATOM 4798 C CA . PHE A 1 600 ? -37.617 3.883 -10.993 1.00 87.38 600 PHE A CA 1
ATOM 4799 C C . PHE A 1 600 ? -36.645 4.642 -11.914 1.00 87.38 600 PHE A C 1
ATOM 4801 O O . PHE A 1 600 ? -36.475 5.841 -11.740 1.00 87.38 600 PHE A O 1
ATOM 4808 N N . GLY A 1 601 ? -36.101 3.982 -12.945 1.00 83.94 601 GLY A N 1
ATOM 4809 C CA . GLY A 1 601 ? -35.224 4.608 -13.953 1.00 83.94 601 GLY A CA 1
ATOM 4810 C C . GLY A 1 601 ? -35.955 5.347 -15.079 1.00 83.94 601 GLY A C 1
ATOM 4811 O O . GLY A 1 601 ? -35.320 5.879 -15.981 1.00 83.94 601 GLY A O 1
ATOM 4812 N N . GLN A 1 602 ? -37.292 5.369 -15.056 1.00 87.88 602 GLN A N 1
ATOM 4813 C CA . GLN A 1 602 ? -38.115 6.198 -15.945 1.00 87.88 602 GLN A CA 1
ATOM 4814 C C . GLN A 1 602 ? -38.455 7.559 -15.320 1.00 87.88 602 GLN A C 1
ATOM 4816 O O . GLN A 1 602 ? -39.181 8.334 -15.938 1.00 87.88 602 GLN A O 1
ATOM 4821 N N . LEU A 1 603 ? -37.973 7.857 -14.110 1.00 87.88 603 LEU A N 1
ATOM 4822 C CA . LEU A 1 603 ? -38.187 9.149 -13.465 1.00 87.88 603 LEU A CA 1
ATOM 4823 C C . LEU A 1 603 ? -37.369 10.253 -14.148 1.00 87.88 603 LEU A C 1
ATOM 4825 O O . LEU A 1 603 ? -36.206 10.072 -14.496 1.00 87.88 603 LEU A O 1
ATOM 4829 N N . THR A 1 604 ? -37.991 11.416 -14.304 1.00 87.88 604 THR A N 1
ATOM 4830 C CA . THR A 1 604 ? -37.396 12.643 -14.848 1.00 87.88 604 THR A CA 1
ATOM 4831 C C . THR A 1 604 ? -37.822 13.823 -13.976 1.00 87.88 604 THR A C 1
ATOM 4833 O O . THR A 1 604 ? -38.650 13.671 -13.076 1.00 87.88 604 THR A O 1
ATOM 4836 N N . ASN A 1 605 ? -37.306 15.019 -14.260 1.00 85.62 605 ASN A N 1
ATOM 4837 C CA . ASN A 1 605 ? -37.678 16.235 -13.534 1.00 85.62 605 ASN A CA 1
ATOM 4838 C C . ASN A 1 605 ? -39.073 16.790 -13.915 1.00 85.62 605 ASN A C 1
ATOM 4840 O O . ASN A 1 605 ? -39.414 17.886 -13.479 1.00 85.62 605 ASN A O 1
ATOM 4844 N N . SER A 1 606 ? -39.885 16.061 -14.694 1.00 90.44 606 SER A N 1
ATOM 4845 C CA . SER A 1 606 ? -41.239 16.474 -15.096 1.00 90.44 606 SER A CA 1
ATOM 4846 C C . SER A 1 606 ? -42.314 15.926 -14.152 1.00 90.44 606 SER A C 1
ATOM 4848 O O . SER A 1 606 ? -42.445 14.709 -13.963 1.00 90.44 606 SER A O 1
ATOM 4850 N N . ARG A 1 607 ? -43.150 16.811 -13.591 1.00 88.88 607 ARG A N 1
ATOM 4851 C CA . ARG A 1 607 ? -44.244 16.409 -12.685 1.00 88.88 607 ARG A CA 1
ATOM 4852 C C . ARG A 1 607 ? -45.319 15.562 -13.380 1.00 88.88 607 ARG A C 1
ATOM 4854 O O . ARG A 1 607 ? -45.899 14.677 -12.746 1.00 88.88 607 ARG A O 1
ATOM 4861 N N . ARG A 1 608 ? -45.563 15.766 -14.677 1.00 89.31 608 ARG A N 1
ATOM 4862 C CA . ARG A 1 608 ? -46.518 14.962 -15.456 1.00 89.31 608 ARG A CA 1
ATOM 4863 C C . ARG A 1 608 ? -46.087 13.496 -15.548 1.00 89.31 608 ARG A C 1
ATOM 4865 O O . ARG A 1 608 ? -46.879 12.596 -15.266 1.00 89.31 608 ARG A O 1
ATOM 4872 N N . GLN A 1 609 ? -44.815 13.262 -15.869 1.00 90.00 609 GLN A N 1
ATOM 4873 C CA . GLN A 1 609 ? -44.227 11.922 -15.956 1.00 90.00 609 GLN A CA 1
ATOM 4874 C C . GLN A 1 609 ? -44.189 11.223 -14.587 1.00 90.00 609 GLN A C 1
ATOM 4876 O O . GLN A 1 609 ? -44.488 10.031 -14.493 1.00 90.00 609 GLN A O 1
ATOM 4881 N N . LEU A 1 610 ? -43.909 11.971 -13.514 1.00 91.50 610 LEU A N 1
ATOM 4882 C CA . LEU A 1 610 ? -44.002 11.478 -12.138 1.00 91.50 610 LEU A CA 1
ATOM 4883 C C . LEU A 1 610 ? -45.410 10.952 -11.803 1.00 91.50 610 LEU A C 1
ATOM 4885 O O . LEU A 1 610 ? -45.544 9.847 -11.271 1.00 91.50 610 LEU A O 1
ATOM 4889 N N . MET A 1 611 ? -46.459 11.718 -12.121 1.00 90.62 611 MET A N 1
ATOM 4890 C CA . MET A 1 611 ? -47.844 11.308 -11.859 1.00 90.62 611 MET A CA 1
ATOM 4891 C C . MET A 1 611 ? -48.214 10.047 -12.648 1.00 90.62 611 MET A C 1
ATOM 4893 O O . MET A 1 611 ? -48.716 9.091 -12.064 1.00 90.62 611 MET A O 1
ATOM 4897 N N . GLU A 1 612 ? -47.862 9.970 -13.933 1.00 91.81 612 GLU A N 1
ATOM 4898 C CA . GLU A 1 612 ? -48.127 8.784 -14.756 1.00 91.81 612 GLU A CA 1
ATOM 4899 C C . GLU A 1 612 ? -47.416 7.517 -14.232 1.00 91.81 612 GLU A C 1
ATOM 4901 O O . GLU A 1 612 ? -47.993 6.424 -14.204 1.00 91.81 612 GLU A O 1
ATOM 4906 N N . ILE A 1 613 ? -46.162 7.651 -13.784 1.00 92.75 613 ILE A N 1
ATOM 4907 C CA . ILE A 1 613 ? -45.383 6.547 -13.208 1.00 92.75 613 ILE A CA 1
ATOM 4908 C C . ILE A 1 613 ? -45.954 6.123 -11.854 1.00 92.75 613 ILE A C 1
ATOM 4910 O O . ILE A 1 613 ? -46.154 4.927 -11.629 1.00 92.75 613 ILE A O 1
ATOM 4914 N N . SER A 1 614 ? -46.247 7.080 -10.970 1.00 92.62 614 SER A N 1
ATOM 4915 C CA . SER A 1 614 ? -46.790 6.796 -9.639 1.00 92.62 614 SER A CA 1
ATOM 4916 C C . SER A 1 614 ? -48.152 6.101 -9.714 1.00 92.62 614 SER A C 1
ATOM 4918 O O . SER A 1 614 ? -48.324 5.078 -9.054 1.00 92.62 614 SER A O 1
ATOM 4920 N N . SER A 1 615 ? -49.071 6.542 -10.584 1.00 93.50 615 SER A N 1
ATOM 4921 C CA . SER A 1 615 ? -50.360 5.871 -10.815 1.00 93.50 615 SER A CA 1
ATOM 4922 C C . SER A 1 615 ? -50.185 4.410 -11.243 1.00 93.50 615 SER A C 1
ATOM 4924 O O . SER A 1 615 ? -50.792 3.519 -10.648 1.00 93.50 615 SER A O 1
ATOM 4926 N N . LYS A 1 616 ? -49.291 4.137 -12.205 1.00 92.69 616 LYS A N 1
ATOM 4927 C CA . LYS A 1 616 ? -48.984 2.768 -12.667 1.00 92.69 616 LYS A CA 1
ATOM 4928 C C . LYS A 1 616 ? -48.351 1.906 -11.567 1.00 92.69 616 LYS A C 1
ATOM 4930 O O . LYS A 1 616 ? -48.603 0.705 -11.496 1.00 92.69 616 LYS A O 1
ATOM 4935 N N . MET A 1 617 ? -47.539 2.496 -10.689 1.00 92.62 617 MET A N 1
ATOM 4936 C CA . MET A 1 617 ? -46.983 1.789 -9.530 1.00 92.62 617 MET A CA 1
ATOM 4937 C C . MET A 1 617 ? -48.044 1.497 -8.460 1.00 92.62 617 MET A C 1
ATOM 4939 O O . MET A 1 617 ? -48.060 0.393 -7.921 1.00 92.62 617 MET A O 1
ATOM 4943 N N . ILE A 1 618 ? -48.948 2.442 -8.185 1.00 93.88 618 ILE A N 1
ATOM 4944 C CA . ILE A 1 618 ? -50.072 2.268 -7.252 1.00 93.88 618 ILE A CA 1
ATOM 4945 C C . ILE A 1 618 ? -50.985 1.130 -7.723 1.00 93.88 618 ILE A C 1
ATOM 4947 O O . ILE A 1 618 ? -51.341 0.267 -6.921 1.00 93.88 618 ILE A O 1
ATOM 4951 N N . GLU A 1 619 ? -51.305 1.073 -9.018 1.00 93.38 619 GLU A N 1
ATOM 4952 C CA . GLU A 1 619 ? -52.088 -0.012 -9.620 1.00 93.38 619 GLU A CA 1
ATOM 4953 C C . GLU A 1 619 ? -51.428 -1.386 -9.396 1.00 93.38 619 GLU A C 1
ATOM 4955 O O . GLU A 1 619 ? -52.049 -2.298 -8.845 1.00 93.38 619 GLU A O 1
ATOM 4960 N N . LEU A 1 620 ? -50.138 -1.515 -9.732 1.00 90.56 620 LEU A N 1
ATOM 4961 C CA . LEU A 1 620 ? -49.376 -2.762 -9.587 1.00 90.56 620 LEU A CA 1
ATOM 4962 C C . LEU A 1 620 ? -49.229 -3.235 -8.131 1.00 90.56 620 LEU A C 1
ATOM 4964 O O . LEU A 1 620 ? -49.095 -4.439 -7.909 1.00 90.56 620 LEU A O 1
ATOM 4968 N N . VAL A 1 621 ? -49.241 -2.323 -7.152 1.00 91.56 621 VAL A N 1
ATOM 4969 C CA . VAL A 1 621 ? -49.230 -2.661 -5.716 1.00 91.56 621 VAL A CA 1
ATOM 4970 C C . VAL A 1 621 ? -50.633 -3.015 -5.222 1.00 91.56 621 VAL A C 1
ATOM 4972 O O . VAL A 1 621 ? -50.785 -3.993 -4.488 1.00 91.56 621 VAL A O 1
ATOM 4975 N N . ASN A 1 622 ? -51.671 -2.295 -5.659 1.00 91.62 622 ASN A N 1
ATOM 4976 C CA . ASN A 1 622 ? -53.062 -2.601 -5.316 1.00 91.62 622 ASN A CA 1
ATOM 4977 C C . ASN A 1 622 ? -53.470 -4.010 -5.779 1.00 91.62 622 ASN A C 1
ATOM 4979 O O . ASN A 1 622 ? -54.141 -4.713 -5.030 1.00 91.62 622 ASN A O 1
ATOM 4983 N N . GLN A 1 623 ? -52.977 -4.472 -6.934 1.00 89.69 623 GLN A N 1
ATOM 4984 C CA . GLN A 1 623 ? -53.164 -5.853 -7.410 1.00 89.69 623 GLN A CA 1
ATOM 4985 C C . GLN A 1 623 ? -52.616 -6.927 -6.443 1.00 89.69 623 GLN A C 1
ATOM 4987 O O . GLN A 1 623 ? -53.050 -8.073 -6.502 1.00 89.69 623 GLN A O 1
ATOM 4992 N N . THR A 1 624 ? -51.696 -6.579 -5.533 1.00 87.56 624 THR A N 1
ATOM 4993 C CA . THR A 1 624 ? -51.141 -7.508 -4.526 1.00 87.56 624 THR A CA 1
ATOM 4994 C C . THR A 1 624 ? -51.794 -7.408 -3.143 1.00 87.56 624 THR A C 1
ATOM 4996 O O . THR A 1 624 ? -51.486 -8.230 -2.287 1.00 87.56 624 THR A O 1
ATOM 4999 N N . LYS A 1 625 ? -52.715 -6.457 -2.906 1.00 87.38 625 LYS A N 1
ATOM 5000 C CA . LYS A 1 625 ? -53.342 -6.233 -1.583 1.00 87.38 625 LYS A CA 1
ATOM 5001 C C . LYS A 1 625 ? -54.175 -7.409 -1.057 1.00 87.38 625 LYS A C 1
ATOM 5003 O O . LYS A 1 625 ? -54.399 -7.481 0.145 1.00 87.38 625 LYS A O 1
ATOM 5008 N N . ALA A 1 626 ? -54.634 -8.307 -1.930 1.00 85.31 626 ALA A N 1
ATOM 5009 C CA . ALA A 1 626 ? -55.442 -9.467 -1.543 1.00 85.31 626 ALA A CA 1
ATOM 5010 C C . ALA A 1 626 ? -54.667 -10.505 -0.705 1.00 85.31 626 ALA A C 1
ATOM 5012 O O . ALA A 1 626 ? -55.278 -11.242 0.063 1.00 85.31 626 ALA A O 1
ATOM 5013 N N . ASP A 1 627 ? -53.336 -10.550 -0.826 1.00 86.88 627 ASP A N 1
ATOM 5014 C CA . ASP A 1 627 ? -52.460 -11.387 -0.004 1.00 86.88 627 ASP A CA 1
ATOM 5015 C C . ASP A 1 627 ? -51.525 -10.486 0.819 1.00 86.88 627 ASP A C 1
ATOM 5017 O O . ASP A 1 627 ? -50.668 -9.778 0.285 1.00 86.88 627 ASP A O 1
ATOM 5021 N N . SER A 1 628 ? -51.677 -10.535 2.144 1.00 87.12 628 SER A N 1
ATOM 5022 C CA . SER A 1 628 ? -50.877 -9.759 3.100 1.00 87.12 628 SER A CA 1
ATOM 5023 C C . SER A 1 628 ? -49.367 -10.011 2.958 1.00 87.12 628 SER A C 1
ATOM 5025 O O . SER A 1 628 ? -48.556 -9.085 3.087 1.00 87.12 628 SER A O 1
ATOM 5027 N N . LEU A 1 629 ? -48.969 -11.244 2.619 1.00 88.56 629 LEU A N 1
ATOM 5028 C CA . LEU A 1 629 ? -47.574 -11.615 2.399 1.00 88.56 629 LEU A CA 1
ATOM 5029 C C . LEU A 1 629 ? -47.056 -11.048 1.066 1.00 88.56 629 LEU A C 1
ATOM 5031 O O . LEU A 1 629 ? -45.952 -10.495 1.025 1.00 88.56 629 LEU A O 1
ATOM 5035 N N . ALA A 1 630 ? -47.861 -11.116 -0.000 1.00 87.75 630 ALA A N 1
ATOM 5036 C CA . ALA A 1 630 ? -47.556 -10.515 -1.301 1.00 87.75 630 ALA A CA 1
ATOM 5037 C C . ALA A 1 630 ? -47.375 -8.992 -1.209 1.00 87.75 630 ALA A C 1
ATOM 5039 O O . ALA A 1 630 ? -46.368 -8.454 -1.680 1.00 87.75 630 ALA A O 1
ATOM 5040 N N . TYR A 1 631 ? -48.321 -8.315 -0.555 1.00 91.50 631 TYR A N 1
ATOM 5041 C CA . TYR A 1 631 ? -48.316 -6.873 -0.313 1.00 91.50 631 TYR A CA 1
ATOM 5042 C C . TYR A 1 631 ? -47.084 -6.440 0.497 1.00 91.50 631 TYR A C 1
ATOM 5044 O O . TYR A 1 631 ? -46.310 -5.579 0.068 1.00 91.50 631 TYR A O 1
ATOM 5052 N N . SER A 1 632 ? -46.819 -7.114 1.620 1.00 90.75 632 SER A N 1
ATOM 5053 C CA . SER A 1 632 ? -45.637 -6.850 2.450 1.00 90.75 632 SER A CA 1
ATOM 5054 C C . SER A 1 632 ? -44.329 -7.064 1.679 1.00 90.75 632 SER A C 1
ATOM 5056 O O . SER A 1 632 ? -43.371 -6.302 1.832 1.00 90.75 632 SER A O 1
ATOM 5058 N N . TRP A 1 633 ? -44.272 -8.075 0.805 1.00 92.31 633 TRP A N 1
ATOM 5059 C CA . TRP A 1 633 ? -43.103 -8.333 -0.035 1.00 92.31 633 TRP A CA 1
ATOM 5060 C C . TRP A 1 633 ? -42.907 -7.261 -1.111 1.00 92.31 633 TRP A C 1
ATOM 5062 O O . TRP A 1 633 ? -41.767 -6.838 -1.329 1.00 92.31 633 TRP A O 1
ATOM 5072 N N . ILE A 1 634 ? -43.977 -6.788 -1.765 1.00 91.25 634 ILE A N 1
ATOM 5073 C CA . ILE A 1 634 ? -43.858 -5.787 -2.832 1.00 91.25 634 ILE A CA 1
ATOM 5074 C C . ILE A 1 634 ? -43.473 -4.409 -2.280 1.00 91.25 634 ILE A C 1
ATOM 5076 O O . ILE A 1 634 ? -42.587 -3.773 -2.851 1.00 91.25 634 ILE A O 1
ATOM 5080 N N . LEU A 1 635 ? -44.018 -3.990 -1.129 1.00 91.75 635 LEU A N 1
ATOM 5081 C CA . LEU A 1 635 ? -43.591 -2.763 -0.440 1.00 91.75 635 LEU A CA 1
ATOM 5082 C C . LEU A 1 635 ? -42.120 -2.840 -0.014 1.00 91.75 635 LEU A C 1
ATOM 5084 O O . LEU A 1 635 ? -41.335 -1.923 -0.260 1.00 91.75 635 LEU A O 1
ATOM 5088 N N . ASN A 1 636 ? -41.711 -3.973 0.557 1.00 92.62 636 ASN A N 1
ATOM 5089 C CA . ASN A 1 636 ? -40.327 -4.238 0.936 1.00 92.62 636 ASN A CA 1
ATOM 5090 C C . ASN A 1 636 ? -39.361 -4.231 -0.268 1.00 92.62 636 ASN A C 1
ATOM 5092 O O . ASN A 1 636 ? -38.199 -3.828 -0.143 1.00 92.62 636 ASN A O 1
ATOM 5096 N N . PHE A 1 637 ? -39.830 -4.675 -1.437 1.00 91.94 637 PHE A N 1
ATOM 5097 C CA . PHE A 1 637 ? -39.101 -4.593 -2.698 1.00 91.94 637 PHE A CA 1
ATOM 5098 C C . PHE A 1 637 ? -39.026 -3.149 -3.222 1.00 91.94 637 PHE A C 1
ATOM 5100 O O . PHE A 1 637 ? -37.927 -2.708 -3.547 1.00 91.94 637 PHE A O 1
ATOM 5107 N N . ILE A 1 638 ? -40.127 -2.389 -3.219 1.00 92.94 638 ILE A N 1
ATOM 5108 C CA . ILE A 1 638 ? -40.151 -0.964 -3.598 1.00 92.94 638 ILE A CA 1
ATOM 5109 C C . ILE A 1 638 ? -39.183 -0.162 -2.723 1.00 92.94 638 ILE A C 1
ATOM 5111 O O . ILE A 1 638 ? -38.316 0.527 -3.251 1.00 92.94 638 ILE A O 1
ATOM 5115 N N . ALA A 1 639 ? -39.233 -0.335 -1.400 1.00 93.06 639 ALA A N 1
ATOM 5116 C CA . ALA A 1 639 ? -38.302 0.304 -0.472 1.00 93.06 639 ALA A CA 1
ATOM 5117 C C . ALA A 1 639 ? -36.832 -0.076 -0.742 1.00 93.06 639 ALA A C 1
ATOM 5119 O O . ALA A 1 639 ? -35.934 0.746 -0.566 1.00 93.06 639 ALA A O 1
ATOM 5120 N N . LYS A 1 640 ? -36.555 -1.307 -1.200 1.00 92.62 640 LYS A N 1
ATOM 5121 C CA . LYS A 1 640 ? -35.207 -1.700 -1.639 1.00 92.62 640 LYS A CA 1
ATOM 5122 C C . LYS A 1 640 ? -34.805 -0.993 -2.939 1.00 92.62 640 LYS A C 1
ATOM 5124 O O . LYS A 1 640 ? -33.655 -0.576 -3.045 1.00 92.62 640 LYS A O 1
ATOM 5129 N N . SER A 1 641 ? -35.709 -0.896 -3.910 1.00 91.81 641 SER A N 1
ATOM 5130 C CA . SER A 1 641 ? -35.439 -0.284 -5.213 1.00 91.81 641 SER A CA 1
ATOM 5131 C C . SER A 1 641 ? -35.254 1.230 -5.114 1.00 91.81 641 SER A C 1
ATOM 5133 O O . SER 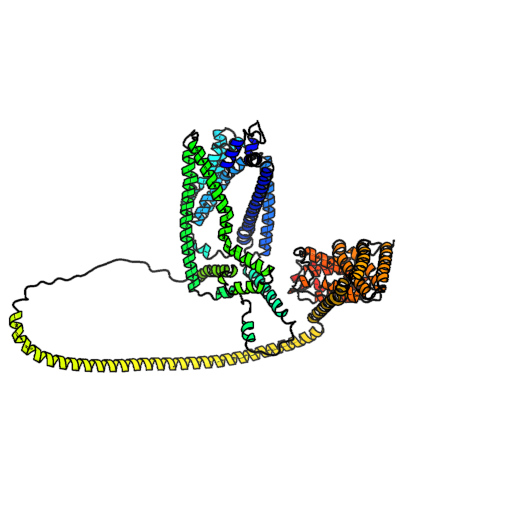A 1 641 ? -34.312 1.735 -5.706 1.00 91.81 641 SER A O 1
ATOM 5135 N N . LEU A 1 642 ? -36.037 1.930 -4.285 1.00 93.31 642 LEU A N 1
ATOM 5136 C CA . LEU A 1 642 ? -35.854 3.360 -3.993 1.00 93.31 642 LEU A CA 1
ATOM 5137 C C . LEU A 1 642 ? -34.446 3.658 -3.447 1.00 93.31 642 LEU A C 1
ATOM 5139 O O . LEU A 1 642 ? -33.727 4.487 -3.998 1.00 93.31 642 LEU A O 1
ATOM 5143 N N . VAL A 1 643 ? -34.004 2.925 -2.415 1.00 94.19 643 VAL A N 1
ATOM 5144 C CA . VAL A 1 643 ? -32.644 3.086 -1.857 1.00 94.19 643 VAL A CA 1
ATOM 5145 C C . VAL A 1 643 ? -31.568 2.691 -2.875 1.00 94.19 643 VAL A C 1
ATOM 5147 O O . VAL A 1 643 ? -30.517 3.320 -2.938 1.00 94.19 643 VAL A O 1
ATOM 5150 N N . HIS A 1 644 ? -31.820 1.677 -3.708 1.00 92.25 644 HIS A N 1
ATOM 5151 C CA . HIS A 1 644 ? -30.884 1.292 -4.764 1.00 92.25 644 HIS A CA 1
ATOM 5152 C C . HIS A 1 644 ? -30.755 2.360 -5.860 1.00 92.25 644 HIS A C 1
ATOM 5154 O O . HIS A 1 644 ? -29.649 2.572 -6.348 1.00 92.25 644 HIS A O 1
ATOM 5160 N N . GLN A 1 645 ? -31.846 3.047 -6.201 1.00 91.19 645 GLN A N 1
ATOM 5161 C CA . GLN A 1 645 ? -31.848 4.146 -7.162 1.00 91.19 645 GLN A CA 1
ATOM 5162 C C . GLN A 1 645 ? -31.059 5.346 -6.625 1.00 91.19 645 GLN A C 1
ATOM 5164 O O . GLN A 1 645 ? -30.232 5.903 -7.343 1.00 91.19 645 GLN A O 1
ATOM 5169 N N . ALA A 1 646 ? -31.213 5.666 -5.335 1.00 92.62 646 ALA A N 1
ATOM 5170 C CA . ALA A 1 646 ? -30.409 6.689 -4.666 1.00 92.62 646 ALA A CA 1
ATOM 5171 C C . ALA A 1 646 ? -28.898 6.353 -4.654 1.00 92.62 646 ALA A C 1
ATOM 5173 O O . ALA A 1 646 ? -28.065 7.233 -4.853 1.00 92.62 646 ALA A O 1
ATOM 5174 N N . GLU A 1 647 ? -28.527 5.072 -4.506 1.00 90.69 647 GLU A N 1
ATOM 5175 C CA . GLU A 1 647 ? -27.128 4.613 -4.614 1.00 90.69 647 GLU A CA 1
ATOM 5176 C C . GLU A 1 647 ? -26.512 4.740 -6.021 1.00 90.69 647 GLU A C 1
ATOM 5178 O O . GLU A 1 647 ? -25.287 4.639 -6.143 1.00 90.69 647 GLU A O 1
ATOM 5183 N N . LEU A 1 648 ? -27.330 4.872 -7.071 1.00 89.56 648 LEU A N 1
ATOM 5184 C CA . LEU A 1 648 ? -26.894 4.850 -8.472 1.00 89.56 648 LEU A CA 1
ATOM 5185 C C . LEU A 1 648 ? -27.042 6.215 -9.151 1.00 89.56 648 LEU A C 1
ATOM 5187 O O . LEU A 1 648 ? -26.056 6.766 -9.629 1.00 89.56 648 LEU A O 1
ATOM 5191 N N . GLU A 1 649 ? -28.257 6.759 -9.195 1.00 88.50 649 GLU A N 1
ATOM 5192 C CA . GLU A 1 649 ? -28.566 7.981 -9.942 1.00 88.50 649 GLU A CA 1
ATOM 5193 C C . GLU A 1 649 ? -28.336 9.233 -9.102 1.00 88.50 649 GLU A C 1
ATOM 5195 O O . GLU A 1 649 ? -27.620 10.123 -9.555 1.00 88.50 649 GLU A O 1
ATOM 5200 N N . CYS A 1 650 ? -28.829 9.285 -7.857 1.00 89.00 650 CYS A N 1
ATOM 5201 C CA . CYS A 1 650 ? -28.590 10.432 -6.967 1.00 89.00 650 CYS A CA 1
ATOM 5202 C C . CYS A 1 650 ? -27.100 10.611 -6.625 1.00 89.00 650 CYS A C 1
ATOM 5204 O O . CYS A 1 650 ? -26.671 11.726 -6.351 1.00 89.00 650 CYS A O 1
ATOM 5206 N N . ARG A 1 651 ? -26.303 9.535 -6.704 1.00 87.56 651 ARG A N 1
ATOM 5207 C CA . ARG A 1 651 ? -24.834 9.576 -6.619 1.00 87.56 651 ARG A CA 1
ATOM 5208 C C . ARG A 1 651 ? -24.196 10.426 -7.728 1.00 87.56 651 ARG A C 1
ATOM 5210 O O . ARG A 1 651 ? -23.246 11.150 -7.464 1.00 87.56 651 ARG A O 1
ATOM 5217 N N . VAL A 1 652 ? -24.679 10.301 -8.967 1.00 86.69 652 VAL A N 1
ATOM 5218 C CA . VAL A 1 652 ? -24.103 10.982 -10.147 1.00 86.69 652 VAL A CA 1
ATOM 5219 C C . VAL A 1 652 ? -24.805 12.317 -10.422 1.00 86.69 652 VAL A C 1
ATOM 5221 O O . VAL A 1 652 ? -24.189 13.253 -10.925 1.00 86.69 652 VAL A O 1
ATOM 5224 N N . LYS A 1 653 ? -26.097 12.412 -10.094 1.00 88.69 653 LYS A N 1
ATOM 5225 C CA . LYS A 1 653 ? -26.946 13.597 -10.258 1.00 88.69 653 LYS A CA 1
ATOM 5226 C C . LYS A 1 653 ? -27.816 13.793 -9.007 1.00 88.69 653 LYS A C 1
ATOM 5228 O O . LYS A 1 653 ? -28.939 13.282 -8.975 1.00 88.69 653 LYS A O 1
ATOM 5233 N N . PRO A 1 654 ? -27.343 14.544 -7.995 1.00 87.12 654 PRO A N 1
ATOM 5234 C CA . PRO A 1 654 ? -28.091 14.793 -6.758 1.00 87.12 654 PRO A CA 1
ATOM 5235 C C . PRO A 1 654 ? -29.505 15.354 -6.972 1.00 87.12 654 PRO A C 1
ATOM 5237 O O . PRO A 1 654 ? -30.417 15.009 -6.227 1.00 87.12 654 PRO A O 1
ATOM 5240 N N . GLU A 1 655 ? -29.724 16.122 -8.044 1.00 87.88 655 GLU A N 1
ATOM 5241 C CA . GLU A 1 655 ? -31.035 16.654 -8.456 1.00 87.88 655 GLU A CA 1
ATOM 5242 C C . GLU A 1 655 ? -32.125 15.571 -8.589 1.00 87.88 655 GLU A C 1
ATOM 5244 O O . GLU A 1 655 ? -33.282 15.807 -8.238 1.00 87.88 655 GLU A O 1
ATOM 5249 N N . MET A 1 656 ? -31.757 14.347 -9.001 1.00 89.75 656 MET A N 1
ATOM 5250 C CA . MET A 1 656 ? -32.687 13.214 -9.137 1.00 89.75 656 MET A CA 1
ATOM 5251 C C . MET A 1 656 ? -33.290 12.758 -7.797 1.00 89.75 656 MET A C 1
ATOM 5253 O O . MET A 1 656 ? -34.261 11.999 -7.780 1.00 89.75 656 MET A O 1
ATOM 5257 N N . ALA A 1 657 ? -32.762 13.237 -6.663 1.00 91.44 657 ALA A N 1
ATOM 5258 C CA . ALA A 1 657 ? -33.371 13.046 -5.351 1.00 91.44 657 ALA A CA 1
ATOM 5259 C C . ALA A 1 657 ? -34.798 13.620 -5.271 1.00 91.44 657 ALA A C 1
ATOM 5261 O O . ALA A 1 657 ? -35.628 13.049 -4.566 1.00 91.44 657 ALA A O 1
ATOM 5262 N N . ILE A 1 658 ? -35.105 14.699 -6.005 1.00 89.88 658 ILE A N 1
ATOM 5263 C CA . ILE A 1 658 ? -36.419 15.366 -5.989 1.00 89.88 658 ILE A CA 1
ATOM 5264 C C . ILE A 1 658 ? -37.532 14.481 -6.573 1.00 89.88 658 ILE A C 1
ATOM 5266 O O . ILE A 1 658 ? -38.445 14.142 -5.815 1.00 89.88 658 ILE A O 1
ATOM 5270 N N . PRO A 1 659 ? -37.491 14.036 -7.848 1.00 91.31 659 PRO A N 1
ATOM 5271 C CA . PRO A 1 659 ? -38.537 13.164 -8.390 1.00 91.31 659 PRO A CA 1
ATOM 5272 C C . PRO A 1 659 ? -38.642 11.828 -7.639 1.00 91.31 659 PRO A C 1
ATOM 5274 O O . PRO A 1 659 ? -39.745 11.312 -7.452 1.00 91.31 659 PRO A O 1
ATOM 5277 N N . LEU A 1 660 ? -37.524 11.283 -7.146 1.00 92.50 660 LEU A N 1
ATOM 5278 C CA . LEU A 1 660 ? -37.509 10.044 -6.362 1.00 92.50 660 LEU A CA 1
ATOM 5279 C C . LEU A 1 660 ? -38.184 10.212 -4.985 1.00 92.50 660 LEU A C 1
ATOM 5281 O O . LEU A 1 660 ? -38.905 9.319 -4.524 1.00 92.50 660 LEU A O 1
ATOM 5285 N N . ALA A 1 661 ? -37.987 11.358 -4.330 1.00 90.50 661 ALA A N 1
ATOM 5286 C CA . ALA A 1 661 ? -38.618 11.680 -3.056 1.00 90.50 661 ALA A CA 1
ATOM 5287 C C . ALA A 1 661 ? -40.100 12.068 -3.212 1.00 90.50 661 ALA A C 1
ATOM 5289 O O . ALA A 1 661 ? -40.915 11.609 -2.411 1.00 90.50 661 ALA A O 1
ATOM 5290 N N . GLU A 1 662 ? -40.487 12.815 -4.258 1.00 89.56 662 GLU A N 1
ATOM 5291 C CA . GLU A 1 662 ? -41.907 13.072 -4.552 1.00 89.56 662 GLU A CA 1
ATOM 5292 C C . GLU A 1 662 ? -42.656 11.772 -4.893 1.00 89.56 662 GLU A C 1
ATOM 5294 O O . GLU A 1 662 ? -43.736 11.545 -4.346 1.00 89.56 662 GLU A O 1
ATOM 5299 N N . LEU A 1 663 ? -42.065 10.858 -5.683 1.00 91.44 663 LEU A N 1
ATOM 5300 C CA . LEU A 1 663 ? -42.640 9.522 -5.922 1.00 91.44 663 LEU A CA 1
ATOM 5301 C C . LEU A 1 663 ? -42.890 8.796 -4.597 1.00 91.44 663 LEU A C 1
ATOM 5303 O O . LEU A 1 663 ? -43.957 8.224 -4.377 1.00 91.44 663 LEU A O 1
ATOM 5307 N N . THR A 1 664 ? -41.902 8.824 -3.705 1.00 91.25 664 THR A N 1
ATOM 5308 C CA . THR A 1 664 ? -41.986 8.163 -2.400 1.00 91.25 664 THR A CA 1
ATOM 5309 C C . THR A 1 664 ? -43.070 8.787 -1.525 1.00 91.25 664 THR A C 1
ATOM 5311 O O . THR A 1 664 ? -43.798 8.052 -0.858 1.00 91.25 664 THR A O 1
ATOM 5314 N N . HIS A 1 665 ? -43.236 10.111 -1.557 1.00 87.38 665 HIS A N 1
ATOM 5315 C CA . HIS A 1 665 ? -44.314 10.796 -0.849 1.00 87.38 665 HIS A CA 1
ATOM 5316 C C . HIS A 1 665 ? -45.694 10.372 -1.380 1.00 87.38 665 HIS A C 1
ATOM 5318 O O . HIS A 1 665 ? -46.524 9.925 -0.591 1.00 87.38 665 HIS A O 1
ATOM 5324 N N . VAL A 1 666 ? -45.898 10.382 -2.705 1.00 88.81 666 VAL A N 1
ATOM 5325 C CA . VAL A 1 666 ? -47.151 9.938 -3.352 1.00 88.81 666 VAL A CA 1
ATOM 5326 C C . VAL A 1 666 ? -47.469 8.473 -3.028 1.00 88.81 666 VAL A C 1
ATOM 5328 O O . VAL A 1 666 ? -48.600 8.151 -2.658 1.00 88.81 666 VAL A O 1
ATOM 5331 N N . LEU A 1 667 ? -46.475 7.580 -3.096 1.00 89.81 667 LEU A N 1
ATOM 5332 C CA . LEU A 1 667 ? -46.643 6.175 -2.710 1.00 89.81 667 LEU A CA 1
ATOM 5333 C C . LEU A 1 667 ? -46.981 6.028 -1.220 1.00 89.81 667 LEU A C 1
ATOM 5335 O O . LEU A 1 667 ? -47.823 5.210 -0.871 1.00 89.81 667 LEU A O 1
ATOM 5339 N N . THR A 1 668 ? -46.386 6.834 -0.339 1.00 87.50 668 THR A N 1
ATOM 5340 C CA . THR A 1 668 ? -46.664 6.784 1.110 1.00 87.50 668 THR A CA 1
ATOM 5341 C C . THR A 1 668 ? -48.064 7.293 1.448 1.00 87.50 668 THR A C 1
ATOM 5343 O O . THR A 1 668 ? -48.698 6.773 2.363 1.00 87.50 668 THR A O 1
ATOM 5346 N N . SER A 1 669 ? -48.591 8.263 0.693 1.00 86.31 669 SER A N 1
ATOM 5347 C CA . SER A 1 669 ? -49.984 8.708 0.825 1.00 86.31 669 SER A CA 1
ATOM 5348 C C . SER A 1 669 ? -50.997 7.596 0.517 1.00 86.31 669 SER A C 1
ATOM 5350 O O . SER A 1 669 ? -52.105 7.638 1.042 1.00 86.31 669 SER A O 1
ATOM 5352 N N . GLN A 1 670 ? -50.625 6.603 -0.302 1.00 88.25 670 GLN A N 1
ATOM 5353 C CA . GLN A 1 670 ? -51.457 5.437 -0.643 1.00 88.25 670 GLN A CA 1
ATOM 5354 C C . GLN A 1 670 ? -51.128 4.179 0.184 1.00 88.25 670 GLN A C 1
ATOM 5356 O O . GLN A 1 670 ? -51.995 3.324 0.376 1.00 88.25 670 GLN A O 1
ATOM 5361 N N . PHE A 1 671 ? -49.888 4.062 0.667 1.00 90.31 671 PHE A N 1
ATOM 5362 C CA . PHE A 1 671 ? -49.359 2.916 1.414 1.00 90.31 671 PHE A CA 1
ATOM 5363 C C . PHE A 1 671 ? -48.575 3.406 2.652 1.00 90.31 671 PHE A C 1
ATOM 5365 O O . PHE A 1 671 ? -47.339 3.468 2.622 1.00 90.31 671 PHE A O 1
ATOM 5372 N N . PRO A 1 672 ? -49.259 3.780 3.754 1.00 86.19 672 PRO A N 1
ATOM 5373 C CA . PRO A 1 672 ? -48.619 4.414 4.909 1.00 86.19 672 PRO A CA 1
ATOM 5374 C C . PRO A 1 672 ? -47.547 3.561 5.604 1.00 86.19 672 PRO A C 1
ATOM 5376 O O . PRO A 1 672 ? -46.672 4.114 6.270 1.00 86.19 672 PRO A O 1
ATOM 5379 N N . GLU A 1 673 ? -47.560 2.230 5.444 1.00 86.44 673 GLU A N 1
ATOM 5380 C CA . GLU A 1 673 ? -46.537 1.356 6.035 1.00 86.44 673 GLU A CA 1
ATOM 5381 C C . GLU A 1 673 ? -45.153 1.503 5.377 1.00 86.44 673 GLU A C 1
ATOM 5383 O O . GLU A 1 673 ? -44.140 1.171 6.001 1.00 86.44 673 GLU A O 1
ATOM 5388 N N . LEU A 1 674 ? -45.091 2.002 4.132 1.00 88.62 674 LEU A N 1
ATOM 5389 C CA . LEU A 1 674 ? -43.890 2.000 3.290 1.00 88.62 674 LEU A CA 1
ATOM 5390 C C . LEU A 1 674 ? -42.684 2.661 3.971 1.00 88.62 674 LEU A C 1
ATOM 5392 O O . LEU A 1 674 ? -41.598 2.076 4.011 1.00 88.62 674 LEU A O 1
ATOM 5396 N N . ILE A 1 675 ? -42.869 3.861 4.526 1.00 86.50 675 ILE A N 1
ATOM 5397 C CA . ILE A 1 675 ? -41.792 4.609 5.182 1.00 86.50 675 ILE A CA 1
ATOM 5398 C C . ILE A 1 675 ? -41.360 3.974 6.513 1.00 86.50 675 ILE A C 1
ATOM 5400 O O . ILE A 1 675 ? -40.196 3.564 6.605 1.00 86.50 675 ILE A O 1
ATOM 5404 N N . PRO A 1 676 ? -42.230 3.882 7.541 1.00 84.44 676 PRO A N 1
ATOM 5405 C CA . PRO A 1 676 ? -41.806 3.483 8.879 1.00 84.44 676 PRO A CA 1
ATOM 5406 C C . PRO A 1 676 ? -41.398 2.010 8.956 1.00 84.44 676 PRO A C 1
ATOM 5408 O O . PRO A 1 676 ? -40.446 1.688 9.663 1.00 84.44 676 PRO A O 1
ATOM 5411 N N . GLN A 1 677 ? -42.075 1.110 8.232 1.00 84.88 677 GLN A N 1
ATOM 5412 C CA . GLN A 1 677 ? -41.815 -0.326 8.363 1.00 84.88 677 GLN A CA 1
ATOM 5413 C C . GLN A 1 677 ? -40.704 -0.834 7.440 1.00 84.88 677 GLN A C 1
ATOM 5415 O O . GLN A 1 677 ? -40.009 -1.780 7.814 1.00 84.88 677 GLN A O 1
ATOM 5420 N N . PHE A 1 678 ? -40.532 -0.237 6.253 1.00 90.56 678 PHE A N 1
ATOM 5421 C CA . PHE A 1 678 ? -39.641 -0.772 5.216 1.00 90.56 678 PHE A CA 1
ATOM 5422 C C . PHE A 1 678 ? -38.530 0.189 4.785 1.00 90.56 678 PHE A C 1
ATOM 5424 O O . PHE A 1 678 ? -37.384 -0.244 4.666 1.00 90.56 678 PHE A O 1
ATOM 5431 N N . LEU A 1 679 ? -38.822 1.469 4.536 1.00 91.06 679 LEU A N 1
ATOM 5432 C CA . LEU A 1 679 ? -37.835 2.398 3.977 1.00 91.06 679 LEU A CA 1
ATOM 5433 C C . LEU A 1 679 ? -36.799 2.850 5.012 1.00 91.06 679 LEU A C 1
ATOM 5435 O O . LEU A 1 679 ? -35.604 2.745 4.744 1.00 91.06 679 LEU A O 1
ATOM 5439 N N . ILE A 1 680 ? -37.226 3.309 6.193 1.00 89.56 680 ILE A N 1
ATOM 5440 C CA . ILE A 1 680 ? -36.313 3.837 7.222 1.00 89.56 680 ILE A CA 1
ATOM 5441 C C . ILE A 1 680 ? -35.300 2.776 7.707 1.00 89.56 680 ILE A C 1
ATOM 5443 O O . ILE A 1 680 ? -34.101 3.068 7.662 1.00 89.56 680 ILE A O 1
ATOM 5447 N N . PRO A 1 681 ? -35.690 1.524 8.037 1.00 91.25 681 PRO A N 1
ATOM 5448 C CA . PRO A 1 681 ? -34.720 0.486 8.401 1.00 91.25 681 PRO A CA 1
ATOM 5449 C C . PRO A 1 681 ? -33.747 0.136 7.266 1.00 91.25 681 PRO A C 1
ATOM 5451 O O . PRO A 1 681 ? -32.601 -0.242 7.513 1.00 91.25 681 PRO A O 1
ATOM 5454 N N . ARG A 1 682 ? -34.172 0.270 5.999 1.00 91.44 682 ARG A N 1
ATOM 5455 C CA . ARG A 1 682 ? -33.315 0.039 4.823 1.00 91.44 682 ARG A CA 1
ATOM 5456 C C . ARG A 1 682 ? -32.328 1.174 4.585 1.00 91.44 682 ARG A C 1
ATOM 5458 O O . ARG A 1 682 ? -31.180 0.886 4.254 1.00 91.44 682 ARG A O 1
ATOM 5465 N N . LEU A 1 683 ? -32.768 2.416 4.767 1.00 92.25 683 LEU A N 1
ATOM 5466 C CA . LEU A 1 683 ? -31.934 3.612 4.707 1.00 92.25 683 LEU A CA 1
ATOM 5467 C C . LEU A 1 683 ? -30.850 3.565 5.787 1.00 92.25 683 LEU A C 1
ATOM 5469 O O . LEU A 1 683 ? -29.674 3.574 5.443 1.00 92.25 683 LEU A O 1
ATOM 5473 N N . ILE A 1 684 ? -31.224 3.381 7.059 1.00 91.88 684 ILE A N 1
ATOM 5474 C CA . ILE A 1 684 ? -30.276 3.297 8.186 1.00 91.88 684 ILE A CA 1
ATOM 5475 C C . ILE A 1 684 ? -29.281 2.145 7.993 1.00 91.88 684 ILE A C 1
ATOM 5477 O O . ILE A 1 684 ? -28.088 2.316 8.214 1.00 91.88 684 ILE A O 1
ATOM 5481 N N . LYS A 1 685 ? -29.733 0.985 7.500 1.00 91.12 685 LYS A N 1
ATOM 5482 C CA . LYS A 1 685 ? -28.842 -0.142 7.187 1.00 91.12 685 LYS A CA 1
ATOM 5483 C C . LYS A 1 685 ? -27.845 0.138 6.051 1.00 91.12 685 LYS A C 1
ATOM 5485 O O . LYS A 1 685 ? -26.814 -0.528 5.974 1.00 91.12 685 LYS A O 1
ATOM 5490 N N . LYS A 1 686 ? -28.175 1.021 5.106 1.00 90.88 686 LYS A N 1
ATOM 5491 C CA . LYS A 1 686 ? -27.289 1.357 3.978 1.00 90.88 686 LYS A CA 1
ATOM 5492 C C . LYS A 1 686 ? -26.442 2.598 4.217 1.00 90.88 686 LYS A C 1
ATOM 5494 O O . LYS A 1 686 ? -25.402 2.704 3.579 1.00 90.88 686 LYS A O 1
ATOM 5499 N N . CYS A 1 687 ? -26.894 3.487 5.094 1.00 93.00 687 CYS A N 1
ATOM 5500 C CA . CYS A 1 687 ? -26.252 4.732 5.477 1.00 93.00 687 CYS A CA 1
ATOM 5501 C C . CYS A 1 687 ? -26.581 5.025 6.960 1.00 93.00 687 CYS A C 1
ATOM 5503 O O . CYS A 1 687 ? -27.557 5.725 7.254 1.00 93.00 687 CYS A O 1
ATOM 5505 N N . PRO A 1 688 ? -25.795 4.495 7.920 1.00 92.38 688 PRO A N 1
ATOM 5506 C CA . PRO A 1 688 ? -26.040 4.711 9.353 1.00 92.38 688 PRO A CA 1
ATOM 5507 C C . PRO A 1 688 ? -25.869 6.170 9.798 1.00 92.38 688 PRO A C 1
ATOM 5509 O O . PRO A 1 688 ? -26.389 6.563 10.846 1.00 92.38 688 PRO A O 1
ATOM 5512 N N . LEU A 1 689 ? -25.220 6.995 8.965 1.00 90.69 689 LEU A N 1
ATOM 5513 C CA . LEU A 1 689 ? -25.095 8.444 9.139 1.00 90.69 689 LEU A CA 1
ATOM 5514 C C . LEU A 1 689 ? -26.448 9.132 9.341 1.00 90.69 689 LEU A C 1
ATOM 5516 O O . LEU A 1 689 ? -26.512 10.074 10.124 1.00 90.69 689 LEU A O 1
ATOM 5520 N N . ILE A 1 690 ? -27.524 8.616 8.726 1.00 91.06 690 ILE A N 1
ATOM 5521 C CA . ILE A 1 690 ? -28.913 9.079 8.916 1.00 91.06 690 ILE A CA 1
ATOM 5522 C C . ILE A 1 690 ? -29.316 9.090 10.395 1.00 91.06 690 ILE A C 1
ATOM 5524 O O . ILE A 1 690 ? -30.071 9.949 10.850 1.00 91.06 690 ILE A O 1
ATOM 5528 N N . LEU A 1 691 ? -28.803 8.129 11.162 1.00 87.56 691 LEU A N 1
ATOM 5529 C CA . LEU A 1 691 ? -29.046 8.024 12.590 1.00 87.56 691 LEU A CA 1
ATOM 5530 C C . LEU A 1 691 ? -28.034 8.823 13.421 1.00 87.56 691 LEU A C 1
ATOM 5532 O O . LEU A 1 691 ? -28.272 9.020 14.609 1.00 87.56 691 LEU A O 1
ATOM 5536 N N . GLY A 1 692 ? -26.919 9.261 12.833 1.00 86.06 692 GLY A N 1
ATOM 5537 C CA . GLY A 1 692 ? -25.734 9.719 13.558 1.00 86.06 692 GLY A CA 1
ATOM 5538 C C . GLY A 1 692 ? -24.950 8.575 14.213 1.00 86.06 692 GLY A C 1
ATOM 5539 O O . GLY A 1 692 ? -24.285 8.806 15.217 1.00 86.06 692 GLY A O 1
ATOM 5540 N N . PHE A 1 693 ? -25.062 7.347 13.690 1.00 88.00 693 PHE A N 1
ATOM 5541 C CA . PHE A 1 693 ? -24.267 6.199 14.135 1.00 88.00 693 PHE A CA 1
ATOM 5542 C C . PHE A 1 693 ? -22.986 6.082 13.303 1.00 88.00 693 PHE A C 1
ATOM 5544 O O . PHE A 1 693 ? -23.031 6.205 12.079 1.00 88.00 693 PHE A O 1
ATOM 5551 N N . MET A 1 694 ? -21.868 5.825 13.981 1.00 83.88 694 MET A N 1
ATOM 5552 C CA . MET A 1 694 ? -20.548 5.584 13.401 1.00 83.88 694 MET A CA 1
ATOM 5553 C C . MET A 1 694 ? -19.906 4.403 14.135 1.00 83.88 694 MET A C 1
ATOM 5555 O O . MET A 1 694 ? -20.028 4.291 15.355 1.00 83.88 694 MET A O 1
ATOM 5559 N N . SER A 1 695 ? -19.248 3.526 13.384 1.00 82.94 695 SER A N 1
ATOM 5560 C CA . SER A 1 695 ? -18.561 2.326 13.868 1.00 82.94 695 SER A CA 1
ATOM 5561 C C . SER A 1 695 ? -17.323 2.081 13.010 1.00 82.94 695 SER A C 1
ATOM 5563 O O . SER A 1 695 ? -17.282 2.474 11.843 1.00 82.94 695 SER A O 1
ATOM 5565 N N . ASN A 1 696 ? -16.325 1.404 13.574 1.00 78.88 696 ASN A N 1
ATOM 5566 C CA . ASN A 1 696 ? -15.132 1.000 12.831 1.00 78.88 696 ASN A CA 1
ATOM 5567 C C . ASN A 1 696 ? -15.397 -0.215 11.916 1.00 78.88 696 ASN A C 1
ATOM 5569 O O . ASN A 1 696 ? -14.596 -0.482 11.019 1.00 78.88 696 ASN A O 1
ATOM 5573 N N . ASP A 1 697 ? -16.511 -0.942 12.096 1.00 82.19 697 ASP A N 1
ATOM 5574 C CA . ASP A 1 697 ? -16.881 -2.033 11.189 1.00 82.19 697 ASP A CA 1
ATOM 5575 C C . ASP A 1 697 ? -17.459 -1.489 9.869 1.00 82.19 697 ASP A C 1
ATOM 5577 O O . ASP A 1 697 ? -18.579 -0.973 9.793 1.00 82.19 697 ASP A O 1
ATOM 5581 N N . LYS A 1 698 ? -16.708 -1.697 8.781 1.00 82.94 698 LYS A N 1
ATOM 5582 C CA . LYS A 1 698 ? -17.108 -1.395 7.397 1.00 82.94 698 LYS A CA 1
ATOM 5583 C C . LYS A 1 698 ? -18.461 -2.026 7.025 1.00 82.94 698 LYS A C 1
ATOM 5585 O O . LYS A 1 698 ? -19.226 -1.446 6.252 1.00 82.94 698 LYS A O 1
ATOM 5590 N N . LYS A 1 699 ? -18.797 -3.201 7.563 1.00 83.25 699 LYS A N 1
ATOM 5591 C CA . LYS A 1 699 ? -20.063 -3.903 7.299 1.00 83.25 699 LYS A CA 1
ATOM 5592 C C . LYS A 1 699 ? -21.249 -3.229 7.991 1.00 83.25 699 LYS A C 1
ATOM 5594 O O . LYS A 1 699 ? -22.310 -3.136 7.371 1.00 83.25 699 LYS A O 1
ATOM 5599 N N . GLU A 1 700 ? -21.075 -2.728 9.215 1.00 84.94 700 GLU A N 1
ATOM 5600 C CA . GLU A 1 700 ? -22.076 -1.893 9.896 1.00 84.94 700 GLU A CA 1
ATOM 5601 C C . GLU A 1 700 ? -22.252 -0.550 9.190 1.00 84.94 700 GLU A C 1
ATOM 5603 O O . GLU A 1 700 ? -23.386 -0.145 8.940 1.00 84.94 700 GLU A O 1
ATOM 5608 N N . MET A 1 701 ? -21.146 0.078 8.776 1.00 86.75 701 MET A N 1
ATOM 5609 C CA . MET A 1 701 ? -21.141 1.324 7.999 1.00 86.75 701 MET A CA 1
ATOM 5610 C C . MET A 1 701 ? -21.717 1.181 6.579 1.00 86.75 701 MET A C 1
ATOM 5612 O O . MET A 1 701 ? -22.000 2.176 5.920 1.00 86.75 701 MET A O 1
ATOM 5616 N N . GLY A 1 702 ? -21.971 -0.043 6.106 1.00 86.00 702 GLY A N 1
ATOM 5617 C CA . GLY A 1 702 ? -22.689 -0.293 4.854 1.00 86.00 702 GLY A CA 1
ATOM 5618 C C . GLY A 1 702 ? -21.814 -0.361 3.597 1.00 86.00 702 GLY A C 1
ATOM 5619 O O . GLY A 1 702 ? -22.342 -0.203 2.487 1.00 86.00 702 GLY A O 1
ATOM 5620 N N . PHE A 1 703 ? -20.509 -0.622 3.737 1.00 87.75 703 PHE A N 1
ATOM 5621 C CA . PHE A 1 703 ? -19.595 -0.904 2.621 1.00 87.75 703 PHE A CA 1
ATOM 5622 C C . PHE A 1 703 ? -20.000 -2.175 1.851 1.00 87.75 703 PHE A C 1
ATOM 5624 O O . PHE A 1 703 ? -20.551 -3.137 2.400 1.00 87.75 703 PHE A O 1
ATOM 5631 N N . LYS A 1 704 ? -19.712 -2.207 0.546 1.00 83.69 704 LYS A N 1
ATOM 5632 C CA . LYS A 1 704 ? -19.926 -3.378 -0.316 1.00 83.69 704 LYS A CA 1
ATOM 5633 C C . LYS A 1 704 ? -18.681 -4.272 -0.322 1.00 83.69 704 LYS A C 1
ATOM 5635 O O . LYS A 1 704 ? -17.644 -3.887 -0.834 1.00 83.69 704 LYS A O 1
ATOM 5640 N N . VAL A 1 705 ? -18.828 -5.493 0.203 1.00 69.38 705 VAL A N 1
ATOM 5641 C CA . VAL A 1 705 ? -17.743 -6.501 0.319 1.00 69.38 705 VAL A CA 1
ATOM 5642 C C . VAL A 1 705 ? -17.786 -7.564 -0.800 1.00 69.38 705 VAL A C 1
ATOM 5644 O O . VAL A 1 705 ? -16.846 -8.321 -1.005 1.00 69.38 705 VAL A O 1
ATOM 5647 N N . LYS A 1 706 ? -18.895 -7.670 -1.548 1.00 55.59 706 LYS A N 1
ATOM 5648 C CA . LYS A 1 706 ? -19.165 -8.815 -2.448 1.00 55.59 706 LYS A CA 1
ATOM 5649 C C . LYS A 1 706 ? -18.519 -8.761 -3.844 1.00 55.59 706 LYS A C 1
ATOM 5651 O O . LYS A 1 706 ? -18.750 -9.682 -4.621 1.00 55.59 706 LYS A O 1
ATOM 5656 N N . GLN A 1 707 ? -17.785 -7.705 -4.193 1.00 48.84 707 GLN A N 1
ATOM 5657 C CA . GLN A 1 707 ? -17.197 -7.510 -5.533 1.00 48.84 707 GLN A CA 1
ATOM 5658 C C . GLN A 1 707 ? -15.775 -6.926 -5.437 1.00 48.84 707 GLN A C 1
ATOM 5660 O O . GLN A 1 707 ? -15.409 -6.039 -6.201 1.00 48.84 707 GLN A O 1
ATOM 5665 N N . GLY A 1 708 ? -14.996 -7.399 -4.459 1.00 57.09 708 GLY A N 1
ATOM 5666 C CA . GLY A 1 708 ? -13.808 -6.693 -3.978 1.00 57.09 708 GLY A CA 1
ATOM 5667 C C . GLY A 1 708 ? -14.174 -5.618 -2.952 1.00 57.09 708 GLY A C 1
ATOM 5668 O O . GLY A 1 708 ? -15.354 -5.400 -2.660 1.00 57.09 708 GLY A O 1
ATOM 5669 N N . GLU A 1 709 ? -13.157 -4.983 -2.376 1.00 69.75 709 GLU A N 1
ATOM 5670 C CA . GLU A 1 709 ? -13.327 -3.931 -1.376 1.00 69.75 709 GLU A CA 1
ATOM 5671 C C . GLU A 1 709 ? -13.683 -2.590 -2.043 1.00 69.75 709 GLU A C 1
ATOM 5673 O O . GLU A 1 709 ? -12.946 -2.077 -2.884 1.00 69.75 709 GLU A O 1
ATOM 5678 N N . GLU A 1 710 ? -14.843 -2.027 -1.693 1.00 82.50 710 GLU A N 1
ATOM 5679 C CA . GLU A 1 710 ? -15.307 -0.726 -2.193 1.00 82.50 710 GLU A CA 1
ATOM 5680 C C . GLU A 1 710 ? -14.387 0.408 -1.706 1.00 82.50 710 GLU A C 1
ATOM 5682 O O . GLU A 1 710 ? -14.183 0.577 -0.503 1.00 82.50 710 GLU A O 1
ATOM 5687 N N . SER A 1 711 ? -13.844 1.211 -2.629 1.00 86.75 711 SER A N 1
ATOM 5688 C CA . SER A 1 711 ? -12.941 2.310 -2.265 1.00 86.75 711 SER A CA 1
ATOM 5689 C C . SER A 1 711 ? -13.664 3.411 -1.478 1.00 86.75 711 SER A C 1
ATOM 5691 O O . SER A 1 711 ? -14.847 3.685 -1.705 1.00 86.75 711 SER A O 1
ATOM 5693 N N . LYS A 1 712 ? -12.940 4.094 -0.576 1.00 85.44 712 LYS A N 1
ATOM 5694 C CA . LYS A 1 712 ? -13.515 5.143 0.288 1.00 85.44 712 LYS A CA 1
ATOM 5695 C C . LYS A 1 712 ? -14.236 6.237 -0.513 1.00 85.44 712 LYS A C 1
ATOM 5697 O O . LYS A 1 712 ? -15.314 6.653 -0.109 1.00 85.44 712 LYS A O 1
ATOM 5702 N N . ALA A 1 713 ? -13.695 6.656 -1.660 1.00 85.50 713 ALA A N 1
ATOM 5703 C CA . ALA A 1 713 ? -14.330 7.659 -2.522 1.00 85.50 713 ALA A CA 1
ATOM 5704 C C . ALA A 1 713 ? -15.692 7.186 -3.069 1.00 85.50 713 ALA A C 1
ATOM 5706 O O . ALA A 1 713 ? -16.694 7.878 -2.913 1.00 85.50 713 ALA A O 1
ATOM 5707 N N . VAL A 1 714 ? -15.753 5.965 -3.617 1.00 87.69 714 VAL A N 1
ATOM 5708 C CA . VAL A 1 714 ? -16.995 5.364 -4.139 1.00 87.69 714 VAL A CA 1
ATOM 5709 C C . VAL A 1 714 ? -18.035 5.180 -3.029 1.00 87.69 714 VAL A C 1
ATOM 5711 O O . VAL A 1 714 ? -19.228 5.385 -3.259 1.00 87.69 714 VAL A O 1
ATOM 5714 N N . TYR A 1 715 ? -17.590 4.828 -1.821 1.00 91.19 715 TYR A N 1
ATOM 5715 C CA . TYR A 1 715 ? -18.442 4.750 -0.638 1.00 91.19 715 TYR A CA 1
ATOM 5716 C C . TYR A 1 715 ? -19.010 6.125 -0.232 1.00 91.19 715 TYR A C 1
ATOM 5718 O O . TYR A 1 715 ? -20.223 6.225 -0.052 1.00 91.19 715 TYR A O 1
ATOM 5726 N N . VAL A 1 716 ? -18.183 7.179 -0.143 1.00 89.38 716 VAL A N 1
ATOM 5727 C CA . VAL A 1 716 ? -18.616 8.549 0.218 1.00 89.38 716 VAL A CA 1
ATOM 5728 C C . VAL A 1 716 ? -19.664 9.069 -0.767 1.00 89.38 716 VAL A C 1
ATOM 5730 O O . VAL A 1 716 ? -20.766 9.411 -0.349 1.00 89.38 716 VAL A O 1
ATOM 5733 N N . GLU A 1 717 ? -19.389 9.022 -2.074 1.00 89.12 717 GLU A N 1
ATOM 5734 C CA . GLU A 1 717 ? -20.345 9.451 -3.110 1.00 89.12 717 GLU A CA 1
ATOM 5735 C C . GLU A 1 717 ? -21.685 8.696 -3.016 1.00 89.12 717 GLU A C 1
ATOM 5737 O O . GLU A 1 717 ? -22.763 9.244 -3.259 1.00 89.12 717 GLU A O 1
ATOM 5742 N N . ARG A 1 718 ? -21.634 7.410 -2.646 1.00 92.69 718 ARG A N 1
ATOM 5743 C CA . ARG A 1 718 ? -22.824 6.579 -2.460 1.00 92.69 718 ARG A CA 1
ATOM 5744 C C . ARG A 1 718 ? -23.587 6.913 -1.174 1.00 92.69 718 ARG A C 1
ATOM 5746 O O . ARG A 1 718 ? -24.807 6.753 -1.162 1.00 92.69 718 ARG A O 1
ATOM 5753 N N . MET A 1 719 ? -22.912 7.355 -0.111 1.00 92.19 719 MET A N 1
ATOM 5754 C CA . MET A 1 719 ? -23.571 7.882 1.091 1.00 92.19 719 MET A CA 1
ATOM 5755 C C . MET A 1 719 ? -24.245 9.220 0.790 1.00 92.19 719 MET A C 1
ATOM 5757 O O . MET A 1 719 ? -25.417 9.385 1.124 1.00 92.19 719 MET A O 1
ATOM 5761 N N . ASP A 1 720 ? -23.555 10.119 0.087 1.00 90.31 720 ASP A N 1
ATOM 5762 C CA . ASP A 1 720 ? -24.087 11.426 -0.301 1.00 90.31 720 ASP A CA 1
ATOM 5763 C C . ASP A 1 720 ? -25.343 11.282 -1.178 1.00 90.31 720 ASP A C 1
ATOM 5765 O O . ASP A 1 720 ? -26.355 11.921 -0.899 1.00 90.31 720 ASP A O 1
ATOM 5769 N N . GLY A 1 721 ? -25.358 10.359 -2.149 1.00 92.50 721 GLY A N 1
ATOM 5770 C CA . GLY A 1 721 ? -26.558 10.064 -2.950 1.00 92.50 721 GLY A CA 1
ATOM 5771 C C . GLY A 1 721 ? -27.759 9.559 -2.128 1.00 92.50 721 GLY A C 1
ATOM 5772 O O . GLY A 1 721 ? -28.899 9.955 -2.382 1.00 92.50 721 GLY A O 1
ATOM 5773 N N . ILE A 1 722 ? -27.524 8.731 -1.099 1.00 94.38 722 ILE A N 1
ATOM 5774 C CA . ILE A 1 722 ? -28.577 8.276 -0.169 1.00 94.38 722 ILE A CA 1
ATOM 5775 C C . ILE A 1 722 ? -29.062 9.432 0.722 1.00 94.38 722 ILE A C 1
ATOM 5777 O O . ILE A 1 722 ? -30.266 9.560 0.964 1.00 94.38 722 ILE A O 1
ATOM 5781 N N . LEU A 1 723 ? -28.148 10.271 1.212 1.00 93.00 723 LEU A N 1
ATOM 5782 C CA . LEU A 1 723 ? -28.463 11.401 2.085 1.00 93.00 723 LEU A CA 1
ATOM 5783 C C . LEU A 1 723 ? -29.166 12.539 1.345 1.00 93.00 723 LEU A C 1
ATOM 5785 O O . LEU A 1 723 ? -30.063 13.147 1.924 1.00 93.00 723 LEU A O 1
ATOM 5789 N N . ALA A 1 724 ? -28.854 12.766 0.068 1.00 92.56 724 ALA A N 1
ATOM 5790 C CA . ALA A 1 724 ? -29.588 13.692 -0.788 1.00 92.56 724 ALA A CA 1
ATOM 5791 C C . ALA A 1 724 ? -31.065 13.280 -0.908 1.00 92.56 724 ALA A C 1
ATOM 5793 O O . ALA A 1 724 ? -31.978 14.070 -0.645 1.00 92.56 724 ALA A O 1
ATOM 5794 N N . TYR A 1 725 ? -31.308 12.001 -1.216 1.00 93.06 725 TYR A N 1
ATOM 5795 C CA . TYR A 1 725 ? -32.649 11.418 -1.250 1.00 93.06 725 TYR A CA 1
ATOM 5796 C C . TYR A 1 725 ? -33.366 11.517 0.109 1.00 93.06 725 TYR A C 1
ATOM 5798 O O . TYR A 1 725 ? -34.521 11.942 0.162 1.00 93.06 725 TYR A O 1
ATOM 5806 N N . TYR A 1 726 ? -32.690 11.202 1.218 1.00 92.06 726 TYR A N 1
ATOM 5807 C CA . TYR A 1 726 ? -33.283 11.295 2.556 1.00 92.06 726 TYR A CA 1
ATOM 5808 C C . TYR A 1 726 ? -33.596 12.741 2.983 1.00 92.06 726 TYR A C 1
ATOM 5810 O O . TYR A 1 726 ? -34.683 13.001 3.502 1.00 92.06 726 TYR A O 1
ATOM 5818 N N . GLY A 1 727 ? -32.692 13.692 2.732 1.00 89.81 727 GLY A N 1
ATOM 5819 C CA . GLY A 1 727 ? -32.899 15.116 3.016 1.00 89.81 727 GLY A CA 1
ATOM 5820 C C . GLY A 1 727 ? -34.077 15.687 2.231 1.00 89.81 727 GLY A C 1
ATOM 5821 O O . GLY A 1 727 ? -34.958 16.333 2.801 1.00 89.81 727 GLY A O 1
ATOM 5822 N N . THR A 1 728 ? -34.164 15.351 0.943 1.00 89.38 728 THR A N 1
ATOM 5823 C CA . THR A 1 728 ? -35.270 15.775 0.075 1.00 89.38 728 THR A CA 1
ATOM 5824 C C . THR A 1 728 ? -36.607 15.144 0.489 1.00 89.38 728 THR A C 1
ATOM 5826 O O . THR A 1 728 ? -37.629 15.829 0.527 1.00 89.38 728 THR A O 1
ATOM 5829 N N . LEU A 1 729 ? -36.606 13.874 0.914 1.00 88.56 729 LEU A N 1
ATOM 5830 C CA . LEU A 1 729 ? -37.784 13.209 1.486 1.00 88.56 729 LEU A CA 1
ATOM 5831 C C . LEU A 1 729 ? -38.276 13.895 2.776 1.00 88.56 729 LEU A C 1
ATOM 5833 O O . LEU A 1 729 ? -39.480 14.072 2.955 1.00 88.56 729 LEU A O 1
ATOM 5837 N N . CYS A 1 730 ? -37.361 14.333 3.648 1.00 85.56 730 CYS A N 1
ATOM 5838 C CA . CYS A 1 730 ? -37.697 15.083 4.866 1.00 85.56 730 CYS A CA 1
ATOM 5839 C C . CYS A 1 730 ? -38.232 16.500 4.583 1.00 85.56 730 CYS A C 1
ATOM 5841 O O . CYS A 1 730 ? -38.954 17.058 5.414 1.00 85.56 730 CYS A O 1
ATOM 5843 N N . LYS A 1 731 ? -37.877 17.086 3.432 1.00 83.00 731 LYS A N 1
ATOM 5844 C CA . LYS A 1 731 ? -38.324 18.410 2.965 1.00 83.00 731 LYS A CA 1
ATOM 5845 C C . LYS A 1 731 ? -39.769 18.403 2.452 1.00 83.00 731 LYS A C 1
ATOM 5847 O O . LYS A 1 731 ? -40.511 19.340 2.726 1.00 83.00 731 LYS A O 1
ATOM 5852 N N . LEU A 1 732 ? -40.183 17.353 1.741 1.00 73.88 732 LEU A N 1
ATOM 5853 C CA . LEU A 1 732 ? -41.476 17.289 1.036 1.00 73.88 732 LEU A CA 1
ATOM 5854 C C . LEU A 1 732 ? -42.686 16.914 1.921 1.00 73.88 732 LEU A C 1
ATOM 5856 O O . LEU A 1 732 ? -43.823 16.923 1.454 1.00 73.88 732 LEU A O 1
ATOM 5860 N N . SER A 1 733 ? -42.470 16.546 3.187 1.00 59.38 733 SER A N 1
ATOM 5861 C CA . SER A 1 733 ? -43.494 15.905 4.024 1.00 59.38 733 SER A CA 1
ATOM 5862 C C . SER A 1 733 ? -44.613 16.849 4.491 1.00 59.38 733 SER A C 1
ATOM 5864 O O . SER A 1 733 ? -44.478 17.526 5.515 1.00 59.38 733 SER A O 1
ATOM 5866 N N . ASN A 1 734 ? -45.788 16.748 3.863 1.00 52.81 734 ASN A N 1
ATOM 5867 C CA . ASN A 1 734 ? -47.048 17.208 4.449 1.00 52.81 734 ASN A CA 1
ATOM 5868 C C . ASN A 1 734 ? -47.762 16.060 5.208 1.00 52.81 734 ASN A C 1
ATOM 5870 O O . ASN A 1 734 ? -47.882 14.942 4.709 1.00 52.81 734 ASN A O 1
ATOM 5874 N N . LYS A 1 735 ? -48.230 16.346 6.430 1.00 49.97 735 LYS A N 1
ATOM 5875 C CA . LYS A 1 735 ? -49.007 15.494 7.370 1.00 49.97 735 LYS A CA 1
ATOM 5876 C C . LYS A 1 735 ? -48.448 14.132 7.859 1.00 49.97 735 LYS A C 1
ATOM 5878 O O . LYS A 1 735 ? -48.705 13.833 9.019 1.00 49.97 735 LYS A O 1
ATOM 5883 N N . ASN A 1 736 ? -47.673 13.343 7.101 1.00 47.00 736 ASN A N 1
ATOM 5884 C CA . ASN A 1 736 ? -47.268 11.976 7.520 1.00 47.00 736 ASN A CA 1
ATOM 5885 C C . ASN A 1 736 ? -45.748 11.763 7.746 1.00 47.00 736 ASN A C 1
ATOM 5887 O O . ASN A 1 736 ? -45.021 11.346 6.851 1.00 47.00 736 ASN A O 1
ATOM 5891 N N . ASN A 1 737 ? -45.300 11.969 8.993 1.00 49.88 737 ASN A N 1
ATOM 5892 C CA . ASN A 1 737 ? -44.154 11.332 9.678 1.00 49.88 737 ASN A CA 1
ATOM 5893 C C . ASN A 1 737 ? -42.857 10.965 8.899 1.00 49.88 737 ASN A C 1
ATOM 5895 O O . ASN A 1 737 ? -42.289 9.895 9.118 1.00 49.88 737 ASN A O 1
ATOM 5899 N N . VAL A 1 738 ? -42.258 11.910 8.165 1.00 56.50 738 VAL A N 1
ATOM 5900 C CA . VAL A 1 738 ? -40.785 12.079 8.200 1.00 56.50 738 VAL A CA 1
ATOM 5901 C C . VAL A 1 738 ? -40.465 13.547 8.445 1.00 56.50 738 VAL A C 1
ATOM 5903 O O . VAL A 1 738 ? -40.326 14.345 7.524 1.00 56.50 738 VAL A O 1
ATOM 5906 N N . PHE A 1 739 ? -40.385 13.939 9.715 1.00 69.94 739 PHE A N 1
ATOM 5907 C CA . PHE A 1 739 ? -40.113 15.333 10.043 1.00 69.94 739 PHE A CA 1
ATOM 5908 C C . PHE A 1 739 ? -38.679 15.726 9.674 1.00 69.94 739 PHE A C 1
ATOM 5910 O O . PHE A 1 739 ? -37.729 15.058 10.064 1.00 69.94 739 PHE A O 1
ATOM 5917 N N . ILE A 1 740 ? -38.519 16.932 9.130 1.00 81.69 740 ILE A N 1
ATOM 5918 C CA . ILE A 1 740 ? -37.266 17.714 9.111 1.00 81.69 740 ILE A CA 1
ATOM 5919 C C . ILE A 1 740 ? -36.576 17.821 10.502 1.00 81.69 740 ILE A C 1
ATOM 5921 O O . ILE A 1 740 ? -35.388 18.111 10.605 1.00 81.69 740 ILE A O 1
ATOM 5925 N N . HIS A 1 741 ? -37.286 17.516 11.599 1.00 84.06 741 HIS A N 1
ATOM 5926 C CA . HIS A 1 741 ? -36.696 17.331 12.933 1.00 84.06 741 HIS A CA 1
ATOM 5927 C C . HIS A 1 741 ? -35.735 16.126 13.013 1.00 84.06 741 HIS A C 1
ATOM 5929 O O . HIS A 1 741 ? -34.802 16.152 13.807 1.00 84.06 741 HIS A O 1
ATOM 5935 N N . SER A 1 742 ? -35.903 15.101 12.176 1.00 85.44 742 SER A N 1
ATOM 5936 C CA . SER A 1 742 ? -34.948 13.995 12.042 1.00 85.44 742 SER A CA 1
ATOM 5937 C C . SER A 1 742 ? -33.629 14.457 11.420 1.00 85.44 742 SER A C 1
ATOM 5939 O O . SER A 1 742 ? -32.577 14.047 11.895 1.00 85.44 742 SER A O 1
ATOM 5941 N N . ILE A 1 743 ? -33.667 15.376 10.444 1.00 89.06 743 ILE A N 1
ATOM 5942 C CA . ILE A 1 743 ? -32.462 16.027 9.898 1.00 89.06 743 ILE A CA 1
ATOM 5943 C C . ILE A 1 743 ? -31.780 16.882 10.970 1.00 89.06 743 ILE A C 1
ATOM 5945 O O . ILE A 1 743 ? -30.570 16.791 11.146 1.00 89.06 743 ILE A O 1
ATOM 5949 N N . TRP A 1 744 ? -32.552 17.641 11.755 1.00 88.94 744 TRP A N 1
ATOM 5950 C CA . TRP A 1 744 ? -32.020 18.351 12.922 1.00 88.94 744 TRP A CA 1
ATOM 5951 C C . TRP A 1 744 ? -31.331 17.386 13.907 1.00 88.94 744 TRP A C 1
ATOM 5953 O O . TRP A 1 744 ? -30.161 17.578 14.218 1.00 88.94 744 TRP A O 1
ATOM 5963 N N . LYS A 1 745 ? -32.012 16.304 14.321 1.00 87.81 745 LYS A N 1
ATOM 5964 C CA . LYS A 1 745 ? -31.491 15.246 15.215 1.00 87.81 745 LYS A CA 1
ATOM 5965 C C . LYS A 1 745 ? -30.232 14.564 14.656 1.00 87.81 745 LYS A C 1
ATOM 5967 O O . LYS A 1 745 ? -29.375 14.148 15.428 1.00 87.81 745 LYS A O 1
ATOM 5972 N N . MET A 1 746 ? -30.131 14.423 13.336 1.00 89.69 746 MET A N 1
ATOM 5973 C CA . MET A 1 746 ? -28.984 13.846 12.632 1.00 89.69 746 MET A CA 1
ATOM 5974 C C . MET A 1 746 ? -27.772 14.787 12.687 1.00 89.69 746 MET A C 1
ATOM 5976 O O . MET A 1 746 ? -26.724 14.393 13.193 1.00 89.69 746 MET A O 1
ATOM 5980 N N . ILE A 1 747 ? -27.930 16.048 12.265 1.00 90.81 747 ILE A N 1
ATOM 5981 C CA . ILE A 1 747 ? -26.840 17.039 12.262 1.00 90.81 747 ILE A CA 1
ATOM 5982 C C . ILE A 1 747 ? -26.367 17.335 13.693 1.00 90.81 747 ILE A C 1
ATOM 5984 O O . ILE A 1 747 ? -25.165 17.431 13.938 1.00 90.81 747 ILE A O 1
ATOM 5988 N N . THR A 1 748 ? -27.274 17.420 14.672 1.00 89.31 748 THR A N 1
ATOM 5989 C CA . THR A 1 748 ? -26.865 17.594 16.072 1.00 89.31 748 THR A CA 1
ATOM 5990 C C . THR A 1 748 ? -26.131 16.375 16.623 1.00 89.31 748 THR A C 1
ATOM 5992 O O . THR A 1 748 ? -25.198 16.556 17.399 1.00 89.31 748 THR A O 1
ATOM 5995 N N . ARG A 1 749 ? -26.475 15.144 16.220 1.00 88.38 749 ARG A N 1
ATOM 5996 C CA . ARG A 1 749 ? -25.696 13.949 16.591 1.00 88.38 749 ARG A CA 1
ATOM 5997 C C . ARG A 1 749 ? -24.291 13.967 15.995 1.00 88.38 749 ARG A C 1
ATOM 5999 O O . ARG A 1 749 ? -23.358 13.608 16.700 1.00 88.38 749 ARG A O 1
ATOM 6006 N N . TRP A 1 750 ? -24.129 14.433 14.756 1.00 90.25 750 TRP A N 1
ATOM 6007 C CA . TRP A 1 750 ? -22.809 14.639 14.150 1.00 90.25 750 TRP A CA 1
ATOM 6008 C C . TRP A 1 750 ? -21.984 15.693 14.908 1.00 90.25 750 TRP A C 1
ATOM 6010 O O . TRP A 1 750 ? -20.817 15.458 15.195 1.00 90.25 750 TRP A O 1
ATOM 6020 N N . ALA A 1 751 ? -22.598 16.814 15.303 1.00 88.19 751 ALA A N 1
ATOM 6021 C CA . ALA A 1 751 ? -21.925 17.881 16.055 1.00 88.19 751 ALA A CA 1
ATOM 6022 C C . ALA A 1 751 ? -21.519 17.478 17.490 1.00 88.19 751 ALA A C 1
ATOM 6024 O O . ALA A 1 751 ? -20.642 18.103 18.075 1.00 88.19 751 ALA A O 1
ATOM 6025 N N . ASN A 1 752 ? -22.168 16.459 18.067 1.00 86.06 752 ASN A N 1
ATOM 6026 C CA . ASN A 1 752 ? -21.901 15.948 19.419 1.00 86.06 752 ASN A CA 1
ATOM 6027 C C . ASN A 1 752 ? -21.114 14.619 19.411 1.00 86.06 752 ASN A C 1
ATOM 6029 O O . ASN A 1 752 ? -21.115 13.895 20.407 1.00 86.06 752 ASN A O 1
ATOM 6033 N N . MET A 1 753 ? -20.486 14.269 18.287 1.00 82.44 753 MET A N 1
ATOM 6034 C CA . MET A 1 753 ? -19.663 13.069 18.147 1.00 82.44 753 MET A CA 1
ATOM 6035 C C . MET A 1 753 ? -18.230 13.314 18.638 1.00 82.44 753 MET A C 1
ATOM 6037 O O . MET A 1 753 ? -17.715 14.424 18.525 1.00 82.44 753 MET A O 1
ATOM 6041 N N . ASP A 1 754 ? -17.567 12.274 19.151 1.00 80.62 754 ASP A N 1
ATOM 6042 C CA . ASP A 1 754 ? -16.129 12.329 19.433 1.00 80.62 754 ASP A CA 1
ATOM 6043 C C . ASP A 1 754 ? -15.346 12.497 18.121 1.00 80.62 754 ASP A C 1
ATOM 6045 O O . ASP A 1 754 ? -15.439 11.660 17.218 1.00 80.62 754 ASP A O 1
ATOM 6049 N N . LEU A 1 755 ? -14.555 13.570 18.038 1.00 81.62 755 LEU A N 1
ATOM 6050 C CA . LEU A 1 755 ? -13.709 13.909 16.892 1.00 81.62 755 LEU A CA 1
ATOM 6051 C C . LEU A 1 755 ? -12.752 12.767 16.512 1.00 81.62 755 LEU A C 1
ATOM 6053 O O . LEU A 1 755 ? -12.424 12.623 15.338 1.00 81.62 755 LEU A O 1
ATOM 6057 N N . ASN A 1 756 ? -12.342 11.929 17.472 1.00 77.38 756 ASN A N 1
ATOM 6058 C CA . ASN A 1 756 ? -11.454 10.788 17.227 1.00 77.38 756 ASN A CA 1
ATOM 6059 C C . ASN A 1 756 ? -12.151 9.608 16.525 1.00 77.38 756 ASN A C 1
ATOM 6061 O O . ASN A 1 756 ? -11.484 8.795 15.890 1.00 77.38 756 ASN A O 1
ATOM 6065 N N . MET A 1 757 ? -13.480 9.499 16.640 1.00 72.44 757 MET A N 1
ATOM 6066 C CA . MET A 1 757 ? -14.293 8.461 15.982 1.00 72.44 757 MET A CA 1
ATOM 6067 C C . MET A 1 757 ? -14.972 8.967 14.699 1.00 72.44 757 MET A C 1
ATOM 6069 O O . MET A 1 757 ? -15.637 8.207 13.994 1.00 72.44 757 MET A O 1
ATOM 6073 N N . MET A 1 758 ? -14.836 10.259 14.399 1.00 82.25 758 MET A N 1
ATOM 6074 C CA . MET A 1 758 ? -15.500 10.923 13.287 1.00 82.25 758 MET A CA 1
ATOM 6075 C C . MET A 1 758 ? -14.636 10.895 12.021 1.00 82.25 758 MET A C 1
ATOM 6077 O O . MET A 1 758 ? -13.587 11.531 11.943 1.00 82.25 758 MET A O 1
ATOM 6081 N N . ASP A 1 759 ? -15.131 10.243 10.969 1.00 85.19 759 ASP A N 1
ATOM 6082 C CA . ASP A 1 759 ? -14.596 10.416 9.616 1.00 85.19 759 ASP A CA 1
ATOM 6083 C C . ASP A 1 759 ? -15.018 11.791 9.070 1.00 85.19 759 ASP A C 1
ATOM 6085 O O . ASP A 1 759 ? -16.087 11.948 8.472 1.00 85.19 759 ASP A O 1
ATOM 6089 N N . GLY A 1 760 ? -14.194 12.808 9.334 1.00 81.19 760 GLY A N 1
ATOM 6090 C CA . GLY A 1 760 ? -14.483 14.199 8.980 1.00 81.19 760 GLY A CA 1
ATOM 6091 C C . GLY A 1 760 ? -14.738 14.415 7.488 1.00 81.19 760 GLY A C 1
ATOM 6092 O O . GLY A 1 760 ? -15.652 15.157 7.136 1.00 81.19 760 GLY A O 1
ATOM 6093 N N . ASP A 1 761 ? -14.011 13.721 6.605 1.00 82.19 761 ASP A N 1
ATOM 6094 C CA . ASP A 1 761 ? -14.231 13.825 5.156 1.00 82.19 761 ASP A CA 1
ATOM 6095 C C . ASP A 1 761 ? -15.644 13.371 4.775 1.00 82.19 761 ASP A C 1
ATOM 6097 O O . ASP A 1 761 ? -16.311 14.033 3.978 1.00 82.19 761 ASP A O 1
ATOM 6101 N N . LEU A 1 762 ? -16.110 12.264 5.360 1.00 88.31 762 LEU A N 1
ATOM 6102 C CA . LEU A 1 762 ? -17.442 11.716 5.121 1.00 88.31 762 LEU A CA 1
ATOM 6103 C C . LEU A 1 762 ? -18.523 12.655 5.668 1.00 88.31 762 LEU A C 1
ATOM 6105 O O . LEU A 1 762 ? -19.390 13.101 4.922 1.00 88.31 762 LEU A O 1
ATOM 6109 N N . VAL A 1 763 ? -18.461 12.992 6.959 1.00 90.25 763 VAL A N 1
ATOM 6110 C CA . VAL A 1 763 ? -19.550 13.721 7.628 1.00 90.25 763 VAL A CA 1
ATOM 6111 C C . VAL A 1 763 ? -19.664 15.169 7.141 1.00 90.25 763 VAL A C 1
ATOM 6113 O O . VAL A 1 763 ? -20.778 15.658 6.969 1.00 90.25 763 VAL A O 1
ATOM 6116 N N . LEU A 1 764 ? -18.549 15.855 6.862 1.00 91.06 764 LEU A N 1
ATOM 6117 C CA . LEU A 1 764 ? -18.586 17.233 6.356 1.00 91.06 764 LEU A CA 1
ATOM 6118 C C . LEU A 1 764 ? -19.085 17.295 4.904 1.00 91.06 764 LEU A C 1
ATOM 6120 O O . LEU A 1 764 ? -19.857 18.191 4.568 1.00 91.06 764 LEU A O 1
ATOM 6124 N N . GLY A 1 765 ? -18.715 16.323 4.058 1.00 88.31 765 GLY A N 1
ATOM 6125 C CA . GLY A 1 765 ? -19.235 16.218 2.687 1.00 88.31 765 GLY A CA 1
ATOM 6126 C C . GLY A 1 765 ? -20.742 15.960 2.679 1.00 88.31 765 GLY A C 1
ATOM 6127 O O . GLY A 1 765 ? -21.509 16.692 2.053 1.00 88.31 765 GLY A O 1
ATOM 6128 N N . SER A 1 766 ? -21.171 15.000 3.495 1.00 90.94 766 SER A N 1
ATOM 6129 C CA . SER A 1 766 ? -22.576 14.680 3.721 1.00 90.94 766 SER A CA 1
ATOM 6130 C C . SER A 1 766 ? -23.385 15.836 4.325 1.00 90.94 766 SER A C 1
ATOM 6132 O O . SER A 1 766 ? -24.550 16.012 3.966 1.00 90.94 766 SER A O 1
ATOM 6134 N N . LEU A 1 767 ? -22.790 16.673 5.184 1.00 92.62 767 LEU A N 1
ATOM 6135 C CA . LEU A 1 767 ? -23.435 17.886 5.697 1.00 92.62 767 LEU A CA 1
ATOM 6136 C C . LEU A 1 767 ? -23.683 18.917 4.588 1.00 92.62 767 LEU A C 1
ATOM 6138 O O . LEU A 1 767 ? -24.783 19.464 4.528 1.00 92.62 767 LEU A O 1
ATOM 6142 N N . VAL A 1 768 ? -22.723 19.136 3.681 1.00 91.94 768 VAL A N 1
ATOM 6143 C CA . VAL A 1 768 ? -22.925 19.999 2.501 1.00 91.94 768 VAL A CA 1
ATOM 6144 C C . VAL A 1 768 ? -24.085 19.479 1.650 1.00 91.94 768 VAL A C 1
ATOM 6146 O O . VAL A 1 768 ? -25.012 20.234 1.369 1.00 91.94 768 VAL A O 1
ATOM 6149 N N . THR A 1 769 ? -24.101 18.185 1.320 1.00 90.81 769 THR A N 1
ATOM 6150 C CA . THR A 1 769 ? -25.177 17.568 0.524 1.00 90.81 769 THR A CA 1
ATOM 6151 C C . THR A 1 769 ? -26.557 17.725 1.183 1.00 90.81 769 THR A C 1
ATOM 6153 O O . THR A 1 769 ? -27.540 18.044 0.512 1.00 90.81 769 THR A O 1
ATOM 6156 N N . VAL A 1 770 ? -26.657 17.565 2.508 1.00 90.81 770 VAL A N 1
ATOM 6157 C CA . VAL A 1 770 ? -27.916 17.769 3.253 1.00 90.81 770 VAL A CA 1
ATOM 6158 C C . VAL A 1 770 ? -28.346 19.243 3.262 1.00 90.81 770 VAL A C 1
ATOM 6160 O O . VAL A 1 770 ? -29.539 19.529 3.122 1.00 90.81 770 VAL A O 1
ATOM 6163 N N . LEU A 1 771 ? -27.406 20.186 3.382 1.00 91.38 771 LEU A N 1
ATOM 6164 C CA . LEU A 1 771 ? -27.697 21.621 3.303 1.00 91.38 771 LEU A CA 1
ATOM 6165 C C . LEU A 1 771 ? -28.156 22.040 1.896 1.00 91.38 771 LEU A C 1
ATOM 6167 O O . LEU A 1 771 ? -29.107 22.814 1.797 1.00 91.38 771 LEU A O 1
ATOM 6171 N N . GLU A 1 772 ? -27.573 21.480 0.829 1.00 89.94 772 GLU A N 1
ATOM 6172 C CA . GLU A 1 772 ? -28.033 21.712 -0.551 1.00 89.94 772 GLU A CA 1
ATOM 6173 C C . GLU A 1 772 ? -29.449 21.152 -0.811 1.00 89.94 772 GLU A C 1
ATOM 6175 O O . GLU A 1 772 ? -30.225 21.726 -1.576 1.00 89.94 772 GLU A O 1
ATOM 6180 N N . CYS A 1 773 ? -29.833 20.053 -0.150 1.00 88.06 773 CYS A N 1
ATOM 6181 C CA . CYS A 1 773 ? -31.148 19.430 -0.347 1.00 88.06 773 CYS A CA 1
ATOM 6182 C C . CYS A 1 773 ? -32.281 20.090 0.454 1.00 88.06 773 CYS A C 1
ATOM 6184 O O . CYS A 1 773 ? -33.387 20.265 -0.066 1.00 88.06 773 CYS A O 1
ATOM 6186 N N . CYS A 1 774 ? -32.038 20.409 1.732 1.00 87.88 774 CYS A N 1
ATOM 6187 C CA . CYS A 1 774 ? -33.080 20.870 2.660 1.00 87.88 774 CYS A CA 1
ATOM 6188 C C . CYS A 1 774 ? -32.642 21.981 3.636 1.00 87.88 774 CYS A C 1
ATOM 6190 O O . CYS A 1 774 ? -33.325 22.227 4.633 1.00 87.88 774 CYS A O 1
ATOM 6192 N N . GLY A 1 775 ? -31.507 22.651 3.401 1.00 88.56 775 GLY A N 1
ATOM 6193 C CA . GLY A 1 775 ? -30.987 23.694 4.295 1.00 88.56 775 GLY A CA 1
ATOM 6194 C C . GLY A 1 775 ? -31.912 24.910 4.427 1.00 88.56 775 GLY A C 1
ATOM 6195 O O . GLY A 1 775 ? -32.053 25.462 5.520 1.00 88.56 775 GLY A O 1
ATOM 6196 N N . ASN A 1 776 ? -32.602 25.292 3.348 1.00 88.06 776 ASN A N 1
ATOM 6197 C CA . ASN A 1 776 ? -33.567 26.397 3.362 1.00 88.06 776 ASN A CA 1
ATOM 6198 C C . ASN A 1 776 ? -34.799 26.068 4.216 1.00 88.06 776 ASN A C 1
ATOM 6200 O O . ASN A 1 776 ? -35.224 26.887 5.025 1.00 88.06 776 ASN A O 1
ATOM 6204 N N . GLU A 1 777 ? -35.344 24.860 4.099 1.00 87.19 777 GLU A N 1
ATOM 6205 C CA . GLU A 1 777 ? -36.501 24.391 4.865 1.00 87.19 777 GLU A CA 1
ATOM 6206 C C . GLU A 1 777 ? -36.143 24.140 6.339 1.00 87.19 777 GLU A C 1
ATOM 6208 O O . GLU A 1 777 ? -36.933 24.436 7.241 1.00 87.19 777 GLU A O 1
ATOM 6213 N N . LEU A 1 778 ? -34.919 23.668 6.604 1.00 87.50 778 LEU A N 1
ATOM 6214 C CA . LEU A 1 778 ? -34.355 23.586 7.950 1.00 87.50 778 LEU A CA 1
ATOM 6215 C C . LEU A 1 778 ? -34.272 24.987 8.585 1.00 87.50 778 LEU A C 1
ATOM 6217 O O . LEU A 1 778 ? -34.685 25.164 9.734 1.00 87.50 778 LEU A O 1
ATOM 6221 N N . PHE A 1 779 ? -33.807 25.992 7.833 1.00 88.00 779 PHE A N 1
ATOM 6222 C CA . PHE A 1 779 ? -33.747 27.384 8.287 1.00 88.00 779 PHE A CA 1
ATOM 6223 C C . PHE A 1 779 ? -35.134 28.009 8.478 1.00 88.00 779 PHE A C 1
ATOM 6225 O O . PHE A 1 779 ? -35.363 28.653 9.498 1.00 88.00 779 PHE A O 1
ATOM 6232 N N . MET A 1 780 ? -36.095 27.757 7.584 1.00 86.69 780 MET A N 1
ATOM 6233 C CA . MET A 1 780 ? -37.486 28.202 7.761 1.00 86.69 780 MET A CA 1
ATOM 6234 C C . MET A 1 780 ? -38.113 27.676 9.060 1.00 86.69 780 MET A C 1
ATOM 6236 O O . MET A 1 780 ? -38.942 28.362 9.652 1.00 86.69 780 MET A O 1
ATOM 6240 N N . LYS A 1 781 ? -37.720 26.480 9.526 1.00 86.06 781 LYS A N 1
ATOM 6241 C CA . LYS A 1 781 ? -38.266 25.886 10.756 1.00 86.06 781 LYS A CA 1
ATOM 6242 C C . LYS A 1 781 ? -37.501 26.238 12.035 1.00 86.06 781 LYS A C 1
ATOM 6244 O O . LYS A 1 781 ? -38.132 26.428 13.072 1.00 86.06 781 LYS A O 1
ATOM 6249 N N . PHE A 1 782 ? -36.169 26.267 11.998 1.00 87.62 782 PHE A N 1
ATOM 6250 C CA . PHE A 1 782 ? -35.324 26.424 13.196 1.00 87.62 782 PHE A CA 1
ATOM 6251 C C . PHE A 1 782 ? -34.572 27.770 13.258 1.00 87.62 782 PHE A C 1
ATOM 6253 O O . PHE A 1 782 ? -33.914 28.070 14.259 1.00 87.62 782 PHE A O 1
ATOM 6260 N N . GLY A 1 783 ? -34.677 28.601 12.216 1.00 88.00 783 GLY A N 1
ATOM 6261 C CA . GLY A 1 783 ? -34.105 29.945 12.142 1.00 88.00 783 GLY A CA 1
ATOM 6262 C C . GLY A 1 783 ? -32.605 29.983 12.439 1.00 88.00 783 GLY A C 1
ATOM 6263 O O . GLY A 1 783 ? -31.849 29.080 12.075 1.00 88.00 783 GLY A O 1
ATOM 6264 N N . ARG A 1 784 ? -32.173 31.014 13.177 1.00 87.19 784 ARG A N 1
ATOM 6265 C CA . ARG A 1 784 ? -3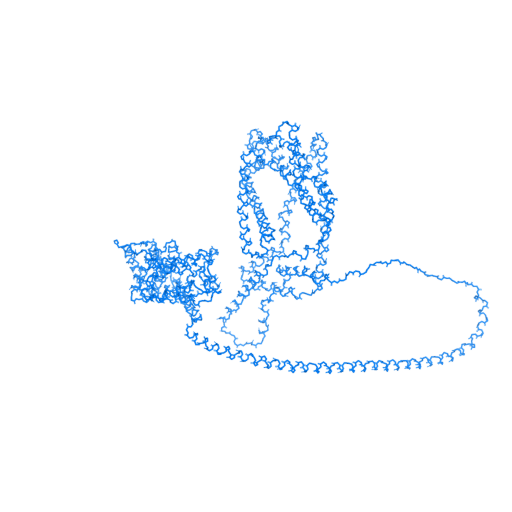0.766 31.225 13.575 1.00 87.19 784 ARG A CA 1
ATOM 6266 C C . ARG A 1 784 ? -30.139 30.071 14.373 1.00 87.19 784 ARG A C 1
ATOM 6268 O O . ARG A 1 784 ? -28.922 30.030 14.526 1.00 87.19 784 ARG A O 1
ATOM 6275 N N . GLN A 1 785 ? -30.916 29.108 14.879 1.00 89.81 785 GLN A N 1
ATOM 6276 C CA . GLN A 1 785 ? -30.319 27.923 15.507 1.00 89.81 785 GLN A CA 1
ATOM 6277 C C . GLN A 1 785 ? -29.625 27.019 14.470 1.00 89.81 785 GLN A C 1
ATOM 6279 O O . GLN A 1 785 ? -28.657 26.354 14.825 1.00 89.81 785 GLN A O 1
ATOM 6284 N N . VAL A 1 786 ? -30.038 27.045 13.193 1.00 89.44 786 VAL A N 1
ATOM 6285 C CA . VAL A 1 786 ? -29.320 26.361 12.097 1.00 89.44 786 VAL A CA 1
ATOM 6286 C C . VAL A 1 786 ? -27.957 27.001 11.850 1.00 89.44 786 VAL A C 1
ATOM 6288 O O . VAL A 1 786 ? -26.974 26.285 11.717 1.00 89.44 786 VAL A O 1
ATOM 6291 N N . GLU A 1 787 ? -27.876 28.335 11.841 1.00 87.50 787 GLU A N 1
ATOM 6292 C CA . GLU A 1 787 ? -26.602 29.066 11.709 1.00 87.50 787 GLU A CA 1
ATOM 6293 C C . GLU A 1 787 ? -25.631 28.669 12.812 1.00 87.50 787 GLU A C 1
ATOM 6295 O O . GLU A 1 787 ? -24.511 28.262 12.527 1.00 87.50 787 GLU A O 1
ATOM 6300 N N . LYS A 1 788 ? -26.095 28.704 14.066 1.00 89.56 788 LYS A N 1
ATOM 6301 C CA . LYS A 1 788 ? -25.296 28.282 15.217 1.00 89.56 788 LYS A CA 1
ATOM 6302 C C . LYS A 1 788 ? -24.855 26.822 15.112 1.00 89.56 788 LYS A C 1
ATOM 6304 O O . LYS A 1 788 ? -23.708 26.528 15.416 1.00 89.56 788 LYS A O 1
ATOM 6309 N N . LEU A 1 789 ? -25.740 25.919 14.685 1.00 90.06 789 LEU A N 1
ATOM 6310 C CA . LEU A 1 789 ? -25.429 24.494 14.551 1.00 90.06 789 LEU A CA 1
ATOM 6311 C C . LEU A 1 789 ? -24.399 24.222 13.445 1.00 90.06 789 LEU A C 1
ATOM 6313 O O . LEU A 1 789 ? -23.497 23.420 13.650 1.00 90.06 789 LEU A O 1
ATOM 6317 N N . VAL A 1 790 ? -24.503 24.895 12.295 1.00 90.19 790 VAL A N 1
ATOM 6318 C CA . VAL A 1 790 ? -23.529 24.750 11.201 1.00 90.19 790 VAL A CA 1
ATOM 6319 C C . VAL A 1 790 ? -22.192 25.412 11.563 1.00 90.19 790 VAL A C 1
ATOM 6321 O O . VAL A 1 790 ? -21.142 24.840 11.286 1.00 90.19 790 VAL A O 1
ATOM 6324 N N . ALA A 1 791 ? -22.210 26.555 12.258 1.00 89.31 791 ALA A N 1
ATOM 6325 C CA . ALA A 1 791 ? -21.000 27.252 12.701 1.00 89.31 791 ALA A CA 1
ATOM 6326 C C . ALA A 1 791 ? -20.119 26.420 13.654 1.00 89.31 791 ALA A C 1
ATOM 6328 O O . ALA A 1 791 ? -18.903 26.581 13.626 1.00 89.31 791 ALA A O 1
ATOM 6329 N N . VAL A 1 792 ? -20.691 25.488 14.434 1.00 90.38 792 VAL A N 1
ATOM 6330 C CA . VAL A 1 792 ? -19.916 24.557 15.287 1.00 90.38 792 VAL A CA 1
ATOM 6331 C C . VAL A 1 792 ? -18.907 23.734 14.475 1.00 90.38 792 VAL A C 1
ATOM 6333 O O . VAL A 1 792 ? -17.802 23.500 14.950 1.00 90.38 792 VAL A O 1
ATOM 6336 N N . PHE A 1 793 ? -19.238 23.341 13.241 1.00 89.69 793 PHE A N 1
ATOM 6337 C CA . PHE A 1 793 ? -18.329 22.573 12.379 1.00 89.69 793 PHE A CA 1
ATOM 6338 C C . PHE A 1 793 ? -17.207 23.423 11.756 1.00 89.69 793 PHE A C 1
ATOM 6340 O O . PHE A 1 793 ? -16.228 22.873 11.251 1.00 89.69 793 PHE A O 1
ATOM 6347 N N . LEU A 1 794 ? -17.337 24.753 11.782 1.00 88.06 794 LEU A N 1
ATOM 6348 C CA . LEU A 1 794 ? -16.385 25.706 11.202 1.00 88.06 794 LEU A CA 1
ATOM 6349 C C . LEU A 1 794 ? -15.536 26.433 12.258 1.00 88.06 794 LEU A C 1
ATOM 6351 O O . LEU A 1 794 ? -14.790 27.338 11.905 1.00 88.06 794 LEU A O 1
ATOM 6355 N N . GLN A 1 795 ? -15.656 26.074 13.540 1.00 86.81 795 GLN A N 1
ATOM 6356 C CA . GLN A 1 795 ? -14.994 26.768 14.648 1.00 86.81 795 GLN A CA 1
ATOM 6357 C C . GLN A 1 795 ? -14.382 25.788 15.657 1.00 86.81 795 GLN A C 1
ATOM 6359 O O . GLN A 1 795 ? -14.797 24.634 15.783 1.00 86.81 795 GLN A O 1
ATOM 6364 N N . GLY A 1 796 ? -13.415 26.272 16.437 1.00 85.38 796 GLY A N 1
ATOM 6365 C CA . GLY A 1 796 ? -12.926 25.572 17.626 1.00 85.38 796 GLY A CA 1
ATOM 6366 C C . GLY A 1 796 ? -12.187 24.275 17.293 1.00 85.38 796 GLY A C 1
ATOM 6367 O O . GLY A 1 796 ? -11.249 24.271 16.502 1.00 85.38 796 GLY A O 1
ATOM 6368 N N . ASP A 1 797 ? -12.564 23.169 17.933 1.00 81.88 797 ASP A N 1
ATOM 6369 C CA . ASP A 1 797 ? -11.833 21.903 17.785 1.00 81.88 797 ASP A CA 1
ATOM 6370 C C . ASP A 1 797 ? -12.135 21.179 16.459 1.00 81.88 797 ASP A C 1
ATOM 6372 O O . ASP A 1 797 ? -11.274 20.461 15.953 1.00 81.88 797 ASP A O 1
ATOM 6376 N N . PHE A 1 798 ? -13.287 21.440 15.824 1.00 85.75 798 PHE A N 1
ATOM 6377 C CA . PHE A 1 798 ? -13.564 20.964 14.460 1.00 85.75 798 PHE A CA 1
ATOM 6378 C C . PHE A 1 798 ? -12.651 21.636 13.428 1.00 85.75 798 PHE A C 1
ATOM 6380 O O . PHE A 1 798 ? -12.114 20.962 12.552 1.00 85.75 798 PHE A O 1
ATOM 6387 N N . GLU A 1 799 ? -12.438 22.947 13.551 1.00 85.81 799 GLU A N 1
ATOM 6388 C CA . GLU A 1 799 ? -11.534 23.714 12.689 1.00 85.81 799 GLU A CA 1
ATOM 6389 C C . GLU A 1 799 ? -10.088 23.206 12.821 1.00 85.81 799 GLU A C 1
ATOM 6391 O O . GLU A 1 799 ? -9.473 22.828 11.824 1.00 85.81 799 GLU A O 1
ATOM 6396 N N . LYS A 1 800 ? -9.573 23.086 14.056 1.00 85.06 800 LYS A N 1
ATOM 6397 C CA . LYS A 1 800 ? -8.216 22.568 14.325 1.00 85.06 800 LYS A CA 1
ATOM 6398 C C . LYS A 1 800 ? -7.974 21.183 13.718 1.00 85.06 800 LYS A C 1
ATOM 6400 O O . LYS A 1 800 ? -6.890 20.937 13.194 1.00 85.06 800 LYS A O 1
ATOM 6405 N N . THR A 1 801 ? -8.958 20.286 13.802 1.00 84.69 801 THR A N 1
ATOM 6406 C CA . THR A 1 801 ? -8.823 18.903 13.320 1.00 84.69 801 THR A CA 1
ATOM 6407 C C . THR A 1 801 ? -9.051 18.786 11.808 1.00 84.69 801 THR A C 1
ATOM 6409 O O . THR A 1 801 ? -8.336 18.035 11.144 1.00 84.69 801 THR A O 1
ATOM 6412 N N . PHE A 1 802 ? -10.010 19.525 11.234 1.00 87.44 802 PHE A N 1
ATOM 6413 C CA . PHE A 1 802 ? -10.500 19.279 9.870 1.00 87.44 802 PHE A CA 1
ATOM 6414 C C . PHE A 1 802 ? -10.254 20.398 8.845 1.00 87.44 802 PHE A C 1
ATOM 6416 O O . PHE A 1 802 ? -10.527 20.160 7.671 1.00 87.44 802 PHE A O 1
ATOM 6423 N N . ALA A 1 803 ? -9.664 21.552 9.189 1.00 82.75 803 ALA A N 1
ATOM 6424 C CA . ALA A 1 803 ? -9.402 22.640 8.224 1.00 82.75 803 ALA A CA 1
ATOM 6425 C C . ALA A 1 803 ? -8.538 22.240 7.001 1.00 82.75 803 ALA A C 1
ATOM 6427 O O . ALA A 1 803 ? -8.558 22.900 5.957 1.00 82.75 803 ALA A O 1
ATOM 6428 N N . SER A 1 804 ? -7.787 21.136 7.097 1.00 83.06 804 SER A N 1
ATOM 6429 C CA . SER A 1 804 ? -7.035 20.563 5.971 1.00 83.06 804 SER A CA 1
ATOM 6430 C C . SER A 1 804 ? -7.894 19.759 4.977 1.00 83.06 804 SER A C 1
ATOM 6432 O O . SER A 1 804 ? -7.461 19.554 3.841 1.00 83.06 804 SER A O 1
ATOM 6434 N N . SER A 1 805 ? -9.108 19.339 5.357 1.00 85.75 805 SER A N 1
ATOM 6435 C CA . SER A 1 805 ? -10.024 18.556 4.517 1.00 85.75 805 SER A CA 1
ATOM 6436 C C . SER A 1 805 ? -10.625 19.387 3.380 1.00 85.75 805 SER A C 1
ATOM 6438 O O . SER A 1 805 ? -11.039 20.537 3.549 1.00 85.75 805 SER A O 1
ATOM 6440 N N . VAL A 1 806 ? -10.754 18.761 2.207 1.00 87.00 806 VAL A N 1
ATOM 6441 C CA . VAL A 1 806 ? -11.453 19.337 1.046 1.00 87.00 806 VAL A CA 1
ATOM 6442 C C . VAL A 1 806 ? -12.934 19.571 1.358 1.00 87.00 806 VAL A C 1
ATOM 6444 O O . VAL A 1 806 ? -13.491 20.596 0.969 1.00 87.00 806 VAL A O 1
ATOM 6447 N N . ASN A 1 807 ? -13.574 18.659 2.095 1.00 86.94 807 ASN A N 1
ATOM 6448 C CA . ASN A 1 807 ? -14.996 18.770 2.413 1.00 86.94 807 ASN A CA 1
ATOM 6449 C C . ASN A 1 807 ? -15.274 19.796 3.525 1.00 86.94 807 ASN A C 1
ATOM 6451 O O . ASN A 1 807 ? -16.324 20.433 3.492 1.00 86.94 807 ASN A O 1
ATOM 6455 N N . TRP A 1 808 ? -14.315 20.058 4.423 1.00 91.12 808 TRP A N 1
ATOM 6456 C CA . TRP A 1 808 ? -14.395 21.207 5.337 1.00 91.12 808 TRP A CA 1
ATOM 6457 C C . TRP A 1 808 ? -14.395 22.538 4.570 1.00 91.12 808 TRP A C 1
ATOM 6459 O O . TRP A 1 808 ? -15.255 23.387 4.789 1.00 91.12 808 TRP A O 1
ATOM 6469 N N . LYS A 1 809 ? -13.501 22.690 3.583 1.00 89.88 809 LYS A N 1
ATOM 6470 C CA . LYS A 1 809 ? -13.459 23.887 2.723 1.00 89.88 809 LYS A CA 1
ATOM 6471 C C . LYS A 1 809 ? -14.744 24.069 1.911 1.00 89.88 809 LYS A C 1
ATOM 6473 O O . LYS A 1 809 ? -15.248 25.183 1.823 1.00 89.88 809 LYS A O 1
ATOM 6478 N N . ARG A 1 810 ? -15.317 22.982 1.375 1.00 90.38 810 ARG A N 1
ATOM 6479 C CA . ARG A 1 810 ? -16.635 23.014 0.707 1.00 90.38 810 ARG A CA 1
ATOM 6480 C C . ARG A 1 810 ? -17.751 23.482 1.647 1.00 90.38 810 ARG A C 1
ATOM 6482 O O . ARG A 1 810 ? -18.628 24.213 1.200 1.00 90.38 810 ARG A O 1
ATOM 6489 N N . LEU A 1 811 ? -17.708 23.102 2.927 1.00 92.19 811 LEU A N 1
ATOM 6490 C CA . LEU A 1 811 ? -18.662 23.576 3.931 1.00 92.19 811 LEU A CA 1
ATOM 6491 C C . LEU A 1 811 ? -18.493 25.072 4.237 1.00 92.19 811 LEU A C 1
ATOM 6493 O O . LEU A 1 811 ? -19.502 25.766 4.320 1.00 92.19 811 LEU A O 1
ATOM 6497 N N . SER A 1 812 ? -17.256 25.575 4.344 1.00 90.50 812 SER A N 1
ATOM 6498 C CA . SER A 1 812 ? -16.994 27.018 4.510 1.00 90.50 812 SER A CA 1
ATOM 6499 C C . SER A 1 812 ? -17.586 27.819 3.350 1.00 90.50 812 SER A C 1
ATOM 6501 O O . SER A 1 812 ? -18.424 28.691 3.573 1.00 90.50 812 SER A O 1
ATOM 6503 N N . ILE A 1 813 ? -17.275 27.424 2.108 1.00 91.62 813 ILE A N 1
ATOM 6504 C CA . ILE A 1 813 ? -17.798 28.063 0.890 1.00 91.62 813 ILE A CA 1
ATOM 6505 C C . ILE A 1 813 ? -19.335 28.038 0.872 1.00 91.62 813 ILE A C 1
ATOM 6507 O O . ILE A 1 813 ? -19.960 29.068 0.652 1.00 91.62 813 ILE A O 1
ATOM 6511 N N . ALA A 1 814 ? -19.969 26.902 1.187 1.00 88.44 814 ALA A N 1
ATOM 6512 C CA . ALA A 1 814 ? -21.432 26.802 1.229 1.00 88.44 814 ALA A CA 1
ATOM 6513 C C . ALA A 1 814 ? -22.084 27.709 2.298 1.00 88.44 814 ALA A C 1
ATOM 6515 O O . ALA A 1 814 ? -23.244 28.105 2.152 1.00 88.44 814 ALA A O 1
ATOM 6516 N N . VAL A 1 815 ? -21.363 28.044 3.374 1.00 89.94 815 VAL A N 1
ATOM 6517 C CA . VAL A 1 815 ? -21.808 29.000 4.400 1.00 89.94 815 VAL A CA 1
ATOM 6518 C C . VAL A 1 815 ? -21.546 30.446 3.968 1.00 89.94 815 VAL A C 1
ATOM 6520 O O . VAL A 1 815 ? -22.408 31.295 4.181 1.00 89.94 815 VAL A O 1
ATOM 6523 N N . GLU A 1 816 ? -20.423 30.734 3.311 1.00 89.62 816 GLU A N 1
ATOM 6524 C CA . GLU A 1 816 ? -20.089 32.047 2.735 1.00 89.62 816 GLU A CA 1
ATOM 6525 C C . GLU A 1 816 ? -21.060 32.447 1.605 1.00 89.62 816 GLU A C 1
ATOM 6527 O O . GLU A 1 816 ? -21.633 33.543 1.632 1.00 89.62 816 GLU A O 1
ATOM 6532 N N . ASP A 1 817 ? -21.351 31.529 0.678 1.00 88.06 817 ASP A N 1
ATOM 6533 C CA . ASP A 1 817 ? -22.372 31.669 -0.372 1.00 88.06 817 ASP A CA 1
ATOM 6534 C C . ASP A 1 817 ? -23.754 31.963 0.228 1.00 88.06 817 ASP A C 1
ATOM 6536 O O . ASP A 1 817 ? -24.529 32.773 -0.285 1.00 88.06 817 ASP A O 1
ATOM 6540 N N . ARG A 1 818 ? -24.077 31.322 1.354 1.00 87.56 818 ARG A N 1
ATOM 6541 C CA . ARG A 1 818 ? -25.357 31.503 2.043 1.00 87.56 818 ARG A CA 1
ATOM 6542 C C . ARG A 1 818 ? -25.417 32.796 2.860 1.00 87.56 818 ARG A C 1
ATOM 6544 O O . ARG A 1 818 ? -26.492 33.385 2.973 1.00 87.56 818 ARG A O 1
ATOM 6551 N N . ASN A 1 819 ? -24.294 33.263 3.398 1.00 87.44 819 ASN A N 1
ATOM 6552 C CA . ASN A 1 819 ? -24.195 34.555 4.080 1.00 87.44 819 ASN A CA 1
ATOM 6553 C C . ASN A 1 819 ? -24.292 35.730 3.092 1.00 87.44 819 ASN A C 1
ATOM 6555 O O . ASN A 1 819 ? -24.858 36.763 3.438 1.00 87.44 819 ASN A O 1
ATOM 6559 N N . SER A 1 820 ? -23.786 35.566 1.866 1.00 88.25 820 SER A N 1
ATOM 6560 C CA . SER A 1 820 ? -23.852 36.582 0.806 1.00 88.25 820 SER A CA 1
ATOM 6561 C C . SER A 1 820 ? -25.195 36.597 0.060 1.00 88.25 820 SER A C 1
ATOM 6563 O O . SER A 1 820 ? -25.764 37.665 -0.149 1.00 88.25 820 SER A O 1
ATOM 6565 N N . SER A 1 821 ? -25.747 35.432 -0.301 1.00 86.69 821 SER A N 1
ATOM 6566 C CA . SER A 1 821 ? -27.036 35.326 -1.016 1.00 86.69 821 SER A CA 1
ATOM 6567 C C . SER A 1 821 ? -28.278 35.297 -0.108 1.00 86.69 821 SER A C 1
ATOM 6569 O O . SER A 1 821 ? -29.410 35.401 -0.587 1.00 86.69 821 SER A O 1
ATOM 6571 N N . GLY A 1 822 ? -28.093 35.114 1.203 1.00 85.12 822 GLY A N 1
ATOM 6572 C CA . GLY A 1 822 ? -29.163 34.998 2.200 1.00 85.12 822 GLY A CA 1
ATOM 6573 C C . GLY A 1 822 ? -29.904 33.651 2.218 1.00 85.12 822 GLY A C 1
ATOM 6574 O O . GLY A 1 822 ? -30.790 33.461 3.055 1.00 85.12 822 GLY A O 1
ATOM 6575 N N . LYS A 1 823 ? -29.571 32.706 1.328 1.00 86.50 823 LYS A N 1
ATOM 6576 C CA . LYS A 1 823 ? -30.207 31.379 1.214 1.00 86.50 823 LYS A CA 1
ATOM 6577 C C . LYS A 1 823 ? -29.159 30.298 0.971 1.00 86.50 823 LYS A C 1
ATOM 6579 O O . LYS A 1 823 ? -28.119 30.561 0.384 1.00 86.50 823 LYS A O 1
ATOM 6584 N N . PHE A 1 824 ? -29.428 29.067 1.393 1.00 86.38 824 PHE A N 1
ATOM 6585 C CA . PHE A 1 824 ? -28.621 27.938 0.936 1.00 86.38 824 PHE A CA 1
ATOM 6586 C C . PHE A 1 824 ? -28.895 27.692 -0.550 1.00 86.38 824 PHE A C 1
ATOM 6588 O O . PHE A 1 824 ? -30.036 27.821 -1.009 1.00 86.38 824 PHE A O 1
ATOM 6595 N N . LYS A 1 825 ? -27.857 27.308 -1.295 1.00 85.31 825 LYS A N 1
ATOM 6596 C CA . LYS A 1 825 ? -28.003 26.774 -2.651 1.00 85.31 825 LYS A CA 1
ATOM 6597 C C . LYS A 1 825 ? -28.950 25.573 -2.607 1.00 85.31 825 LYS A C 1
ATOM 6599 O O . LYS A 1 825 ? -28.819 24.736 -1.724 1.00 85.31 825 LYS A O 1
ATOM 6604 N N . SER A 1 826 ? -29.901 25.493 -3.532 1.00 83.69 826 SER A N 1
ATOM 6605 C CA . SER A 1 826 ? -30.861 24.386 -3.596 1.00 83.69 826 SER A CA 1
ATOM 6606 C C . SER A 1 826 ? -31.092 23.938 -5.029 1.00 83.69 826 SER A C 1
ATOM 6608 O O . SER A 1 826 ? -31.175 24.781 -5.922 1.00 83.69 826 SER A O 1
ATOM 6610 N N . TYR A 1 827 ? -31.246 22.631 -5.238 1.00 83.69 827 TYR A N 1
ATOM 6611 C CA . TYR A 1 827 ? -31.583 22.076 -6.551 1.00 83.69 827 TYR A CA 1
ATOM 6612 C C . TYR A 1 827 ? -32.946 22.594 -7.055 1.00 83.69 827 TYR A C 1
ATOM 6614 O O . TYR A 1 827 ? -33.835 22.872 -6.239 1.00 83.69 827 TYR A O 1
ATOM 6622 N N . PRO A 1 828 ? -33.124 22.750 -8.381 1.00 79.88 828 PRO A N 1
ATOM 6623 C CA . PRO A 1 828 ? -34.385 23.205 -8.957 1.00 79.88 828 PRO A CA 1
ATOM 6624 C C . PRO A 1 828 ? -35.514 22.207 -8.669 1.00 79.88 828 PRO A C 1
ATOM 6626 O O . PRO A 1 828 ? -35.329 20.996 -8.761 1.00 79.88 828 PRO A O 1
ATOM 6629 N N . ASN A 1 829 ? -36.700 22.722 -8.334 1.00 80.50 829 ASN A N 1
ATOM 6630 C CA . ASN A 1 829 ? -37.904 21.900 -8.178 1.00 80.50 829 ASN A CA 1
ATOM 6631 C C . ASN A 1 829 ? -38.325 21.275 -9.525 1.00 80.50 829 ASN A C 1
ATOM 6633 O O . ASN A 1 829 ? -37.873 21.713 -10.584 1.00 80.50 829 ASN A O 1
ATOM 6637 N N . LEU A 1 830 ? -39.235 20.292 -9.486 1.00 81.56 830 LEU A N 1
ATOM 6638 C CA . LEU A 1 830 ? -39.807 19.703 -10.703 1.00 81.56 830 LEU A CA 1
ATOM 6639 C C . LEU A 1 830 ? -40.412 20.766 -11.624 1.00 81.56 830 LEU A C 1
ATOM 6641 O O . LEU A 1 830 ? -41.061 21.713 -11.168 1.00 81.56 830 LEU A O 1
ATOM 6645 N N . VAL A 1 831 ? -40.252 20.550 -12.926 1.00 83.19 831 VAL A N 1
ATOM 6646 C CA . VAL A 1 831 ? -40.902 21.347 -13.960 1.00 83.19 831 VAL A CA 1
ATOM 6647 C C . VAL A 1 831 ? -42.389 20.982 -13.986 1.00 83.19 831 VAL A C 1
ATOM 6649 O O . VAL A 1 831 ? -42.766 19.803 -13.986 1.00 83.19 831 VAL A O 1
ATOM 6652 N N . ASN A 1 832 ? -43.241 22.008 -13.949 1.00 73.56 832 ASN A N 1
ATOM 6653 C CA . ASN A 1 832 ? -44.682 21.864 -14.132 1.00 73.56 832 ASN A CA 1
ATOM 6654 C C . ASN A 1 832 ? -44.986 21.938 -15.641 1.00 73.56 832 ASN A C 1
ATOM 6656 O O . ASN A 1 832 ? -45.322 23.013 -16.137 1.00 73.56 832 ASN A O 1
ATOM 6660 N N . ASP A 1 833 ? -44.818 20.805 -16.333 1.00 63.16 833 ASP A N 1
ATOM 6661 C CA . ASP A 1 833 ? -45.187 20.582 -17.748 1.00 63.16 833 ASP A CA 1
ATOM 6662 C C . ASP A 1 833 ? -46.626 20.047 -17.921 1.00 63.16 833 ASP A C 1
ATOM 6664 O O . ASP A 1 833 ? -47.077 19.273 -17.039 1.00 63.16 833 ASP A O 1
#

Secondary structure (DSSP, 8-state):
-HHHHHHHHHHHTTSTTSTTTTSPPPHHHHHTTTHHHHHHHHHHTHHHHHHHHHHHHHHHHHHHHHHHHHHHHIIIIIIIIIII-TT--HHHHHHHHHHHHHHHHHHHHHHHHHHHHTT--HHHHHHHHHHHHGGGHHHHHHHHH-TT--HHHHHHHHHHHHHHHHHHHHHHHHHHHSS--HHHHHSHHHHHHHHHHHHHHHHHHHHHHHHHH------GGGGGTT-PPP-THHHHHHHHHHHHHHHHHHHHHTTSS-----S--STHHHHTTS----S-HHHHHHHS-HHHHHHHHHHHHHHHHHHHHHHHHHHHHHHIIIIIITHHHHHHSTT-PPPHHHHHHHHHHHHHHHHHHHHHHHHHHHHHTHHHHHHHHHHHHHHHTT-HHHHHHHHHH-GGG-HHHHHHHHHHHHHGGGGSSSS---------------------SSSTTHHHHHHHHHHHHHHHHHHHHHHHHHHHHHHHHHHHHHHHHHHHHHHHHHHHHHHHHHHHHHHHHHHHHHHHHHHHHHHHHHHHHHHHHHHHHHHHHHHHTTS--HHHHHHHHHHHHHHHHHIIIIIIHHHHH-HHHHHHHHHHHHHHHHHHTT--SBHHHHHHHHHHHHHHHHTTTTSHHHHHHHHHHHHHHHHHHIIIIIHH-GGGHHHHHHHHHHHHHH-TTIIIIIIHHHHHHH-GGGGT---S-TTTTT---BTBPPPHHHHHHHHHHHHHHHHHHHHS-SSSS--HHHHHHHHHHHHTS-TTT--HHHHHHHHHHHHHHHHHHHHHHHTHHHHHHHHGGGSHHHHHHHTTSHHHHHHHHHHHHHHHHSS---PPPPB--

Organism: NCBI:txid766949

InterPro domains:
  IPR001734 Sodium/solute symporter [PF00474] (22-158)
  IPR001734 Sodium/solute symporter [PS50283] (1-175)
  IPR012476 mRNA export factor GLE1-like [PF07817] (567-792)
  IPR031155 Urea active transporter [PTHR46154] (1-420)
  IPR038377 Sodium/glucose symporter superfamily [G3DSA:1.20.1730.10] (1-235)
  IPR038506 GLE1-like superfamily [G3DSA:1.25.40.510] (551-829)

pLDDT: mean 76.17, std 17.94, range [23.17, 95.62]

Sequence (833 aa):
MGTGAGLICKALELSPKFPTYPDPMTSDQISAGYVVPFMAQTLLGKNGCYAVMIMLISCFSSALSGELVAVSSVCAYDIYKVYVNPKATGKQLINVTHLSCVIFCFTLICFGIGLHYGNVGMGWIYEFMGVVISSCVLPCVLVLFWKDMNVYAATLSPIISTCLALMAWMASAKGLYSSVTVDTLFEDNPMLIGNLVCLLGPLIFIPIFQLIFGKQNFDFNIFVTDIKRDDDEEEILKAELDIVKSNKTEIIVNNDDDENSFQNSGDQLEKNRALEPITSVTSYAKDIPREELDLKKEKNMAKLKKLSKIANWASLFFALALCILWPMPMYGIKGYIWSKGFFTGWVIIIIIWMFISAFIVVLGPLWEGRKSIWFVLKGIYWDLTGQSQRLVQYQLDHPEELTVVQSEVDKRIITKKKNSSNGIVKKSLKTKQQNKTTKSYNHSLLLNQIEAKLITSLQLISITSENYANDLKKYSNAKQEYQKSLKTYNQKIQDEIQRGKEQKLKEETEKENKLKEENLKKEKEKEQKQAIILKQEAARQEKLKESAKFIYSFVRVQQEFQGNQTRINEIKKTIKEPVLQNTDLKKLLNKHKRLLNPKFGQLTNSRRQLMEISSKMIELVNQTKADSLAYSWILNFIAKSLVHQAELECRVKPEMAIPLAELTHVLTSQFPELIPQFLIPRLIKKCPLILGFMSNDKKEMGFKVKQGEESKAVYVERMDGILAYYGTLCKLSNKNNVFIHSIWKMITRWANMDLNMMDGDLVLGSLVTVLECCGNELFMKFGRQVEKLVAVFLQGDFEKTFASSVNWKRLSIAVEDRNSSGKFKSYPNLVND

Foldseek 3Di:
DVVLLQVLLVVCQVPPQFPDPPDGDDPLCVLQVCSQVRSLCSVPNVVSNVVVVVVVVVVCVVVLVVVLQVQLCCQLPVNCCPPPNVPDDPVNSVVSSVVRSVVVVVVVVVVVVVCVVLVNTPLLVVLVCLLQPQLLVVLVVCVVPPQFFDPCLSPVQLVVLSVVLVVQLQVCLCVVVVDRGSVSSSDPVSSVSSNCSNNCSSVVSRVVCCVVVHTDRHDPCCVLPPPDDPCCVVVVVVVVVVVLVVVVVVVVVPPDDDPDDPDDPDDVVVVVVVPDQDPDLLVVLVPPDPVVLVVVLVVVVVVVVVVVVVVVVVVVCCCCVVVPVPVCVVPVPPPPDADPVRVVVVSVVVVVVVVVVCCCVPVVCCVVCVVVVVLVVVCVVCVVVVNNVVVSVVCVVCSVVDPVNVVSSVVVSSNVVVPPPPDDDDDDDDDDDDDDDDDDDDDDPPDPVPVVCPVVVVVVVVVVVVVVVVVVVVVVVVVVVVVVVVVVVVVVVVVVVVVVVVVVVVVVVVVVVVVVVVVVVVVVVVCVVVVVVVVVVVVVVVVVVVVCVVADDLVVLVVVLVVLVVLVVCCCVVQVVVCVVDPVLVVLLVVLLVVLLVLLVQDDLAPVSLVVSLVVNLVSLVVQVVDPSSNSNVLLSLLVSLLVSLLPPCLVPVLSLQSSLVSVQSVCVSVVCSVPRHNVSNLCQQDVLLSLDFDPDCNSRRFDPPPHGDDPVSSLSSNLSSLSNLLLNCQPDDPHDDHPVSVVNSLVSLLSDDPVRDPLLRNLQSVLSSCQRCVQVNCVVVPCVSVVSLVSCCDDPNCVSDVPHPSSVVSVVQVVCCVVVVGGNYRDHRDHD

Radius of gyration: 45.06 Å; chains: 1; bounding box: 134×97×120 Å